Protein 9GNF (pdb70)

Secondary structure (DSSP, 8-state):
--TT--HHHHH---TT--GGGGSSSPPP-EEEEEBTEEEETT--EEEETTHHHHT-TT-B--HHHHHHHHHHHHHHS----SS---HHHHHHHHHHHHHSSTTEEEEEEESSHHHHHHHHHHHHHHHHHHTT-TT--EEEEETT----SSHHHHHH---GGGTGGG-S--TTEEEE----GGG-SS-TT-HHHHHHHHHHHHHHHHHHH-GGGEEEEEE-SSBTTTT-BPPPTTHHHHHHHHHHHHT-EEEEE-TTTTTTTTSSSSGGGGGT---SEEEE-GGGGTTSS--EEEEEEHHHHGGGGSSS-------TTTT-HHHHHHHHHHHHHHHHHTHHHHHHHHHHHHHHHHHGGGGSTTEEEEEEETTEEEEEE-SBTTTTB---HHHIIIIIIIIIIHHHHHTTEE-EEE-SSSSEEEE---TT--HHHHHHHHHHHHHHHHHHHHHHH--/-TT--HHHHH---TT--GGGGSSSPPP-EEEEEBTEEEETTS-EEEETTHHHHT-TT-B--HHHHHHHHHHHHHHS----SS---HHHHHHHHHHHHHSSTTEEEEEEESSHHHHHHHHHHHHHHHHHHTT-TT--EEEEETT----SSHHHHHH---GGGTGGG-S--TTEEEE----GGG-SS-TT-HHHHHHHHHHHHHHHHHHH-GGGEEEEEE-SSBTTTT-BPPPTTHHHHHHHHHHHHT-EEEEE-TTTTTTTTSSSSGGGGGT---SEEEE-GGGGTTSS--EEEEEEHHHHGGGGSSS-------TTTT-HHHHHHHHHHHHHHHHHTHHHHHHHHHHHHHHHHHGGGGSTTEEEEEEETTEEEEEE-SBTTTTB---HHHIIIIIIIIIIHHHHHTTEE-EEE-SSSSEEEE---TT--HHHHHHHHHHHHHHHHHHHHTSS--

Foldseek 3Di:
DQFQDCPCLVDPPDDPDDSVVPPRGHDFAWDFWFFQWTATPVRDIFGNQCLVPLFQQRTGDPVLLVVLLVVQVVVPQFDFPPVDDDPLLVVLLQVVLVQADDQLRGKAKDQAQLQQVVLVLLLLQVLCVLVVLNLARAEEEEAQFQRDQDQVSVLQHRQVVNPVVPPPGDPHYDYAHDLPLLPDPPCSVPLVVSLLVRLVSVLVVCVVVPLSNHAAYEYECFGPGVWTRHRGQPNQVSNVVSCVVSVHFYEHECQNPADQLQLGNGCVVVRPDHGQWYWYWRHLLSPPGGMIIIRGGVVSCVSQPDDPHHSPDHDRCTSGSSSSSSSVSSVVCCVVVVLSVLQVVAFVVLQVLLCVCVVPQQWQDWDHHRQKIKTAGALGNVVRHAADPVLCVCQQVVQVCVQCVVLRYHWDFDPSPTTITMGRTHSVDHPVNSNSNSVSCNVRSNVSNVVSPVD/DQQDCVCLVDPPDPPDDSVVNPRGPDFAWDFWDFQWTATPVGDIFGNQCLVPLFQFRTGDPPLLVVLLVVQCVVDQADFPDVDDDPLLVVLLQVVLVQADDQLRGKAKDQAQLQQVVLVLLLLQVLCVLVVLNLARAEEEEAQFQRDDDQVSVLQHRQVVSPVVPPPGDPHYDYAHDLPLLPDPPCSVPLVVSLLVRLVSVLVVCVVVPLSNHAAYEYECFGPGVWTRHRGQPNVVSNVVSCVVSVHFYEHECQNPADQLQLGNGCCVVRPDHGQWYWYWRHLLSPPGGMIIIGGGVVSCVSQPDDPHHSPDHDRCTSGSSSSSSSVSSVVCCVVVVLSVLQVVAFVVLQVLLCVCVVPQQWQDWDHHRQKIKTAGALGNVVRHADDPVLCVCQQPVQLCVQLVVLRYDWDFDPSPTTITMGRTHSPDHPVNSNSNNVSCNVRSNVSNVVDPVD

Organism: NCBI:txid53450

Structure (mmCIF, N/CA/C/O backbone):
data_9GNF
#
_entry.id   9GNF
#
_cell.length_a   100.463
_cell.length_b   177.253
_cell.length_c   112.359
_cell.angle_alpha   90
_cell.angle_beta   90
_cell.angle_gamma   90
#
_symmetry.space_group_name_H-M   'C 2 2 21'
#
loop_
_entity.id
_entity.type
_entity.pdbx_description
1 polymer 'Streptomyces aminotransferase'
2 non-polymer '3-[O-PHOSPHONOPYRIDOXYL]--AMINO-BENZOIC ACID'
3 non-polymer 1,2-ETHANEDIOL
4 non-polymer DI(HYDROXYETHYL)ETHER
5 non-polymer 'CALCIUM ION'
6 non-polymer 'CHLORIDE ION'
7 water water
#
loop_
_atom_site.group_PDB
_atom_site.id
_atom_site.type_symbol
_atom_site.label_atom_id
_atom_site.label_alt_id
_atom_site.label_comp_id
_atom_site.label_asym_id
_atom_site.label_entity_id
_atom_site.label_seq_id
_atom_site.pdbx_PDB_ins_code
_atom_site.Cartn_x
_atom_site.Cartn_y
_atom_site.Cartn_z
_atom_site.occupancy
_atom_site.B_iso_or_equiv
_atom_site.auth_seq_id
_atom_site.auth_comp_id
_atom_site.auth_asym_id
_atom_site.auth_atom_id
_atom_site.pdbx_PDB_model_num
ATOM 1 N N . SER A 1 8 ? -69.801 -4.302 -2.991 1 105.792 8 SER A N 1
ATOM 2 C CA . SER A 1 8 ? -68.436 -3.798 -2.676 1 102.222 8 SER A CA 1
ATOM 3 C C . SER A 1 8 ? -67.399 -4.564 -3.495 1 99.478 8 SER A C 1
ATOM 4 O O . SER A 1 8 ? -67.754 -5.418 -4.308 1 102.31 8 SER A O 1
ATOM 7 N N . LYS A 1 9 ? -66.119 -4.23 -3.277 1 91.971 9 LYS A N 1
ATOM 8 C CA . LYS A 1 9 ? -64.995 -4.98 -3.817 1 86.591 9 LYS A CA 1
ATOM 9 C C . LYS A 1 9 ? -64.906 -6.366 -3.167 1 86.893 9 LYS A C 1
ATOM 10 O O . LYS A 1 9 ? -64.692 -7.361 -3.858 1 78.848 9 LYS A O 1
ATOM 16 N N . ASP A 1 10 ? -65.073 -6.418 -1.836 1 83.439 10 ASP A N 1
ATOM 17 C CA . ASP A 1 10 ? -64.875 -7.611 -1.022 1 80.389 10 ASP A CA 1
ATOM 18 C C . ASP A 1 10 ? -65.92 -8.688 -1.344 1 75.803 10 ASP A C 1
ATOM 19 O O . ASP A 1 10 ? -65.618 -9.885 -1.251 1 61.631 10 ASP A O 1
ATOM 24 N N . LEU A 1 11 ? -67.136 -8.25 -1.724 1 68.924 11 LEU A N 1
ATOM 25 C CA . LEU A 1 11 ? -68.258 -9.13 -2.035 1 68.914 11 LEU A CA 1
ATOM 26 C C . LEU A 1 11 ? -68.391 -9.364 -3.547 1 63.121 11 LEU A C 1
ATOM 27 O O . LEU A 1 11 ? -69.314 -10.071 -3.968 1 59.087 11 LEU A O 1
ATOM 32 N N . SER A 1 12 ? -67.491 -8.748 -4.348 1 47.22 12 SER A N 1
ATOM 33 C CA . SER A 1 12 ? -67.522 -8.859 -5.807 1 48.903 12 SER A CA 1
ATOM 34 C C . SER A 1 12 ? -67.14 -10.273 -6.253 1 44.884 12 SER A C 1
ATOM 35 O O . SER A 1 12 ? -66.122 -10.832 -5.814 1 43.681 12 SER A O 1
ATOM 38 N N . ARG A 1 13 ? -67.954 -10.827 -7.16 1 35.198 13 ARG A N 1
ATOM 39 C CA A ARG A 1 13 ? -67.74 -12.21 -7.542 0.6 27.608 13 ARG A CA 1
ATOM 40 C CA B ARG A 1 13 ? -67.799 -12.212 -7.547 0.4 29.573 13 ARG A CA 1
ATOM 41 C C . ARG A 1 13 ? -67.623 -12.323 -9.061 1 24.872 13 ARG A C 1
ATOM 42 O O . ARG A 1 13 ? -67.757 -13.422 -9.577 1 22.107 13 ARG A O 1
ATOM 57 N N . THR A 1 14 ? -67.338 -11.212 -9.766 1 21.932 14 THR A N 1
ATOM 58 C CA . THR A 1 14 ? -67.303 -11.256 -11.243 1 20.416 14 THR A CA 1
ATOM 59 C C . THR A 1 14 ? -66.21 -12.248 -11.689 1 17.91 14 THR A C 1
ATOM 60 O O . THR A 1 14 ? -66.422 -13.031 -12.629 1 19.541 14 THR A O 1
ATOM 64 N N . ALA A 1 15 ? -65.004 -12.141 -11.089 1 18.196 15 ALA A N 1
ATOM 65 C CA . ALA A 1 15 ? -63.926 -13.062 -11.448 1 18.952 15 ALA A CA 1
ATOM 66 C C . ALA A 1 15 ? -64.309 -14.511 -11.159 1 19.023 15 ALA A C 1
ATOM 67 O O . ALA A 1 15 ? -64.11 -15.407 -11.975 1 17.682 15 ALA A O 1
ATOM 69 N N . TYR A 1 16 ? -64.802 -14.781 -9.923 1 18.136 16 TYR A N 1
ATOM 70 C CA . TYR A 1 16 ? -65.206 -16.154 -9.595 1 18.038 16 TYR A CA 1
ATOM 71 C C . TYR A 1 16 ? -66.259 -16.649 -10.606 1 17.723 16 TYR A C 1
ATOM 72 O O . TYR A 1 16 ? -66.255 -17.815 -11.008 1 19.673 16 TYR A O 1
ATOM 81 N N . ASP A 1 17 ? -67.198 -15.777 -10.997 1 18.348 17 ASP A N 1
ATOM 82 C CA . ASP A 1 17 ? -68.299 -16.227 -11.836 1 19.764 17 ASP A CA 1
ATOM 83 C C . ASP A 1 17 ? -67.877 -16.467 -13.298 1 19.247 17 ASP A C 1
ATOM 84 O O . ASP A 1 17 ? -68.551 -17.202 -14.016 1 18.892 17 ASP A O 1
ATOM 89 N N . HIS A 1 18 ? -66.785 -15.831 -13.769 1 17.598 18 HIS A N 1
ATOM 90 C CA . HIS A 1 18 ? -66.535 -15.894 -15.216 1 16.027 18 HIS A CA 1
ATOM 91 C C . HIS A 1 18 ? -65.063 -16.089 -15.614 1 16.044 18 HIS A C 1
ATOM 92 O O . HIS A 1 18 ? -64.846 -16.608 -16.723 1 16.678 18 HIS A O 1
ATOM 99 N N . LEU A 1 19 ? -64.082 -15.699 -14.79 1 15.471 19 LEU A N 1
ATOM 100 C CA . LEU A 1 19 ? -62.676 -15.839 -15.185 1 14.842 19 LEU A CA 1
ATOM 101 C C . LEU A 1 19 ? -62.171 -17.168 -14.649 1 14.563 19 LEU A C 1
ATOM 102 O O . LEU A 1 19 ? -61.893 -17.312 -13.433 1 16.442 19 LEU A O 1
ATOM 107 N N . TRP A 1 20 ? -61.914 -18.14 -15.557 1 13.982 20 TRP A N 1
ATOM 108 C CA . TRP A 1 20 ? -61.343 -19.406 -15.077 1 14.547 20 TRP A CA 1
ATOM 109 C C . TRP A 1 20 ? -59.819 -19.229 -15.051 1 15.959 20 TRP A C 1
ATOM 110 O O . TRP A 1 20 ? -59.113 -19.28 -16.075 1 15.756 20 TRP A O 1
ATOM 121 N N . MET A 1 21 ? -59.32 -18.97 -13.852 1 13.779 21 MET A N 1
ATOM 122 C CA . MET A 1 21 ? -57.891 -18.665 -13.71 1 15.171 21 MET A CA 1
ATOM 123 C C . MET A 1 21 ? -57.068 -19.937 -13.91 1 15.885 21 MET A C 1
ATOM 124 O O . MET A 1 21 ? -57.55 -21.07 -13.815 1 17.376 21 MET A O 1
ATOM 129 N N . HIS A 1 22 ? -55.819 -19.74 -14.35 1 15.471 22 HIS A N 1
ATOM 130 C CA . HIS A 1 22 ? -54.94 -20.817 -14.758 1 15.068 22 HIS A CA 1
ATOM 131 C C . HIS A 1 22 ? -54.264 -21.448 -13.534 1 13.818 22 HIS A C 1
ATOM 132 O O . HIS A 1 22 ? -53.846 -20.745 -12.627 1 14.698 22 HIS A O 1
ATOM 139 N N . PHE A 1 23 ? -54.2 -22.802 -13.526 1 16.001 23 PHE A N 1
ATOM 140 C CA . PHE A 1 23 ? -53.659 -23.538 -12.391 1 16.915 23 PHE A CA 1
ATOM 141 C C . PHE A 1 23 ? -54.136 -22.966 -11.042 1 15.333 23 PHE A C 1
ATOM 142 O O . PHE A 1 23 ? -53.324 -22.663 -10.177 1 16.709 23 PHE A O 1
ATOM 150 N N . THR A 1 24 ? -55.43 -22.784 -10.911 1 15.823 24 THR A N 1
ATOM 151 C CA . THR A 1 24 ? -55.986 -22.1 -9.743 1 17.193 24 THR A CA 1
ATOM 152 C C . THR A 1 24 ? -57.119 -22.95 -9.157 1 17.268 24 THR A C 1
ATOM 153 O O . THR A 1 24 ? -58.003 -23.415 -9.852 1 17.823 24 THR A O 1
ATOM 157 N N . ARG A 1 25 ? -57.122 -23.051 -7.816 1 18.675 25 ARG A N 1
ATOM 158 C CA A ARG A 1 25 ? -58.225 -23.704 -7.124 0.6 18.195 25 ARG A CA 1
ATOM 159 C CA B ARG A 1 25 ? -58.225 -23.705 -7.126 0.4 19.305 25 ARG A CA 1
ATOM 160 C C . ARG A 1 25 ? -59.353 -22.688 -7.007 1 19.418 25 ARG A C 1
ATOM 161 O O . ARG A 1 25 ? -59.308 -21.815 -6.16 1 19.843 25 ARG A O 1
ATOM 176 N N . MET A 1 26 ? -60.37 -22.813 -7.853 1 17.225 26 MET A N 1
ATOM 177 C CA . MET A 1 26 ? -61.387 -21.789 -7.99 1 16.743 26 MET A CA 1
ATOM 178 C C . MET A 1 26 ? -62.28 -21.703 -6.74 1 19.787 26 MET A C 1
ATOM 179 O O . MET A 1 26 ? -62.812 -20.628 -6.474 1 19.549 26 MET A O 1
ATOM 184 N N . SER A 1 27 ? -62.417 -22.809 -5.995 1 20.678 27 SER A N 1
ATOM 185 C CA . SER A 1 27 ? -63.293 -22.769 -4.817 1 22.467 27 SER A CA 1
ATOM 186 C C . SER A 1 27 ? -62.769 -21.8 -3.76 1 23.659 27 SER A C 1
ATOM 187 O O . SER A 1 27 ? -63.551 -21.401 -2.899 1 24.661 27 SER A O 1
ATOM 190 N N . SER A 1 28 ? -61.478 -21.458 -3.797 1 22.1 28 SER A N 1
ATOM 191 C CA . SER A 1 28 ? -60.888 -20.453 -2.914 1 24.444 28 SER A CA 1
ATOM 192 C C . SER A 1 28 ? -61.605 -19.117 -2.995 1 23.538 28 SER A C 1
ATOM 193 O O . SER A 1 28 ? -61.509 -18.333 -2.039 1 24.182 28 SER A O 1
ATOM 196 N N . TYR A 1 29 ? -62.343 -18.861 -4.087 1 20.709 29 TYR A N 1
ATOM 197 C CA . TYR A 1 29 ? -62.896 -17.548 -4.33 1 20.176 29 TYR A CA 1
ATOM 198 C C . TYR A 1 29 ? -64.425 -17.551 -4.303 1 19.674 29 TYR A C 1
ATOM 199 O O . TYR A 1 29 ? -65.073 -16.58 -4.695 1 22.509 29 TYR A O 1
ATOM 208 N N . GLU A 1 30 ? -65.013 -18.68 -3.883 1 21.751 30 GLU A N 1
ATOM 209 C CA . GLU A 1 30 ? -66.463 -18.718 -3.771 1 23.746 30 GLU A CA 1
ATOM 210 C C . GLU A 1 30 ? -66.95 -17.662 -2.76 1 24.592 30 GLU A C 1
ATOM 211 O O . GLU A 1 30 ? -67.995 -17.039 -2.983 1 28.146 30 GLU A O 1
ATOM 217 N N . SER A 1 31 ? -66.188 -17.49 -1.679 1 26.387 31 SER A N 1
ATOM 218 C CA . SER A 1 31 ? -66.646 -16.701 -0.542 1 32.246 31 SER A CA 1
ATOM 219 C C . SER A 1 31 ? -65.576 -15.703 -0.101 1 33.438 31 SER A C 1
ATOM 220 O O . SER A 1 31 ? -65.585 -15.289 1.065 1 35.364 31 SER A O 1
ATOM 223 N N . ALA A 1 32 ? -64.563 -15.443 -0.944 1 27.212 32 ALA A N 1
ATOM 224 C CA . ALA A 1 32 ? -63.483 -14.528 -0.617 1 26.753 32 ALA A CA 1
ATOM 225 C C . ALA A 1 32 ? -63.108 -13.808 -1.913 1 27.208 32 ALA A C 1
ATOM 226 O O . ALA A 1 32 ? -63.208 -14.393 -3.002 1 24.937 32 ALA A O 1
ATOM 228 N N . PRO A 1 33 ? -62.643 -12.547 -1.871 1 27.209 33 PRO A N 1
ATOM 229 C CA . PRO A 1 33 ? -62.291 -11.84 -3.098 1 24.137 33 PRO A CA 1
ATOM 230 C C . PRO A 1 33 ? -61.049 -12.394 -3.801 1 20.359 33 PRO A C 1
ATOM 231 O O . PRO A 1 33 ? -60.165 -12.978 -3.195 1 22.658 33 PRO A O 1
ATOM 235 N N . VAL A 1 34 ? -61.04 -12.212 -5.133 1 20.308 34 VAL A N 1
ATOM 236 C CA . VAL A 1 34 ? -59.832 -12.62 -5.841 1 20.04 34 VAL A CA 1
ATOM 237 C C . VAL A 1 34 ? -58.819 -11.485 -5.776 1 18.705 34 VAL A C 1
ATOM 238 O O . VAL A 1 34 ? -59.157 -10.326 -6.052 1 19.281 34 VAL A O 1
ATOM 242 N N . PRO A 1 35 ? -57.558 -11.762 -5.415 1 17.018 35 PRO A N 1
ATOM 243 C CA . PRO A 1 35 ? -56.529 -10.725 -5.428 1 18.256 35 PRO A CA 1
ATOM 244 C C . PRO A 1 35 ? -56.391 -10.158 -6.842 1 18.551 35 PRO A C 1
ATOM 245 O O . PRO A 1 35 ? -56.226 -10.939 -7.776 1 19.016 35 PRO A O 1
ATOM 249 N N . THR A 1 36 ? -56.503 -8.829 -6.985 1 16.394 36 THR A N 1
ATOM 250 C CA . THR A 1 36 ? -56.626 -8.218 -8.312 1 15.753 36 THR A CA 1
ATOM 251 C C . THR A 1 36 ? -55.537 -7.163 -8.472 1 17.755 36 THR A C 1
ATOM 252 O O . THR A 1 36 ? -55.503 -6.19 -7.714 1 17.859 36 THR A O 1
ATOM 256 N N . ILE A 1 37 ? -54.629 -7.382 -9.433 1 15.718 37 ILE A N 1
ATOM 257 C CA . ILE A 1 37 ? -53.529 -6.449 -9.685 1 16.189 37 ILE A CA 1
ATOM 258 C C . ILE A 1 37 ? -53.96 -5.528 -10.813 1 17.494 37 ILE A C 1
ATOM 259 O O . ILE A 1 37 ? -54.463 -6.004 -11.83 1 15.708 37 ILE A O 1
ATOM 264 N N . VAL A 1 38 ? -53.724 -4.219 -10.661 1 16.717 38 VAL A N 1
ATOM 265 C CA . VAL A 1 38 ? -54.308 -3.25 -11.599 1 15.677 38 VAL A CA 1
ATOM 266 C C . VAL A 1 38 ? -53.268 -2.364 -12.291 1 15.916 38 VAL A C 1
ATOM 267 O O . VAL A 1 38 ? -53.594 -1.732 -13.315 1 16.628 38 VAL A O 1
ATOM 271 N N . ARG A 1 39 ? -52.056 -2.267 -11.723 1 16.037 39 ARG A N 1
ATOM 272 C CA A ARG A 1 39 ? -51.101 -1.275 -12.193 0.6 16.924 39 ARG A CA 1
ATOM 273 C CA B ARG A 1 39 ? -51.093 -1.316 -12.255 0.4 15.492 39 ARG A CA 1
ATOM 274 C C . ARG A 1 39 ? -49.711 -1.781 -11.81 1 16.084 39 ARG A C 1
ATOM 275 O O . ARG A 1 39 ? -49.571 -2.455 -10.77 1 16.3 39 ARG A O 1
ATOM 290 N N . GLY A 1 40 ? -48.702 -1.461 -12.631 1 16.643 40 GLY A N 1
ATOM 291 C CA . GLY A 1 40 ? -47.325 -1.695 -12.212 1 16.298 40 GLY A CA 1
ATOM 292 C C . GLY A 1 40 ? -46.439 -0.51 -12.549 1 16.969 40 GLY A C 1
ATOM 293 O O . GLY A 1 40 ? -46.698 0.209 -13.498 1 15.926 40 GLY A O 1
ATOM 294 N N . GLU A 1 41 ? -45.388 -0.344 -11.74 1 16.513 41 GLU A N 1
ATOM 295 C CA A GLU A 1 41 ? -44.414 0.722 -11.944 0.5 17.078 41 GLU A CA 1
ATOM 296 C CA B GLU A 1 41 ? -44.4 0.69 -12.02 0.5 16.444 41 GLU A CA 1
ATOM 297 C C . GLU A 1 41 ? -43.039 0.165 -11.592 1 15.691 41 GLU A C 1
ATOM 298 O O . GLU A 1 41 ? -42.794 -0.14 -10.437 1 16.64 41 GLU A O 1
ATOM 309 N N . GLY A 1 42 ? -42.163 0.007 -12.586 1 15.939 42 GLY A N 1
ATOM 310 C CA . GLY A 1 42 ? -40.806 -0.491 -12.31 1 14.7 42 GLY A CA 1
ATOM 311 C C . GLY A 1 42 ? -40.882 -1.907 -11.732 1 15.687 42 GLY A C 1
ATOM 312 O O . GLY A 1 42 ? -41.445 -2.817 -12.38 1 16.246 42 GLY A O 1
ATOM 313 N N . THR A 1 43 ? -40.333 -2.097 -10.528 1 15.369 43 THR A N 1
ATOM 314 C CA . THR A 1 43 ? -40.33 -3.427 -9.903 1 14.634 43 THR A CA 1
ATOM 315 C C . THR A 1 43 ? -41.538 -3.643 -9 1 16.904 43 THR A C 1
ATOM 316 O O . THR A 1 43 ? -41.587 -4.674 -8.33 1 17.926 43 THR A O 1
ATOM 320 N N . TYR A 1 44 ? -42.491 -2.711 -8.988 1 16.373 44 TYR A N 1
ATOM 321 C CA . TYR A 1 44 ? -43.63 -2.827 -8.082 1 17.629 44 TYR A CA 1
ATOM 322 C C . TYR A 1 44 ? -44.957 -2.997 -8.824 1 16.033 44 TYR A C 1
ATOM 323 O O . TYR A 1 44 ? -45.129 -2.517 -9.932 1 17.225 44 TYR A O 1
ATOM 332 N N . ILE A 1 45 ? -45.896 -3.663 -8.142 1 16.002 45 ILE A N 1
ATOM 333 C CA . ILE A 1 45 ? -47.267 -3.761 -8.635 1 15.195 45 ILE A CA 1
ATOM 334 C C . ILE A 1 45 ? -48.202 -3.254 -7.548 1 15.824 45 ILE A C 1
ATOM 335 O O . ILE A 1 45 ? -47.867 -3.213 -6.379 1 16.852 45 ILE A O 1
ATOM 340 N N . PHE A 1 46 ? -49.408 -2.865 -7.969 1 15.921 46 PHE A N 1
ATOM 341 C CA . PHE A 1 46 ? -50.41 -2.312 -7.069 1 15.875 46 PHE A CA 1
ATOM 342 C C . PHE A 1 46 ? -51.711 -3.069 -7.273 1 16.071 46 PHE A C 1
ATOM 343 O O . PHE A 1 46 ? -52.109 -3.349 -8.399 1 15.881 46 PHE A O 1
ATOM 351 N N . ASP A 1 47 ? -52.364 -3.372 -6.153 1 16.082 47 ASP A N 1
ATOM 352 C CA . ASP A 1 47 ? -53.672 -4.018 -6.216 1 16.404 47 ASP A CA 1
ATOM 353 C C . ASP A 1 47 ? -54.771 -2.965 -6.345 1 15.9 47 ASP A C 1
ATOM 354 O O . ASP A 1 47 ? -54.516 -1.769 -6.447 1 17.547 47 ASP A O 1
ATOM 359 N N . ASP A 1 48 ? -56.024 -3.461 -6.329 1 18.279 48 ASP A N 1
ATOM 360 C CA . ASP A 1 48 ? -57.179 -2.612 -6.561 1 19.621 48 ASP A CA 1
ATOM 361 C C . ASP A 1 48 ? -57.533 -1.741 -5.355 1 21.97 48 ASP A C 1
ATOM 362 O O . ASP A 1 48 ? -58.471 -0.973 -5.477 1 23.52 48 ASP A O 1
ATOM 367 N N . GLN A 1 49 ? -56.788 -1.842 -4.261 1 18.119 49 GLN A N 1
ATOM 368 C CA . GLN A 1 49 ? -56.919 -0.939 -3.128 1 21.798 49 GLN A CA 1
ATOM 369 C C . GLN A 1 49 ? -55.716 -0.004 -3.042 1 22.199 49 GLN A C 1
ATOM 370 O O . GLN A 1 49 ? -55.639 0.811 -2.111 1 21.327 49 GLN A O 1
ATOM 376 N N . GLY A 1 50 ? -54.809 -0.084 -4.025 1 18.219 50 GLY A N 1
ATOM 377 C CA . GLY A 1 50 ? -53.659 0.805 -4.052 1 17.389 50 GLY A CA 1
ATOM 378 C C . GLY A 1 50 ? -52.504 0.338 -3.172 1 15.577 50 GLY A C 1
ATOM 379 O O . GLY A 1 50 ? -51.503 1.065 -3.063 1 17.994 50 GLY A O 1
ATOM 380 N N . ARG A 1 51 ? -52.594 -0.878 -2.631 1 16.88 51 ARG A N 1
ATOM 381 C CA . ARG A 1 51 ? -51.49 -1.459 -1.875 1 16.427 51 ARG A CA 1
ATOM 382 C C . ARG A 1 51 ? -50.386 -1.869 -2.848 1 17.228 51 ARG A C 1
ATOM 383 O O . ARG A 1 51 ? -50.676 -2.307 -3.969 1 17.799 51 ARG A O 1
ATOM 391 N N . ARG A 1 52 ? -49.127 -1.681 -2.424 1 17.047 52 ARG A N 1
ATOM 392 C CA . ARG A 1 52 ? -48.003 -1.936 -3.311 1 17.171 52 ARG A CA 1
ATOM 393 C C . ARG A 1 52 ? -47.229 -3.175 -2.855 1 16.533 52 ARG A C 1
ATOM 394 O O . ARG A 1 52 ? -47.037 -3.417 -1.674 1 17.614 52 ARG A O 1
ATOM 402 N N . TYR A 1 53 ? -46.744 -3.939 -3.839 1 16.085 53 TYR A N 1
ATOM 403 C CA . TYR A 1 53 ? -46.002 -5.166 -3.603 1 16.897 53 TYR A CA 1
ATOM 404 C C . TYR A 1 53 ? -44.789 -5.171 -4.509 1 16.308 53 TYR A C 1
ATOM 405 O O . TYR A 1 53 ? -44.874 -4.78 -5.671 1 16.953 53 TYR A O 1
ATOM 414 N N . LEU A 1 54 ? -43.669 -5.714 -4.013 1 15.931 54 LEU A N 1
ATOM 415 C CA . LEU A 1 54 ? -42.529 -5.903 -4.913 1 15.975 54 LEU A CA 1
ATOM 416 C C . LEU A 1 54 ? -42.841 -7.118 -5.801 1 15.157 54 LEU A C 1
ATOM 417 O O . LEU A 1 54 ? -43.264 -8.175 -5.308 1 15.906 54 LEU A O 1
ATOM 422 N N . ASP A 1 55 ? -42.65 -6.934 -7.115 1 16.208 55 ASP A N 1
ATOM 423 C CA . ASP A 1 55 ? -42.935 -7.978 -8.087 1 16.29 55 ASP A CA 1
ATOM 424 C C . ASP A 1 55 ? -41.742 -8.931 -8.133 1 16.129 55 ASP A C 1
ATOM 425 O O . ASP A 1 55 ? -40.899 -8.837 -9.024 1 16.361 55 ASP A O 1
ATOM 430 N N . GLY A 1 56 ? -41.701 -9.84 -7.149 1 15.509 56 GLY A N 1
ATOM 431 C CA . GLY A 1 56 ? -40.506 -10.659 -6.995 1 15.949 56 GLY A CA 1
ATOM 432 C C . GLY A 1 56 ? -40.408 -11.796 -8.023 1 16.076 56 GLY A C 1
ATOM 433 O O . GLY A 1 56 ? -39.365 -12.433 -8.017 1 16.397 56 GLY A O 1
ATOM 434 N N . LEU A 1 57 ? -41.448 -12.01 -8.857 1 15.492 57 LEU A N 1
ATOM 435 C CA A LEU A 1 57 ? -41.414 -12.989 -9.939 0.4 16.206 57 LEU A CA 1
ATOM 436 C CA B LEU A 1 57 ? -41.396 -12.99 -9.933 0.6 16.46 57 LEU A CA 1
ATOM 437 C C . LEU A 1 57 ? -41.412 -12.316 -11.309 1 15.568 57 LEU A C 1
ATOM 438 O O . LEU A 1 57 ? -41.474 -13.024 -12.34 1 16.149 57 LEU A O 1
ATOM 447 N N . ALA A 1 58 ? -41.377 -10.977 -11.366 1 14.782 58 ALA A N 1
ATOM 448 C CA . ALA A 1 58 ? -41.531 -10.308 -12.665 1 14.207 58 ALA A CA 1
ATOM 449 C C . ALA A 1 58 ? -42.79 -10.82 -13.361 1 14.856 58 ALA A C 1
ATOM 450 O O . ALA A 1 58 ? -42.765 -11.164 -14.552 1 14.844 58 ALA A O 1
ATOM 452 N N . GLY A 1 59 ? -43.87 -10.882 -12.572 1 15.235 59 GLY A N 1
ATOM 453 C CA . GLY A 1 59 ? -45.167 -11.294 -13.108 1 15.449 59 GLY A CA 1
ATOM 454 C C . GLY A 1 59 ? -45.222 -12.814 -13.128 1 17.873 59 GLY A C 1
ATOM 455 O O . GLY A 1 59 ? -45.843 -13.433 -12.27 1 18.528 59 GLY A O 1
ATOM 456 N N . LEU A 1 60 ? -44.544 -13.424 -14.104 1 15.595 60 LEU A N 1
ATOM 457 C CA . LEU A 1 60 ? -44.444 -14.877 -14.149 1 15.584 60 LEU A CA 1
ATOM 458 C C . LEU A 1 60 ? -43.151 -15.193 -14.897 1 16.541 60 LEU A C 1
ATOM 459 O O . LEU A 1 60 ? -43.121 -15.869 -15.928 1 15.712 60 LEU A O 1
ATOM 464 N N . PHE A 1 61 ? -42.047 -14.672 -14.366 1 14.419 61 PHE A N 1
ATOM 465 C CA . PHE A 1 61 ? -40.718 -14.81 -14.978 1 14.58 61 PHE A CA 1
ATOM 466 C C . PHE A 1 61 ? -40.689 -14.085 -16.323 1 14.978 61 PHE A C 1
ATOM 467 O O . PHE A 1 61 ? -39.986 -14.503 -17.245 1 15.169 61 PHE A O 1
ATOM 475 N N . VAL A 1 62 ? -41.355 -12.908 -16.405 1 13.718 62 VAL A N 1
ATOM 476 C CA . VAL A 1 62 ? -41.619 -12.294 -17.714 1 14.332 62 VAL A CA 1
ATOM 477 C C . VAL A 1 62 ? -41.166 -10.834 -17.827 1 13.793 62 VAL A C 1
ATOM 478 O O . VAL A 1 62 ? -40.625 -10.481 -18.896 1 13.995 62 VAL A O 1
ATOM 482 N N . VAL A 1 63 ? -41.45 -9.995 -16.828 1 14.381 63 VAL A N 1
ATOM 483 C CA . VAL A 1 63 ? -41.395 -8.538 -17.041 1 13.3 63 VAL A CA 1
ATOM 484 C C . VAL A 1 63 ? -39.955 -8.049 -16.805 1 14.882 63 VAL A C 1
ATOM 485 O O . VAL A 1 63 ? -39.632 -7.403 -15.786 1 15.168 63 VAL A O 1
ATOM 489 N N . GLN A 1 64 ? -39.083 -8.363 -17.77 1 13.906 64 GLN A N 1
ATOM 490 C CA . GLN A 1 64 ? -37.632 -8.187 -17.528 1 13.367 64 GLN A CA 1
ATOM 491 C C . GLN A 1 64 ? -37.319 -6.702 -17.305 1 13.891 64 GLN A C 1
ATOM 492 O O . GLN A 1 64 ? -36.536 -6.377 -16.379 1 15.032 64 GLN A O 1
ATOM 498 N N . ALA A 1 65 ? -37.886 -5.822 -18.159 1 14.012 65 ALA A N 1
ATOM 499 C CA . ALA A 1 65 ? -37.523 -4.413 -18.093 1 14.869 65 ALA A CA 1
ATOM 500 C C . ALA A 1 65 ? -38.265 -3.65 -17.002 1 15.839 65 ALA A C 1
ATOM 501 O O . ALA A 1 65 ? -37.982 -2.447 -16.816 1 16.592 65 ALA A O 1
ATOM 503 N N . GLY A 1 66 ? -39.233 -4.273 -16.318 1 14.79 66 GLY A N 1
ATOM 504 C CA . GLY A 1 66 ? -40.093 -3.553 -15.385 1 14.88 66 GLY A CA 1
ATOM 505 C C . GLY A 1 66 ? -41.407 -3.1 -16.041 1 13.083 66 GLY A C 1
ATOM 506 O O . GLY A 1 66 ? -41.555 -3.066 -17.284 1 15.054 66 GLY A O 1
ATOM 507 N N . HIS A 1 67 ? -42.334 -2.721 -15.159 1 14.495 67 HIS A N 1
ATOM 508 C CA . HIS A 1 67 ? -43.664 -2.26 -15.566 1 14.59 67 HIS A CA 1
ATOM 509 C C . HIS A 1 67 ? -43.632 -0.757 -15.888 1 16.977 67 HIS A C 1
ATOM 510 O O . HIS A 1 67 ? -42.742 -0.015 -15.455 1 17.843 67 HIS A O 1
ATOM 517 N N . GLY A 1 68 ? -44.633 -0.319 -16.641 1 15.304 68 GLY A N 1
ATOM 518 C CA . GLY A 1 68 ? -44.884 1.107 -16.873 1 15.596 68 GLY A CA 1
ATOM 519 C C . GLY A 1 68 ? -43.951 1.683 -17.945 1 17.184 68 GLY A C 1
ATOM 520 O O . GLY A 1 68 ? -43.715 2.902 -17.987 1 18.579 68 GLY A O 1
ATOM 521 N N . ARG A 1 69 ? -43.392 0.85 -18.821 1 15.49 69 ARG A N 1
ATOM 522 C CA . ARG A 1 69 ? -42.499 1.34 -19.878 1 16.614 69 ARG A CA 1
ATOM 523 C C . ARG A 1 69 ? -43.289 2.022 -20.991 1 17.813 69 ARG A C 1
ATOM 524 O O . ARG A 1 69 ? -43.803 1.373 -21.906 1 17.395 69 ARG A O 1
ATOM 532 N N . THR A 1 70 ? -43.289 3.375 -21.007 1 18.568 70 THR A N 1
ATOM 533 C CA A THR A 1 70 ? -43.985 4.145 -22.022 0.5 18.086 70 THR A CA 1
ATOM 534 C CA B THR A 1 70 ? -44.037 4.091 -22.025 0.5 18.502 70 THR A CA 1
ATOM 535 C C . THR A 1 70 ? -43.415 3.818 -23.395 1 15.646 70 THR A C 1
ATOM 536 O O . THR A 1 70 ? -44.138 3.82 -24.371 1 17.03 70 THR A O 1
ATOM 543 N N . GLU A 1 71 ? -42.109 3.559 -23.476 1 17.71 71 GLU A N 1
ATOM 544 C CA A GLU A 1 71 ? -41.49 3.305 -24.761 0.6 17.036 71 GLU A CA 1
ATOM 545 C CA B GLU A 1 71 ? -41.471 3.29 -24.754 0.4 16.923 71 GLU A CA 1
ATOM 546 C C . GLU A 1 71 ? -42.107 2.06 -25.402 1 16.541 71 GLU A C 1
ATOM 547 O O . GLU A 1 71 ? -42.28 2.012 -26.615 1 17.867 71 GLU A O 1
ATOM 558 N N . LEU A 1 72 ? -42.404 1.025 -24.572 1 16.515 72 LEU A N 1
ATOM 559 C CA . LEU A 1 72 ? -43.005 -0.198 -25.115 1 16.034 72 LEU A CA 1
ATOM 560 C C . LEU A 1 72 ? -44.486 -0.005 -25.44 1 15.516 72 LEU A C 1
ATOM 561 O O . LEU A 1 72 ? -44.924 -0.495 -26.476 1 14.935 72 LEU A O 1
ATOM 566 N N . ALA A 1 73 ? -45.219 0.785 -24.637 1 14.14 73 ALA A N 1
ATOM 567 C CA . ALA A 1 73 ? -46.616 1.1 -24.937 1 14.988 73 ALA A CA 1
ATOM 568 C C . ALA A 1 73 ? -46.693 1.845 -26.271 1 15.392 73 ALA A C 1
ATOM 569 O O . ALA A 1 73 ? -47.55 1.556 -27.11 1 15.355 73 ALA A O 1
ATOM 571 N N A GLU A 1 74 ? -45.801 2.84 -26.463 0.5 15.129 74 GLU A N 1
ATOM 572 N N B GLU A 1 74 ? -45.801 2.84 -26.463 0.5 14.972 74 GLU A N 1
ATOM 573 C CA A GLU A 1 74 ? -45.86 3.631 -27.682 0.5 18.992 74 GLU A CA 1
ATOM 574 C CA B GLU A 1 74 ? -45.861 3.628 -27.683 0.5 18.674 74 GLU A CA 1
ATOM 575 C C A GLU A 1 74 ? -45.411 2.823 -28.897 0.5 16.514 74 GLU A C 1
ATOM 576 C C B GLU A 1 74 ? -45.412 2.821 -28.898 0.5 16.364 74 GLU A C 1
ATOM 577 O O A GLU A 1 74 ? -45.942 3.011 -29.986 0.5 17.332 74 GLU A O 1
ATOM 578 O O B GLU A 1 74 ? -45.942 3.01 -29.987 0.5 17.221 74 GLU A O 1
ATOM 589 N N . ALA A 1 75 ? -44.463 1.887 -28.72 1 17.099 75 ALA A N 1
ATOM 590 C CA . ALA A 1 75 ? -44.058 1.034 -29.824 1 15.95 75 ALA A CA 1
ATOM 591 C C . ALA A 1 75 ? -45.286 0.225 -30.299 1 15.644 75 ALA A C 1
ATOM 592 O O . ALA A 1 75 ? -45.435 0.011 -31.494 1 15.945 75 ALA A O 1
ATOM 594 N N . ALA A 1 76 ? -46.114 -0.241 -29.34 1 15.519 76 ALA A N 1
ATOM 595 C CA . ALA A 1 76 ? -47.262 -1.056 -29.717 1 16.182 76 ALA A CA 1
ATOM 596 C C . ALA A 1 76 ? -48.256 -0.215 -30.519 1 16.779 76 ALA A C 1
ATOM 597 O O . ALA A 1 76 ? -48.74 -0.625 -31.579 1 16.154 76 ALA A O 1
ATOM 599 N N A SER A 1 77 ? -48.573 0.985 -30.007 0.5 14.362 77 SER A N 1
ATOM 600 N N B SER A 1 77 ? -48.556 0.982 -29.999 0.5 14.959 77 SER A N 1
ATOM 601 C CA A SER A 1 77 ? -49.585 1.767 -30.706 0.5 15.822 77 SER A CA 1
ATOM 602 C CA B SER A 1 77 ? -49.549 1.8 -30.673 0.5 17.045 77 SER A CA 1
ATOM 603 C C A SER A 1 77 ? -49.082 2.21 -32.075 0.5 14.756 77 SER A C 1
ATOM 604 C C B SER A 1 77 ? -49.077 2.206 -32.062 0.5 15.522 77 SER A C 1
ATOM 605 O O A SER A 1 77 ? -49.865 2.221 -33.035 0.5 15.303 77 SER A O 1
ATOM 606 O O B SER A 1 77 ? -49.873 2.206 -33.012 0.5 16.594 77 SER A O 1
ATOM 611 N N . LYS A 1 78 ? -47.792 2.538 -32.185 1 14.659 78 LYS A N 1
ATOM 612 C CA A LYS A 1 78 ? -47.269 2.996 -33.467 0.5 16.671 78 LYS A CA 1
ATOM 613 C CA B LYS A 1 78 ? -47.282 2.997 -33.468 0.5 16.826 78 LYS A CA 1
ATOM 614 C C . LYS A 1 78 ? -47.413 1.882 -34.516 1 17.81 78 LYS A C 1
ATOM 615 O O . LYS A 1 78 ? -47.838 2.122 -35.663 1 19.136 78 LYS A O 1
ATOM 626 N N . GLN A 1 79 ? -47.07 0.635 -34.129 1 15.408 79 GLN A N 1
ATOM 627 C CA . GLN A 1 79 ? -47.201 -0.44 -35.103 1 16.864 79 GLN A CA 1
ATOM 628 C C . GLN A 1 79 ? -48.663 -0.797 -35.38 1 15.588 79 GLN A C 1
ATOM 629 O O . GLN A 1 79 ? -48.997 -1.046 -36.543 1 16.824 79 GLN A O 1
ATOM 635 N N . ALA A 1 80 ? -49.5 -0.836 -34.342 1 14.855 80 ALA A N 1
ATOM 636 C CA . ALA A 1 80 ? -50.898 -1.239 -34.507 1 14.571 80 ALA A CA 1
ATOM 637 C C . ALA A 1 80 ? -51.591 -0.286 -35.479 1 17.78 80 ALA A C 1
ATOM 638 O O . ALA A 1 80 ? -52.533 -0.699 -36.165 1 17.111 80 ALA A O 1
ATOM 640 N N . GLN A 1 81 ? -51.193 0.999 -35.461 1 16.783 81 GLN A N 1
ATOM 641 C CA A GLN A 1 81 ? -51.851 1.965 -36.336 0.6 18.954 81 GLN A CA 1
ATOM 642 C CA B GLN A 1 81 ? -51.856 1.957 -36.34 0.4 18.826 81 GLN A CA 1
ATOM 643 C C . GLN A 1 81 ? -51.512 1.706 -37.811 1 18.208 81 GLN A C 1
ATOM 644 O O . GLN A 1 81 ? -52.335 1.996 -38.699 1 20.98 81 GLN A O 1
ATOM 655 N N . ASP A 1 82 ? -50.299 1.209 -38.067 1 16.724 82 ASP A N 1
ATOM 656 C CA A ASP A 1 82 ? -49.79 1.012 -39.418 0.7 16.802 82 ASP A CA 1
ATOM 657 C CA B ASP A 1 82 ? -49.745 0.992 -39.4 0.3 17.387 82 ASP A CA 1
ATOM 658 C C . ASP A 1 82 ? -50.18 -0.377 -39.943 1 17.553 82 ASP A C 1
ATOM 659 O O . ASP A 1 82 ? -50.712 -0.514 -41.039 1 17.89 82 ASP A O 1
ATOM 668 N N . LEU A 1 83 ? -49.898 -1.462 -39.189 1 16.707 83 LEU A N 1
ATOM 669 C CA . LEU A 1 83 ? -50.265 -2.825 -39.605 1 15.777 83 LEU A CA 1
ATOM 670 C C . LEU A 1 83 ? -50.252 -3.638 -38.316 1 16.589 83 LEU A C 1
ATOM 671 O O . LEU A 1 83 ? -49.173 -4.008 -37.837 1 15.581 83 LEU A O 1
ATOM 676 N N . ALA A 1 84 ? -51.434 -3.904 -37.742 1 14.52 84 ALA A N 1
ATOM 677 C CA . ALA A 1 84 ? -51.466 -4.635 -36.476 1 13.587 84 ALA A CA 1
ATOM 678 C C . ALA A 1 84 ? -51.372 -6.142 -36.738 1 15.234 84 ALA A C 1
ATOM 679 O O . ALA A 1 84 ? -50.725 -6.852 -35.964 1 16.369 84 ALA A O 1
ATOM 681 N N . PHE A 1 85 ? -51.905 -6.612 -37.864 1 15.008 85 PHE A N 1
ATOM 682 C CA . PHE A 1 85 ? -51.858 -8.053 -38.139 1 13.442 85 PHE A CA 1
ATOM 683 C C . PHE A 1 85 ? -51.771 -8.302 -39.637 1 14.593 85 PHE A C 1
ATOM 684 O O . PHE A 1 85 ? -52.657 -7.878 -40.383 1 15.125 85 PHE A O 1
ATOM 692 N N . PHE A 1 86 ? -50.791 -9.141 -40.037 1 14.428 86 PHE A N 1
ATOM 693 C CA . PHE A 1 86 ? -50.831 -9.835 -41.315 1 15.209 86 PHE A CA 1
ATOM 694 C C . PHE A 1 86 ? -50.047 -11.121 -41.091 1 14.665 86 PHE A C 1
ATOM 695 O O . PHE A 1 86 ? -49.074 -11.097 -40.318 1 14.483 86 PHE A O 1
ATOM 703 N N . PRO A 1 87 ? -50.456 -12.274 -41.64 1 15.604 87 PRO A N 1
ATOM 704 C CA . PRO A 1 87 ? -49.8 -13.523 -41.275 1 14.147 87 PRO A CA 1
ATOM 705 C C . PRO A 1 87 ? -48.44 -13.679 -41.95 1 14.605 87 PRO A C 1
ATOM 706 O O . PRO A 1 87 ? -48.277 -13.309 -43.12 1 16.699 87 PRO A O 1
ATOM 710 N N . ILE A 1 88 ? -47.53 -14.373 -41.242 1 13.134 88 ILE A N 1
ATOM 711 C CA . ILE A 1 88 ? -46.247 -14.736 -41.847 1 14.12 88 ILE A CA 1
ATOM 712 C C . ILE A 1 88 ? -46.398 -16.114 -42.503 1 15.399 88 ILE A C 1
ATOM 713 O O . ILE A 1 88 ? -45.549 -17.012 -42.306 1 16.079 88 ILE A O 1
ATOM 718 N N . TRP A 1 89 ? -47.417 -16.234 -43.369 1 14.619 89 TRP A N 1
ATOM 719 C CA . TRP A 1 89 ? -47.731 -17.502 -44.051 1 15.681 89 TRP A CA 1
ATOM 720 C C . TRP A 1 89 ? -47.612 -17.232 -45.548 1 16.499 89 TRP A C 1
ATOM 721 O O . TRP A 1 89 ? -48.547 -16.67 -46.128 1 19.07 89 TRP A O 1
ATOM 732 N N . SER A 1 90 ? -46.437 -17.544 -46.112 1 16.086 90 SER A N 1
ATOM 733 C CA A SER A 1 90 ? -46.09 -17.254 -47.5 0.7 17.256 90 SER A CA 1
ATOM 734 C CA B SER A 1 90 ? -45.957 -17.246 -47.458 0.3 17.321 90 SER A CA 1
ATOM 735 C C . SER A 1 90 ? -45.969 -15.741 -47.744 1 17.348 90 SER A C 1
ATOM 736 O O . SER A 1 90 ? -46.009 -15.301 -48.884 1 18.367 90 SER A O 1
ATOM 741 N N . TYR A 1 91 ? -45.911 -14.969 -46.665 1 15.93 91 TYR A N 1
ATOM 742 C CA . TYR A 1 91 ? -45.721 -13.511 -46.686 1 16.125 91 TYR A CA 1
ATOM 743 C C . TYR A 1 91 ? -44.844 -13.161 -45.52 1 16.726 91 TYR A C 1
ATOM 744 O O . TYR A 1 91 ? -44.831 -13.853 -44.497 1 15.94 91 TYR A O 1
ATOM 753 N N . ALA A 1 92 ? -44.19 -11.986 -45.631 1 16.389 92 ALA A N 1
ATOM 754 C CA . ALA A 1 92 ? -43.486 -11.388 -44.516 1 15.52 92 ALA A CA 1
ATOM 755 C C . ALA A 1 92 ? -44.063 -10.028 -44.211 1 15.178 92 ALA A C 1
ATOM 756 O O . ALA A 1 92 ? -44.847 -9.51 -44.989 1 16.587 92 ALA A O 1
ATOM 758 N N . HIS A 1 93 ? -43.75 -9.528 -43.012 1 15.12 93 HIS A N 1
ATOM 759 C CA . HIS A 1 93 ? -43.964 -8.113 -42.744 1 14.1 93 HIS A CA 1
ATOM 760 C C . HIS A 1 93 ? -42.688 -7.638 -42.062 1 15.653 93 HIS A C 1
ATOM 761 O O . HIS A 1 93 ? -41.921 -8.431 -41.509 1 15.125 93 HIS A O 1
ATOM 768 N N . PRO A 1 94 ? -42.394 -6.327 -42.104 1 14.527 94 PRO A N 1
ATOM 769 C CA . PRO A 1 94 ? -41.039 -5.908 -41.771 1 14.793 94 PRO A CA 1
ATOM 770 C C . PRO A 1 94 ? -40.563 -6.179 -40.367 1 13.904 94 PRO A C 1
ATOM 771 O O . PRO A 1 94 ? -39.386 -6.506 -40.174 1 15.979 94 PRO A O 1
ATOM 775 N N . LYS A 1 95 ? -41.435 -5.976 -39.382 1 14.294 95 LYS A N 1
ATOM 776 C CA A LYS A 1 95 ? -40.983 -6.131 -38.011 0.6 14.522 95 LYS A CA 1
ATOM 777 C CA B LYS A 1 95 ? -40.998 -6.134 -38.005 0.4 14.695 95 LYS A CA 1
ATOM 778 C C . LYS A 1 95 ? -40.682 -7.598 -37.698 1 14.131 95 LYS A C 1
ATOM 779 O O . LYS A 1 95 ? -39.734 -7.875 -36.947 1 14.185 95 LYS A O 1
ATOM 790 N N . ALA A 1 96 ? -41.442 -8.546 -38.285 1 14.285 96 ALA A N 1
ATOM 791 C CA . ALA A 1 96 ? -41.057 -9.948 -38.046 1 14.461 96 ALA A CA 1
ATOM 792 C C . ALA A 1 96 ? -39.698 -10.248 -38.67 1 15.267 96 ALA A C 1
ATOM 793 O O . ALA A 1 96 ? -38.896 -10.998 -38.083 1 15.408 96 ALA A O 1
ATOM 795 N N . VAL A 1 97 ? -39.445 -9.728 -39.902 1 14.647 97 VAL A N 1
ATOM 796 C CA . VAL A 1 97 ? -38.143 -10.004 -40.516 1 14.998 97 VAL A CA 1
ATOM 797 C C . VAL A 1 97 ? -37.018 -9.402 -39.679 1 15.102 97 VAL A C 1
ATOM 798 O O . VAL A 1 97 ? -35.963 -10.016 -39.503 1 15.551 97 VAL A O 1
ATOM 802 N N . GLU A 1 98 ? -37.218 -8.14 -39.265 1 14.621 98 GLU A N 1
ATOM 803 C CA . GLU A 1 98 ? -36.156 -7.485 -38.504 1 14.736 98 GLU A CA 1
ATOM 804 C C . GLU A 1 98 ? -35.888 -8.242 -37.185 1 15.366 98 GLU A C 1
ATOM 805 O O . GLU A 1 98 ? -34.735 -8.418 -36.783 1 15.969 98 GLU A O 1
ATOM 811 N N . LEU A 1 99 ? -36.964 -8.632 -36.472 1 13.73 99 LEU A N 1
ATOM 812 C CA . LEU A 1 99 ? -36.766 -9.363 -35.222 1 14.89 99 LEU A CA 1
ATOM 813 C C . LEU A 1 99 ? -36.15 -10.747 -35.472 1 15.511 99 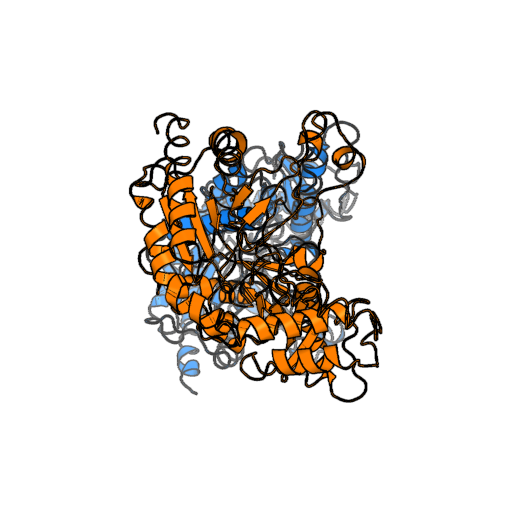LEU A C 1
ATOM 814 O O . LEU A 1 99 ? -35.289 -11.164 -34.671 1 15.692 99 LEU A O 1
ATOM 819 N N . ALA A 1 100 ? -36.547 -11.434 -36.555 1 15.205 100 ALA A N 1
ATOM 820 C CA . ALA A 1 100 ? -35.909 -12.736 -36.807 1 14.431 100 ALA A CA 1
ATOM 821 C C . ALA A 1 100 ? -34.401 -12.563 -37.039 1 16.116 100 ALA A C 1
ATOM 822 O O . ALA A 1 100 ? -33.594 -13.326 -36.498 1 17.281 100 ALA A O 1
ATOM 824 N N . GLU A 1 101 ? -34.028 -11.524 -37.81 1 15.651 101 GLU A N 1
ATOM 825 C CA . GLU A 1 101 ? -32.6 -11.286 -38.016 1 16.341 101 GLU A CA 1
ATOM 826 C C . GLU A 1 101 ? -31.889 -10.965 -36.694 1 17.762 101 GLU A C 1
ATOM 827 O O . GLU A 1 101 ? -30.752 -11.42 -36.466 1 17.011 101 GLU A O 1
ATOM 833 N N . ARG A 1 102 ? -32.523 -10.157 -35.828 1 16.02 102 ARG A N 1
ATOM 834 C CA A ARG A 1 102 ? -31.897 -9.764 -34.573 0.5 16.382 102 ARG A CA 1
ATOM 835 C CA B ARG A 1 102 ? -31.896 -9.767 -34.578 0.5 16.605 102 ARG A CA 1
ATOM 836 C C . ARG A 1 102 ? -31.711 -10.963 -33.653 1 18.547 102 ARG A C 1
ATOM 837 O O . ARG A 1 102 ? -30.622 -11.155 -33.088 1 18.395 102 ARG A O 1
ATOM 852 N N . LEU A 1 103 ? -32.76 -11.789 -33.531 1 16.752 103 LEU A N 1
ATOM 853 C CA . LEU A 1 103 ? -32.603 -12.962 -32.661 1 17.287 103 LEU A CA 1
ATOM 854 C C . LEU A 1 103 ? -31.542 -13.912 -33.238 1 17.868 103 LEU A C 1
ATOM 855 O O . LEU A 1 103 ? -30.752 -14.487 -32.48 1 18.389 103 LEU A O 1
ATOM 860 N N . ALA A 1 104 ? -31.544 -14.108 -34.57 1 16.701 104 ALA A N 1
ATOM 861 C CA . ALA A 1 104 ? -30.52 -14.985 -35.167 1 16.181 104 ALA A CA 1
ATOM 862 C C . ALA A 1 104 ? -29.122 -14.445 -34.846 1 18.969 104 ALA A C 1
ATOM 863 O O . ALA A 1 104 ? -28.208 -15.242 -34.617 1 18.753 104 ALA A O 1
ATOM 865 N N . HIS A 1 105 ? -28.95 -13.111 -34.875 1 18.931 105 HIS A N 1
ATOM 866 C CA A HIS A 1 105 ? -27.638 -12.525 -34.642 0.5 21.434 105 HIS A CA 1
ATOM 867 C CA B HIS A 1 105 ? -27.623 -12.56 -34.656 0.5 21.356 105 HIS A CA 1
ATOM 868 C C . HIS A 1 105 ? -27.192 -12.843 -33.214 1 21.9 105 HIS A C 1
ATOM 869 O O . HIS A 1 105 ? -26.001 -13.091 -32.951 1 24.112 105 HIS A O 1
ATOM 882 N N . GLU A 1 106 ? -28.146 -12.832 -32.277 1 18.77 106 GLU A N 1
ATOM 883 C CA . GLU A 1 106 ? -27.829 -12.999 -30.869 1 18.693 106 GLU A CA 1
ATOM 884 C C . GLU A 1 106 ? -27.631 -14.479 -30.527 1 19.115 106 GLU A C 1
ATOM 885 O O . GLU A 1 106 ? -26.998 -14.801 -29.511 1 20.595 106 GLU A O 1
ATOM 891 N N . ALA A 1 107 ? -28.254 -15.378 -31.31 1 19.418 107 ALA A N 1
ATOM 892 C CA . ALA A 1 107 ? -28.177 -16.805 -30.99 1 17.189 107 ALA A CA 1
ATOM 893 C C . ALA A 1 107 ? -26.823 -17.373 -31.399 1 19.028 107 ALA A C 1
ATOM 894 O O . ALA A 1 107 ? -26.189 -16.901 -32.34 1 20.021 107 ALA A O 1
ATOM 896 N N . PRO A 1 108 ? -26.345 -18.405 -30.675 1 20.402 108 PRO A N 1
ATOM 897 C CA . PRO A 1 108 ? -25.018 -18.945 -30.944 1 20.654 108 PRO A CA 1
ATOM 898 C C . PRO A 1 108 ? -24.958 -19.808 -32.195 1 20.483 108 PRO A C 1
ATOM 899 O O . PRO A 1 108 ? -25.974 -20.242 -32.739 1 20.222 108 PRO A O 1
ATOM 903 N N . GLY A 1 109 ? -23.715 -20.046 -32.676 1 22.801 109 GLY A N 1
ATOM 904 C CA . GLY A 1 109 ? -23.494 -20.969 -33.776 1 23.513 109 GLY A CA 1
ATOM 905 C C . GLY A 1 109 ? -24.331 -20.643 -35.01 1 21.177 109 GLY A C 1
ATOM 906 O O . GLY A 1 109 ? -24.564 -19.462 -35.368 1 23.716 109 GLY A O 1
ATOM 907 N N . ASP A 1 110 ? -24.894 -21.717 -35.582 1 19.464 110 ASP A N 1
ATOM 908 C CA . ASP A 1 110 ? -25.671 -21.555 -36.815 1 19.124 110 ASP A CA 1
ATOM 909 C C . ASP A 1 110 ? -27.177 -21.537 -36.53 1 18.542 110 ASP A C 1
ATOM 910 O O . ASP A 1 110 ? -27.975 -21.841 -37.436 1 18.411 110 ASP A O 1
ATOM 915 N N . LEU A 1 111 ? -27.544 -21.142 -35.299 1 18.181 111 LEU A N 1
ATOM 916 C CA A LEU A 1 111 ? -28.965 -20.991 -34.946 0.5 17.752 111 LEU A CA 1
ATOM 917 C CA B LEU A 1 111 ? -28.967 -21.002 -34.976 0.5 16.966 111 LEU A CA 1
ATOM 918 C C . LEU A 1 111 ? -29.5 -19.708 -35.577 1 18.242 111 LEU A C 1
ATOM 919 O O . LEU A 1 111 ? -29.446 -18.657 -34.948 1 21.341 111 LEU A O 1
ATOM 928 N N . ASN A 1 112 ? -29.936 -19.823 -36.826 1 17.046 112 ASN A N 1
ATOM 929 C CA . ASN A 1 112 ? -30.157 -18.645 -37.647 1 17.709 112 ASN A CA 1
ATOM 930 C C . ASN A 1 112 ? -31.6 -18.592 -38.144 1 18.24 112 ASN A C 1
ATOM 931 O O . ASN A 1 112 ? -31.972 -17.592 -38.739 1 17.992 112 ASN A O 1
ATOM 936 N N . LYS A 1 113 ? -32.412 -19.646 -37.925 1 16.759 113 LYS A N 1
ATOM 937 C CA . LYS A 1 113 ? -33.765 -19.634 -38.457 1 16.534 113 LYS A CA 1
ATOM 938 C C . LYS A 1 113 ? -34.747 -19.48 -37.29 1 18.184 113 LYS A C 1
ATOM 939 O O . LYS A 1 113 ? -34.658 -20.189 -36.286 1 19.475 113 LYS A O 1
ATOM 945 N N . VAL A 1 114 ? -35.658 -18.51 -37.42 1 15.318 114 VAL A N 1
ATOM 946 C CA . VAL A 1 114 ? -36.571 -18.208 -36.321 1 13.566 114 VAL A CA 1
ATOM 947 C C . VAL A 1 114 ? -37.992 -18.557 -36.721 1 15.061 114 VAL A C 1
ATOM 948 O O . VAL A 1 114 ? -38.516 -17.993 -37.686 1 15.589 114 VAL A O 1
ATOM 952 N N . PHE A 1 115 ? -38.566 -19.549 -35.991 1 13.175 115 PHE A N 1
ATOM 953 C CA . PHE A 1 115 ? -39.969 -19.93 -36.203 1 14.292 115 PHE A CA 1
ATOM 954 C C . PHE A 1 115 ? -40.79 -19.354 -35.068 1 14.05 115 PHE A C 1
ATOM 955 O O . PHE A 1 115 ? -40.748 -19.815 -33.917 1 15.294 115 PHE A O 1
ATOM 963 N N . PHE A 1 116 ? -41.509 -18.248 -35.379 1 12.828 116 PHE A N 1
ATOM 964 C CA . PHE A 1 116 ? -42.202 -17.555 -34.301 1 12.966 116 PHE A CA 1
ATOM 965 C C . PHE A 1 116 ? -43.478 -18.268 -33.84 1 14.127 116 PHE A C 1
ATOM 966 O O . PHE A 1 116 ? -44.221 -18.889 -34.603 1 14.373 116 PHE A O 1
ATOM 974 N N . THR A 1 117 ? -43.719 -18.114 -32.535 1 13.409 117 THR A N 1
ATOM 975 C CA . THR A 1 117 ? -44.941 -18.586 -31.884 1 14.503 117 THR A CA 1
ATOM 976 C C . THR A 1 117 ? -45.523 -17.465 -31.038 1 15.241 117 THR A C 1
ATOM 977 O O . THR A 1 117 ? -45.024 -16.32 -31.089 1 14.092 117 THR A O 1
ATOM 981 N N . THR A 1 118 ? -46.577 -17.755 -30.255 1 15.317 118 THR A N 1
ATOM 982 C CA A THR A 1 118 ? -47.005 -16.77 -29.27 0.5 14.664 118 THR A CA 1
ATOM 983 C CA B THR A 1 118 ? -47.008 -16.77 -29.27 0.5 15.54 118 THR A CA 1
ATOM 984 C C . THR A 1 118 ? -46.532 -17.155 -27.871 1 15.515 118 THR A C 1
ATOM 985 O O . THR A 1 118 ? -46.144 -16.286 -27.099 1 18.306 118 THR A O 1
ATOM 992 N N . GLY A 1 119 ? -46.456 -18.466 -27.584 1 15.523 119 GLY A N 1
ATOM 993 C CA . GLY A 1 119 ? -46.1 -18.882 -26.218 1 16.339 119 GLY A CA 1
ATOM 994 C C . GLY A 1 119 ? -44.975 -19.939 -26.198 1 13.728 119 GLY A C 1
ATOM 995 O O . GLY A 1 119 ? -44.557 -20.45 -27.259 1 14.317 119 GLY A O 1
ATOM 996 N N . GLY A 1 120 ? -44.568 -20.278 -24.97 1 13.967 120 GLY A N 1
ATOM 997 C CA . GLY A 1 120 ? -43.483 -21.244 -24.8 1 13.775 120 GLY A CA 1
ATOM 998 C C . GLY A 1 120 ? -43.925 -22.685 -25.094 1 14.503 120 GLY A C 1
ATOM 999 O O . GLY A 1 120 ? -43.162 -23.435 -25.734 1 15.156 120 GLY A O 1
ATOM 1000 N N . GLY A 1 121 ? -45.118 -23.072 -24.629 1 13.705 121 GLY A N 1
ATOM 1001 C CA . GLY A 1 121 ? -45.63 -24.422 -24.942 1 14.301 121 GLY A CA 1
ATOM 1002 C C . GLY A 1 121 ? -45.71 -24.594 -26.476 1 13.844 121 GLY A C 1
ATOM 1003 O O . GLY A 1 121 ? -45.388 -25.653 -27.047 1 14.379 121 GLY A O 1
ATOM 1004 N N . GLU A 1 122 ? -46.211 -23.557 -27.179 1 13.891 122 GLU A N 1
ATOM 1005 C CA . GLU A 1 122 ? -46.274 -23.597 -28.646 1 13.146 122 GLU A CA 1
ATOM 1006 C C . GLU A 1 122 ? -44.876 -23.785 -29.246 1 15.116 122 GLU A C 1
ATOM 1007 O O . GLU A 1 122 ? -44.733 -24.446 -30.288 1 14.271 122 GLU A O 1
ATOM 1013 N N . ALA A 1 123 ? -43.855 -23.152 -28.644 1 14.383 123 ALA A N 1
ATOM 1014 C CA . ALA A 1 123 ? -42.491 -23.307 -29.131 1 14.398 123 ALA A CA 1
ATOM 1015 C C . ALA A 1 123 ? -41.978 -24.736 -28.875 1 15.495 123 ALA A C 1
ATOM 1016 O O . ALA A 1 123 ? -41.229 -25.242 -29.696 1 14.319 123 ALA A O 1
ATOM 1018 N N . VAL A 1 124 ? -42.218 -25.276 -27.671 1 14.271 124 VAL A N 1
ATOM 1019 C CA . VAL A 1 124 ? -41.867 -26.685 -27.353 1 13.581 124 VAL A CA 1
ATOM 1020 C C . VAL A 1 124 ? -42.5 -27.648 -28.344 1 14.4 124 VAL A C 1
ATOM 1021 O O . VAL A 1 124 ? -41.827 -28.571 -28.841 1 14.866 124 VAL A O 1
ATOM 1025 N N . GLU A 1 125 ? -43.782 -27.453 -28.647 1 13.959 125 GLU A N 1
ATOM 1026 C CA . GLU A 1 125 ? -44.45 -28.288 -29.647 1 13.948 125 GLU A CA 1
ATOM 1027 C C . GLU A 1 125 ? -43.726 -28.169 -30.993 1 13.342 125 GLU A C 1
ATOM 1028 O O . GLU A 1 125 ? -43.534 -29.18 -31.686 1 15.1 125 GLU A O 1
ATOM 1034 N N . THR A 1 126 ? -43.351 -26.927 -31.356 1 13.657 126 THR A N 1
ATOM 1035 C CA . THR A 1 126 ? -42.647 -26.701 -32.615 1 13.224 126 THR A CA 1
ATOM 1036 C C . THR A 1 126 ? -41.359 -27.529 -32.623 1 13.318 126 THR A C 1
ATOM 1037 O O . THR A 1 126 ? -41.048 -28.119 -33.676 1 14.706 126 THR A O 1
ATOM 1041 N N . ALA A 1 127 ? -40.572 -27.452 -31.557 1 14.087 127 ALA A N 1
ATOM 1042 C CA . ALA A 1 127 ? -39.276 -28.143 -31.515 1 14.46 127 ALA A CA 1
ATOM 1043 C C . ALA A 1 127 ? -39.454 -29.652 -31.706 1 14.763 127 ALA A C 1
ATOM 1044 O O . ALA A 1 127 ? -38.71 -30.277 -32.49 1 14.858 127 ALA A O 1
ATOM 1046 N N . TRP A 1 128 ? -40.431 -30.272 -31.017 1 12.565 128 TRP A N 1
ATOM 1047 C CA . TRP A 1 128 ? -40.542 -31.712 -31.129 1 13.504 128 TRP A CA 1
ATOM 1048 C C . TRP A 1 128 ? -41.04 -32.075 -32.535 1 13.836 128 TRP A C 1
ATOM 1049 O O . TRP A 1 128 ? -40.527 -33.008 -33.161 1 13.846 128 TRP A O 1
ATOM 1060 N N . LYS A 1 129 ? -42.06 -31.347 -33.048 1 13.593 129 LYS A N 1
ATOM 1061 C CA . LYS A 1 129 ? -42.517 -31.607 -34.424 1 14.271 129 LYS A CA 1
ATOM 1062 C C . LYS A 1 129 ? -41.373 -31.45 -35.432 1 16.055 129 LYS A C 1
ATOM 1063 O O . LYS A 1 129 ? -41.268 -32.276 -36.34 1 16.382 129 LYS A O 1
ATOM 1069 N N . LEU A 1 130 ? -40.585 -30.369 -35.301 1 14.417 130 LEU A N 1
ATOM 1070 C CA . LEU A 1 130 ? -39.486 -30.157 -36.255 1 14.919 130 LEU A CA 1
ATOM 1071 C C . LEU A 1 130 ? -38.506 -31.351 -36.192 1 16.636 130 LEU A C 1
ATOM 1072 O O . LEU A 1 130 ? -38.128 -31.856 -37.254 1 15.583 130 LEU A O 1
ATOM 1077 N N . ALA A 1 131 ? -38.178 -31.799 -34.968 1 14.152 131 ALA A N 1
ATOM 1078 C CA . ALA A 1 131 ? -37.272 -32.954 -34.872 1 14.021 131 ALA A CA 1
ATOM 1079 C C . ALA A 1 131 ? -37.85 -34.176 -35.578 1 14.539 131 ALA A C 1
ATOM 1080 O O . ALA A 1 131 ? -37.128 -34.844 -36.344 1 16.694 131 ALA A O 1
ATOM 1082 N N . LYS A 1 132 ? -39.166 -34.447 -35.425 1 14.085 132 LYS A N 1
ATOM 1083 C CA A LYS A 1 132 ? -39.755 -35.635 -36.031 0.5 15.038 132 LYS A CA 1
ATOM 1084 C CA B LYS A 1 132 ? -39.774 -35.625 -36.032 0.5 15.161 132 LYS A CA 1
ATOM 1085 C C . LYS A 1 132 ? -39.677 -35.515 -37.561 1 16.358 132 LYS A C 1
ATOM 1086 O O . LYS A 1 132 ? -39.257 -36.48 -38.231 1 17.987 132 LYS A O 1
ATOM 1097 N N . GLN A 1 133 ? -40.073 -34.35 -38.116 1 15.599 133 GLN A N 1
ATOM 1098 C CA . GLN A 1 133 ? -40.072 -34.245 -39.571 1 15.87 133 GLN A CA 1
ATOM 1099 C C . GLN A 1 133 ? -38.636 -34.216 -40.091 1 16.538 133 GLN A C 1
ATOM 1100 O O . GLN A 1 133 ? -38.379 -34.793 -41.176 1 18.622 133 GLN A O 1
ATOM 1106 N N . TYR A 1 134 ? -37.728 -33.566 -39.371 1 15.447 134 TYR A N 1
ATOM 1107 C CA . TYR A 1 134 ? -36.326 -33.556 -39.815 1 15.353 134 TYR A CA 1
ATOM 1108 C C . TYR A 1 134 ? -35.815 -35.007 -40.01 1 15.718 134 TYR A C 1
ATOM 1109 O O . TYR A 1 134 ? -35.131 -35.259 -41.035 1 15.791 134 TYR A O 1
ATOM 1118 N N . PHE A 1 135 ? -36.058 -35.881 -39.027 1 14.87 135 PHE A N 1
ATOM 1119 C CA . PHE A 1 135 ? -35.544 -37.243 -39.134 1 15.418 135 PHE A CA 1
ATOM 1120 C C . PHE A 1 135 ? -36.286 -37.993 -40.234 1 18.664 135 PHE A C 1
ATOM 1121 O O . PHE A 1 135 ? -35.669 -38.867 -40.849 1 19.173 135 PHE A O 1
ATOM 1129 N N . LYS A 1 136 ? -37.565 -37.696 -40.505 1 17.523 136 LYS A N 1
ATOM 1130 C CA . LYS A 1 136 ? -38.184 -38.326 -41.669 1 18.755 136 LYS A CA 1
ATOM 1131 C C . LYS A 1 136 ? -37.491 -37.863 -42.956 1 19.877 136 LYS A C 1
ATOM 1132 O O . LYS A 1 136 ? -37.284 -38.68 -43.865 1 22.566 136 LYS A O 1
ATOM 1138 N N . LEU A 1 137 ? -37.215 -36.559 -43.085 1 17.727 137 LEU A N 1
ATOM 1139 C CA . LEU A 1 137 ? -36.662 -36.015 -44.322 1 18.678 137 LEU A CA 1
ATOM 1140 C C . LEU A 1 137 ? -35.227 -36.501 -44.535 1 21.787 137 LEU A C 1
ATOM 1141 O O . LEU A 1 137 ? -34.763 -36.484 -45.703 1 24.514 137 LEU A O 1
ATOM 1146 N N . THR A 1 138 ? -34.532 -36.937 -43.469 1 18.938 138 THR A N 1
ATOM 1147 C CA . THR A 1 138 ? -33.132 -37.341 -43.592 1 18.225 138 THR A CA 1
ATOM 1148 C C . THR A 1 138 ? -32.965 -38.862 -43.457 1 18.722 138 THR A C 1
ATOM 1149 O O . THR A 1 138 ? -31.872 -39.337 -43.164 1 22.831 138 THR A O 1
ATOM 1153 N N . GLY A 1 139 ? -34.051 -39.609 -43.611 1 19.369 139 GLY A N 1
ATOM 1154 C CA . GLY A 1 139 ? -33.994 -41.058 -43.779 1 19.909 139 GLY A CA 1
ATOM 1155 C C . GLY A 1 139 ? -33.785 -41.808 -42.467 1 20.197 139 GLY A C 1
ATOM 1156 O O . GLY A 1 139 ? -33.286 -42.954 -42.481 1 21.379 139 GLY A O 1
ATOM 1157 N N . LYS A 1 140 ? -34.184 -41.194 -41.333 1 17.555 140 LYS A N 1
ATOM 1158 C CA . LYS A 1 140 ? -34.145 -41.837 -40.027 1 18.417 140 LYS A CA 1
ATOM 1159 C C . LYS A 1 140 ? -35.554 -41.813 -39.412 1 17.048 140 LYS A C 1
ATOM 1160 O O . LYS A 1 140 ? -35.79 -41.226 -38.326 1 17.28 140 LYS A O 1
ATOM 1166 N N . PRO A 1 141 ? -36.538 -42.477 -40.057 1 17.274 141 PRO A N 1
ATOM 1167 C CA . PRO A 1 141 ? -37.945 -42.272 -39.725 1 17.991 141 PRO A CA 1
ATOM 1168 C C . PRO A 1 141 ? -38.357 -42.802 -38.356 1 17.367 141 PRO A C 1
ATOM 1169 O O . PRO A 1 141 ? -39.423 -42.435 -37.874 1 17.757 141 PRO A O 1
ATOM 1173 N N . THR A 1 142 ? -37.544 -43.684 -37.75 1 15.645 142 THR A N 1
ATOM 1174 C CA . THR A 1 142 ? -37.908 -44.214 -36.452 1 16.097 142 THR A CA 1
ATOM 1175 C C . THR A 1 142 ? -37.576 -43.244 -35.312 1 15.008 142 THR A C 1
ATOM 1176 O O . THR A 1 142 ? -37.978 -43.512 -34.17 1 15.352 142 THR A O 1
ATOM 1180 N N . LYS A 1 143 ? -36.861 -42.148 -35.601 1 15.998 143 LYS A N 1
ATOM 1181 C CA . LYS A 1 143 ? -36.488 -41.244 -34.505 1 16.746 143 LYS A CA 1
ATOM 1182 C C . LYS A 1 143 ? -37.698 -40.384 -34.114 1 17.272 143 LYS A C 1
ATOM 1183 O O . LYS A 1 143 ? -38.106 -39.496 -34.85 1 18.462 143 LYS A O 1
ATOM 1189 N N . HIS A 1 144 ? -38.221 -40.587 -32.879 1 16.532 144 HIS A N 1
ATOM 1190 C CA . HIS A 1 144 ? -39.373 -39.791 -32.455 1 16.055 144 HIS A CA 1
ATOM 1191 C C . HIS A 1 144 ? -39.372 -39.527 -30.959 1 17.286 144 HIS A C 1
ATOM 1192 O O . HIS A 1 144 ? -40.139 -38.647 -30.538 1 17.194 144 HIS A O 1
ATOM 1199 N N . LYS A 1 145 ? -38.587 -40.24 -30.141 1 15.344 145 LYS A N 1
ATOM 1200 C CA . LYS A 1 145 ? -38.785 -40.143 -28.696 1 14.495 145 LYS A CA 1
ATOM 1201 C C . LYS A 1 145 ? -38.057 -38.898 -28.178 1 15.001 145 LYS A C 1
ATOM 1202 O O . LYS A 1 145 ? -37.147 -38.328 -28.819 1 15.709 145 LYS A O 1
ATOM 1208 N N . VAL A 1 146 ? -38.41 -38.519 -26.943 1 15.325 146 VAL A N 1
ATOM 1209 C CA . VAL A 1 146 ? -37.849 -37.309 -26.347 1 14.733 146 VAL A CA 1
ATOM 1210 C C . VAL A 1 146 ? -37.485 -37.611 -24.894 1 15.793 146 VAL A C 1
ATOM 1211 O O . VAL A 1 146 ? -38.148 -38.427 -24.251 1 16.935 146 VAL A O 1
ATOM 1215 N N . ILE A 1 147 ? -36.407 -37.004 -24.411 1 14.2 147 ILE A N 1
ATOM 1216 C CA A ILE A 1 147 ? -35.958 -37.184 -23.032 0.6 13.46 147 ILE A CA 1
ATOM 1217 C CA B ILE A 1 147 ? -35.933 -37.182 -23.043 0.4 14.709 147 ILE A CA 1
ATOM 1218 C C . ILE A 1 147 ? -35.972 -35.828 -22.358 1 12.803 147 ILE A C 1
ATOM 1219 O O . ILE A 1 147 ? -35.573 -34.811 -22.965 1 15.486 147 ILE A O 1
ATOM 1228 N N . SER A 1 148 ? -36.428 -35.836 -21.1 1 13.865 148 SER A N 1
ATOM 1229 C CA . SER A 1 148 ? -36.389 -34.614 -20.3 1 13.635 148 SER A CA 1
ATOM 1230 C C . SER A 1 148 ? -36.332 -35.005 -18.829 1 13.678 148 SER A C 1
ATOM 1231 O O . SER A 1 148 ? -36.303 -36.193 -18.498 1 14.355 148 SER A O 1
ATOM 1234 N N . ARG A 1 149 ? -36.242 -34.024 -17.93 1 14.312 149 ARG A N 1
ATOM 1235 C CA . ARG A 1 149 ? -35.916 -34.293 -16.549 1 14.003 149 ARG A CA 1
ATOM 1236 C C . ARG A 1 149 ? -37.155 -34.356 -15.66 1 15.531 149 ARG A C 1
ATOM 1237 O O . ARG A 1 149 ? -38.15 -33.615 -15.82 1 15.138 149 ARG A O 1
ATOM 1245 N N . ALA A 1 150 ? -37.059 -35.264 -14.67 1 14.19 150 ALA A N 1
ATOM 1246 C CA . ALA A 1 150 ? -38.056 -35.304 -13.602 1 14.441 150 ALA A CA 1
ATOM 1247 C C . ALA A 1 150 ? -38.277 -33.923 -12.969 1 14.749 150 ALA A C 1
ATOM 1248 O O . ALA A 1 150 ? -37.32 -33.189 -12.726 1 15.05 150 ALA A O 1
ATOM 1250 N N . VAL A 1 151 ? -39.561 -33.585 -12.768 1 14.56 151 VAL A N 1
ATOM 1251 C CA . VAL A 1 151 ? -40.019 -32.367 -12.068 1 14.593 151 VAL A CA 1
ATOM 1252 C C . VAL A 1 151 ? -40.015 -31.183 -13.021 1 16.761 151 VAL A C 1
ATOM 1253 O O . VAL A 1 151 ? -40.572 -30.137 -12.658 1 17.366 151 VAL A O 1
ATOM 1257 N N . ALA A 1 152 ? -39.455 -31.306 -14.246 1 14.45 152 ALA A N 1
ATOM 1258 C CA . ALA A 1 152 ? -39.398 -30.109 -15.089 1 14.646 152 ALA A CA 1
ATOM 1259 C C . ALA A 1 152 ? -40.771 -29.773 -15.698 1 13.809 152 ALA A C 1
ATOM 1260 O O . ALA A 1 152 ? -41.542 -30.673 -16.052 1 15.656 152 ALA A O 1
ATOM 1262 N N . TYR A 1 153 ? -41.015 -28.465 -15.879 1 13.783 153 TYR A N 1
ATOM 1263 C CA . TYR A 1 153 ? -42.256 -28.007 -16.504 1 13.668 153 TYR A CA 1
ATOM 1264 C C . TYR A 1 153 ? -41.943 -27.426 -17.873 1 15.274 153 TYR A C 1
ATOM 1265 O O . TYR A 1 153 ? -41.174 -26.463 -18 1 16.374 153 TYR A O 1
ATOM 1274 N N . HIS A 1 154 ? -42.518 -28.02 -18.93 1 14.776 154 HIS A N 1
ATOM 1275 C CA . HIS A 1 154 ? -42.251 -27.652 -20.312 1 12.943 154 HIS A CA 1
ATOM 1276 C C . HIS A 1 154 ? -43.544 -27.225 -21.019 1 13.253 154 HIS A C 1
ATOM 1277 O O . HIS A 1 154 ? -43.535 -27.096 -22.262 1 15.559 154 HIS A O 1
ATOM 1284 N N . GLY A 1 155 ? -44.609 -26.997 -20.254 1 14.711 155 GLY A N 1
ATOM 1285 C CA . GLY A 1 155 ? -45.851 -26.504 -20.848 1 14.425 155 GLY A CA 1
ATOM 1286 C C . GLY A 1 155 ? -46.995 -27.511 -20.912 1 14.828 155 GLY A C 1
ATOM 1287 O O . GLY A 1 155 ? -46.852 -28.665 -20.445 1 15.499 155 GLY A O 1
ATOM 1288 N N . THR A 1 156 ? -48.135 -27.019 -21.452 1 14.236 156 THR A N 1
ATOM 1289 C CA . THR A 1 156 ? -49.405 -27.727 -21.257 1 12.408 156 THR A CA 1
ATOM 1290 C C . THR A 1 156 ? -50.097 -28.244 -22.52 1 13.699 156 THR A C 1
ATOM 1291 O O . THR A 1 156 ? -50.934 -29.151 -22.352 1 14.242 156 THR A O 1
ATOM 1295 N N . PRO A 1 157 ? -49.861 -27.799 -23.79 1 14.203 157 PRO A N 1
ATOM 1296 C CA . PRO A 1 157 ? -50.474 -28.527 -24.902 1 13.747 157 PRO A CA 1
ATOM 1297 C C . PRO A 1 157 ? -50.021 -29.979 -24.832 1 15.011 157 PRO A C 1
ATOM 1298 O O . PRO A 1 157 ? -48.924 -30.227 -24.325 1 14.751 157 PRO A O 1
ATOM 1302 N N . GLN A 1 158 ? -50.753 -30.927 -25.413 1 13.592 158 GLN A N 1
ATOM 1303 C CA . GLN A 1 158 ? -50.488 -32.297 -24.996 1 13.394 158 GLN A CA 1
ATOM 1304 C C . GLN A 1 158 ? -49.142 -32.851 -25.465 1 16.435 158 GLN A C 1
ATOM 1305 O O . GLN A 1 158 ? -48.702 -33.831 -24.842 1 17.19 158 GLN A O 1
ATOM 1311 N N . GLY A 1 159 ? -48.547 -32.332 -26.544 1 14.346 159 GLY A N 1
ATOM 1312 C CA . GLY A 1 159 ? -47.169 -32.757 -26.852 1 15.442 159 GLY A CA 1
ATOM 1313 C C . GLY A 1 159 ? -46.177 -32.201 -25.818 1 15.363 159 GLY A C 1
ATOM 1314 O O . GLY A 1 159 ? -45.374 -32.947 -25.24 1 15.451 159 GLY A O 1
ATOM 1315 N N . ALA A 1 160 ? -46.235 -30.875 -25.598 1 14.047 160 ALA A N 1
ATOM 1316 C CA . ALA A 1 160 ? -45.348 -30.303 -24.569 1 13.589 160 ALA A CA 1
ATOM 1317 C C . ALA A 1 160 ? -45.589 -30.956 -23.194 1 14.479 160 ALA A C 1
ATOM 1318 O O . ALA A 1 160 ? -44.636 -31.128 -22.413 1 14.771 160 ALA A O 1
ATOM 1320 N N . LEU A 1 161 ? -46.84 -31.337 -22.894 1 13.147 161 LEU A N 1
ATOM 1321 C CA . LEU A 1 161 ? -47.154 -31.941 -21.6 1 13.765 161 LEU A CA 1
ATOM 1322 C C . LEU A 1 161 ? -46.501 -33.328 -21.463 1 13.881 161 LEU A C 1
ATOM 1323 O O . LEU A 1 161 ? -46.223 -33.744 -20.317 1 14.41 161 LEU A O 1
ATOM 1328 N N . SER A 1 162 ? -46.3 -34.015 -22.595 1 13.74 162 SER A N 1
ATOM 1329 C CA . SER A 1 162 ? -45.594 -35.307 -22.531 1 12.856 162 SER A CA 1
ATOM 1330 C C . SER A 1 162 ? -44.156 -35.061 -22.083 1 13.759 162 SER A C 1
ATOM 1331 O O . SER A 1 162 ? -43.584 -35.852 -21.361 1 14.508 162 SER A O 1
ATOM 1334 N N . ILE A 1 163 ? -43.559 -33.944 -22.559 1 13.161 163 ILE A N 1
ATOM 1335 C CA . ILE A 1 163 ? -42.177 -33.588 -22.185 1 14.799 163 ILE A CA 1
ATOM 1336 C C . ILE A 1 163 ? -42.124 -33.084 -20.734 1 14.494 163 ILE A C 1
ATOM 1337 O O . ILE A 1 163 ? -41.161 -33.362 -20.013 1 14.646 163 ILE A O 1
ATOM 1342 N N . THR A 1 164 ? -43.172 -32.357 -20.274 1 13.661 164 THR A N 1
ATOM 1343 C CA . THR A 1 164 ? -43.29 -32.028 -18.85 1 13.854 164 THR A CA 1
ATOM 1344 C C . THR A 1 164 ? -43.111 -33.27 -17.971 1 13.804 164 THR A C 1
ATOM 1345 O O . THR A 1 164 ? -43.579 -34.384 -18.318 1 13.448 164 THR A O 1
ATOM 1349 N N . GLY A 1 165 ? -42.423 -33.079 -16.834 1 15.647 165 GLY A N 1
ATOM 1350 C CA . GLY A 1 165 ? -42.068 -34.191 -15.957 1 14.722 165 GLY A CA 1
ATOM 1351 C C . GLY A 1 165 ? -42.716 -34.087 -14.578 1 14.858 165 GLY A C 1
ATOM 1352 O O . GLY A 1 165 ? -42.131 -34.529 -13.566 1 15.771 165 GLY A O 1
ATOM 1353 N N . LEU A 1 166 ? -43.942 -33.546 -14.54 1 15.229 166 LEU A N 1
ATOM 1354 C CA . LEU A 1 166 ? -44.701 -33.41 -13.298 1 14.465 166 LEU A CA 1
ATOM 1355 C C . LEU A 1 166 ? -45.932 -34.273 -13.445 1 15.51 166 LEU A C 1
ATOM 1356 O O . LEU A 1 166 ? -46.922 -33.863 -14.06 1 14.869 166 LEU A O 1
ATOM 1361 N N . PRO A 1 167 ? -45.936 -35.507 -12.89 1 16.621 167 PRO A N 1
ATOM 1362 C CA . PRO A 1 167 ? -47.058 -36.404 -13.135 1 16.491 167 PRO A CA 1
ATOM 1363 C C . PRO A 1 167 ? -48.395 -35.85 -12.675 1 15.552 167 PRO A C 1
ATOM 1364 O O . PRO A 1 167 ? -49.425 -36.196 -13.252 1 16.089 167 PRO A O 1
ATOM 1368 N N . ALA A 1 168 ? -48.419 -35.022 -11.614 1 17.135 168 ALA A N 1
ATOM 1369 C CA . ALA A 1 168 ? -49.72 -34.49 -11.185 1 18.91 168 ALA A CA 1
ATOM 1370 C C . ALA A 1 168 ? -50.384 -33.705 -12.31 1 18.044 168 ALA A C 1
ATOM 1371 O O . ALA A 1 168 ? -51.616 -33.611 -12.326 1 20.026 168 ALA A O 1
ATOM 1373 N N . LEU A 1 169 ? -49.601 -33.089 -13.215 1 16.017 169 LEU A N 1
ATOM 1374 C CA A LEU A 1 169 ? -50.17 -32.287 -14.292 0.4 16.602 169 LEU A CA 1
ATOM 1375 C CA B LEU A 1 169 ? -50.099 -32.272 -14.326 0.6 16.611 169 LEU A CA 1
ATOM 1376 C C . LEU A 1 169 ? -50.546 -33.153 -15.491 1 16.18 169 LEU A C 1
ATOM 1377 O O . LEU A 1 169 ? -51.078 -32.653 -16.477 1 16.959 169 LEU A O 1
ATOM 1386 N N . LYS A 1 170 ? -50.259 -34.462 -15.416 1 15.392 170 LYS A N 1
ATOM 1387 C CA . LYS A 1 170 ? -50.342 -35.313 -16.619 1 14.839 170 LYS A CA 1
ATOM 1388 C C . LYS A 1 170 ? -51.391 -36.412 -16.395 1 15.539 170 LYS A C 1
ATOM 1389 O O . LYS A 1 170 ? -52.103 -36.734 -17.343 1 15.79 170 LYS A O 1
ATOM 1395 N N . ALA A 1 171 ? -51.462 -36.993 -15.169 1 14.622 171 ALA A N 1
ATOM 1396 C CA . ALA A 1 171 ? -52.308 -38.178 -14.967 1 14.399 171 ALA A CA 1
ATOM 1397 C C . ALA A 1 171 ? -53.757 -37.967 -15.42 1 15.309 171 ALA A C 1
ATOM 1398 O O . ALA A 1 171 ? -54.333 -38.901 -15.995 1 17.154 171 ALA A O 1
ATOM 1400 N N . PRO A 1 172 ? -54.405 -36.798 -15.236 1 15.486 172 PRO A N 1
ATOM 1401 C CA . PRO A 1 172 ? -55.81 -36.698 -15.658 1 17.068 172 PRO A CA 1
ATOM 1402 C C . PRO A 1 172 ? -56.007 -36.735 -17.173 1 17.701 172 PRO A C 1
ATOM 1403 O O . PRO A 1 172 ? -57.123 -36.985 -17.676 1 19.554 172 PRO A O 1
ATOM 1407 N N . PHE A 1 173 ? -54.916 -36.554 -17.912 1 15.798 173 PHE A N 1
ATOM 1408 C CA . PHE A 1 173 ? -54.982 -36.303 -19.341 1 17.102 173 PHE A CA 1
ATOM 1409 C C . PHE A 1 173 ? -54.363 -37.439 -20.133 1 17.728 173 PHE A C 1
ATOM 1410 O O . PHE A 1 173 ? -54.47 -37.45 -21.374 1 18.548 173 PHE A O 1
ATOM 1418 N N . GLU A 1 174 ? -53.724 -38.418 -19.492 1 16.436 174 GLU A N 1
ATOM 1419 C CA . GLU A 1 174 ? -53.123 -39.516 -20.247 1 18.643 174 GLU A CA 1
ATOM 1420 C C . GLU A 1 174 ? -54.203 -40.351 -20.934 1 19.323 174 GLU A C 1
ATOM 1421 O O . GLU A 1 174 ? -55.311 -40.444 -20.399 1 22.78 174 GLU A O 1
ATOM 1427 N N . PRO A 1 175 ? -53.892 -40.97 -22.095 1 20.737 175 PRO A N 1
ATOM 1428 C CA . PRO A 1 175 ? -52.559 -41.029 -22.681 1 19.868 175 PRO A CA 1
ATOM 1429 C C . PRO A 1 175 ? -52.267 -39.769 -23.51 1 17.97 175 PRO A C 1
ATOM 1430 O O . PRO A 1 175 ? -53.174 -39.123 -24.036 1 19.583 175 PRO A O 1
ATOM 1434 N N . LEU A 1 176 ? -50.968 -39.434 -23.527 1 17.189 176 LEU A N 1
ATOM 1435 C CA . LEU A 1 176 ? -50.526 -38.224 -24.222 1 16.587 176 LEU A CA 1
ATOM 1436 C C . LEU A 1 176 ? -49.816 -38.672 -25.505 1 15.929 176 LEU A C 1
ATOM 1437 O O . LEU A 1 176 ? -50.109 -39.745 -26.031 1 17.551 176 LEU A O 1
ATOM 1442 N N . VAL A 1 177 ? -48.849 -37.904 -25.987 1 15.142 177 VAL A N 1
ATOM 1443 C CA . VAL A 1 177 ? -48.137 -38.279 -27.195 1 15.298 177 VAL A CA 1
ATOM 1444 C C . VAL A 1 177 ? -47.095 -39.312 -26.796 1 17.957 177 VAL A C 1
ATOM 1445 O O . VAL A 1 177 ? -46.262 -39.069 -25.899 1 16.782 177 VAL A O 1
ATOM 1449 N N . PRO A 1 178 ? -47.033 -40.485 -27.471 1 16.246 178 PRO A N 1
ATOM 1450 C CA . PRO A 1 178 ? -46.039 -41.451 -27.062 1 18.698 178 PRO A CA 1
ATOM 1451 C C . PRO A 1 178 ? -44.619 -40.935 -27.319 1 18.1 178 PRO A C 1
ATOM 1452 O O . PRO A 1 178 ? -44.356 -40.179 -28.272 1 17.444 178 PRO A O 1
ATOM 1456 N N . GLY A 1 179 ? -43.705 -41.454 -26.49 1 16.618 179 GLY A N 1
ATOM 1457 C CA . GLY A 1 179 ? -42.308 -41.272 -26.822 1 17.184 179 GLY A CA 1
ATOM 1458 C C . GLY A 1 179 ? -41.514 -40.487 -25.779 1 15.052 179 GLY A C 1
ATOM 1459 O O . GLY A 1 179 ? -40.32 -40.275 -26.003 1 15.651 179 GLY A O 1
ATOM 1460 N N . ALA A 1 180 ? -42.147 -40.047 -24.688 1 14.93 180 ALA A N 1
ATOM 1461 C CA . ALA A 1 180 ? -41.426 -39.192 -23.736 1 15.093 180 ALA A CA 1
ATOM 1462 C C . ALA A 1 180 ? -40.932 -40.039 -22.562 1 16.138 180 ALA A C 1
ATOM 1463 O O . ALA A 1 180 ? -41.669 -40.827 -21.945 1 18.545 180 ALA A O 1
ATOM 1465 N N . HIS A 1 181 ? -39.648 -39.854 -22.224 1 15.459 181 HIS A N 1
ATOM 1466 C CA . HIS A 1 181 ? -39.008 -40.625 -21.167 1 15.689 181 HIS A CA 1
ATOM 1467 C C . HIS A 1 181 ? -38.241 -39.666 -20.268 1 14.804 181 HIS A C 1
ATOM 1468 O O . HIS A 1 181 ? -37.702 -38.644 -20.722 1 15.019 181 HIS A O 1
ATOM 1475 N N . LYS A 1 182 ? -38.236 -40.006 -18.961 1 15.008 182 LYS A N 1
ATOM 1476 C CA . LYS A 1 182 ? -37.621 -39.11 -17.988 1 15.474 182 LYS A CA 1
ATOM 1477 C C . LYS A 1 182 ? -36.305 -39.628 -17.421 1 16.232 182 LYS A C 1
ATOM 1478 O O . LYS A 1 182 ? -36.083 -40.85 -17.317 1 17.602 182 LYS A O 1
ATOM 1484 N N . VAL A 1 183 ? -35.477 -38.66 -17.016 1 15.3 183 VAL A N 1
ATOM 1485 C CA . VAL A 1 183 ? -34.209 -38.934 -16.336 1 14.899 183 VAL A CA 1
ATOM 1486 C C . VAL A 1 183 ? -34.109 -38.039 -15.101 1 16.474 183 VAL A C 1
ATOM 1487 O O . VAL A 1 183 ? -34.858 -37.072 -14.956 1 15.339 183 VAL A O 1
ATOM 1491 N N . PRO A 1 184 ? -33.189 -38.285 -14.154 1 16.155 184 PRO A N 1
ATOM 1492 C CA . PRO A 1 184 ? -33.084 -37.448 -12.953 1 15.913 184 PRO A CA 1
ATOM 1493 C C . PRO A 1 184 ? -32.762 -36.001 -13.304 1 16.224 184 PRO A C 1
ATOM 1494 O O . PRO A 1 184 ? -32.095 -35.703 -14.313 1 15.42 184 PRO A O 1
ATOM 1498 N N . ASN A 1 185 ? -33.213 -35.129 -12.4 1 16.445 185 ASN A N 1
ATOM 1499 C CA . ASN A 1 185 ? -32.857 -33.722 -12.492 1 15.597 185 ASN A CA 1
ATOM 1500 C C . ASN A 1 185 ? -31.508 -33.549 -11.773 1 17.355 185 ASN A C 1
ATOM 1501 O O . ASN A 1 185 ? -30.936 -34.516 -11.227 1 18.585 185 ASN A O 1
ATOM 1506 N N . THR A 1 186 ? -31.003 -32.309 -11.776 1 15.287 186 THR A N 1
ATOM 1507 C CA . THR A 1 186 ? -29.664 -32.085 -11.223 1 17.569 186 THR A CA 1
ATOM 1508 C C . THR A 1 186 ? -29.739 -31.42 -9.846 1 18.492 186 THR A C 1
ATOM 1509 O O . THR A 1 186 ? -28.96 -30.495 -9.504 1 19.112 186 THR A O 1
ATOM 1513 N N . ASN A 1 187 ? -30.676 -31.868 -9.03 1 18.99 187 ASN A N 1
ATOM 1514 C CA . ASN A 1 187 ? -30.834 -31.326 -7.679 1 19.725 187 ASN A CA 1
ATOM 1515 C C . ASN A 1 187 ? -29.767 -31.864 -6.729 1 21.196 187 ASN A C 1
ATOM 1516 O O . ASN A 1 187 ? -30.012 -32.822 -5.996 1 20.777 187 ASN A O 1
ATOM 1521 N N . ILE A 1 188 ? -28.599 -31.242 -6.741 1 20.605 188 ILE A N 1
ATOM 1522 C CA . ILE A 1 188 ? -27.464 -31.786 -6.001 1 22.691 188 ILE A CA 1
ATOM 1523 C C . ILE A 1 188 ? -27.737 -31.752 -4.496 1 22.454 188 ILE A C 1
ATOM 1524 O O . ILE A 1 188 ? -27.227 -32.605 -3.753 1 23.548 188 ILE A O 1
ATOM 1529 N N . TYR A 1 189 ? -28.584 -30.809 -4.042 1 19.959 189 TYR A N 1
ATOM 1530 C CA . TYR A 1 189 ? -28.909 -30.735 -2.612 1 21.347 189 TYR A CA 1
ATOM 1531 C C . TYR A 1 189 ? -29.469 -32.071 -2.091 1 25.12 189 TYR A C 1
ATOM 1532 O O . TYR A 1 189 ? -29.354 -32.413 -0.902 1 24.492 189 TYR A O 1
ATOM 1541 N N . ARG A 1 190 ? -30.173 -32.816 -2.964 1 21.946 190 ARG A N 1
ATOM 1542 C CA . ARG A 1 190 ? -30.713 -34.09 -2.519 1 23.839 190 ARG A CA 1
ATOM 1543 C C . ARG A 1 190 ? -30.188 -35.246 -3.359 1 23.295 190 ARG A C 1
ATOM 1544 O O . ARG A 1 190 ? -30.864 -36.273 -3.418 1 27.531 190 ARG A O 1
ATOM 1552 N N . ALA A 1 191 ? -28.995 -35.086 -3.911 1 22.835 191 ALA A N 1
ATOM 1553 C CA . ALA A 1 191 ? -28.405 -36.11 -4.769 1 25.661 191 ALA A CA 1
ATOM 1554 C C . ALA A 1 191 ? -28.276 -37.43 -3.999 1 29.361 191 ALA A C 1
ATOM 1555 O O . ALA A 1 191 ? -27.694 -37.431 -2.925 1 27.932 191 ALA A O 1
ATOM 1557 N N . PRO A 1 192 ? -28.77 -38.577 -4.531 1 34.519 192 PRO A N 1
ATOM 1558 C CA . PRO A 1 192 ? -28.532 -39.884 -3.9 1 35.222 192 PRO A CA 1
ATOM 1559 C C . PRO A 1 192 ? -27.07 -40.329 -3.963 1 35.095 192 PRO A C 1
ATOM 1560 O O . PRO A 1 192 ? -26.557 -40.978 -3.054 1 41.346 192 PRO A O 1
ATOM 1564 N N . LEU A 1 193 ? -26.378 -39.902 -5.021 1 30.145 193 LEU A N 1
ATOM 1565 C CA A LEU A 1 193 ? -24.969 -40.177 -5.232 0.6 35.779 193 LEU A CA 1
ATOM 1566 C CA B LEU A 1 193 ? -24.955 -40.156 -5.163 0.4 35.471 193 LEU A CA 1
ATOM 1567 C C . LEU A 1 193 ? -24.238 -38.876 -5.575 1 34.594 193 LEU A C 1
ATOM 1568 O O . LEU A 1 193 ? -24.786 -38.04 -6.291 1 31.759 193 LEU A O 1
ATOM 1577 N N . PHE A 1 194 ? -22.996 -38.732 -5.109 1 29.158 194 PHE A N 1
ATOM 1578 C CA . PHE A 1 194 ? -22.073 -37.679 -5.539 1 29.971 194 PHE A CA 1
ATOM 1579 C C . PHE A 1 194 ? -22.477 -36.286 -5.041 1 27.504 194 PHE A C 1
ATOM 1580 O O . PHE A 1 194 ? -22.075 -35.286 -5.641 1 30.366 194 PHE A O 1
ATOM 1588 N N . GLY A 1 195 ? -23.26 -36.236 -3.957 1 28.824 195 GLY A N 1
ATOM 1589 C CA . GLY A 1 195 ? -23.777 -34.968 -3.455 1 33.845 195 GLY A CA 1
ATOM 1590 C C . GLY A 1 195 ? -22.67 -33.989 -3.066 1 37.192 195 GLY A C 1
ATOM 1591 O O . GLY A 1 195 ? -22.863 -32.775 -3.105 1 36.643 195 GLY A O 1
ATOM 1592 N N . ASP A 1 196 ? -21.493 -34.522 -2.711 1 39.151 196 ASP A N 1
ATOM 1593 C CA A ASP A 1 196 ? -20.396 -33.692 -2.238 0.5 39.104 196 ASP A CA 1
ATOM 1594 C CA B ASP A 1 196 ? -20.382 -33.721 -2.231 0.5 39.345 196 ASP A CA 1
ATOM 1595 C C . ASP A 1 196 ? -19.396 -33.447 -3.362 1 40.075 196 ASP A C 1
ATOM 1596 O O . ASP A 1 196 ? -18.327 -32.904 -3.127 1 39.664 196 ASP A O 1
ATOM 1605 N N . ASP A 1 197 ? -19.745 -33.83 -4.597 1 32.142 197 ASP A N 1
ATOM 1606 C CA . ASP A 1 197 ? -18.786 -33.681 -5.673 1 29.472 197 ASP A CA 1
ATOM 1607 C C . ASP A 1 197 ? -19.498 -33.187 -6.931 1 31.158 197 ASP A C 1
ATOM 1608 O O . ASP A 1 197 ? -19.935 -33.999 -7.764 1 27.734 197 ASP A O 1
ATOM 1613 N N . PRO A 1 198 ? -19.626 -31.861 -7.13 1 31.024 198 PRO A N 1
ATOM 1614 C CA . PRO A 1 198 ? -20.388 -31.332 -8.262 1 30.074 198 PRO A CA 1
ATOM 1615 C C . PRO A 1 198 ? -19.976 -31.876 -9.623 1 29.064 198 PRO A C 1
ATOM 1616 O O . PRO A 1 198 ? -20.838 -32.132 -10.449 1 25.535 198 PRO A O 1
ATOM 1620 N N . GLU A 1 199 ? -18.672 -32.023 -9.877 1 26.89 199 GLU A N 1
ATOM 1621 C CA A GLU A 1 199 ? -18.174 -32.487 -11.161 0.6 30.448 199 GLU A CA 1
ATOM 1622 C CA B GLU A 1 199 ? -18.195 -32.482 -11.172 0.4 30.681 199 GLU A CA 1
ATOM 1623 C C . GLU A 1 199 ? -18.635 -33.927 -11.408 1 29.42 199 GLU A C 1
ATOM 1624 O O . GLU A 1 199 ? -19.122 -34.239 -12.489 1 27.823 199 GLU A O 1
ATOM 1635 N N . ALA A 1 200 ? -18.477 -34.794 -10.402 1 25.49 200 ALA A N 1
ATOM 1636 C CA . ALA A 1 200 ? -18.88 -36.184 -10.536 1 27.087 200 ALA A CA 1
ATOM 1637 C C . ALA A 1 200 ? -20.405 -36.277 -10.652 1 23.966 200 ALA A C 1
ATOM 1638 O O . ALA A 1 200 ? -20.921 -37.096 -11.41 1 25.052 200 ALA A O 1
ATOM 1640 N N . PHE A 1 201 ? -21.114 -35.433 -9.89 1 22.651 201 PHE A N 1
ATOM 1641 C CA . PHE A 1 201 ? -22.578 -35.418 -9.961 1 21.324 201 PHE A CA 1
ATOM 1642 C C . PHE A 1 201 ? -23.021 -35.004 -11.367 1 23.046 201 PHE A C 1
ATOM 1643 O O . PHE A 1 201 ? -23.981 -35.598 -11.887 1 22.031 201 PHE A O 1
ATOM 1651 N N . GLY A 1 202 ? -22.369 -33.983 -11.948 1 20.557 202 GLY A N 1
ATOM 1652 C CA . GLY A 1 202 ? -22.689 -33.517 -13.296 1 21.518 202 GLY A CA 1
ATOM 1653 C C . GLY A 1 202 ? -22.519 -34.628 -14.339 1 23.142 202 GLY A C 1
ATOM 1654 O O . GLY A 1 202 ? -23.362 -34.802 -15.228 1 20.883 202 GLY A O 1
ATOM 1655 N N . ARG A 1 203 ? -21.407 -35.383 -14.232 1 20.833 203 ARG A N 1
ATOM 1656 C CA . ARG A 1 203 ? -21.139 -36.46 -15.175 1 21.635 203 ARG A CA 1
ATOM 1657 C C . ARG A 1 203 ? -22.196 -37.556 -15.007 1 20.653 203 ARG A C 1
ATOM 1658 O O . ARG A 1 203 ? -22.736 -38.024 -16.017 1 20.988 203 ARG A O 1
ATOM 1666 N N . TRP A 1 204 ? -22.489 -37.942 -13.771 1 20.27 204 TRP A N 1
ATOM 1667 C CA . TRP A 1 204 ? -23.515 -38.917 -13.493 1 18.443 204 TRP A CA 1
ATOM 1668 C C . TRP A 1 204 ? -24.861 -38.468 -14.091 1 19.466 204 TRP A C 1
ATOM 1669 O O . TRP A 1 204 ? -25.539 -39.267 -14.732 1 20.551 204 TRP A O 1
ATOM 1680 N N . ALA A 1 205 ? -25.235 -37.209 -13.847 1 18.765 205 ALA A N 1
ATOM 1681 C CA . ALA A 1 205 ? -26.599 -36.824 -14.235 1 19.198 205 ALA A CA 1
ATOM 1682 C C . ALA A 1 205 ? -26.701 -36.744 -15.747 1 18.453 205 ALA A C 1
ATOM 1683 O O . ALA A 1 205 ? -27.758 -37.074 -16.321 1 18.632 205 ALA A O 1
ATOM 1685 N N . ALA A 1 206 ? -25.632 -36.322 -16.422 1 18.126 206 ALA A N 1
ATOM 1686 C CA . ALA A 1 206 ? -25.64 -36.279 -17.871 1 17.763 206 ALA A CA 1
ATOM 1687 C C . ALA A 1 206 ? -25.678 -37.716 -18.422 1 20.306 206 ALA A C 1
ATOM 1688 O O . ALA A 1 206 ? -26.385 -38.014 -19.391 1 18.98 206 ALA A O 1
ATOM 1690 N N . ASP A 1 207 ? -24.865 -38.589 -17.828 1 19.172 207 ASP A N 1
ATOM 1691 C CA . ASP A 1 207 ? -24.825 -39.976 -18.288 1 19.048 207 ASP A CA 1
ATOM 1692 C C . ASP A 1 207 ? -26.179 -40.67 -18.148 1 19.19 207 ASP A C 1
ATOM 1693 O O . ASP A 1 207 ? -26.413 -41.65 -18.859 1 18.305 207 ASP A O 1
ATOM 1698 N N . GLN A 1 208 ? -27.069 -40.217 -17.247 1 17.656 208 GLN A N 1
ATOM 1699 C CA . GLN A 1 208 ? -28.403 -40.822 -17.175 1 16.194 208 GLN A CA 1
ATOM 1700 C C . GLN A 1 208 ? -29.155 -40.602 -18.497 1 17.752 208 GLN A C 1
ATOM 1701 O O . GLN A 1 208 ? -30.028 -41.398 -18.861 1 16.093 208 GLN A O 1
ATOM 1707 N N . ILE A 1 209 ? -28.829 -39.521 -19.212 1 16.117 209 ILE A N 1
ATOM 1708 C CA . ILE A 1 209 ? -29.425 -39.29 -20.531 1 16.118 209 ILE A CA 1
ATOM 1709 C C . ILE A 1 209 ? -28.955 -40.35 -21.524 1 16.95 209 ILE A C 1
ATOM 1710 O O . ILE A 1 209 ? -29.751 -40.889 -22.294 1 17.224 209 ILE A O 1
ATOM 1715 N N . GLU A 1 210 ? -27.622 -40.597 -21.572 1 16.375 210 GLU A N 1
ATOM 1716 C CA . GLU A 1 210 ? -27.121 -41.683 -22.412 1 17.273 210 GLU A CA 1
ATOM 1717 C C . GLU A 1 210 ? -27.819 -43.005 -22.056 1 18.91 210 GLU A C 1
ATOM 1718 O O . GLU A 1 210 ? -28.188 -43.756 -22.953 1 18.303 210 GLU A O 1
ATOM 1724 N N . GLN A 1 211 ? -27.974 -43.283 -20.767 1 16.185 211 GLN A N 1
ATOM 1725 C CA . GLN A 1 211 ? -28.536 -44.567 -20.378 1 16.535 211 GLN A CA 1
ATOM 1726 C C . GLN A 1 211 ? -29.963 -44.671 -20.938 1 16.456 211 GLN A C 1
ATOM 1727 O O . GLN A 1 211 ? -30.34 -45.738 -21.433 1 17.262 211 GLN A O 1
ATOM 1733 N N . GLN A 1 212 ? -30.751 -43.587 -20.864 1 15.849 212 GLN A N 1
ATOM 1734 C CA . GLN A 1 212 ? -32.138 -43.686 -21.331 1 16.48 212 GLN A CA 1
ATOM 1735 C C . GLN A 1 212 ? -32.159 -43.832 -22.857 1 15.454 212 GLN A C 1
ATOM 1736 O O . GLN A 1 212 ? -33.026 -44.548 -23.378 1 16.507 212 GLN A O 1
ATOM 1742 N N . ILE A 1 213 ? -31.228 -43.184 -23.564 1 15.467 213 ILE A N 1
ATOM 1743 C CA . ILE A 1 213 ? -31.128 -43.341 -25.012 1 15.299 213 ILE A CA 1
ATOM 1744 C C . ILE A 1 213 ? -30.857 -44.827 -25.332 1 16.909 213 ILE A C 1
ATOM 1745 O O . ILE A 1 213 ? -31.449 -45.41 -26.235 1 18.244 213 ILE A O 1
ATOM 1750 N N . LEU A 1 214 ? -29.887 -45.416 -24.635 1 18.168 214 LEU A N 1
ATOM 1751 C CA . LEU A 1 214 ? -29.601 -46.833 -24.839 1 18.036 214 LEU A CA 1
ATOM 1752 C C . LEU A 1 214 ? -30.781 -47.713 -24.486 1 17.585 214 LEU A C 1
ATOM 1753 O O . LEU A 1 214 ? -30.99 -48.743 -25.167 1 19.752 214 LEU A O 1
ATOM 1758 N N . PHE A 1 215 ? -31.524 -47.393 -23.408 1 17.233 215 PHE A N 1
ATOM 1759 C CA . PHE A 1 215 ? -32.632 -48.221 -22.976 1 15.995 215 PHE A CA 1
ATOM 1760 C C . PHE A 1 215 ? -33.712 -48.245 -24.056 1 17.972 215 PHE A C 1
ATOM 1761 O O . PHE A 1 215 ? -34.361 -49.265 -24.257 1 19.531 215 PHE A O 1
ATOM 1769 N N . GLU A 1 216 ? -33.945 -47.12 -24.737 1 16.562 216 GLU A N 1
ATOM 1770 C CA . GLU A 1 216 ? -35.04 -47.078 -25.706 1 15.622 216 GLU A CA 1
ATOM 1771 C C . GLU A 1 216 ? -34.575 -47.354 -27.128 1 15.301 216 GLU A C 1
ATOM 1772 O O . GLU A 1 216 ? -35.417 -47.602 -28.018 1 16.757 216 GLU A O 1
ATOM 1778 N N . GLY A 1 217 ? -33.241 -47.327 -27.354 1 15.465 217 GLY A N 1
ATOM 1779 C CA . GLY A 1 217 ? -32.732 -47.544 -28.69 1 16.302 217 GLY A CA 1
ATOM 1780 C C . GLY A 1 217 ? -32.409 -46.213 -29.345 1 17.195 217 GLY A C 1
ATOM 1781 O O . GLY A 1 217 ? -33.334 -45.456 -29.653 1 17.34 217 GLY A O 1
ATOM 1782 N N . PRO A 1 218 ? -31.134 -45.855 -29.587 1 16.496 218 PRO A N 1
ATOM 1783 C CA . PRO A 1 218 ? -30.819 -44.522 -30.103 1 15.886 218 PRO A CA 1
ATOM 1784 C C . PRO A 1 218 ? -31.509 -44.194 -31.427 1 16.778 218 PRO A C 1
ATOM 1785 O O . PRO A 1 218 ? -31.865 -43.027 -31.666 1 16.501 218 PRO A O 1
ATOM 1789 N N . GLU A 1 219 ? -31.725 -45.214 -32.301 1 17.535 219 GLU A N 1
ATOM 1790 C CA A GLU A 1 219 ? -32.388 -44.995 -33.581 0.6 19.159 219 GLU A CA 1
ATOM 1791 C CA B GLU A 1 219 ? -32.383 -44.984 -33.581 0.4 18.375 219 GLU A CA 1
ATOM 1792 C C . GLU A 1 219 ? -33.862 -44.636 -33.423 1 16.63 219 GLU A C 1
ATOM 1793 O O . GLU A 1 219 ? -34.52 -44.338 -34.431 1 18.898 219 GLU A O 1
ATOM 1804 N N . THR A 1 220 ? -34.37 -44.679 -32.199 1 14.777 220 THR A N 1
ATOM 1805 C CA . THR A 1 220 ? -35.77 -44.288 -31.974 1 16.104 220 THR A CA 1
ATOM 1806 C C . THR A 1 220 ? -35.861 -42.925 -31.262 1 16.477 220 THR A C 1
ATOM 1807 O O . THR A 1 220 ? -36.991 -42.489 -31.007 1 15.974 220 THR A O 1
ATOM 1811 N N . VAL A 1 221 ? -34.728 -42.347 -30.852 1 14.249 221 VAL A N 1
ATOM 1812 C CA . VAL A 1 221 ? -34.747 -41.126 -30.024 1 14.893 221 VAL A CA 1
ATOM 1813 C C . VAL A 1 221 ? -34.415 -39.921 -30.886 1 15.625 221 VAL A C 1
ATOM 1814 O O . VAL A 1 221 ? -33.396 -39.912 -31.622 1 16.644 221 VAL A O 1
ATOM 1818 N N . ALA A 1 222 ? -35.258 -38.882 -30.776 1 15.074 222 ALA A N 1
ATOM 1819 C CA . ALA A 1 222 ? -35.121 -37.672 -31.592 1 15.213 222 ALA A CA 1
ATOM 1820 C C . ALA A 1 222 ? -34.484 -36.511 -30.836 1 14.916 222 ALA A C 1
ATOM 1821 O O . ALA A 1 222 ? -33.691 -35.794 -31.445 1 15.417 222 ALA A O 1
ATOM 1823 N N . ALA A 1 223 ? -34.832 -36.295 -29.565 1 15.424 223 ALA A N 1
ATOM 1824 C CA . ALA A 1 223 ? -34.415 -35.037 -28.958 1 14.249 223 ALA A CA 1
ATOM 1825 C C . ALA A 1 223 ? -34.336 -35.166 -27.427 1 15.705 223 ALA A C 1
ATOM 1826 O O . ALA A 1 223 ? -35.02 -35.979 -26.791 1 16.287 223 ALA A O 1
ATOM 1828 N N . VAL A 1 224 ? -33.521 -34.272 -26.836 1 15.343 224 VAL A N 1
ATOM 1829 C CA . VAL A 1 224 ? -33.434 -34.068 -25.394 1 13.734 224 VAL A CA 1
ATOM 1830 C C . VAL A 1 224 ? -33.82 -32.61 -25.124 1 15.67 224 VAL A C 1
ATOM 1831 O O . VAL A 1 224 ? -33.269 -31.727 -25.766 1 16.118 224 VAL A O 1
ATOM 1835 N N . PHE A 1 225 ? -34.734 -32.385 -24.168 1 14.005 225 PHE A N 1
ATOM 1836 C CA . PHE A 1 225 ? -35.162 -31.021 -23.822 1 13.384 225 PHE A CA 1
ATOM 1837 C C . PHE A 1 225 ? -34.69 -30.72 -22.393 1 13.628 225 PHE A C 1
ATOM 1838 O O . PHE A 1 225 ? -35.061 -31.432 -21.439 1 15.085 225 PHE A O 1
ATOM 1846 N N . LEU A 1 226 ? -33.941 -29.606 -22.256 1 14.076 226 LEU A N 1
ATOM 1847 C CA . LEU A 1 226 ? -33.391 -29.243 -20.938 1 13.589 226 LEU A CA 1
ATOM 1848 C C . LEU A 1 226 ? -33.453 -27.715 -20.778 1 13.712 226 LEU A C 1
ATOM 1849 O O . LEU A 1 226 ? -33.032 -26.979 -21.659 1 15.601 226 LEU A O 1
ATOM 1854 N N . GLU A 1 227 ? -33.894 -27.276 -19.587 1 12.775 227 GLU A N 1
ATOM 1855 C CA . GLU A 1 227 ? -33.791 -25.859 -19.249 1 12.855 227 GLU A CA 1
ATOM 1856 C C . GLU A 1 227 ? -32.348 -25.603 -18.826 1 15.86 227 GLU A C 1
ATOM 1857 O O . GLU A 1 227 ? -31.718 -26.414 -18.119 1 15.33 227 GLU A O 1
ATOM 1863 N N . PRO A 1 228 ? -31.831 -24.385 -19.101 1 14.913 228 PRO A N 1
ATOM 1864 C CA . PRO A 1 228 ? -30.471 -24.079 -18.631 1 15.486 228 PRO A CA 1
ATOM 1865 C C . PRO A 1 228 ? -30.377 -24.173 -17.111 1 16.143 228 PRO A C 1
ATOM 1866 O O . PRO A 1 228 ? -29.461 -24.821 -16.574 1 16.717 228 PRO A O 1
ATOM 1870 N N . VAL A 1 229 ? -31.325 -23.522 -16.414 1 14.765 229 VAL A N 1
ATOM 1871 C CA . VAL A 1 229 ? -31.497 -23.651 -14.958 1 14.425 229 VAL A CA 1
ATOM 1872 C C . VAL A 1 229 ? -32.928 -24.141 -14.752 1 14.893 229 VAL A C 1
ATOM 1873 O O . VAL A 1 229 ? -33.863 -23.56 -15.316 1 15.829 229 VAL A O 1
ATOM 1877 N N . GLN A 1 230 ? -33.091 -25.312 -14.105 1 16.011 230 GLN A N 1
ATOM 1878 C CA . GLN A 1 230 ? -34.428 -25.906 -14.049 1 14.028 230 GLN A CA 1
ATOM 1879 C C . GLN A 1 230 ? -35.284 -25.122 -13.075 1 15.469 230 GLN A C 1
ATOM 1880 O O . GLN A 1 230 ? -34.925 -24.962 -11.894 1 16.564 230 GLN A O 1
ATOM 1886 N N . ASN A 1 231 ? -36.457 -24.716 -13.547 1 14.319 231 ASN A N 1
ATOM 1887 C CA . ASN A 1 231 ? -37.383 -23.949 -12.732 1 15.977 231 ASN A CA 1
ATOM 1888 C C . ASN A 1 231 ? -38.077 -24.825 -11.687 1 15.984 231 ASN A C 1
ATOM 1889 O O . ASN A 1 231 ? -37.834 -24.681 -10.458 1 16.828 231 ASN A O 1
ATOM 1894 N N . ALA A 1 232 ? -38.996 -25.702 -12.164 1 15.448 232 ALA A N 1
ATOM 1895 C CA . ALA A 1 232 ? -39.797 -26.455 -11.191 1 16.394 232 ALA A CA 1
ATOM 1896 C C . ALA A 1 232 ? -38.924 -27.444 -10.393 1 19.431 232 ALA A C 1
ATOM 1897 O O . ALA A 1 232 ? -38.056 -28.112 -10.957 1 17.416 232 ALA A O 1
ATOM 1899 N N . GLY A 1 233 ? -39.125 -27.456 -9.047 1 19.426 233 GLY A N 1
ATOM 1900 C CA . GLY A 1 233 ? -38.21 -28.049 -8.054 1 19.672 233 GLY A CA 1
ATOM 1901 C C . GLY A 1 233 ? -37.319 -27.022 -7.348 1 22.732 233 GLY A C 1
ATOM 1902 O O . GLY A 1 233 ? -36.728 -27.289 -6.289 1 22.606 233 GLY A O 1
ATOM 1903 N N . GLY A 1 234 ? -37.168 -25.832 -7.917 1 20.538 234 GLY A N 1
ATOM 1904 C CA . GLY A 1 234 ? -36.551 -24.719 -7.186 1 21.517 234 GLY A CA 1
ATOM 1905 C C . GLY A 1 234 ? -35.186 -24.294 -7.693 1 21.842 234 GLY A C 1
ATOM 1906 O O . GLY A 1 234 ? -34.272 -24.087 -6.879 1 20.55 234 GLY A O 1
ATOM 1907 N N . CYS A 1 235 ? -35.025 -24.023 -9.003 1 16.141 235 CYS A N 1
ATOM 1908 C CA A CYS A 1 235 ? -33.823 -23.32 -9.527 0.8 18.422 235 CYS A CA 1
ATOM 1909 C CA B CYS A 1 235 ? -33.854 -23.359 -9.473 0.2 19.887 235 CYS A CA 1
ATOM 1910 C C . CYS A 1 235 ? -32.605 -24.234 -9.398 1 21.871 235 CYS A C 1
ATOM 1911 O O . CYS A 1 235 ? -31.601 -23.843 -8.777 1 24.152 235 CYS A O 1
ATOM 1916 N N . PHE A 1 236 ? -32.625 -25.378 -10.093 1 17.837 236 PHE A N 1
ATOM 1917 C CA . PHE A 1 236 ? -31.409 -26.188 -10.118 1 17.209 236 PHE A CA 1
ATOM 1918 C C . PHE A 1 236 ? -30.505 -25.698 -11.224 1 17.448 236 PHE A C 1
ATOM 1919 O O . PHE A 1 236 ? -30.786 -25.917 -12.388 1 17.019 236 PHE A O 1
ATOM 1927 N N . PRO A 1 237 ? -29.334 -25.062 -10.95 1 17.837 237 PRO A N 1
ATOM 1928 C CA . PRO A 1 237 ? -28.38 -24.735 -11.984 1 17.508 237 PRO A CA 1
ATOM 1929 C C . PRO A 1 237 ? -27.671 -25.998 -12.472 1 17.933 237 PRO A C 1
ATOM 1930 O O . PRO A 1 237 ? -27.735 -27.048 -11.799 1 19.417 237 PRO A O 1
ATOM 1934 N N . PRO A 1 238 ? -27.059 -25.942 -13.667 1 18.938 238 PRO A N 1
ATOM 1935 C CA . PRO A 1 238 ? -26.367 -27.116 -14.183 1 19.214 238 PRO A CA 1
ATOM 1936 C C . PRO A 1 238 ? -25.065 -27.323 -13.413 1 21.52 238 PRO A C 1
ATOM 1937 O O . PRO A 1 238 ? -24.338 -26.355 -13.178 1 21.903 238 PRO A O 1
ATOM 1941 N N . PRO A 1 239 ? -24.747 -28.555 -12.981 1 19.482 239 PRO A N 1
ATOM 1942 C CA . PRO A 1 239 ? -23.432 -28.812 -12.415 1 21.745 239 PRO A CA 1
ATOM 1943 C C . PRO A 1 239 ? -22.335 -28.509 -13.418 1 21.446 239 PRO A C 1
ATOM 1944 O O . PRO A 1 239 ? -22.495 -28.527 -14.64 1 21.016 239 PRO A O 1
ATOM 1948 N N . PRO A 1 240 ? -21.099 -28.251 -12.933 1 24.093 240 PRO A N 1
ATOM 1949 C CA . PRO A 1 240 ? -19.996 -28.052 -13.851 1 25.067 240 PRO A CA 1
ATOM 1950 C C . PRO A 1 240 ? -19.776 -29.274 -14.743 1 20.78 240 PRO A C 1
ATOM 1951 O O . PRO A 1 240 ? -19.898 -30.418 -14.283 1 25.727 240 PRO A O 1
ATOM 1955 N N . GLY A 1 241 ? -19.609 -28.982 -16.05 1 22.617 241 GLY A N 1
ATOM 1956 C CA . GLY A 1 241 ? -19.323 -30.063 -16.987 1 23.339 241 GLY A CA 1
ATOM 1957 C C . GLY A 1 241 ? -20.586 -30.748 -17.54 1 22.889 241 GLY A C 1
ATOM 1958 O O . GLY A 1 241 ? -20.464 -31.502 -18.499 1 21.913 241 GLY A O 1
ATOM 1959 N N . TYR A 1 242 ? -21.768 -30.467 -16.93 1 20.768 242 TYR A N 1
ATOM 1960 C CA . TYR A 1 242 ? -22.979 -31.195 -17.314 1 18.327 242 TYR A CA 1
ATOM 1961 C C . TYR A 1 242 ? -23.385 -30.977 -18.772 1 18.689 242 TYR A C 1
ATOM 1962 O O . TYR A 1 242 ? -23.587 -31.939 -19.516 1 17.679 242 TYR A O 1
ATOM 1971 N N . PHE A 1 243 ? -23.587 -29.715 -19.169 1 18.197 243 PHE A N 1
ATOM 1972 C CA . PHE A 1 243 ? -24.04 -29.459 -20.518 1 17.226 243 PHE A CA 1
ATOM 1973 C C . PHE A 1 243 ? -23.023 -29.918 -21.564 1 17.769 243 PHE A C 1
ATOM 1974 O O . PHE A 1 243 ? -23.399 -30.329 -22.645 1 18.655 243 PHE A O 1
ATOM 1982 N N . GLN A 1 244 ? -21.716 -29.837 -21.257 1 20.243 244 GLN A N 1
ATOM 1983 C CA A GLN A 1 244 ? -20.712 -30.29 -22.2 0.6 20.646 244 GLN A CA 1
ATOM 1984 C CA B GLN A 1 244 ? -20.703 -30.295 -22.199 0.4 21.281 244 GLN A CA 1
ATOM 1985 C C . GLN A 1 244 ? -20.877 -31.792 -22.444 1 18.803 244 GLN A C 1
ATOM 1986 O O . GLN A 1 244 ? -20.828 -32.233 -23.592 1 20.556 244 GLN A O 1
ATOM 1997 N N . ARG A 1 245 ? -21.107 -32.525 -21.367 1 20.367 245 ARG A N 1
ATOM 1998 C CA . ARG A 1 245 ? -21.317 -33.967 -21.504 1 20.15 245 ARG A CA 1
ATOM 1999 C C . ARG A 1 245 ? -22.637 -34.252 -22.239 1 20.874 245 ARG A C 1
ATOM 2000 O O . ARG A 1 245 ? -22.669 -35.124 -23.105 1 18.976 245 ARG A O 1
ATOM 2008 N N . VAL A 1 246 ? -23.712 -33.517 -21.918 1 18.711 246 VAL A N 1
ATOM 2009 C CA . VAL A 1 246 ? -24.951 -33.726 -22.662 1 18.299 246 VAL A CA 1
ATOM 2010 C C . VAL A 1 246 ? -24.727 -33.506 -24.154 1 18.581 246 VAL A C 1
ATOM 2011 O O . VAL A 1 246 ? -25.234 -34.24 -24.999 1 18.4 246 VAL A O 1
ATOM 2015 N N . ARG A 1 247 ? -24.049 -32.39 -24.517 1 18.379 247 ARG A N 1
ATOM 2016 C CA . ARG A 1 247 ? -23.815 -32.108 -25.914 1 17.96 247 ARG A CA 1
ATOM 2017 C C . ARG A 1 247 ? -23.075 -33.276 -26.585 1 18.937 247 ARG A C 1
ATOM 2018 O O . ARG A 1 247 ? -23.376 -33.636 -27.727 1 19.049 247 ARG A O 1
ATOM 2026 N N . GLU A 1 248 ? -22.055 -33.813 -25.904 1 18.861 248 GLU A N 1
ATOM 2027 C CA . GLU A 1 248 ? -21.301 -34.958 -26.435 1 20.021 248 GLU A CA 1
ATOM 2028 C C . GLU A 1 248 ? -22.189 -36.179 -26.662 1 19.497 248 GLU A C 1
ATOM 2029 O O . GLU A 1 248 ? -22.102 -36.817 -27.724 1 21.258 248 GLU A O 1
ATOM 2035 N N . ILE A 1 249 ? -23.06 -36.478 -25.697 1 18.949 249 ILE A N 1
ATOM 2036 C CA . ILE A 1 249 ? -23.974 -37.623 -25.802 1 17.433 249 ILE A CA 1
ATOM 2037 C C . ILE A 1 249 ? -24.92 -37.403 -26.985 1 19.566 249 ILE A C 1
ATOM 2038 O O . ILE A 1 249 ? -25.156 -38.304 -27.795 1 18.66 249 ILE A O 1
ATOM 2043 N N . CYS A 1 250 ? -25.48 -36.203 -27.102 1 18.467 250 CYS A N 1
ATOM 2044 C CA . CYS A 1 250 ? -26.401 -35.938 -28.201 1 19.454 250 CYS A CA 1
ATOM 2045 C C . CYS A 1 250 ? -25.675 -36.105 -29.54 1 18.654 250 CYS A C 1
ATOM 2046 O O . CYS A 1 250 ? -26.211 -36.702 -30.455 1 19.302 250 CYS A O 1
ATOM 2049 N N . ASP A 1 251 ? -24.425 -35.607 -29.642 1 20.14 251 ASP A N 1
ATOM 2050 C CA . ASP A 1 251 ? -23.67 -35.78 -30.887 1 20.488 251 ASP A CA 1
ATOM 2051 C C . ASP A 1 251 ? -23.458 -37.277 -31.177 1 20.815 251 ASP A C 1
ATOM 2052 O O . ASP A 1 251 ? -23.58 -37.69 -32.321 1 22.101 251 ASP A O 1
ATOM 2057 N N . GLN A 1 252 ? -23.082 -38.032 -30.155 1 19.204 252 GLN A N 1
ATOM 2058 C CA . GLN A 1 252 ? -22.683 -39.438 -30.319 1 19.504 252 GLN A CA 1
ATOM 2059 C C . GLN A 1 252 ? -23.863 -40.234 -30.87 1 23.721 252 GLN A C 1
ATOM 2060 O O . GLN A 1 252 ? -23.677 -41.108 -31.725 1 21.725 252 GLN A O 1
ATOM 2066 N N . TYR A 1 253 ? -25.075 -39.942 -30.343 1 20.938 253 TYR A N 1
ATOM 2067 C CA . TYR A 1 253 ? -26.234 -40.743 -30.688 1 19.595 253 TYR A CA 1
ATOM 2068 C C . TYR A 1 253 ? -27.144 -40.097 -31.734 1 19.329 253 TYR A C 1
ATOM 2069 O O . TYR A 1 253 ? -28.232 -40.617 -32.01 1 19.94 253 TYR A O 1
ATOM 2078 N N . ASP A 1 254 ? -26.725 -38.976 -32.316 1 18.036 254 ASP A N 1
ATOM 2079 C CA . ASP A 1 254 ? -27.501 -38.277 -33.335 1 17.988 254 ASP A CA 1
ATOM 2080 C C . ASP A 1 254 ? -28.886 -37.932 -32.762 1 19.027 254 ASP A C 1
ATOM 2081 O O . ASP A 1 254 ? -29.937 -38.243 -33.356 1 18.943 254 ASP A O 1
ATOM 2086 N N . VAL A 1 255 ? -28.871 -37.282 -31.58 1 17.461 255 VAL A N 1
ATOM 2087 C CA . VAL A 1 255 ? -30.089 -36.831 -30.906 1 17.102 255 VAL A CA 1
ATOM 2088 C C . VAL A 1 255 ? -29.986 -35.3 -30.809 1 16.61 255 VAL A C 1
ATOM 2089 O O . VAL A 1 255 ? -28.9 -34.761 -30.583 1 18.291 255 VAL A O 1
ATOM 2093 N N . LEU A 1 256 ? -31.103 -34.592 -31.024 1 16.207 256 LEU A N 1
ATOM 2094 C CA . LEU A 1 256 ? -31.048 -33.118 -31.047 1 15.128 256 LEU A CA 1
ATOM 2095 C C . LEU A 1 256 ? -31.157 -32.557 -29.629 1 18.093 256 LEU A C 1
ATOM 2096 O O . LEU A 1 256 ? -31.989 -33.038 -28.865 1 19.471 256 LEU A O 1
ATOM 2101 N N . LEU A 1 257 ? -30.388 -31.494 -29.326 1 15.256 257 LEU A N 1
ATOM 2102 C CA . LEU A 1 257 ? -30.486 -30.901 -27.994 1 15.08 257 LEU A CA 1
ATOM 2103 C C . LEU A 1 257 ? -31.319 -29.613 -28.082 1 16.545 257 LEU A C 1
ATOM 2104 O O . LEU A 1 257 ? -30.987 -28.722 -28.869 1 15.834 257 LEU A O 1
ATOM 2109 N N . VAL A 1 258 ? -32.394 -29.561 -27.283 1 14.383 258 VAL A N 1
ATOM 2110 C CA . VAL A 1 258 ? -33.256 -28.386 -27.254 1 14.165 258 VAL A CA 1
ATOM 2111 C C . VAL A 1 258 ? -33.055 -27.719 -25.916 1 14.857 258 VAL A C 1
ATOM 2112 O O . VAL A 1 258 ? -33.317 -28.293 -24.862 1 15.253 258 VAL A O 1
ATOM 2116 N N . SER A 1 259 ? -32.605 -26.454 -25.991 1 14.889 259 SER A N 1
ATOM 2117 C CA . SER A 1 259 ? -32.42 -25.626 -24.813 1 15.937 259 SER A CA 1
ATOM 2118 C C . SER A 1 259 ? -33.764 -24.925 -24.572 1 15.835 259 SER A C 1
ATOM 2119 O O . SER A 1 259 ? -34.15 -24.073 -25.4 1 14.43 259 SER A O 1
ATOM 2122 N N . ASP A 1 260 ? -34.466 -25.322 -23.495 1 14.429 260 ASP A N 1
ATOM 2123 C CA . ASP A 1 260 ? -35.8 -24.747 -23.266 1 14.138 260 ASP A CA 1
ATOM 2124 C C . ASP A 1 260 ? -35.59 -23.513 -22.407 1 14.485 260 ASP A C 1
ATOM 2125 O O . ASP A 1 260 ? -35.449 -23.644 -21.167 1 14.573 260 ASP A O 1
ATOM 2130 N N . GLU A 1 261 ? -35.513 -22.364 -23.101 1 14.162 261 GLU A N 1
ATOM 2131 C CA . GLU A 1 261 ? -35.132 -21.09 -22.466 1 13.666 261 GLU A CA 1
ATOM 2132 C C . GLU A 1 261 ? -36.35 -20.201 -22.247 1 13.232 261 GLU A C 1
ATOM 2133 O O . GLU A 1 261 ? -36.225 -18.98 -22.179 1 14.824 261 GLU A O 1
ATOM 2139 N N . VAL A 1 262 ? -37.542 -20.768 -22.149 1 13.383 262 VAL A N 1
ATOM 2140 C CA . VAL A 1 262 ? -38.747 -19.938 -21.967 1 14.866 262 VAL A CA 1
ATOM 2141 C C . VAL A 1 262 ? -38.627 -19.04 -20.73 1 14.064 262 VAL A C 1
ATOM 2142 O O . VAL A 1 262 ? -38.968 -17.851 -20.788 1 14.114 262 VAL A O 1
ATOM 2146 N N . ILE A 1 263 ? -38.06 -19.536 -19.608 1 14.105 263 ILE A N 1
ATOM 2147 C CA . ILE A 1 263 ? -37.719 -18.665 -18.475 1 14.447 263 ILE A CA 1
ATOM 2148 C C . ILE A 1 263 ? -36.329 -18.05 -18.642 1 14.461 263 ILE A C 1
ATOM 2149 O O . ILE A 1 263 ? -36.134 -16.865 -18.332 1 14.697 263 ILE A O 1
ATOM 2154 N N . CYS A 1 264 ? -35.358 -18.841 -19.054 1 14.14 264 CYS A N 1
ATOM 2155 C CA . CYS A 1 264 ? -33.974 -18.402 -18.843 1 14.262 264 CYS A CA 1
ATOM 2156 C C . CYS A 1 264 ? -33.465 -17.381 -19.867 1 14.774 264 CYS A C 1
ATOM 2157 O O . CYS A 1 264 ? -32.453 -16.712 -19.573 1 15.387 264 CYS A O 1
ATOM 2160 N N . ALA A 1 265 ? -34.07 -17.257 -21.056 1 14.716 265 ALA A N 1
ATOM 2161 C CA . ALA A 1 265 ? -33.59 -16.316 -22.071 1 15.546 265 ALA A CA 1
ATOM 2162 C C . ALA A 1 265 ? -33.954 -14.874 -21.709 1 14.909 265 ALA A C 1
ATOM 2163 O O . ALA A 1 265 ? -34.762 -14.621 -20.794 1 15.411 265 ALA A O 1
ATOM 2165 N N . PHE A 1 266 ? -33.376 -13.954 -22.501 1 13.199 266 PHE A N 1
ATOM 2166 C CA . PHE A 1 266 ? -33.699 -12.521 -22.39 1 13.829 266 PHE A CA 1
ATOM 2167 C C . PHE A 1 266 ? -33.309 -11.994 -21.006 1 14.03 266 PHE A C 1
ATOM 2168 O O . PHE A 1 266 ? -34.074 -11.295 -20.324 1 14.536 266 PHE A O 1
ATOM 2176 N N . GLY A 1 267 ? -32.07 -12.311 -20.63 1 14.687 267 GLY A N 1
ATOM 2177 C CA . GLY A 1 267 ? -31.348 -11.627 -19.557 1 15.118 267 GLY A CA 1
ATOM 2178 C C . GLY A 1 267 ? -31.55 -12.197 -18.164 1 16.207 267 GLY A C 1
ATOM 2179 O O . GLY A 1 267 ? -30.902 -11.761 -17.217 1 15.813 267 GLY A O 1
ATOM 2180 N N . ARG A 1 268 ? -32.458 -13.175 -17.994 1 14.82 268 ARG A N 1
ATOM 2181 C CA . ARG A 1 268 ? -32.687 -13.761 -16.687 1 14.907 268 ARG A CA 1
ATOM 2182 C C . ARG A 1 268 ? -31.364 -14.252 -16.064 1 14.814 268 ARG A C 1
ATOM 2183 O O . ARG A 1 268 ? -31.255 -14.216 -14.822 1 14.816 268 ARG A O 1
ATOM 2191 N N . LEU A 1 269 ? -30.424 -14.763 -16.895 1 14.441 269 LEU A N 1
ATOM 2192 C CA . LEU A 1 269 ? -29.13 -15.203 -16.357 1 15.992 269 LEU A CA 1
ATOM 2193 C C . LEU A 1 269 ? -28.013 -14.289 -16.875 1 17.538 269 LEU A C 1
ATOM 2194 O O . LEU A 1 269 ? -26.841 -14.671 -16.782 1 17.898 269 LEU A O 1
ATOM 2199 N N . GLY A 1 270 ? -28.378 -13.132 -17.421 1 16.318 270 GLY A N 1
ATOM 2200 C CA . GLY A 1 270 ? -27.368 -12.163 -17.824 1 18.557 270 GLY A CA 1
ATOM 2201 C C . GLY A 1 270 ? -26.905 -12.246 -19.283 1 18.363 270 GLY A C 1
ATOM 2202 O O . GLY A 1 270 ? -25.941 -11.552 -19.673 1 18.095 270 GLY A O 1
ATOM 2203 N N . THR A 1 271 ? -27.506 -13.138 -20.102 1 17.322 271 THR A N 1
ATOM 2204 C CA . THR A 1 271 ? -27.209 -13.223 -21.535 1 16.17 271 THR A CA 1
ATOM 2205 C C . THR A 1 271 ? -28.535 -13.228 -22.314 1 14.964 271 THR A C 1
ATOM 2206 O O . THR A 1 271 ? -29.595 -13.516 -21.727 1 16.017 271 THR A O 1
ATOM 2210 N N . THR A 1 272 ? -28.501 -12.91 -23.613 1 15.896 272 THR A N 1
ATOM 2211 C CA . THR A 1 272 ? -29.729 -12.952 -24.385 1 15.702 272 THR A CA 1
ATOM 2212 C C . THR A 1 272 ? -30.261 -14.377 -24.479 1 16.026 272 THR A C 1
ATOM 2213 O O . THR A 1 272 ? -31.463 -14.657 -24.313 1 16.189 272 THR A O 1
ATOM 2217 N N . PHE A 1 273 ? -29.351 -15.305 -24.79 1 16.819 273 PHE A N 1
ATOM 2218 C CA . PHE A 1 273 ? -29.7 -16.708 -24.804 1 17.231 273 PHE A CA 1
ATOM 2219 C C . PHE A 1 273 ? -28.9 -17.371 -23.7 1 18.186 273 PHE A C 1
ATOM 2220 O O . PHE A 1 273 ? -27.685 -17.226 -23.628 1 18.367 273 PHE A O 1
ATOM 2228 N N . ALA A 1 274 ? -29.585 -18.125 -22.85 1 17.464 274 ALA A N 1
ATOM 2229 C CA . ALA A 1 274 ? -29.014 -18.618 -21.616 1 16.989 274 ALA A CA 1
ATOM 2230 C C . ALA A 1 274 ? -28.028 -19.773 -21.863 1 17.569 274 ALA A C 1
ATOM 2231 O O . ALA A 1 274 ? -27.137 -19.963 -21.031 1 18.864 274 ALA A O 1
ATOM 2233 N N . CYS A 1 275 ? -28.14 -20.479 -22.997 1 16.947 275 CYS A N 1
ATOM 2234 C CA . CYS A 1 275 ? -27.119 -21.495 -23.331 1 17.265 275 CYS A CA 1
ATOM 2235 C C . CYS A 1 275 ? -25.722 -20.848 -23.358 1 18.507 275 CYS A C 1
ATOM 2236 O O . CYS A 1 275 ? -24.745 -21.504 -22.997 1 18.982 275 CYS A O 1
ATOM 2239 N N . ASP A 1 276 ? -25.626 -19.551 -23.674 1 17.434 276 ASP A N 1
ATOM 2240 C CA . ASP A 1 276 ? -24.303 -18.934 -23.74 1 18.342 276 ASP A CA 1
ATOM 2241 C C . ASP A 1 276 ? -23.76 -18.733 -22.323 1 20.5 276 ASP A C 1
ATOM 2242 O O . ASP A 1 276 ? -22.533 -18.711 -22.168 1 23.663 276 ASP A O 1
ATOM 2247 N N . LYS A 1 277 ? -24.611 -18.607 -21.295 1 19.749 277 LYS A N 1
ATOM 2248 C CA . LYS A 1 277 ? -24.113 -18.491 -19.917 1 19.122 277 LYS A CA 1
ATOM 2249 C C . LYS A 1 277 ? -23.33 -19.74 -19.52 1 20.209 277 LYS A C 1
ATOM 2250 O O . LYS A 1 277 ? -22.41 -19.677 -18.669 1 22.67 277 LYS A O 1
ATOM 2256 N N . PHE A 1 278 ? -23.714 -20.905 -20.067 1 18.823 278 PHE A N 1
ATOM 2257 C CA . PHE A 1 278 ? -23.108 -22.17 -19.675 1 21.122 278 PHE A CA 1
ATOM 2258 C C . PHE A 1 278 ? -22.244 -22.761 -20.791 1 22.655 278 PHE A C 1
ATOM 2259 O O . PHE A 1 278 ? -21.886 -23.94 -20.677 1 26.213 278 PHE A O 1
ATOM 2267 N N . GLY A 1 279 ? -22.035 -22.034 -21.888 1 23.161 279 GLY A N 1
ATOM 2268 C CA . GLY A 1 279 ? -21.017 -22.402 -22.88 1 22.146 279 GLY A CA 1
ATOM 2269 C C . GLY A 1 279 ? -21.391 -23.642 -23.687 1 23.66 279 GLY A C 1
ATOM 2270 O O . GLY A 1 279 ? -20.535 -24.458 -24.016 1 25.939 279 GLY A O 1
ATOM 2271 N N . TYR A 1 280 ? -22.682 -23.836 -23.989 1 20.653 280 TYR A N 1
ATOM 2272 C CA . TYR A 1 280 ? -23.045 -24.94 -24.873 1 19.894 280 TYR A CA 1
ATOM 2273 C C . TYR A 1 280 ? -23.875 -24.398 -26.029 1 17.7 280 TYR A C 1
ATOM 2274 O O . TYR A 1 280 ? -24.54 -23.337 -25.912 1 20.29 280 TYR A O 1
ATOM 2283 N N . VAL A 1 281 ? -23.816 -25.087 -27.172 1 17.514 281 VAL A N 1
ATOM 2284 C CA . VAL A 1 281 ? -24.581 -24.691 -28.338 1 18.371 281 VAL A CA 1
ATOM 2285 C C . VAL A 1 281 ? -25.618 -25.771 -28.624 1 17.418 281 VAL A C 1
ATOM 2286 O O . VAL A 1 281 ? -25.275 -26.896 -29.008 1 18.088 281 VAL A O 1
ATOM 2290 N N . PRO A 1 282 ? -26.927 -25.533 -28.356 1 16.895 282 PRO A N 1
ATOM 2291 C CA . PRO A 1 282 ? -27.95 -26.53 -28.658 1 15.084 282 PRO A CA 1
ATOM 2292 C C . PRO A 1 282 ? -28.294 -26.544 -30.144 1 15.892 282 PRO A C 1
ATOM 2293 O O . PRO A 1 282 ? -27.834 -25.701 -30.897 1 17.464 282 PRO A O 1
ATOM 2297 N N . ASP A 1 283 ? -29.143 -27.502 -30.548 1 15.333 283 ASP A N 1
ATOM 2298 C CA . ASP A 1 283 ? -29.647 -27.533 -31.912 1 14.338 283 ASP A CA 1
ATOM 2299 C C . ASP A 1 283 ? -30.856 -26.613 -32.127 1 15.097 283 ASP A C 1
ATOM 2300 O O . ASP A 1 283 ? -31.099 -26.171 -33.249 1 16.589 283 ASP A O 1
ATOM 2305 N N . MET A 1 284 ? -31.623 -26.43 -31.035 1 15.341 284 MET A N 1
ATOM 2306 C CA . MET A 1 284 ? -32.774 -25.512 -31.054 1 13.714 284 MET A CA 1
ATOM 2307 C C . MET A 1 284 ? -32.881 -24.848 -29.694 1 15.344 284 MET A C 1
ATOM 2308 O O . MET A 1 284 ? -32.442 -25.406 -28.666 1 15.135 284 MET A O 1
ATOM 2313 N N . ILE A 1 285 ? -33.441 -23.617 -29.71 1 15.118 285 ILE A N 1
ATOM 2314 C CA . ILE A 1 285 ? -33.789 -22.905 -28.487 1 15.475 285 ILE A CA 1
ATOM 2315 C C . ILE A 1 285 ? -35.292 -22.644 -28.53 1 15.628 285 ILE A C 1
ATOM 2316 O O . ILE A 1 285 ? -35.774 -22.117 -29.53 1 16.226 285 ILE A O 1
ATOM 2321 N N . THR A 1 286 ? -36.003 -22.916 -27.415 1 13.443 286 THR A N 1
ATOM 2322 C CA . THR A 1 286 ? -37.384 -22.44 -27.301 1 13.719 286 THR A CA 1
ATOM 2323 C C . THR A 1 286 ? -37.379 -21.256 -26.332 1 15.551 286 THR A C 1
ATOM 2324 O O . THR A 1 286 ? -36.691 -21.243 -25.311 1 14.493 286 THR A O 1
ATOM 2328 N N . CYS A 1 287 ? -38.198 -20.231 -26.644 1 12.933 287 CYS A N 1
ATOM 2329 C CA . CYS A 1 287 ? -38.167 -19.002 -25.84 1 14.406 287 CYS A CA 1
ATOM 2330 C C . CYS A 1 287 ? -39.545 -18.342 -25.983 1 14.017 287 CYS A C 1
ATOM 2331 O O . CYS A 1 287 ? -40.293 -18.623 -26.918 1 14.358 287 CYS A O 1
ATOM 2334 N N . ALA A 1 288 ? -39.837 -17.429 -25.044 1 14.595 288 ALA A N 1
ATOM 2335 C CA . ALA A 1 288 ? -41.118 -16.713 -25.073 1 13.525 288 ALA A CA 1
ATOM 2336 C C . ALA A 1 288 ? -41.023 -15.636 -23.987 1 14.806 288 ALA A C 1
ATOM 2337 O O . ALA A 1 288 ? -40.041 -14.893 -23.996 1 16.226 288 ALA A O 1
ATOM 2339 N N . LYS A 1 289 ? -42 -15.554 -23.068 1 16.367 289 LYS A N 1
ATOM 2340 C CA . LYS A 1 289 ? -41.875 -14.748 -21.83 1 15.148 289 LYS A CA 1
ATOM 2341 C C . LYS A 1 289 ? -41.177 -13.392 -22.05 1 15.401 289 LYS A C 1
ATOM 2342 O O . LYS A 1 289 ? -41.796 -12.46 -22.596 1 16.699 289 LYS A O 1
ATOM 2348 N N . GLY A 1 290 ? -39.897 -13.273 -21.624 1 13.545 290 GLY A N 1
ATOM 2349 C CA . GLY A 1 290 ? -39.158 -11.995 -21.61 1 14.003 290 GLY A CA 1
ATOM 2350 C C . GLY A 1 290 ? -38.788 -11.375 -22.966 1 14.966 290 GLY A C 1
ATOM 2351 O O . GLY A 1 290 ? -38.281 -10.241 -22.95 1 15.922 290 GLY A O 1
ATOM 2352 N N . MET A 1 291 ? -39.123 -11.994 -24.115 1 14.813 291 MET A N 1
ATOM 2353 C CA . MET A 1 291 ? -38.76 -11.444 -25.405 1 13.978 291 MET A CA 1
ATOM 2354 C C . MET A 1 291 ? -39.262 -10.001 -25.529 1 14.54 291 MET A C 1
ATOM 2355 O O . MET A 1 291 ? -38.596 -9.153 -26.147 1 15.635 291 MET A O 1
ATOM 2360 N N . THR A 1 292 ? -40.471 -9.738 -24.964 1 14.061 292 THR A N 1
ATOM 2361 C CA . THR A 1 292 ? -41.079 -8.394 -24.995 1 13.136 292 THR A CA 1
ATOM 2362 C C . THR A 1 292 ? -41.191 -7.821 -23.573 1 13.774 292 THR A C 1
ATOM 2363 O O . THR A 1 292 ? -41.978 -6.869 -23.344 1 14.063 292 THR A O 1
ATOM 2367 N N . SER A 1 293 ? -40.502 -8.439 -22.596 1 14.296 293 SER A N 1
ATOM 2368 C CA . SER A 1 293 ? -40.796 -8.17 -21.172 1 13.063 293 SER A CA 1
ATOM 2369 C C . SER A 1 293 ? -42.275 -8.42 -20.887 1 15.232 293 SER A C 1
ATOM 2370 O O . SER A 1 293 ? -42.818 -7.866 -19.932 1 14.997 293 SER A O 1
ATOM 2373 N N . GLY A 1 294 ? -42.897 -9.303 -21.692 1 13.632 294 GLY A N 1
ATOM 2374 C CA . GLY A 1 294 ? -44.317 -9.62 -21.528 1 14.217 294 GLY A CA 1
ATOM 2375 C C . GLY A 1 294 ? -45.263 -8.573 -22.111 1 16.35 294 GLY A C 1
ATOM 2376 O O . GLY A 1 294 ? -46.475 -8.743 -21.87 1 15.979 294 GLY A O 1
ATOM 2377 N N . TYR A 1 295 ? -44.765 -7.508 -22.78 1 14.353 295 TYR A N 1
ATOM 2378 C CA . TYR A 1 295 ? -45.717 -6.455 -23.119 1 15.252 295 TYR A CA 1
ATOM 2379 C C . TYR A 1 295 ? -46.601 -6.831 -24.303 1 14.081 295 TYR A C 1
ATOM 2380 O O . TYR A 1 295 ? -47.685 -6.235 -24.428 1 15.559 295 TYR A O 1
ATOM 2389 N N . SER A 1 296 ? -46.267 -7.896 -25.064 1 13.795 296 SER A N 1
ATOM 2390 C CA . SER A 1 296 ? -47.182 -8.314 -26.145 1 13.474 296 SER A CA 1
ATOM 2391 C C . SER A 1 296 ? -46.834 -9.774 -26.43 1 14.173 296 SER A C 1
ATOM 2392 O O . SER A 1 296 ? -45.637 -10.072 -26.616 1 16.108 296 SER A O 1
ATOM 2395 N N . PRO A 1 297 ? -47.783 -10.709 -26.469 1 13.48 297 PRO A N 1
ATOM 2396 C CA . PRO A 1 297 ? -47.394 -12.143 -26.598 1 14.267 297 PRO A CA 1
ATOM 2397 C C . PRO A 1 297 ? -46.645 -12.477 -27.891 1 15.022 297 PRO A C 1
ATOM 2398 O O . PRO A 1 297 ? -47.075 -12.177 -29.001 1 15.746 297 PRO A O 1
ATOM 2402 N N . ILE A 1 298 ? -45.488 -13.14 -27.715 1 15.273 298 ILE A N 1
ATOM 2403 C CA . ILE A 1 298 ? -44.687 -13.692 -28.796 1 14.221 298 ILE A CA 1
ATOM 2404 C C . ILE A 1 298 ? -43.64 -14.612 -28.155 1 14.138 298 ILE A C 1
ATOM 2405 O O . ILE A 1 298 ? -43.23 -14.414 -27.014 1 15.056 298 ILE A O 1
ATOM 2410 N N . GLY A 1 299 ? -43.261 -15.637 -28.914 1 13.198 299 GLY A N 1
ATOM 2411 C CA . GLY A 1 299 ? -42.142 -16.508 -28.579 1 14.348 299 GLY A CA 1
ATOM 2412 C C . GLY A 1 299 ? -41.523 -17.05 -29.859 1 14.334 299 GLY A C 1
ATOM 2413 O O . GLY A 1 299 ? -41.901 -16.629 -30.965 1 13.623 299 GLY A O 1
ATOM 2414 N N . ALA A 1 300 ? -40.603 -18.027 -29.718 1 13.17 300 ALA A N 1
ATOM 2415 C CA . ALA A 1 300 ? -39.975 -18.571 -30.923 1 14.691 300 ALA A CA 1
ATOM 2416 C C . ALA A 1 300 ? -39.314 -19.913 -30.625 1 13.575 300 ALA A C 1
ATOM 2417 O O . ALA A 1 300 ? -38.899 -20.168 -29.474 1 14.047 300 ALA A O 1
ATOM 2419 N N . CYS A 1 301 ? -39.232 -20.713 -31.687 1 13.827 301 CYS A N 1
ATOM 2420 C CA . CYS A 1 301 ? -38.258 -21.805 -31.718 1 13.566 301 CYS A CA 1
ATOM 2421 C C . CYS A 1 301 ? -37.185 -21.33 -32.684 1 14.706 301 CYS A C 1
ATOM 2422 O O . CYS A 1 301 ? -37.473 -21.075 -33.839 1 15.482 301 CYS A O 1
ATOM 2425 N N . ILE A 1 302 ? -35.945 -21.288 -32.204 1 14.989 302 ILE A N 1
ATOM 2426 C CA . ILE A 1 302 ? -34.817 -20.841 -33.023 1 15.951 302 ILE A CA 1
ATOM 2427 C C . ILE A 1 302 ? -34.016 -22.097 -33.372 1 15.946 302 ILE A C 1
ATOM 2428 O O . ILE A 1 302 ? -33.73 -22.902 -32.49 1 16.977 302 ILE A O 1
ATOM 2433 N N . ILE A 1 303 ? -33.729 -22.256 -34.67 1 14.45 303 ILE A N 1
ATOM 2434 C CA . ILE A 1 303 ? -33.357 -23.569 -35.215 1 14.999 303 ILE A CA 1
ATOM 2435 C C . ILE A 1 303 ? -32.037 -23.446 -35.968 1 16.793 303 ILE A C 1
ATOM 2436 O O . ILE A 1 303 ? -31.819 -22.498 -36.745 1 16.562 303 ILE A O 1
ATOM 2441 N N . SER A 1 304 ? -31.205 -24.481 -35.774 1 17.104 304 SER A N 1
ATOM 2442 C CA A SER A 1 304 ? -29.927 -24.566 -36.471 0.6 17.228 304 SER A CA 1
ATOM 2443 C CA B SER A 1 304 ? -29.931 -24.515 -36.468 0.4 16.551 304 SER A CA 1
ATOM 2444 C C . SER A 1 304 ? -30.138 -24.634 -37.979 1 17.48 304 SER A C 1
ATOM 2445 O O . SER A 1 304 ? -31.039 -25.315 -38.471 1 17.818 304 SER A O 1
ATOM 2450 N N . ASP A 1 305 ? -29.235 -23.984 -38.74 1 17.641 305 ASP A N 1
ATOM 2451 C CA . ASP A 1 305 ? -29.304 -24.12 -40.184 1 16.463 305 ASP A CA 1
ATOM 2452 C C . ASP A 1 305 ? -29.1 -25.564 -40.656 1 17.662 305 ASP A C 1
ATOM 2453 O O . ASP A 1 305 ? -29.65 -25.925 -41.702 1 19.285 305 ASP A O 1
ATOM 2458 N N . ARG A 1 306 ? -28.38 -26.382 -39.876 1 18.609 306 ARG A N 1
ATOM 2459 C CA A ARG A 1 306 ? -28.205 -27.788 -40.219 0.6 19.352 306 ARG A CA 1
ATOM 2460 C CA B ARG A 1 306 ? -28.21 -27.786 -40.221 0.4 19.243 306 ARG A CA 1
ATOM 2461 C C . ARG A 1 306 ? -29.567 -28.488 -40.275 1 20.153 306 ARG A C 1
ATOM 2462 O O . ARG A 1 306 ? -29.844 -29.305 -41.17 1 19.46 306 ARG A O 1
ATOM 2477 N N . LEU A 1 307 ? -30.434 -28.196 -39.279 1 17.861 307 LEU A N 1
ATOM 2478 C CA . LEU A 1 307 ? -31.748 -28.799 -39.252 1 16.707 307 LEU A CA 1
ATOM 2479 C C . LEU A 1 307 ? -32.628 -28.222 -40.356 1 17.016 307 LEU A C 1
ATOM 2480 O O . LEU A 1 307 ? -33.486 -28.917 -40.888 1 18.449 307 LEU A O 1
ATOM 2485 N N . ALA A 1 308 ? -32.477 -26.915 -40.654 1 17.368 308 ALA A N 1
ATOM 2486 C CA . ALA A 1 308 ? -33.321 -26.315 -41.665 1 17.944 308 ALA A CA 1
ATOM 2487 C C . ALA A 1 308 ? -32.993 -26.84 -43.075 1 20.49 308 ALA A C 1
ATOM 2488 O O . ALA A 1 308 ? -33.866 -26.86 -43.938 1 19.884 308 ALA A O 1
ATOM 2490 N N . GLU A 1 309 ? -31.737 -27.269 -43.299 1 18.946 309 GLU A N 1
ATOM 2491 C CA A GLU A 1 309 ? -31.278 -27.597 -44.646 0.6 20.165 309 GLU A CA 1
ATOM 2492 C CA B GLU A 1 309 ? -31.283 -27.592 -44.646 0.4 20.089 309 GLU A CA 1
ATOM 2493 C C . GLU A 1 309 ? -32.294 -28.439 -45.433 1 19.799 309 GLU A C 1
ATOM 2494 O O . GLU A 1 309 ? -32.695 -28.071 -46.546 1 20.172 309 GLU A O 1
ATOM 2505 N N . PRO A 1 310 ? -32.736 -29.646 -44.969 1 18.845 310 PRO A N 1
ATOM 2506 C CA . PRO A 1 310 ? -33.634 -30.453 -45.792 1 19.685 310 PRO A CA 1
ATOM 2507 C C . PRO A 1 310 ? -34.972 -29.792 -46.095 1 20.895 310 PRO A C 1
ATOM 2508 O O . PRO A 1 310 ? -35.626 -30.037 -47.118 1 20.478 310 PRO A O 1
ATOM 2512 N N . PHE A 1 311 ? -35.428 -28.969 -45.138 1 20.096 311 PHE A N 1
ATOM 2513 C CA . PHE A 1 311 ? -36.705 -28.334 -45.36 1 19.813 311 PHE A CA 1
ATOM 2514 C C . PHE A 1 311 ? -36.592 -27.206 -46.379 1 19.605 311 PHE A C 1
ATOM 2515 O O . PHE A 1 311 ? -37.63 -26.841 -46.919 1 20.791 311 PHE A O 1
ATOM 2523 N N . TYR A 1 312 ? -35.378 -26.665 -46.615 1 21.94 312 TYR A N 1
ATOM 2524 C CA . TYR A 1 312 ? -35.183 -25.545 -47.518 1 22.215 312 TYR A CA 1
ATOM 2525 C C . TYR A 1 312 ? -34.855 -26.061 -48.928 1 27.941 312 TYR A C 1
ATOM 2526 O O . TYR A 1 312 ? -34.529 -25.273 -49.806 1 28.557 312 TYR A O 1
ATOM 2535 N N . GLN A 1 313 ? -34.914 -27.379 -49.13 1 26.08 313 GLN A N 1
ATOM 2536 C CA . GLN A 1 313 ? -34.623 -27.967 -50.451 1 27.901 313 GLN A CA 1
ATOM 2537 C C . GLN A 1 313 ? -35.919 -28.339 -51.144 1 26.055 313 GLN A C 1
ATOM 2538 O O . GLN A 1 313 ? -36.763 -29.045 -50.607 1 29.311 313 GLN A O 1
ATOM 2544 N N . GLY A 1 314 ? -36.096 -27.858 -52.377 1 27.099 314 GLY A N 1
ATOM 2545 C CA . GLY A 1 314 ? -37.179 -28.307 -53.225 1 26.114 314 GLY A CA 1
ATOM 2546 C C . GLY A 1 314 ? -38.567 -28.156 -52.619 1 29.113 314 GLY A C 1
ATOM 2547 O O . GLY A 1 314 ? -38.931 -27.14 -52.025 1 27.391 314 GLY A O 1
ATOM 2548 N N . ASP A 1 315 ? -39.363 -29.19 -52.827 1 25.622 315 ASP A N 1
ATOM 2549 C CA . ASP A 1 315 ? -40.755 -29.091 -52.504 1 28.37 315 ASP A CA 1
ATOM 2550 C C . ASP A 1 315 ? -40.935 -29.728 -51.127 1 27.943 315 ASP A C 1
ATOM 2551 O O . ASP A 1 315 ? -41.465 -30.84 -51.005 1 31.409 315 ASP A O 1
ATOM 2556 N N . ASN A 1 316 ? -40.289 -29.144 -50.141 1 23.069 316 ASN A N 1
ATOM 2557 C CA . ASN A 1 316 ? -40.474 -29.604 -48.772 1 21.676 316 ASN A CA 1
ATOM 2558 C C . ASN A 1 316 ? -40.979 -28.404 -47.973 1 20.602 316 ASN A C 1
ATOM 2559 O O . ASN A 1 316 ? -40.631 -27.251 -48.259 1 20.599 316 ASN A O 1
ATOM 2564 N N . THR A 1 317 ? -41.825 -28.695 -46.959 1 20.031 317 THR A N 1
ATOM 2565 C CA . THR A 1 317 ? -42.414 -27.642 -46.144 1 18.518 317 THR A CA 1
ATOM 2566 C C . THR A 1 317 ? -42.539 -28.215 -44.727 1 17.858 317 THR A C 1
ATOM 2567 O O . THR A 1 317 ? -43.039 -29.343 -44.561 1 17.009 317 THR A O 1
ATOM 2571 N N . PHE A 1 318 ? -42.121 -27.418 -43.754 1 18.247 318 PHE A N 1
ATOM 2572 C CA . PHE A 1 318 ? -42.425 -27.707 -42.355 1 18.39 318 PHE A CA 1
ATOM 2573 C C . PHE A 1 318 ? -43.895 -27.373 -42.15 1 19.113 318 PHE A C 1
ATOM 2574 O O . PHE A 1 318 ? -44.311 -26.186 -42.151 1 17.772 318 PHE A O 1
ATOM 2582 N N . LEU A 1 319 ? -44.736 -28.404 -42.035 1 22.216 319 LEU A N 1
ATOM 2583 C CA A LEU A 1 319 ? -46.179 -28.162 -42.134 0.6 22.007 319 LEU A CA 1
ATOM 2584 C CA B LEU A 1 319 ? -46.167 -28.275 -42.073 0.4 20.529 319 LEU A CA 1
ATOM 2585 C C . LEU A 1 319 ? -46.643 -27.856 -40.693 1 24.941 319 LEU A C 1
ATOM 2586 O O . LEU A 1 319 ? -47.136 -28.704 -39.931 1 29.989 319 LEU A O 1
ATOM 2595 N N . HIS A 1 320 ? -46.414 -26.604 -40.293 1 20.099 320 HIS A N 1
ATOM 2596 C CA . HIS A 1 320 ? -46.653 -26.229 -38.915 1 16.322 320 HIS A CA 1
ATOM 2597 C C . HIS A 1 320 ? -46.798 -24.696 -38.921 1 16.37 320 HIS A C 1
ATOM 2598 O O . HIS A 1 320 ? -46.305 -23.994 -39.829 1 15.963 320 HIS A O 1
ATOM 2605 N N . GLY A 1 321 ? -47.554 -24.167 -37.943 1 14.8 321 GLY A N 1
ATOM 2606 C CA . GLY A 1 321 ? -47.794 -22.716 -37.94 1 14.057 321 GLY A CA 1
ATOM 2607 C C . GLY A 1 321 ? -48.795 -22.367 -36.837 1 14.265 321 GLY A C 1
ATOM 2608 O O . GLY A 1 321 ? -49.497 -23.241 -36.29 1 14.434 321 GLY A O 1
ATOM 2609 N N . TYR A 1 322 ? -48.911 -21.049 -36.609 1 13.916 322 TYR A N 1
ATOM 2610 C CA . TYR A 1 322 ? -49.834 -20.452 -35.662 1 13.819 322 TYR A CA 1
ATOM 2611 C C . TYR A 1 322 ? -50.264 -19.125 -36.23 1 14.77 322 TYR A C 1
ATOM 2612 O O . TYR A 1 322 ? -49.416 -18.338 -36.672 1 15.848 322 TYR A O 1
ATOM 2621 N N . THR A 1 323 ? -51.577 -18.872 -36.246 1 13.263 323 THR A N 1
ATOM 2622 C CA . THR A 1 323 ? -52.097 -17.617 -36.785 1 12.79 323 THR A CA 1
ATOM 2623 C C . THR A 1 323 ? -51.303 -16.408 -36.301 1 13.529 323 THR A C 1
ATOM 2624 O O . THR A 1 323 ? -50.931 -15.55 -37.128 1 15.624 323 THR A O 1
ATOM 2628 N N . PHE A 1 324 ? -51.149 -16.306 -34.967 1 13.868 324 PHE A N 1
ATOM 2629 C CA . PHE A 1 324 ? -50.583 -15.092 -34.38 1 13.483 324 PHE A CA 1
ATOM 2630 C C . PHE A 1 324 ? -49.068 -15.162 -34.218 1 19.475 324 PHE A C 1
ATOM 2631 O O . PHE A 1 324 ? -48.471 -14.218 -33.672 1 18.602 324 PHE A O 1
ATOM 2639 N N . GLY A 1 325 ? -48.418 -16.221 -34.723 1 16.54 325 GLY A N 1
ATOM 2640 C CA . GLY A 1 325 ? -46.957 -16.189 -34.606 1 19.117 325 GLY A CA 1
ATOM 2641 C C . GLY A 1 325 ? -46.305 -15.049 -35.403 1 17.299 325 GLY A C 1
ATOM 2642 O O . GLY A 1 325 ? -46.642 -14.793 -36.515 1 17.201 325 GLY A O 1
ATOM 2643 N N . GLY A 1 326 ? -45.369 -14.345 -34.741 1 18.935 326 GLY A N 1
ATOM 2644 C CA . GLY A 1 326 ? -44.637 -13.271 -35.436 1 17.403 326 GLY A CA 1
ATOM 2645 C C . GLY A 1 326 ? -45.44 -11.982 -35.599 1 15.753 326 GLY A C 1
ATOM 2646 O O . GLY A 1 326 ? -45.136 -11.159 -36.436 1 16.39 326 GLY A O 1
ATOM 2647 N N . HIS A 1 327 ? -46.471 -11.864 -34.731 1 15.168 327 HIS A N 1
ATOM 2648 C CA . HIS A 1 327 ? -47.456 -10.786 -34.79 1 14.288 327 HIS A CA 1
ATOM 2649 C C . HIS A 1 327 ? -46.746 -9.428 -34.985 1 14.669 327 HIS A C 1
ATOM 2650 O O . HIS A 1 327 ? -45.737 -9.157 -34.322 1 15.067 327 HIS A O 1
ATOM 2657 N N . PRO A 1 328 ? -47.185 -8.561 -35.929 1 13.484 328 PRO A N 1
ATOM 2658 C CA . PRO A 1 328 ? -46.49 -7.273 -36.11 1 13.164 328 PRO A CA 1
ATOM 2659 C C . PRO A 1 328 ? -46.355 -6.433 -34.82 1 14.961 328 PRO A C 1
ATOM 2660 O O . PRO A 1 328 ? -45.284 -5.846 -34.585 1 13.64 328 PRO A O 1
ATOM 2664 N N . VAL A 1 329 ? -47.429 -6.315 -34.009 1 13.522 329 VAL A N 1
ATOM 2665 C CA . VAL A 1 329 ? -47.3 -5.477 -32.823 1 13.984 329 VAL A CA 1
ATOM 2666 C C . VAL A 1 329 ? -46.314 -6.13 -31.852 1 14.821 329 VAL A C 1
ATOM 2667 O O . VAL A 1 329 ? -45.403 -5.477 -31.318 1 15.021 329 VAL A O 1
ATOM 2671 N N . SER A 1 330 ? -46.435 -7.463 -31.669 1 13.225 330 SER A N 1
ATOM 2672 C CA . SER A 1 330 ? -45.536 -8.102 -30.733 1 13.562 330 SER A CA 1
ATOM 2673 C C . SER A 1 330 ? -44.084 -8.004 -31.198 1 12.695 330 SER A C 1
ATOM 2674 O O . SER A 1 330 ? -43.194 -7.856 -30.388 1 13.721 330 SER A O 1
ATOM 2677 N N . SER A 1 331 ? -43.882 -8.113 -32.517 1 12.965 331 SER A N 1
ATOM 2678 C CA . SER A 1 331 ? -42.514 -8.025 -33.058 1 12.606 331 SER A CA 1
ATOM 2679 C C . SER A 1 331 ? -41.987 -6.615 -32.813 1 13.557 331 SER A C 1
ATOM 2680 O O . SER A 1 331 ? -40.816 -6.485 -32.451 1 14.259 331 SER A O 1
ATOM 2683 N N . ALA A 1 332 ? -42.784 -5.578 -33.093 1 14.037 332 ALA A N 1
ATOM 2684 C CA . ALA A 1 332 ? -42.323 -4.199 -32.839 1 14.222 332 ALA A CA 1
ATOM 2685 C C . ALA A 1 332 ? -42 -3.987 -31.362 1 14.968 332 ALA A C 1
ATOM 2686 O O . ALA A 1 332 ? -40.99 -3.349 -31.031 1 15.882 332 ALA A O 1
ATOM 2688 N N . VAL A 1 333 ? -42.84 -4.536 -30.475 1 14.441 333 VAL A N 1
ATOM 2689 C CA . VAL A 1 333 ? -42.585 -4.394 -29.045 1 13.106 333 VAL A CA 1
ATOM 2690 C C . VAL A 1 333 ? -41.314 -5.158 -28.635 1 13.706 333 VAL A C 1
ATOM 2691 O O . VAL A 1 333 ? -40.552 -4.656 -27.799 1 14.405 333 VAL A O 1
ATOM 2695 N N . ALA A 1 334 ? -41.104 -6.369 -29.189 1 13.541 334 ALA A N 1
ATOM 2696 C CA . ALA A 1 334 ? -39.877 -7.087 -28.86 1 13.683 334 ALA A CA 1
ATOM 2697 C C . ALA A 1 334 ? -38.644 -6.275 -29.28 1 14.59 334 ALA A C 1
ATOM 2698 O O . ALA A 1 334 ? -37.663 -6.226 -28.539 1 14.34 334 ALA A O 1
ATOM 2700 N N . LEU A 1 335 ? -38.703 -5.666 -30.473 1 13.67 335 LEU A N 1
ATOM 2701 C CA . LEU A 1 335 ? -37.534 -4.901 -30.923 1 14.387 335 LEU A CA 1
ATOM 2702 C C . LEU A 1 335 ? -37.305 -3.71 -29.979 1 15.89 335 LEU A C 1
ATOM 2703 O O . LEU A 1 335 ? -36.147 -3.418 -29.618 1 15.439 335 LEU A O 1
ATOM 2708 N N . ALA A 1 336 ? -38.408 -3.068 -29.538 1 14.92 336 ALA A N 1
ATOM 2709 C CA . ALA A 1 336 ? -38.264 -1.942 -28.616 1 14.511 336 ALA A CA 1
ATOM 2710 C C . ALA A 1 336 ? -37.758 -2.426 -27.251 1 14.863 336 ALA A C 1
ATOM 2711 O O . ALA A 1 336 ? -36.943 -1.761 -26.582 1 15.824 336 ALA A O 1
ATOM 2713 N N . ASN A 1 337 ? -38.156 -3.632 -26.835 1 15.194 337 ASN A N 1
ATOM 2714 C CA . ASN A 1 337 ? -37.645 -4.165 -25.584 1 14.236 337 ASN A CA 1
ATOM 2715 C C . ASN A 1 337 ? -36.15 -4.448 -25.708 1 15.695 337 ASN A C 1
ATOM 2716 O O . ASN A 1 337 ? -35.41 -4.156 -24.773 1 14.853 337 ASN A O 1
ATOM 2721 N N . LEU A 1 338 ? -35.714 -5.024 -26.817 1 15.414 338 LEU A N 1
ATOM 2722 C CA . LEU A 1 338 ? -34.274 -5.286 -26.979 1 14.527 338 LEU A CA 1
ATOM 2723 C C . LEU A 1 338 ? -33.5 -3.957 -27.021 1 17.055 338 LEU A C 1
ATOM 2724 O O . LEU A 1 338 ? -32.363 -3.915 -26.527 1 16.693 338 LEU A O 1
ATOM 2729 N N . ASP A 1 339 ? -34.098 -2.921 -27.584 1 16.808 339 ASP A N 1
ATOM 2730 C CA . ASP A 1 339 ? -33.482 -1.588 -27.526 1 16.02 339 ASP A CA 1
ATOM 2731 C C . ASP A 1 339 ? -33.304 -1.111 -26.09 1 16.669 339 ASP A C 1
ATOM 2732 O O . ASP A 1 339 ? -32.252 -0.523 -25.775 1 17.662 339 ASP A O 1
ATOM 2737 N N . ILE A 1 340 ? -34.272 -1.318 -25.195 1 15.867 340 ILE A N 1
ATOM 2738 C CA . ILE A 1 340 ? -34.064 -1.006 -23.798 1 14.886 340 ILE A CA 1
ATOM 2739 C C . ILE A 1 340 ? -32.867 -1.802 -23.271 1 17.085 340 ILE A C 1
ATOM 2740 O O . ILE A 1 340 ? -32.046 -1.314 -22.489 1 16.907 340 ILE A O 1
ATOM 2745 N N . PHE A 1 341 ? -32.875 -3.115 -23.507 1 15.305 341 PHE A N 1
ATOM 2746 C CA . PHE A 1 341 ? -31.785 -3.932 -23.01 1 16.216 341 PHE A CA 1
ATOM 2747 C C . PHE A 1 341 ? -30.436 -3.375 -23.452 1 14.92 341 PHE A C 1
ATOM 2748 O O . PHE A 1 341 ? -29.517 -3.371 -22.65 1 16.564 341 PHE A O 1
ATOM 2756 N N . ASP A 1 342 ? -30.321 -2.985 -24.709 1 15.787 342 ASP A N 1
ATOM 2757 C CA . ASP A 1 342 ? -29.027 -2.491 -25.187 1 15.673 342 ASP A CA 1
ATOM 2758 C C . ASP A 1 342 ? -28.692 -1.146 -24.532 1 18.099 342 ASP A C 1
ATOM 2759 O O . ASP A 1 342 ? -27.539 -0.958 -24.103 1 17.991 342 ASP A O 1
ATOM 2764 N N . ARG A 1 343 ? -29.648 -0.22 -24.49 1 15.986 343 ARG A N 1
ATOM 2765 C CA A ARG A 1 343 ? -29.308 1.115 -24.005 0.5 17.553 343 ARG A CA 1
ATOM 2766 C CA B ARG A 1 343 ? -29.323 1.118 -24.003 0.5 18.373 343 ARG A CA 1
ATOM 2767 C C . ARG A 1 343 ? -29.046 1.105 -22.503 1 19.506 343 ARG A C 1
ATOM 2768 O O . ARG A 1 343 ? -28.124 1.782 -22.02 1 17.799 343 ARG A O 1
ATOM 2783 N N . GLU A 1 344 ? -29.794 0.281 -21.746 1 16.267 344 GLU A N 1
ATOM 2784 C CA . GLU A 1 344 ? -29.629 0.235 -20.299 1 15.694 344 GLU A CA 1
ATOM 2785 C C . GLU A 1 344 ? -28.589 -0.773 -19.862 1 15.665 344 GLU A C 1
ATOM 2786 O O . GLU A 1 344 ? -28.298 -0.831 -18.662 1 18.329 344 GLU A O 1
ATOM 2792 N N . GLY A 1 345 ? -28.101 -1.605 -20.809 1 16.476 345 GLY A N 1
ATOM 2793 C CA . GLY A 1 345 ? -27.112 -2.62 -20.481 1 17.623 345 GLY A CA 1
ATOM 2794 C C . GLY A 1 345 ? -27.655 -3.65 -19.477 1 19.133 345 GLY A C 1
ATOM 2795 O O . GLY A 1 345 ? -26.966 -4.05 -18.533 1 17.739 345 GLY A O 1
ATOM 2796 N N . LEU A 1 346 ? -28.904 -4.113 -19.684 1 17.864 346 LEU A N 1
ATOM 2797 C CA . LEU A 1 346 ? -29.514 -4.966 -18.68 1 17.099 346 LEU A CA 1
ATOM 2798 C C . LEU A 1 346 ? -28.811 -6.323 -18.537 1 16.65 346 LEU A C 1
ATOM 2799 O O . LEU A 1 346 ? -28.726 -6.817 -17.406 1 16.231 346 LEU A O 1
ATOM 2804 N N . ASN A 1 347 ? -28.299 -6.887 -19.625 1 16.801 347 ASN A N 1
ATOM 2805 C CA . ASN A 1 347 ? -27.605 -8.181 -19.538 1 16.633 347 ASN A CA 1
ATOM 2806 C C . ASN A 1 347 ? -26.398 -8.045 -18.597 1 18.093 347 ASN A C 1
ATOM 2807 O O . ASN A 1 347 ? -26.247 -8.805 -17.613 1 17.384 347 ASN A O 1
ATOM 2812 N N . GLN A 1 348 ? -25.552 -7.02 -18.861 1 20.376 348 GLN A N 1
ATOM 2813 C CA . GLN A 1 348 ? -24.345 -6.834 -18.047 1 18.882 348 GLN A CA 1
ATOM 2814 C C . GLN A 1 348 ? -24.699 -6.467 -16.625 1 19.275 348 GLN A C 1
ATOM 2815 O O . GLN A 1 348 ? -24.027 -6.886 -15.684 1 19.466 348 GLN A O 1
ATOM 2821 N N . HIS A 1 349 ? -25.812 -5.741 -16.434 1 17.519 349 HIS A N 1
ATOM 2822 C CA . HIS A 1 349 ? -26.247 -5.41 -15.094 1 16.909 349 HIS A CA 1
ATOM 2823 C C . HIS A 1 349 ? -26.524 -6.696 -14.296 1 18.952 349 HIS A C 1
ATOM 2824 O O . HIS A 1 349 ? -26.21 -6.775 -13.108 1 17.95 349 HIS A O 1
ATOM 2831 N N . VAL A 1 350 ? -27.172 -7.694 -14.936 1 17.466 350 VAL A N 1
ATOM 2832 C CA . VAL A 1 350 ? -27.431 -8.929 -14.231 1 17.974 350 VAL A CA 1
ATOM 2833 C C . VAL A 1 350 ? -26.119 -9.66 -13.926 1 17.489 350 VAL A C 1
ATOM 2834 O O . VAL A 1 350 ? -25.946 -10.167 -12.827 1 17.673 350 VAL A O 1
ATOM 2838 N N . LEU A 1 351 ? -25.222 -9.729 -14.913 1 17.276 351 LEU A N 1
ATOM 2839 C CA . LEU A 1 351 ? -23.935 -10.371 -14.625 1 18.386 351 LEU A CA 1
ATOM 2840 C C . LEU A 1 351 ? -23.205 -9.666 -13.481 1 19.076 351 LEU A C 1
ATOM 2841 O O . LEU A 1 351 ? -22.578 -10.337 -12.657 1 19.542 351 LEU A O 1
ATOM 2846 N N . ASP A 1 352 ? -23.276 -8.318 -13.457 1 19.961 352 ASP A N 1
ATOM 2847 C CA . ASP A 1 352 ? -22.558 -7.569 -12.439 1 19.026 352 ASP A CA 1
ATOM 2848 C C . ASP A 1 352 ? -23.203 -7.682 -11.055 1 21.474 352 ASP A C 1
ATOM 2849 O O . ASP A 1 352 ? -22.552 -7.4 -10.03 1 21.172 352 ASP A O 1
ATOM 2854 N N . ASN A 1 353 ? -24.502 -8.063 -10.987 1 19.17 353 ASN A N 1
ATOM 2855 C CA . ASN A 1 353 ? -25.228 -8.066 -9.722 1 18.344 353 ASN A CA 1
ATOM 2856 C C . ASN A 1 353 ? -25.606 -9.478 -9.231 1 18.075 353 ASN A C 1
ATOM 2857 O O . ASN A 1 353 ? -26.033 -9.622 -8.08 1 16.809 353 ASN A O 1
ATOM 2862 N N . GLU A 1 354 ? -25.382 -10.509 -10.053 1 16.763 354 GLU A N 1
ATOM 2863 C CA . GLU A 1 354 ? -25.821 -11.859 -9.662 1 17.158 354 GLU A CA 1
ATOM 2864 C C . GLU A 1 354 ? -25.092 -12.312 -8.395 1 18.212 354 GLU A C 1
ATOM 2865 O O . GLU A 1 354 ? -25.675 -12.965 -7.541 1 18.489 354 GLU A O 1
ATOM 2871 N N . GLY A 1 355 ? -23.794 -11.979 -8.275 1 19.098 355 GLY A N 1
ATOM 2872 C CA . GLY A 1 355 ? -23.074 -12.437 -7.089 1 18.592 355 GLY A CA 1
ATOM 2873 C C . GLY A 1 355 ? -23.616 -11.852 -5.792 1 17.433 355 GLY A C 1
ATOM 2874 O O . GLY A 1 355 ? -23.774 -12.569 -4.811 1 19.086 355 GLY A O 1
ATOM 2875 N N . THR A 1 356 ? -23.918 -10.536 -5.787 1 18.516 356 THR A N 1
ATOM 2876 C CA . THR A 1 356 ? -24.428 -9.922 -4.572 1 18.565 356 THR A CA 1
ATOM 2877 C C . THR A 1 356 ? -25.886 -10.333 -4.329 1 16.963 356 THR A C 1
ATOM 2878 O O . THR A 1 356 ? -26.274 -10.499 -3.183 1 18.905 356 THR A O 1
ATOM 2882 N N . PHE A 1 357 ? -26.653 -10.608 -5.39 1 18.562 357 PHE A N 1
ATOM 2883 C CA . PHE A 1 357 ? -28.004 -11.113 -5.141 1 17.31 357 PHE A CA 1
ATOM 2884 C C . PHE A 1 357 ? -27.955 -12.454 -4.407 1 16.862 357 PHE A C 1
ATOM 2885 O O . PHE A 1 357 ? -28.612 -12.623 -3.383 1 17.895 357 PHE A O 1
ATOM 2893 N N . PHE A 1 358 ? -27.147 -13.359 -4.928 1 16.932 358 PHE A N 1
ATOM 2894 C CA . PHE A 1 358 ? -27.003 -14.667 -4.31 1 16.537 358 PHE A CA 1
ATOM 2895 C C . PHE A 1 358 ? -26.49 -14.525 -2.871 1 16.834 358 PHE A C 1
ATOM 2896 O O . PHE A 1 358 ? -27.032 -15.156 -1.941 1 17.537 358 PHE A O 1
ATOM 2904 N N . ALA A 1 359 ? -25.399 -13.73 -2.697 1 17.865 359 ALA A N 1
ATOM 2905 C CA . ALA A 1 359 ? -24.827 -13.629 -1.353 1 18.935 359 ALA A CA 1
ATOM 2906 C C . ALA A 1 359 ? -25.804 -13.013 -0.358 1 16.299 359 ALA A C 1
ATOM 2907 O O . ALA A 1 359 ? -25.84 -13.377 0.844 1 18.913 359 ALA A O 1
ATOM 2909 N N . THR A 1 360 ? -26.641 -12.058 -0.845 1 17.542 360 THR A N 1
ATOM 2910 C CA . THR A 1 360 ? -27.635 -11.415 0.004 1 18.257 360 THR A CA 1
ATOM 2911 C C . THR A 1 360 ? -28.652 -12.461 0.477 1 18.324 360 THR A C 1
ATOM 2912 O O . THR A 1 360 ? -29.004 -12.523 1.654 1 18.594 360 THR A O 1
ATOM 2916 N N . LEU A 1 361 ? -29.127 -13.307 -0.457 1 18.492 361 LEU A N 1
ATOM 2917 C CA . LEU A 1 361 ? -30.07 -14.362 -0.09 1 17.177 361 LEU A CA 1
ATOM 2918 C C . LEU A 1 361 ? -29.399 -15.386 0.839 1 17.598 361 LEU A C 1
ATOM 2919 O O . LEU A 1 361 ? -30.067 -15.925 1.716 1 17.896 361 LEU A O 1
ATOM 2924 N N . GLN A 1 362 ? -28.098 -15.643 0.624 1 17.681 362 GLN A N 1
ATOM 2925 C CA . GLN A 1 362 ? -27.43 -16.611 1.482 1 18.147 362 GLN A CA 1
ATOM 2926 C C . GLN A 1 362 ? -27.344 -16.156 2.935 1 17.943 362 GLN A C 1
ATOM 2927 O O . GLN A 1 362 ? -27.115 -17.005 3.798 1 18.426 362 GLN A O 1
ATOM 2933 N N . LYS A 1 363 ? -27.564 -14.851 3.201 1 18.414 363 LYS A N 1
ATOM 2934 C CA . LYS A 1 363 ? -27.664 -14.45 4.603 1 19.654 363 LYS A CA 1
ATOM 2935 C C . LYS A 1 363 ? -28.749 -15.233 5.344 1 18.844 363 LYS A C 1
ATOM 2936 O O . LYS A 1 363 ? -28.66 -15.406 6.561 1 19.827 363 LYS A O 1
ATOM 2942 N N . LEU A 1 364 ? -29.807 -15.697 4.636 1 18.535 364 LEU A N 1
ATOM 2943 C CA . LEU A 1 364 ? -30.911 -16.419 5.275 1 17.856 364 LEU A CA 1
ATOM 2944 C C . LEU A 1 364 ? -30.472 -17.818 5.761 1 17.337 364 LEU A C 1
ATOM 2945 O O . LEU A 1 364 ? -31.249 -18.448 6.453 1 18.993 364 LEU A O 1
ATOM 2950 N N . HIS A 1 365 ? -29.229 -18.239 5.473 1 19.306 365 HIS A N 1
ATOM 2951 C CA . HIS A 1 365 ? -28.787 -19.534 5.977 1 17.991 365 HIS A CA 1
ATOM 2952 C C . HIS A 1 365 ? -28.628 -19.545 7.503 1 21.559 365 HIS A C 1
ATOM 2953 O O . HIS A 1 365 ? -28.497 -20.642 8.067 1 21.148 365 HIS A O 1
ATOM 2960 N N . ASP A 1 366 ? -28.679 -18.383 8.165 1 20.709 366 ASP A N 1
ATOM 2961 C CA . ASP A 1 366 ? -28.627 -18.488 9.623 1 19.818 366 ASP A CA 1
ATOM 2962 C C . ASP A 1 366 ? -29.995 -18.731 10.235 1 20.481 366 ASP A C 1
ATOM 2963 O O . ASP A 1 366 ? -30.112 -18.805 11.464 1 20.551 366 ASP A O 1
ATOM 2968 N N . LEU A 1 367 ? -31.053 -18.897 9.419 1 17.671 367 LEU A N 1
ATOM 2969 C CA . LEU A 1 367 ? -32.369 -19.225 9.942 1 17.466 367 LEU A CA 1
ATOM 2970 C C . LEU A 1 367 ? -32.556 -20.732 9.938 1 19.289 367 LEU A C 1
ATOM 2971 O O . LEU A 1 367 ? -32.217 -21.373 8.938 1 19.369 367 LEU A O 1
ATOM 2976 N N . PRO A 1 368 ? -33.14 -21.317 10.998 1 19.756 368 PRO A N 1
ATOM 2977 C CA . PRO A 1 368 ? -33.259 -22.781 11.061 1 19.56 368 PRO A CA 1
ATOM 2978 C C . PRO A 1 368 ? -34.164 -23.387 9.985 1 21.152 368 PRO A C 1
ATOM 2979 O O . PRO A 1 368 ? -34.001 -24.569 9.64 1 20.054 368 PRO A O 1
ATOM 2983 N N . ILE A 1 369 ? -35.125 -22.603 9.451 1 18.904 369 ILE A N 1
ATOM 2984 C CA . ILE A 1 369 ? -36.038 -23.168 8.464 1 18.971 369 ILE A CA 1
ATOM 2985 C C . ILE A 1 369 ? -35.41 -23.239 7.059 1 19.066 369 ILE A C 1
ATOM 2986 O O . ILE A 1 369 ? -35.984 -23.87 6.154 1 18.787 369 ILE A O 1
ATOM 2991 N N . VAL A 1 370 ? -34.266 -22.594 6.86 1 17.56 370 VAL A N 1
ATOM 2992 C CA . VAL A 1 370 ? -33.666 -22.505 5.536 1 16.99 370 VAL A CA 1
ATOM 2993 C C . VAL A 1 370 ? -32.678 -23.644 5.349 1 19.801 370 VAL A C 1
ATOM 2994 O O . VAL A 1 370 ? -31.655 -23.706 6.065 1 21.695 370 VAL A O 1
ATOM 2998 N N . GLY A 1 371 ? -32.953 -24.519 4.358 1 18.511 371 GLY A N 1
ATOM 2999 C CA . GLY A 1 371 ? -32.052 -25.627 4.097 1 20.087 371 GLY A CA 1
ATOM 3000 C C . GLY A 1 371 ? -31.076 -25.335 2.956 1 19.118 371 GLY A C 1
ATOM 3001 O O . GLY A 1 371 ? -29.912 -25.749 2.992 1 19.724 371 GLY A O 1
ATOM 3002 N N . ASP A 1 372 ? -31.534 -24.64 1.896 1 17.502 372 ASP A N 1
ATOM 3003 C CA . ASP A 1 372 ? -30.706 -24.394 0.732 1 17.434 372 ASP A CA 1
ATOM 3004 C C . ASP A 1 372 ? -31.071 -23.027 0.132 1 16.355 372 ASP A C 1
ATOM 3005 O O . ASP A 1 372 ? -32.222 -22.574 0.228 1 18.378 372 ASP A O 1
ATOM 3010 N N . VAL A 1 373 ? -30.079 -22.411 -0.508 1 17.099 373 VAL A N 1
ATOM 3011 C CA . VAL A 1 373 ? -30.258 -21.236 -1.333 1 16.87 373 VAL A CA 1
ATOM 3012 C C . VAL A 1 373 ? -29.472 -21.53 -2.597 1 17.298 373 VAL A C 1
ATOM 3013 O O . VAL A 1 373 ? -28.272 -21.859 -2.527 1 18.485 373 VAL A O 1
ATOM 3017 N N . ARG A 1 374 ? -30.164 -21.502 -3.746 1 17.118 374 ARG A N 1
ATOM 3018 C CA . ARG A 1 374 ? -29.524 -21.964 -4.969 1 17.024 374 ARG A CA 1
ATOM 3019 C C . ARG A 1 374 ? -30.078 -21.209 -6.179 1 18.202 374 ARG A C 1
ATOM 3020 O O . ARG A 1 374 ? -31.197 -20.709 -6.116 1 17.718 374 ARG A O 1
ATOM 3028 N N . GLY A 1 375 ? -29.278 -21.127 -7.23 1 17.204 375 GLY A N 1
ATOM 3029 C CA . GLY A 1 375 ? -29.764 -20.495 -8.463 1 18.513 375 GLY A CA 1
ATOM 3030 C C . GLY A 1 375 ? -28.613 -19.879 -9.239 1 18.552 375 GLY A C 1
ATOM 3031 O O . GLY A 1 375 ? -27.457 -20.31 -9.074 1 19.277 375 GLY A O 1
ATOM 3032 N N . ASN A 1 376 ? -28.945 -18.873 -10.063 1 16.433 376 ASN A N 1
ATOM 3033 C CA . ASN A 1 376 ? -27.954 -18.304 -10.963 1 16.882 376 ASN A CA 1
ATOM 3034 C C . ASN A 1 376 ? -28.549 -17.003 -11.521 1 17.537 376 ASN A C 1
ATOM 3035 O O . ASN A 1 376 ? -29.783 -16.895 -11.602 1 16.639 376 ASN A O 1
ATOM 3040 N N . GLY A 1 377 ? -27.721 -15.998 -11.846 1 17.026 377 GLY A N 1
ATOM 3041 C CA . GLY A 1 377 ? -28.274 -14.808 -12.489 1 16.599 377 GLY A CA 1
ATOM 3042 C C . GLY A 1 377 ? -29.229 -14.094 -11.535 1 15.052 377 GLY A C 1
ATOM 3043 O O . GLY A 1 377 ? -28.85 -13.806 -10.391 1 16.166 377 GLY A O 1
ATOM 3044 N N . PHE A 1 378 ? -30.45 -13.773 -12.005 1 14.688 378 PHE A N 1
ATOM 3045 C CA . PHE A 1 378 ? -31.511 -13.231 -11.158 1 14.371 378 PHE A CA 1
ATOM 3046 C C . PHE A 1 378 ? -32.62 -14.276 -11.016 1 14.56 378 PHE A C 1
ATOM 3047 O O . PHE A 1 378 ? -33.824 -13.984 -11.079 1 15.783 378 PHE A O 1
ATOM 3055 N N . PHE A 1 379 ? -32.215 -15.502 -10.698 1 14.184 379 PHE A N 1
ATOM 3056 C CA . PHE A 1 379 ? -33.219 -16.572 -10.565 1 14.832 379 PHE A CA 1
ATOM 3057 C C . PHE A 1 379 ? -32.785 -17.497 -9.413 1 14.799 379 PHE A C 1
ATOM 3058 O O . PHE A 1 379 ? -31.739 -18.178 -9.534 1 16.001 379 PHE A O 1
ATOM 3066 N N . TYR A 1 380 ? -33.541 -17.524 -8.316 1 13.448 380 TYR A N 1
ATOM 3067 C CA . TYR A 1 380 ? -33.113 -18.2 -7.076 1 16.208 380 TYR A CA 1
ATOM 3068 C C . TYR A 1 380 ? -34.261 -18.956 -6.435 1 15.652 380 TYR A C 1
ATOM 3069 O O . TYR A 1 380 ? -35.433 -18.553 -6.49 1 15.743 380 TYR A O 1
ATOM 3078 N N . GLY A 1 381 ? -33.879 -20.095 -5.811 1 16.107 381 GLY A N 1
ATOM 3079 C CA . GLY A 1 381 ? -34.808 -20.828 -4.959 1 17.164 381 GLY A CA 1
ATOM 3080 C C . GLY A 1 381 ? -34.242 -20.919 -3.537 1 15.185 381 GLY A C 1
ATOM 3081 O O . GLY A 1 381 ? -33.027 -21.112 -3.368 1 18.205 381 GLY A O 1
ATOM 3082 N N . ILE A 1 382 ? -35.148 -20.874 -2.575 1 16.231 382 ILE A N 1
ATOM 3083 C CA . ILE A 1 382 ? -34.8 -21.06 -1.158 1 17.24 382 ILE A CA 1
ATOM 3084 C C . ILE A 1 382 ? -35.591 -22.273 -0.676 1 17.524 382 ILE A C 1
ATOM 3085 O O . ILE A 1 382 ? -36.823 -22.229 -0.62 1 18.217 382 ILE A O 1
ATOM 3090 N N . GLU A 1 383 ? -34.889 -23.365 -0.342 1 17.396 383 GLU A N 1
ATOM 3091 C CA . GLU A 1 383 ? -35.599 -24.574 0.053 1 17.736 383 GLU A CA 1
ATOM 3092 C C . GLU A 1 383 ? -35.789 -24.572 1.578 1 17.575 383 GLU A C 1
ATOM 3093 O O . GLU A 1 383 ? -34.833 -24.298 2.284 1 19.499 383 GLU A O 1
ATOM 3099 N N . LEU A 1 384 ? -37.009 -24.841 2.019 1 18.759 384 LEU A N 1
ATOM 3100 C CA . LEU A 1 384 ? -37.362 -24.854 3.449 1 18.574 384 LEU A CA 1
ATOM 3101 C C . LEU A 1 384 ? -37.321 -26.278 3.973 1 21.038 384 LEU A C 1
ATOM 3102 O O . LEU A 1 384 ? -37.743 -27.217 3.28 1 21.024 384 LEU A O 1
ATOM 3107 N N . VAL A 1 385 ? -36.901 -26.42 5.25 1 20.778 385 VAL A N 1
ATOM 3108 C CA . VAL A 1 385 ? -36.673 -27.742 5.832 1 20.209 385 VAL A CA 1
ATOM 3109 C C . VAL A 1 385 ? -37.128 -27.71 7.286 1 23.263 385 VAL A C 1
ATOM 3110 O O . VAL A 1 385 ? -37.227 -26.636 7.871 1 23.321 385 VAL A O 1
ATOM 3114 N N . LYS A 1 386 ? -37.432 -28.913 7.811 1 22.723 386 LYS A N 1
ATOM 3115 C CA . LYS A 1 386 ? -37.73 -29.094 9.235 1 25.408 386 LYS A CA 1
ATOM 3116 C C . LYS A 1 386 ? -36.419 -29.173 10.016 1 22.92 386 LYS A C 1
ATOM 3117 O O . LYS A 1 386 ? -36.366 -28.818 11.194 1 25.06 386 LYS A O 1
ATOM 3123 N N . ASP A 1 387 ? -35.358 -29.672 9.396 1 23.224 387 ASP A N 1
ATOM 3124 C CA . ASP A 1 387 ? -34.094 -29.876 10.091 1 25.373 387 ASP A CA 1
ATOM 3125 C C . ASP A 1 387 ? -32.969 -29.794 9.066 1 27.304 387 ASP A C 1
ATOM 3126 O O . ASP A 1 387 ? -32.813 -30.705 8.255 1 26.89 387 ASP A O 1
ATOM 3131 N N . LYS A 1 388 ? -32.133 -28.745 9.122 1 23.692 388 LYS A N 1
ATOM 3132 C CA . LYS A 1 388 ? -31.162 -28.545 8.062 1 24.021 388 LYS A CA 1
ATOM 3133 C C . LYS A 1 388 ? -29.998 -29.53 8.165 1 26.537 388 LYS A C 1
ATOM 3134 O O . LYS A 1 388 ? -29.296 -29.751 7.183 1 25.136 388 LYS A O 1
ATOM 3140 N N . ALA A 1 389 ? -29.756 -30.07 9.375 1 25.872 389 ALA A N 1
ATOM 3141 C CA . ALA A 1 389 ? -28.619 -30.964 9.532 1 27.089 389 ALA A CA 1
ATOM 3142 C C . ALA A 1 389 ? -28.869 -32.283 8.802 1 28.154 389 ALA A C 1
ATOM 3143 O O . ALA A 1 389 ? -27.918 -32.854 8.278 1 32.492 389 ALA A O 1
ATOM 3145 N N . THR A 1 390 ? -30.125 -32.743 8.803 1 29.164 390 THR A N 1
ATOM 3146 C CA . THR A 1 390 ? -30.471 -34.014 8.183 1 30.09 390 THR A CA 1
ATOM 3147 C C . THR A 1 390 ? -31.173 -33.78 6.848 1 29.785 390 THR A C 1
ATOM 3148 O O . THR A 1 390 ? -31.515 -34.751 6.191 1 28.607 390 THR A O 1
ATOM 3152 N N . LYS A 1 391 ? -31.455 -32.503 6.512 1 27.437 391 LYS A N 1
ATOM 3153 C CA . LYS A 1 391 ? -32.244 -32.149 5.337 1 27.063 391 LYS A CA 1
ATOM 3154 C C . LYS A 1 391 ? -33.655 -32.71 5.422 1 26.183 391 LYS A C 1
ATOM 3155 O O . LYS A 1 391 ? -34.335 -32.9 4.421 1 28.341 391 LYS A O 1
ATOM 3161 N N . GLU A 1 392 ? -34.166 -32.932 6.625 1 25.993 392 GLU A N 1
ATOM 3162 C CA . GLU A 1 392 ? -35.51 -33.454 6.758 1 25.112 392 GLU A CA 1
ATOM 3163 C C . GLU A 1 392 ? -36.521 -32.438 6.234 1 28.513 392 GLU A C 1
ATOM 3164 O O . GLU A 1 392 ? -36.523 -31.28 6.647 1 25.597 392 GLU A O 1
ATOM 3170 N N . THR A 1 393 ? -37.365 -32.869 5.287 1 28.656 393 THR A N 1
ATOM 3171 C CA . THR A 1 393 ? -38.335 -32.004 4.639 1 27.299 393 THR A CA 1
ATOM 3172 C C . THR A 1 393 ? -39.607 -31.928 5.474 1 27.763 393 THR A C 1
ATOM 3173 O O . THR A 1 393 ? -39.732 -32.612 6.499 1 29.704 393 THR A O 1
ATOM 3177 N N . PHE A 1 394 ? -40.542 -31.066 5.055 1 27.871 394 PHE A N 1
ATOM 3178 C CA . PHE A 1 394 ? -41.824 -30.899 5.708 1 26.732 394 PHE A CA 1
ATOM 3179 C C . PHE A 1 394 ? -42.668 -32.14 5.423 1 33.162 394 PHE A C 1
ATOM 3180 O O . PHE A 1 394 ? -42.563 -32.749 4.353 1 28.866 394 PHE A O 1
ATOM 3188 N N . THR A 1 395 ? -43.507 -32.499 6.402 1 34.156 395 THR A N 1
ATOM 3189 C CA . THR A 1 395 ? -44.549 -33.473 6.143 1 38.727 395 THR A CA 1
ATOM 3190 C C . THR A 1 395 ? -45.604 -32.814 5.263 1 36.977 395 THR A C 1
ATOM 3191 O O . THR A 1 395 ? -45.653 -31.593 5.095 1 35.972 395 THR A O 1
ATOM 3195 N N . GLU A 1 396 ? -46.487 -33.638 4.703 1 36.919 396 GLU A N 1
ATOM 3196 C CA . GLU A 1 396 ? -47.587 -33.105 3.923 1 37.523 396 GLU A CA 1
ATOM 3197 C C . GLU A 1 396 ? -48.408 -32.134 4.766 1 35.729 396 GLU A C 1
ATOM 3198 O O . GLU A 1 396 ? -48.828 -31.09 4.274 1 34.676 396 GLU A O 1
ATOM 3204 N N . GLU A 1 397 ? -48.64 -32.475 6.034 1 34.606 397 GLU A N 1
ATOM 3205 C CA . GLU A 1 397 ? -49.451 -31.616 6.883 1 36.239 397 GLU A CA 1
ATOM 3206 C C . GLU A 1 397 ? -48.721 -30.29 7.148 1 32.113 397 GLU A C 1
ATOM 3207 O O . GLU A 1 397 ? -49.363 -29.243 7.175 1 35.952 397 GLU A O 1
ATOM 3213 N N . GLU A 1 398 ? -47.393 -30.357 7.348 1 34.059 398 GLU A N 1
ATOM 3214 C CA . GLU A 1 398 ? -46.61 -29.143 7.576 1 32.054 398 GLU A CA 1
ATOM 3215 C C . GLU A 1 398 ? -46.649 -28.257 6.329 1 32.796 398 GLU A C 1
ATOM 3216 O O . GLU A 1 398 ? -46.734 -27.026 6.423 1 31.215 398 GLU A O 1
ATOM 3222 N N . THR A 1 399 ? -46.553 -28.874 5.144 1 28.136 399 THR A N 1
ATOM 3223 C CA . THR A 1 399 ? -46.649 -28.137 3.89 1 30.618 399 THR A CA 1
ATOM 3224 C C . THR A 1 399 ? -47.994 -27.415 3.798 1 32.046 399 THR A C 1
ATOM 3225 O O . THR A 1 399 ? -48.058 -26.236 3.446 1 34.959 399 THR A O 1
ATOM 3229 N N . GLU A 1 400 ? -49.088 -28.115 4.132 1 34.943 400 GLU A N 1
ATOM 3230 C CA A GLU A 1 400 ? -50.413 -27.521 4.036 0.7 34.522 400 GLU A CA 1
ATOM 3231 C CA B GLU A 1 400 ? -50.426 -27.537 4.05 0.3 34.224 400 GLU A CA 1
ATOM 3232 C C . GLU A 1 400 ? -50.571 -26.36 5.027 1 32.678 400 GLU A C 1
ATOM 3233 O O . GLU A 1 400 ? -51.03 -25.278 4.65 1 37.367 400 GLU A O 1
ATOM 3244 N N . ARG A 1 401 ? -50.157 -26.563 6.279 1 36.415 401 ARG A N 1
ATOM 3245 C CA A ARG A 1 401 ? -50.359 -25.572 7.329 0.6 39.567 401 ARG A CA 1
ATOM 3246 C CA B ARG A 1 401 ? -50.364 -25.565 7.316 0.4 36.793 401 ARG A CA 1
ATOM 3247 C C . ARG A 1 401 ? -49.369 -24.405 7.2 1 33.232 401 ARG A C 1
ATOM 3248 O O . ARG A 1 401 ? -49.77 -23.243 7.274 1 38.204 401 ARG A O 1
ATOM 3263 N N . VAL A 1 4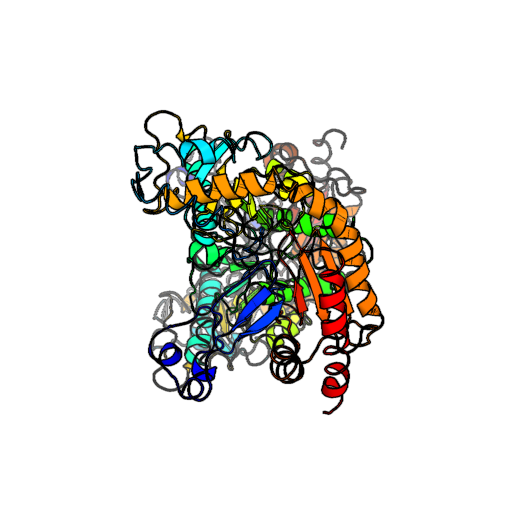02 ? -48.081 -24.712 7.02 1 26.096 402 VAL A N 1
ATOM 3264 C CA . VAL A 1 402 ? -47.05 -23.683 7.064 1 26.664 402 VAL A CA 1
ATOM 3265 C C . VAL A 1 402 ? -46.789 -23.076 5.68 1 26.261 402 VAL A C 1
ATOM 3266 O O . VAL A 1 402 ? -46.687 -21.867 5.569 1 24.049 402 VAL A O 1
ATOM 3270 N N . LEU A 1 403 ? -46.635 -23.893 4.648 1 27.254 403 LEU A N 1
ATOM 3271 C CA . LEU A 1 403 ? -46.301 -23.335 3.342 1 29.147 403 LEU A CA 1
ATOM 3272 C C . LEU A 1 403 ? -47.519 -22.64 2.742 1 28.121 403 LEU A C 1
ATOM 3273 O O . LEU A 1 403 ? -47.475 -21.437 2.413 1 35.319 403 LEU A O 1
ATOM 3278 N N . TYR A 1 404 ? -48.62 -23.374 2.623 1 30.954 404 TYR A N 1
ATOM 3279 C CA . TYR A 1 404 ? -49.777 -22.807 1.939 1 38.027 404 TYR A CA 1
ATOM 3280 C C . TYR A 1 404 ? -50.634 -21.981 2.905 1 39.265 404 TYR A C 1
ATOM 3281 O O . TYR A 1 404 ? -50.99 -20.852 2.591 1 47.782 404 TYR A O 1
ATOM 3290 N N . GLY A 1 405 ? -50.881 -22.505 4.108 1 38.992 405 GLY A N 1
ATOM 3291 C CA . GLY A 1 405 ? -51.747 -21.834 5.076 1 42.759 405 GLY A CA 1
ATOM 3292 C C . GLY A 1 405 ? -51.157 -20.504 5.55 1 39.062 405 GLY A C 1
ATOM 3293 O O . GLY A 1 405 ? -51.868 -19.506 5.684 1 54.511 405 GLY A O 1
ATOM 3294 N N . PHE A 1 406 ? -49.849 -20.481 5.786 1 25.387 406 PHE A N 1
ATOM 3295 C CA . PHE A 1 406 ? -49.252 -19.332 6.449 1 24.208 406 PHE A CA 1
ATOM 3296 C C . PHE A 1 406 ? -48.376 -18.556 5.457 1 23.534 406 PHE A C 1
ATOM 3297 O O . PHE A 1 406 ? -48.581 -17.369 5.209 1 22.928 406 PHE A O 1
ATOM 3305 N N . LEU A 1 407 ? -47.346 -19.219 4.918 1 23.198 407 LEU A N 1
ATOM 3306 C CA A LEU A 1 407 ? -46.282 -18.544 4.172 0.6 23.521 407 LEU A CA 1
ATOM 3307 C CA B LEU A 1 407 ? -46.279 -18.543 4.182 0.4 25.075 407 LEU A CA 1
ATOM 3308 C C . LEU A 1 407 ? -46.761 -17.835 2.918 1 23.189 407 LEU A C 1
ATOM 3309 O O . LEU A 1 407 ? -46.39 -16.691 2.695 1 24.46 407 LEU A O 1
ATOM 3318 N N . SER A 1 408 ? -47.563 -18.508 2.108 1 26.741 408 SER A N 1
ATOM 3319 C CA A SER A 1 408 ? -47.974 -17.923 0.838 0.5 29.571 408 SER A CA 1
ATOM 3320 C CA B SER A 1 408 ? -47.928 -17.9 0.836 0.5 29.633 408 SER A CA 1
ATOM 3321 C C . SER A 1 408 ? -48.652 -16.573 1.087 1 30.941 408 SER A C 1
ATOM 3322 O O . SER A 1 408 ? -48.333 -15.552 0.457 1 31.053 408 SER A O 1
ATOM 3327 N N . LYS A 1 409 ? -49.563 -16.569 2.065 1 23.642 409 LYS A N 1
ATOM 3328 C CA A LYS A 1 409 ? -50.33 -15.383 2.415 0.6 22.871 409 LYS A CA 1
ATOM 3329 C CA B LYS A 1 409 ? -50.31 -15.36 2.358 0.4 23.425 409 LYS A CA 1
ATOM 3330 C C . LYS A 1 409 ? -49.411 -14.338 3.046 1 22.693 409 LYS A C 1
ATOM 3331 O O . LYS A 1 409 ? -49.47 -13.158 2.705 1 21.27 409 LYS A O 1
ATOM 3342 N N . ALA A 1 410 ? -48.549 -14.78 3.978 1 21.022 410 ALA A N 1
ATOM 3343 C CA . ALA A 1 410 ? -47.73 -13.827 4.712 1 21.411 410 ALA A CA 1
ATOM 3344 C C . ALA A 1 410 ? -46.703 -13.133 3.819 1 21.592 410 ALA A C 1
ATOM 3345 O O . ALA A 1 410 ? -46.411 -11.948 3.996 1 20.508 410 ALA A O 1
ATOM 3347 N N . LEU A 1 411 ? -46.159 -13.845 2.828 1 20.765 411 LEU A N 1
ATOM 3348 C CA . LEU A 1 411 ? -45.221 -13.201 1.907 1 20.191 411 LEU A CA 1
ATOM 3349 C C . LEU A 1 411 ? -45.89 -12.012 1.215 1 17.883 411 LEU A C 1
ATOM 3350 O O . LEU A 1 411 ? -45.362 -10.902 1.209 1 19.35 411 LEU A O 1
ATOM 3355 N N . PHE A 1 412 ? -47.078 -12.274 0.645 1 17.79 412 PHE A N 1
ATOM 3356 C CA . PHE A 1 412 ? -47.796 -11.256 -0.096 1 20.25 412 PHE A CA 1
ATOM 3357 C C . PHE A 1 412 ? -48.171 -10.121 0.86 1 19.102 412 PHE A C 1
ATOM 3358 O O . PHE A 1 412 ? -47.979 -8.946 0.537 1 19.281 412 PHE A O 1
ATOM 3366 N N . ASP A 1 413 ? -48.726 -10.478 2.029 1 19.765 413 ASP A N 1
ATOM 3367 C CA . ASP A 1 413 ? -49.226 -9.456 2.949 1 23.685 413 ASP A CA 1
ATOM 3368 C C . ASP A 1 413 ? -48.094 -8.578 3.478 1 20.454 413 ASP A C 1
ATOM 3369 O O . ASP A 1 413 ? -48.325 -7.403 3.783 1 22.632 413 ASP A O 1
ATOM 3374 N N . ASN A 1 414 ? -46.859 -9.103 3.518 1 20.543 414 ASN A N 1
ATOM 3375 C CA . ASN A 1 414 ? -45.704 -8.318 3.935 1 21.557 414 ASN A CA 1
ATOM 3376 C C . ASN A 1 414 ? -45.032 -7.602 2.75 1 20.22 414 ASN A C 1
ATOM 3377 O O . ASN A 1 414 ? -43.932 -7.041 2.846 1 20.897 414 ASN A O 1
ATOM 3382 N N . GLY A 1 415 ? -45.668 -7.63 1.576 1 18.24 415 GLY A N 1
ATOM 3383 C CA . GLY A 1 415 ? -45.219 -6.758 0.486 1 19.534 415 GLY A CA 1
ATOM 3384 C C . GLY A 1 415 ? -44.371 -7.455 -0.587 1 19.254 415 GLY A C 1
ATOM 3385 O O . GLY A 1 415 ? -43.739 -6.777 -1.385 1 18.35 415 GLY A O 1
ATOM 3386 N N . LEU A 1 416 ? -44.336 -8.792 -0.608 1 18.137 416 LEU A N 1
ATOM 3387 C CA . LEU A 1 416 ? -43.519 -9.51 -1.59 1 16.85 416 LEU A CA 1
ATOM 3388 C C . LEU A 1 416 ? -44.393 -10.496 -2.355 1 17.564 416 LEU A C 1
ATOM 3389 O O . LEU A 1 416 ? -44.855 -11.482 -1.797 1 18.94 416 LEU A O 1
ATOM 3394 N N . TYR A 1 417 ? -44.593 -10.21 -3.634 1 16.015 417 TYR A N 1
ATOM 3395 C CA . TYR A 1 417 ? -45.179 -11.209 -4.524 1 17.161 417 TYR A CA 1
ATOM 3396 C C . TYR A 1 417 ? -44.038 -12.105 -5.007 1 17.001 417 TYR A C 1
ATOM 3397 O O . TYR A 1 417 ? -43.056 -11.65 -5.596 1 16.974 417 TYR A O 1
ATOM 3406 N N . CYS A 1 418 ? -44.177 -13.424 -4.75 1 17.543 418 CYS A N 1
ATOM 3407 C CA . CYS A 1 418 ? -43.167 -14.387 -5.19 1 17.474 418 CYS A CA 1
ATOM 3408 C C . CYS A 1 418 ? -43.871 -15.748 -5.262 1 19.891 418 CYS A C 1
ATOM 3409 O O . CYS A 1 418 ? -45.092 -15.822 -5.1 1 21.195 418 CYS A O 1
ATOM 3412 N N . ARG A 1 419 ? -43.08 -16.797 -5.518 1 18.403 419 ARG A N 1
ATOM 3413 C CA . ARG A 1 419 ? -43.643 -18.141 -5.678 1 22.246 419 ARG A CA 1
ATOM 3414 C C . ARG A 1 419 ? -43.294 -18.98 -4.456 1 23.803 419 ARG A C 1
ATOM 3415 O O . ARG A 1 419 ? -42.146 -19.022 -4.062 1 21.921 419 ARG A O 1
ATOM 3423 N N . ALA A 1 420 ? -44.312 -19.578 -3.819 1 23.446 420 ALA A N 1
ATOM 3424 C CA . ALA A 1 420 ? -44.086 -20.584 -2.791 1 24.848 420 ALA A CA 1
ATOM 3425 C C . ALA A 1 420 ? -44.739 -21.875 -3.297 1 28.625 420 ALA A C 1
ATOM 3426 O O . ALA A 1 420 ? -45.892 -21.914 -3.755 1 34.756 420 ALA A O 1
ATOM 3428 N N . ASP A 1 421 ? -43.985 -22.96 -3.284 1 26.159 421 ASP A N 1
ATOM 3429 C CA . ASP A 1 421 ? -44.387 -24.08 -4.102 1 31.24 421 ASP A CA 1
ATOM 3430 C C . ASP A 1 421 ? -43.864 -25.359 -3.479 1 26.404 421 ASP A C 1
ATOM 3431 O O . ASP A 1 421 ? -42.793 -25.348 -2.876 1 25.113 421 ASP A O 1
ATOM 3436 N N . ASP A 1 422 ? -44.538 -26.487 -3.767 1 30.107 422 ASP A N 1
ATOM 3437 C CA . ASP A 1 422 ? -43.958 -27.782 -3.429 1 27.171 422 ASP A CA 1
ATOM 3438 C C . ASP A 1 422 ? -44.092 -28.781 -4.589 1 30.469 422 ASP A C 1
ATOM 3439 O O . ASP A 1 422 ? -44.364 -29.962 -4.333 1 32.325 422 ASP A O 1
ATOM 3444 N N . ARG A 1 423 ? -43.801 -28.346 -5.833 1 30.91 423 ARG A N 1
ATOM 3445 C CA . ARG A 1 423 ? -43.818 -29.295 -6.953 1 31.258 423 ARG A CA 1
ATOM 3446 C C . ARG A 1 423 ? -42.77 -30.377 -6.728 1 32.903 423 ARG A C 1
ATOM 3447 O O . ARG A 1 423 ? -43.006 -31.559 -7.049 1 30.841 423 ARG A O 1
ATOM 3455 N N . GLY A 1 424 ? -41.609 -29.947 -6.196 1 30.017 424 GLY A N 1
ATOM 3456 C CA . GLY A 1 424 ? -40.579 -30.829 -5.689 1 30.911 424 GLY A CA 1
ATOM 3457 C C . GLY A 1 424 ? -40.671 -30.887 -4.162 1 32.909 424 GLY A C 1
ATOM 3458 O O . GLY A 1 424 ? -41.59 -31.505 -3.63 1 34.599 424 GLY A O 1
ATOM 3459 N N . ASP A 1 425 ? -39.749 -30.183 -3.482 1 22.749 425 ASP A N 1
ATOM 3460 C CA . ASP A 1 425 ? -39.81 -29.961 -2.053 1 23.495 425 ASP A CA 1
ATOM 3461 C C . ASP A 1 425 ? -40.211 -28.493 -1.825 1 23.338 425 ASP A C 1
ATOM 3462 O O . ASP A 1 425 ? -40.215 -27.698 -2.78 1 24.23 425 ASP A O 1
ATOM 3467 N N . PRO A 1 426 ? -40.576 -28.08 -0.59 1 22.201 426 PRO A N 1
ATOM 3468 C CA . PRO A 1 426 ? -41.061 -26.714 -0.322 1 21.177 426 PRO A CA 1
ATOM 3469 C C . PRO A 1 426 ? -40.001 -25.638 -0.605 1 20.209 426 PRO A C 1
ATOM 3470 O O . PRO A 1 426 ? -38.878 -25.758 -0.072 1 21.449 426 PRO A O 1
ATOM 3474 N N . VAL A 1 427 ? -40.293 -24.729 -1.561 1 17.756 427 VAL A N 1
ATOM 3475 C CA . VAL A 1 427 ? -39.291 -23.742 -1.977 1 17.84 427 VAL A CA 1
ATOM 3476 C C . VAL A 1 427 ? -39.991 -22.413 -2.157 1 21.154 427 VAL A C 1
ATOM 3477 O O . VAL A 1 427 ? -41.197 -22.364 -2.462 1 22.453 427 VAL A O 1
ATOM 3481 N N . ILE A 1 428 ? -39.243 -21.342 -1.933 1 17.646 428 ILE A N 1
ATOM 3482 C CA . ILE A 1 428 ? -39.68 -20.016 -2.351 1 17.386 428 ILE A CA 1
ATOM 3483 C C . ILE A 1 428 ? -38.781 -19.643 -3.529 1 16.632 428 ILE A C 1
ATOM 3484 O O . ILE A 1 428 ? -37.559 -19.784 -3.455 1 18.286 428 ILE A O 1
ATOM 3489 N N . GLN A 1 429 ? -39.369 -19.215 -4.646 1 15.803 429 GLN A N 1
ATOM 3490 C CA . GLN A 1 429 ? -38.597 -18.827 -5.802 1 16.071 429 GLN A CA 1
ATOM 3491 C C . GLN A 1 429 ? -38.755 -17.332 -6.102 1 17.077 429 GLN A C 1
ATOM 3492 O O . GLN A 1 429 ? -39.8 -16.734 -5.872 1 16.371 429 GLN A O 1
ATOM 3498 N N . LEU A 1 430 ? -37.671 -16.783 -6.661 1 15.918 430 LEU A N 1
ATOM 3499 C CA . LEU A 1 430 ? -37.516 -15.341 -6.925 1 14.938 430 LEU A CA 1
ATOM 3500 C C . LEU A 1 430 ? -36.97 -15.167 -8.327 1 16.35 430 LEU A C 1
ATOM 3501 O O . LEU A 1 430 ? -36.038 -15.861 -8.748 1 16.143 430 LEU A O 1
ATOM 3506 N N . ALA A 1 431 ? -37.548 -14.195 -9.046 1 15.089 431 ALA A N 1
ATOM 3507 C CA . ALA A 1 431 ? -37.077 -13.864 -10.396 1 15.113 431 ALA A CA 1
ATOM 3508 C C . ALA A 1 431 ? -37.54 -12.45 -10.695 1 15.881 431 ALA A C 1
ATOM 3509 O O . ALA A 1 431 ? -38.427 -12.204 -11.527 1 15.689 431 ALA A O 1
ATOM 3511 N N . PRO A 1 432 ? -37.011 -11.44 -9.968 1 15.166 432 PRO A N 1
ATOM 3512 C CA . PRO A 1 432 ? -37.534 -10.085 -10.098 1 14.49 432 PRO A CA 1
ATOM 3513 C C . PRO A 1 432 ? -37.138 -9.448 -11.426 1 15.171 432 PRO A C 1
ATOM 3514 O O . PRO A 1 432 ? -36.273 -9.924 -12.169 1 15.126 432 PRO A O 1
ATOM 3518 N N . PRO A 1 433 ? -37.676 -8.254 -11.764 1 14.638 433 PRO A N 1
ATOM 3519 C CA . PRO A 1 433 ? -37.239 -7.593 -12.99 1 13.682 433 PRO A CA 1
ATOM 3520 C C . PRO A 1 433 ? -35.732 -7.35 -13.006 1 13.496 433 PRO A C 1
ATOM 3521 O O . PRO A 1 433 ? -35.114 -7.228 -11.924 1 16.77 433 PRO A O 1
ATOM 3525 N N . LEU A 1 434 ? -35.169 -7.278 -14.215 1 13.746 434 LEU A N 1
ATOM 3526 C CA . LEU A 1 434 ? -33.712 -7.189 -14.324 1 15.889 434 LEU A CA 1
ATOM 3527 C C . LEU A 1 434 ? -33.222 -5.805 -13.909 1 15.392 434 LEU A C 1
ATOM 3528 O O . LEU A 1 434 ? -32.024 -5.682 -13.665 1 17.165 434 LEU A O 1
ATOM 3533 N N . ILE A 1 435 ? -34.091 -4.8 -13.809 1 15.28 435 ILE A N 1
ATOM 3534 C CA . ILE A 1 435 ? -33.681 -3.489 -13.286 1 17.009 435 ILE A CA 1
ATOM 3535 C C . ILE A 1 435 ? -33.497 -3.526 -11.757 1 18.016 435 ILE A C 1
ATOM 3536 O O . ILE A 1 435 ? -33.05 -2.542 -11.165 1 20.364 435 ILE A O 1
ATOM 3541 N N . SER A 1 436 ? -33.789 -4.647 -11.102 1 16.735 436 SER A N 1
ATOM 3542 C CA . SER A 1 436 ? -33.575 -4.792 -9.654 1 15.835 436 SER A CA 1
ATOM 3543 C C . SER A 1 436 ? -32.099 -4.56 -9.335 1 17.456 436 SER A C 1
ATOM 3544 O O . SER A 1 436 ? -31.227 -4.897 -10.12 1 17.497 436 SER A O 1
ATOM 3547 N N . ASP A 1 437 ? -31.861 -4.028 -8.108 1 17.458 437 ASP A N 1
ATOM 3548 C CA . ASP A 1 437 ? -30.457 -3.822 -7.706 1 18.567 437 ASP A CA 1
ATOM 3549 C C . ASP A 1 437 ? -30.322 -4.138 -6.226 1 17.848 437 ASP A C 1
ATOM 3550 O O . ASP A 1 437 ? -31.187 -4.799 -5.638 1 17.379 437 ASP A O 1
ATOM 3555 N N . GLN A 1 438 ? -29.196 -3.73 -5.598 1 18.101 438 GLN A N 1
ATOM 3556 C CA . GLN A 1 438 ? -29 -4.105 -4.193 1 18.804 438 GLN A CA 1
ATOM 3557 C C . GLN A 1 438 ? -30.147 -3.706 -3.284 1 19.093 438 GLN A C 1
ATOM 3558 O O . GLN A 1 438 ? -30.482 -4.433 -2.333 1 19.317 438 GLN A O 1
ATOM 3564 N N . SER A 1 439 ? -30.775 -2.54 -3.527 1 18.24 439 SER A N 1
ATOM 3565 C CA A SER A 1 439 ? -31.907 -2.144 -2.717 0.5 18.573 439 SER A CA 1
ATOM 3566 C CA B SER A 1 439 ? -31.909 -2.148 -2.713 0.5 19.018 439 SER A CA 1
ATOM 3567 C C . SER A 1 439 ? -33.032 -3.18 -2.824 1 19.118 439 SER A C 1
ATOM 3568 O O . SER A 1 439 ? -33.667 -3.48 -1.814 1 18.533 439 SER A O 1
ATOM 3573 N N . THR A 1 440 ? -33.274 -3.664 -4.061 1 16.922 440 THR A N 1
ATOM 3574 C CA . THR A 1 440 ? -34.283 -4.713 -4.247 1 18.133 440 THR A CA 1
ATOM 3575 C C . THR A 1 440 ? -33.903 -5.991 -3.496 1 16.178 440 THR A C 1
ATOM 3576 O O . THR A 1 440 ? -34.74 -6.589 -2.812 1 16.863 440 THR A O 1
ATOM 3580 N N . PHE A 1 441 ? -32.613 -6.346 -3.547 1 15.309 441 PHE A N 1
ATOM 3581 C CA . PHE A 1 441 ? -32.226 -7.617 -2.94 1 16.529 441 PHE A CA 1
ATOM 3582 C C . PHE A 1 441 ? -32.353 -7.523 -1.427 1 16.773 441 PHE A C 1
ATOM 3583 O O . PHE A 1 441 ? -32.782 -8.478 -0.772 1 17.499 441 PHE A O 1
ATOM 3591 N N . ASP A 1 442 ? -32.006 -6.328 -0.887 1 18.375 442 ASP A N 1
ATOM 3592 C CA . ASP A 1 442 ? -32.116 -6.138 0.555 1 18.01 442 ASP A CA 1
ATOM 3593 C C . ASP A 1 442 ? -33.576 -6.187 0.965 1 16.991 442 ASP A C 1
ATOM 3594 O O . ASP A 1 442 ? -33.905 -6.689 2.063 1 18.12 442 ASP A O 1
ATOM 3599 N N . GLU A 1 443 ? -34.461 -5.604 0.13 1 17.039 443 GLU A N 1
ATOM 3600 C CA . GLU A 1 443 ? -35.876 -5.606 0.476 1 18.072 443 GLU A CA 1
ATOM 3601 C C . GLU A 1 443 ? -36.39 -7.053 0.548 1 17.802 443 GLU A C 1
ATOM 3602 O O . GLU A 1 443 ? -37.137 -7.426 1.462 1 18.495 443 GLU A O 1
ATOM 3608 N N . ILE A 1 444 ? -35.998 -7.842 -0.448 1 16.244 444 ILE A N 1
ATOM 3609 C CA . ILE A 1 444 ? -36.401 -9.25 -0.497 1 17.277 444 ILE A CA 1
ATOM 3610 C C . ILE A 1 444 ? -35.905 -9.972 0.745 1 17.82 444 ILE A C 1
ATOM 3611 O O . ILE A 1 444 ? -36.697 -10.667 1.379 1 17.467 444 ILE A O 1
ATOM 3616 N N . GLU A 1 445 ? -34.601 -9.819 1.035 1 17.256 445 GLU A N 1
ATOM 3617 C CA . GLU A 1 445 ? -34.04 -10.54 2.168 1 18.655 445 GLU A CA 1
ATOM 3618 C C . GLU A 1 445 ? -34.773 -10.164 3.447 1 19.25 445 GLU A C 1
ATOM 3619 O O . GLU A 1 445 ? -34.99 -11.025 4.298 1 18.842 445 GLU A O 1
ATOM 3625 N N . GLY A 1 446 ? -35.105 -8.869 3.61 1 18.348 446 GLY A N 1
ATOM 3626 C CA . GLY A 1 446 ? -35.685 -8.445 4.877 1 18.469 446 GLY A CA 1
ATOM 3627 C C . GLY A 1 446 ? -37.073 -9.015 5.101 1 17.718 446 GLY A C 1
ATOM 3628 O O . GLY A 1 446 ? -37.394 -9.452 6.211 1 19.335 446 GLY A O 1
ATOM 3629 N N . ILE A 1 447 ? -37.911 -9.043 4.036 1 17.668 447 ILE A N 1
ATOM 3630 C CA . ILE A 1 447 ? -39.257 -9.597 4.158 1 15.897 447 ILE A CA 1
ATOM 3631 C C . ILE A 1 447 ? -39.171 -11.123 4.361 1 17.432 447 ILE A C 1
ATOM 3632 O O . ILE A 1 447 ? -39.848 -11.664 5.219 1 18.467 447 ILE A O 1
ATOM 3637 N N . LEU A 1 448 ? -38.237 -11.775 3.67 1 16.601 448 LEU A N 1
ATOM 3638 C CA . LEU A 1 448 ? -38.127 -13.237 3.868 1 17.123 448 LEU A CA 1
ATOM 3639 C C . LEU A 1 448 ? -37.652 -13.519 5.305 1 17.852 448 LEU A C 1
ATOM 3640 O O . LEU A 1 448 ? -38.132 -14.466 5.929 1 18.578 448 LEU A O 1
ATOM 3645 N N . ARG A 1 449 ? -36.727 -12.709 5.827 1 18.912 449 ARG A N 1
ATOM 3646 C CA . ARG A 1 449 ? -36.257 -12.995 7.189 1 18.508 449 ARG A CA 1
ATOM 3647 C C . ARG A 1 449 ? -37.419 -12.894 8.187 1 19.684 449 ARG A C 1
ATOM 3648 O O . ARG A 1 449 ? -37.613 -13.759 9.059 1 20.595 449 ARG A O 1
ATOM 3656 N N . THR A 1 450 ? -38.23 -11.822 8.078 1 20.929 450 THR A N 1
ATOM 3657 C CA . THR A 1 450 ? -39.396 -11.659 8.941 1 21.561 450 THR A CA 1
ATOM 3658 C C . THR A 1 450 ? -40.303 -12.886 8.864 1 22.56 450 THR A C 1
ATOM 3659 O O . THR A 1 450 ? -40.68 -13.482 9.894 1 20.91 450 THR A O 1
ATOM 3663 N N . VAL A 1 451 ? -40.753 -13.226 7.642 1 20.654 451 VAL A N 1
ATOM 3664 C CA A VAL A 1 451 ? -41.787 -14.245 7.492 0.6 19.688 451 VAL A CA 1
ATOM 3665 C CA B VAL A 1 451 ? -41.797 -14.243 7.549 0.4 18.816 451 VAL A CA 1
ATOM 3666 C C . VAL A 1 451 ? -41.242 -15.654 7.793 1 18.632 451 VAL A C 1
ATOM 3667 O O . VAL A 1 451 ? -41.947 -16.488 8.349 1 19.855 451 VAL A O 1
ATOM 3674 N N . LEU A 1 452 ? -39.981 -15.908 7.431 1 17.623 452 LEU A N 1
ATOM 3675 C CA . LEU A 1 452 ? -39.409 -17.232 7.673 1 18.784 452 LEU A CA 1
ATOM 3676 C C . LEU A 1 452 ? -39.143 -17.438 9.17 1 20.036 452 LEU A C 1
ATOM 3677 O O . LEU A 1 452 ? -39.167 -18.589 9.611 1 19.556 452 LEU A O 1
ATOM 3682 N N . THR A 1 453 ? -38.861 -16.37 9.921 1 19.813 453 THR A N 1
ATOM 3683 C CA . THR A 1 453 ? -38.723 -16.513 11.374 1 19.232 453 THR A CA 1
ATOM 3684 C C . THR A 1 453 ? -40.087 -16.901 11.958 1 21.568 453 THR A C 1
ATOM 3685 O O . THR A 1 453 ? -40.183 -17.83 12.778 1 20.775 453 THR A O 1
ATOM 3689 N N . GLU A 1 454 ? -41.159 -16.226 11.506 1 20.629 454 GLU A N 1
ATOM 3690 C CA A GLU A 1 454 ? -42.515 -16.558 11.932 0.5 21.556 454 GLU A CA 1
ATOM 3691 C CA B GLU A 1 454 ? -42.494 -16.581 11.96 0.5 22.228 454 GLU A CA 1
ATOM 3692 C C . GLU A 1 454 ? -42.876 -18.002 11.547 1 24.051 454 GLU A C 1
ATOM 3693 O O . GLU A 1 454 ? -43.52 -18.73 12.308 1 24.543 454 GLU A O 1
ATOM 3704 N N . ALA A 1 455 ? -42.493 -18.411 10.329 1 21.146 455 ALA A N 1
ATOM 3705 C CA . ALA A 1 455 ? -42.854 -19.739 9.832 1 21.276 455 ALA A CA 1
ATOM 3706 C C . ALA A 1 455 ? -42.261 -20.817 10.718 1 23.302 455 ALA A C 1
ATOM 3707 O O . ALA A 1 455 ? -42.896 -21.863 10.943 1 24.305 455 ALA A O 1
ATOM 3709 N N . TRP A 1 456 ? -41.036 -20.601 11.203 1 21.34 456 TRP A N 1
ATOM 3710 C CA . TRP A 1 456 ? -40.375 -21.615 12.022 1 21.925 456 TRP A CA 1
ATOM 3711 C C . TRP A 1 456 ? -41.155 -21.843 13.312 1 24.128 456 TRP A C 1
ATOM 3712 O O . TRP A 1 456 ? -41.357 -22.999 13.717 1 23.82 456 TRP A O 1
ATOM 3723 N N . THR A 1 457 ? -41.64 -20.743 13.9 1 25.076 457 THR A N 1
ATOM 3724 C CA . THR A 1 457 ? -42.418 -20.836 15.138 1 27.228 457 THR A CA 1
ATOM 3725 C C . THR A 1 457 ? -43.682 -21.657 14.866 1 31.626 457 THR A C 1
ATOM 3726 O O . THR A 1 457 ? -44.03 -22.551 15.655 1 27.637 457 THR A O 1
ATOM 3730 N N . LYS A 1 458 ? -44.32 -21.417 13.709 1 30.815 458 LYS A N 1
ATOM 3731 C CA . LYS A 1 458 ? -45.574 -22.098 13.381 1 32.762 458 LYS A CA 1
ATOM 3732 C C . LYS A 1 458 ? -45.326 -23.575 13.093 1 32.53 458 LYS A C 1
ATOM 3733 O O . LYS A 1 458 ? -46.188 -24.422 13.327 1 34.984 458 LYS A O 1
ATOM 3739 N N . LEU A 1 459 ? -44.153 -23.877 12.537 1 29.971 459 LEU A N 1
ATOM 3740 C CA . LEU A 1 459 ? -43.823 -25.257 12.222 1 29.463 459 LEU A CA 1
ATOM 3741 C C . LEU A 1 459 ? -43.849 -26.068 13.521 1 37.321 459 LEU A C 1
ATOM 3742 O O . LEU A 1 459 ? -44.246 -27.227 13.521 1 34.478 459 LEU A O 1
ATOM 3747 N N . HIS A 1 460 ? -43.504 -25.428 14.649 1 35.134 460 HIS A N 1
ATOM 3748 C CA . HIS A 1 460 ? -43.321 -26.159 15.894 1 35.618 460 HIS A CA 1
ATOM 3749 C C . HIS A 1 460 ? -44.501 -25.944 16.838 1 45.704 460 HIS A C 1
ATOM 3750 O O . HIS A 1 460 ? -44.514 -26.529 17.919 1 51.69 460 HIS A O 1
ATOM 3757 N N . HIS A 1 461 ? -45.452 -25.087 16.46 1 52.502 461 HIS A N 1
ATOM 3758 C CA . HIS A 1 461 ? -46.682 -24.923 17.23 1 64.514 461 HIS A CA 1
ATOM 3759 C C . HIS A 1 461 ? -47.736 -25.926 16.762 1 74.588 461 HIS A C 1
ATOM 3760 O O . HIS A 1 461 ? -48.869 -25.553 16.463 1 89.516 461 HIS A O 1
ATOM 3767 N N . HIS A 1 462 ? -47.342 -27.205 16.709 1 87.265 462 HIS A N 1
ATOM 3768 C CA . HIS A 1 462 ? -48.26 -28.312 16.493 1 102.384 462 HIS A CA 1
ATOM 3769 C C . HIS A 1 462 ? -47.953 -29.407 17.524 1 103.374 462 HIS A C 1
ATOM 3770 O O . HIS A 1 462 ? -48.32 -29.202 18.703 1 102.521 462 HIS A O 1
ATOM 3777 N N . LYS B 1 9 ? -29.818 -83.709 -50.419 1 90.547 9 LYS B N 1
ATOM 3778 C CA . LYS B 1 9 ? -29.983 -83.228 -49.019 1 109.918 9 LYS B CA 1
ATOM 3779 C C . LYS B 1 9 ? -29.477 -81.789 -48.891 1 115.546 9 LYS B C 1
ATOM 3780 O O . LYS B 1 9 ? -30.215 -80.915 -48.435 1 111.015 9 LYS B O 1
ATOM 3786 N N . ASP B 1 10 ? -28.233 -81.548 -49.334 1 120.024 10 ASP B N 1
ATOM 3787 C CA . ASP B 1 10 ? -27.577 -80.246 -49.254 1 119.177 10 ASP B CA 1
ATOM 3788 C C . ASP B 1 10 ? -28.262 -79.214 -50.155 1 111.534 10 ASP B C 1
ATOM 3789 O O . ASP B 1 10 ? -28.266 -78.019 -49.839 1 94.07 10 ASP B O 1
ATOM 3794 N N . LEU B 1 11 ? -28.82 -79.701 -51.277 1 107.746 11 LEU B N 1
ATOM 3795 C CA . LEU B 1 11 ? -29.481 -78.889 -52.292 1 93.087 11 LEU B CA 1
ATOM 3796 C C . LEU B 1 11 ? -31.005 -78.894 -52.099 1 88.978 11 LEU B C 1
ATOM 3797 O O . LEU B 1 11 ? -31.708 -78.221 -52.852 1 91.648 11 LEU B O 1
ATOM 3802 N N . SER B 1 12 ? -31.508 -79.615 -51.074 1 69.755 12 SER B N 1
ATOM 3803 C CA . SER B 1 12 ? -32.915 -79.579 -50.675 1 59.145 12 SER B CA 1
ATOM 3804 C C . SER B 1 12 ? -33.287 -78.214 -50.086 1 51.932 12 SER B C 1
ATOM 3805 O O . SER B 1 12 ? -32.612 -77.696 -49.191 1 55.197 12 SER B O 1
ATOM 3808 N N . ARG B 1 13 ? -34.405 -77.664 -50.573 1 41.096 13 ARG B N 1
ATOM 3809 C CA A ARG B 1 13 ? -34.719 -76.28 -50.262 0.6 32.801 13 ARG B CA 1
ATOM 3810 C CA B ARG B 1 13 ? -34.761 -76.279 -50.36 0.4 32.075 13 ARG B CA 1
ATOM 3811 C C . ARG B 1 13 ? -36.137 -76.166 -49.706 1 27.072 13 ARG B C 1
ATOM 3812 O O . ARG B 1 13 ? -36.68 -75.064 -49.704 1 27.485 13 ARG B O 1
ATOM 3827 N N . THR B 1 14 ? -36.699 -77.279 -49.195 1 24.864 14 THR B N 1
ATOM 3828 C CA . THR B 1 14 ? -38.106 -77.234 -48.761 1 24.455 14 THR B CA 1
ATOM 3829 C C . THR B 1 14 ? -38.283 -76.228 -47.615 1 23.428 14 THR B C 1
ATOM 3830 O O . THR B 1 14 ? -39.256 -75.437 -47.608 1 22.991 14 THR B O 1
ATOM 3834 N N . ALA B 1 15 ? -37.394 -76.29 -46.617 1 21.973 15 ALA B N 1
ATOM 3835 C CA . ALA B 1 15 ? -37.477 -75.365 -45.487 1 22.255 15 ALA B CA 1
ATOM 3836 C C . ALA B 1 15 ? -37.291 -73.924 -45.952 1 21.388 15 ALA B C 1
ATOM 3837 O O . ALA B 1 15 ? -38.041 -73.026 -45.565 1 21.686 15 ALA B O 1
ATOM 3839 N N . TYR B 1 16 ? -36.254 -73.657 -46.756 1 19.671 16 TYR B N 1
ATOM 3840 C CA . TYR B 1 16 ? -36.024 -72.294 -47.22 1 18.813 16 TYR B CA 1
ATOM 3841 C C . TYR B 1 16 ? -37.225 -71.818 -48.036 1 22.1 16 TYR B C 1
ATOM 3842 O O . TYR B 1 16 ? -37.595 -70.648 -47.94 1 22.801 16 TYR B O 1
ATOM 3851 N N . ASP B 1 17 ? -37.876 -72.708 -48.815 1 22.196 17 ASP B N 1
ATOM 3852 C CA . ASP B 1 17 ? -38.945 -72.263 -49.695 1 22.025 17 ASP B CA 1
ATOM 3853 C C . ASP B 1 17 ? -40.241 -72.016 -48.92 1 20.762 17 ASP B C 1
ATOM 3854 O O . ASP B 1 17 ? -41.082 -71.277 -49.424 1 23.909 17 ASP B O 1
ATOM 3859 N N . HIS B 1 18 ? -40.409 -72.61 -47.732 1 19.35 18 HIS B N 1
ATOM 3860 C CA . HIS B 1 18 ? -41.736 -72.519 -47.128 1 20.096 18 HIS B CA 1
ATOM 3861 C C . HIS B 1 18 ? -41.745 -72.258 -45.614 1 20.845 18 HIS B C 1
ATOM 3862 O O . HIS B 1 18 ? -42.778 -71.755 -45.102 1 18.915 18 HIS B O 1
ATOM 3869 N N . LEU B 1 19 ? -40.747 -72.737 -44.871 1 18.11 19 LEU B N 1
ATOM 3870 C CA . LEU B 1 19 ? -40.756 -72.573 -43.416 1 18.923 19 LEU B CA 1
ATOM 3871 C C . LEU B 1 19 ? -40.127 -71.232 -43.037 1 18.327 19 LEU B C 1
ATOM 3872 O O . LEU B 1 19 ? -38.901 -71.096 -43.073 1 18.208 19 LEU B O 1
ATOM 3877 N N . TRP B 1 20 ? -40.951 -70.273 -42.555 1 18.27 20 TRP B N 1
ATOM 3878 C CA . TRP B 1 20 ? -40.378 -69.002 -42.126 1 17.981 20 TRP B CA 1
ATOM 3879 C C . TRP B 1 20 ? -39.983 -69.177 -40.662 1 16.366 20 TRP B C 1
ATOM 3880 O O . TRP B 1 20 ? -40.806 -69.154 -39.72 1 17.709 20 TRP B O 1
ATOM 3891 N N . MET B 1 21 ? -38.698 -69.439 -40.446 1 15.677 21 MET B N 1
ATOM 3892 C CA . MET B 1 21 ? -38.192 -69.743 -39.111 1 15.938 21 MET B CA 1
ATOM 3893 C C . MET B 1 21 ? -38.201 -68.482 -38.233 1 16.12 21 MET B C 1
ATOM 3894 O O . MET B 1 21 ? -38.209 -67.344 -38.748 1 17.476 21 MET B O 1
ATOM 3899 N N . HIS B 1 22 ? -38.297 -68.695 -36.923 1 16.822 22 HIS B N 1
ATOM 3900 C CA . HIS B 1 22 ? -38.489 -67.585 -35.99 1 16.672 22 HIS B CA 1
ATOM 3901 C C . HIS B 1 22 ? -37.143 -66.944 -35.654 1 17.871 22 HIS B C 1
ATOM 3902 O O . HIS B 1 22 ? -36.146 -67.643 -35.418 1 17.503 22 HIS B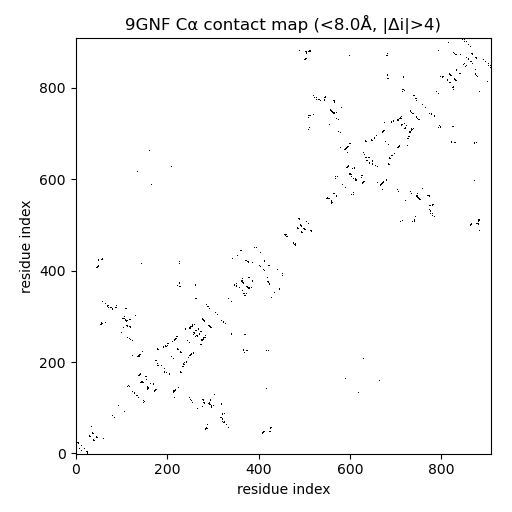 O 1
ATOM 3909 N N . PHE B 1 23 ? -37.136 -65.596 -35.585 1 17.478 23 PHE B N 1
ATOM 3910 C CA . PHE B 1 23 ? -35.908 -64.832 -35.355 1 18.34 23 PHE B CA 1
ATOM 3911 C C . PHE B 1 23 ? -34.721 -65.414 -36.146 1 16.636 23 PHE B C 1
ATOM 3912 O O . PHE B 1 23 ? -33.669 -65.703 -35.563 1 20.011 23 PHE B O 1
ATOM 3920 N N . THR B 1 24 ? -34.934 -65.645 -37.437 1 17.639 24 THR B N 1
ATOM 3921 C CA . THR B 1 24 ? -33.895 -66.293 -38.247 1 19.009 24 THR B CA 1
ATOM 3922 C C . THR B 1 24 ? -33.632 -65.444 -39.501 1 19.024 24 THR B C 1
ATOM 3923 O O . THR B 1 24 ? -34.535 -65.044 -40.259 1 20.112 24 THR B O 1
ATOM 3927 N N . ARG B 1 25 ? -32.336 -65.338 -39.843 1 17.952 25 ARG B N 1
ATOM 3928 C CA A ARG B 1 25 ? -31.941 -64.725 -41.105 0.6 20.867 25 ARG B CA 1
ATOM 3929 C CA B ARG B 1 25 ? -31.908 -64.734 -41.094 0.4 20.644 25 ARG B CA 1
ATOM 3930 C C . ARG B 1 25 ? -32.087 -65.761 -42.211 1 20.298 25 ARG B C 1
ATOM 3931 O O . ARG B 1 25 ? -31.236 -66.652 -42.389 1 21.647 25 ARG B O 1
ATOM 3946 N N . MET B 1 26 ? -33.159 -65.643 -42.997 1 20.572 26 MET B N 1
ATOM 3947 C CA . MET B 1 26 ? -33.551 -66.66 -43.951 1 19.882 26 MET B CA 1
ATOM 3948 C C . MET B 1 26 ? -32.559 -66.752 -45.125 1 22.822 26 MET B C 1
ATOM 3949 O O . MET B 1 26 ? -32.433 -67.837 -45.713 1 21.58 26 MET B O 1
ATOM 3954 N N . SER B 1 27 ? -31.875 -65.649 -45.457 1 22.489 27 SER B N 1
ATOM 3955 C CA . SER B 1 27 ? -30.996 -65.67 -46.624 1 22.818 27 SER B CA 1
ATOM 3956 C C . SER B 1 27 ? -29.839 -66.641 -46.409 1 25.825 27 SER B C 1
ATOM 3957 O O . SER B 1 27 ? -29.224 -67.021 -47.404 1 25.7 27 SER B O 1
ATOM 3960 N N . SER B 1 28 ? -29.516 -66.97 -45.145 1 22.812 28 SER B N 1
ATOM 3961 C CA . SER B 1 28 ? -28.48 -67.929 -44.815 1 24.902 28 SER B CA 1
ATOM 3962 C C . SER B 1 28 ? -28.753 -69.29 -45.445 1 28.918 28 SER B C 1
ATOM 3963 O O . SER B 1 28 ? -27.813 -70.082 -45.534 1 25.51 28 SER B O 1
ATOM 3966 N N . TYR B 1 29 ? -29.986 -69.555 -45.895 1 23.574 29 TYR B N 1
ATOM 3967 C CA . TYR B 1 29 ? -30.343 -70.893 -46.341 1 21.148 29 TYR B CA 1
ATOM 3968 C C . TYR B 1 29 ? -30.687 -70.918 -47.816 1 21.047 29 TYR B C 1
ATOM 3969 O O . TYR B 1 29 ? -31.2 -71.909 -48.312 1 22.536 29 TYR B O 1
ATOM 3978 N N . GLU B 1 30 ? -30.415 -69.825 -48.532 1 21.889 30 GLU B N 1
ATOM 3979 C CA . GLU B 1 30 ? -30.664 -69.818 -49.964 1 25.894 30 GLU B CA 1
ATOM 3980 C C . GLU B 1 30 ? -29.763 -70.835 -50.666 1 24.861 30 GLU B C 1
ATOM 3981 O O . GLU B 1 30 ? -30.216 -71.476 -51.602 1 25.199 30 GLU B O 1
ATOM 3987 N N . SER B 1 31 ? -28.516 -70.958 -50.207 1 24.301 31 SER B N 1
ATOM 3988 C CA . SER B 1 31 ? -27.558 -71.821 -50.911 1 26.908 31 SER B CA 1
ATOM 3989 C C . SER B 1 31 ? -26.919 -72.846 -49.986 1 30.134 31 SER B C 1
ATOM 3990 O O . SER B 1 31 ? -25.988 -73.522 -50.416 1 31.589 31 SER B O 1
ATOM 3993 N N . ALA B 1 32 ? -27.405 -72.982 -48.746 1 22.74 32 ALA B N 1
ATOM 3994 C CA . ALA B 1 32 ? -26.838 -73.838 -47.724 1 25.504 32 ALA B CA 1
ATOM 3995 C C . ALA B 1 32 ? -27.966 -74.574 -47.008 1 26.082 32 ALA B C 1
ATOM 3996 O O . ALA B 1 32 ? -29.089 -74.053 -46.916 1 25.792 32 ALA B O 1
ATOM 3998 N N . PRO B 1 33 ? -27.732 -75.793 -46.489 1 28.042 33 PRO B N 1
ATOM 3999 C CA . PRO B 1 33 ? -28.808 -76.557 -45.871 1 27.88 33 PRO B CA 1
ATOM 4000 C C . PRO B 1 33 ? -29.26 -75.975 -44.521 1 25.641 33 PRO B C 1
ATOM 4001 O O . PRO B 1 33 ? -28.482 -75.334 -43.802 1 26.98 33 PRO B O 1
ATOM 4005 N N . V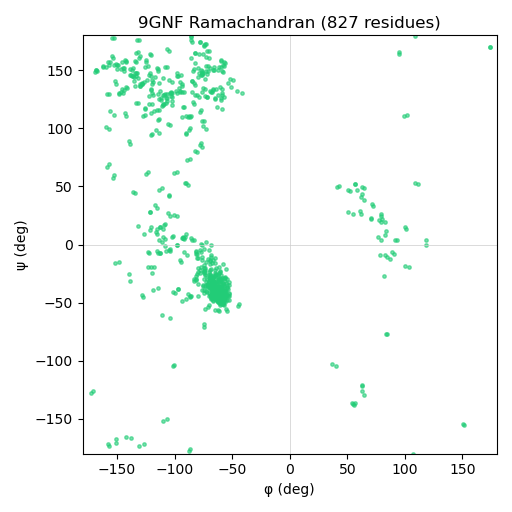AL B 1 34 ? -30.539 -76.165 -44.209 1 25.126 34 VAL B N 1
ATOM 4006 C CA . VAL B 1 34 ? -31.01 -75.774 -42.897 1 23.499 34 VAL B CA 1
ATOM 4007 C C . VAL B 1 34 ? -30.68 -76.893 -41.922 1 23.8 34 VAL B C 1
ATOM 4008 O O . VAL B 1 34 ? -31.058 -78.06 -42.147 1 23.114 34 VAL B O 1
ATOM 4012 N N . PRO B 1 35 ? -30.026 -76.607 -40.783 1 21.316 35 PRO B N 1
ATOM 4013 C CA . PRO B 1 35 ? -29.805 -77.627 -39.771 1 21.383 35 PRO B CA 1
ATOM 4014 C C . PRO B 1 35 ? -31.142 -78.174 -39.281 1 23.603 35 PRO B C 1
ATOM 4015 O O . PRO B 1 35 ? -32.013 -77.406 -38.878 1 23.019 35 PRO B O 1
ATOM 4019 N N . THR B 1 36 ? -31.323 -79.502 -39.367 1 22.006 36 THR B N 1
ATOM 4020 C CA . THR B 1 36 ? -32.63 -80.108 -39.14 1 21.288 36 THR B CA 1
ATOM 4021 C C . THR B 1 36 ? -32.504 -81.174 -38.069 1 22.598 36 THR B C 1
ATOM 4022 O O . THR B 1 36 ? -31.78 -82.163 -38.244 1 22.499 36 THR B O 1
ATOM 4026 N N . ILE B 1 37 ? -33.196 -81 -36.946 1 19.808 37 ILE B N 1
ATOM 4027 C CA . ILE B 1 37 ? -33.196 -81.93 -35.84 1 19.725 37 ILE B CA 1
ATOM 4028 C C . ILE B 1 37 ? -34.388 -82.86 -35.981 1 21.981 37 ILE B C 1
ATOM 4029 O O . ILE B 1 37 ? -35.503 -82.408 -36.213 1 20.24 37 ILE B O 1
ATOM 4034 N N . VAL B 1 38 ? -34.156 -84.179 -35.84 1 18.263 38 VAL B N 1
ATOM 4035 C CA . VAL B 1 38 ? -35.203 -85.144 -36.169 1 19.157 38 VAL B CA 1
ATOM 4036 C C . VAL B 1 38 ? -35.584 -86.018 -34.987 1 18.441 38 VAL B C 1
ATOM 4037 O O . VAL B 1 38 ? -36.673 -86.618 -35.021 1 20.289 38 VAL B O 1
ATOM 4041 N N . ARG B 1 39 ? -34.761 -86.141 -33.954 1 17.958 39 ARG B N 1
ATOM 4042 C CA A ARG B 1 39 ? -35 -87.105 -32.895 0.6 17.524 39 ARG B CA 1
ATOM 4043 C CA B ARG B 1 39 ? -34.97 -87.12 -32.906 0.4 17.825 39 ARG B CA 1
ATOM 4044 C C . ARG B 1 39 ? -34.269 -86.622 -31.646 1 18.708 39 ARG B C 1
ATOM 4045 O O . ARG B 1 39 ? -33.217 -85.983 -31.78 1 19.191 39 ARG B O 1
ATOM 4060 N N . GLY B 1 40 ? -34.803 -86.953 -30.474 1 18.152 40 GLY B N 1
ATOM 4061 C CA . GLY B 1 40 ? -34.17 -86.692 -29.187 1 18.817 40 GLY B CA 1
ATOM 4062 C C . GLY B 1 40 ? -34.226 -87.942 -28.316 1 19.919 40 GLY B C 1
ATOM 4063 O O . GLY B 1 40 ? -35.221 -88.649 -28.312 1 21.056 40 GLY B O 1
ATOM 4064 N N . GLU B 1 41 ? -33.198 -88.116 -27.482 1 19.563 41 GLU B N 1
ATOM 4065 C CA A GLU B 1 41 ? -33.14 -89.194 -26.515 0.6 20.074 41 GLU B CA 1
ATOM 4066 C CA B GLU B 1 41 ? -33.198 -89.171 -26.487 0.4 20.888 41 GLU B CA 1
ATOM 4067 C C . GLU B 1 41 ? -32.441 -88.641 -25.282 1 20.042 41 GLU B C 1
ATOM 4068 O O . GLU B 1 41 ? -31.234 -88.355 -25.351 1 19.972 41 GLU B O 1
ATOM 4079 N N . GLY B 1 42 ? -33.173 -88.471 -24.183 1 17.978 42 GLY B N 1
ATOM 4080 C CA . GLY B 1 42 ? -32.571 -87.986 -22.953 1 19.272 42 GLY B CA 1
ATOM 4081 C C . GLY B 1 42 ? -32.023 -86.574 -23.145 1 18.874 42 GLY B C 1
ATOM 4082 O O . GLY B 1 42 ? -32.772 -85.64 -23.482 1 20.729 42 GLY B O 1
ATOM 4083 N N . THR B 1 43 ? -30.707 -86.389 -22.935 1 18.036 43 THR B N 1
ATOM 4084 C CA . THR B 1 43 ? -30.082 -85.075 -23.078 1 17.636 43 THR B CA 1
ATOM 4085 C C . THR B 1 43 ? -29.528 -84.857 -24.482 1 17.615 43 THR B C 1
ATOM 4086 O O . THR B 1 43 ? -28.875 -83.828 -24.711 1 18.556 43 THR B O 1
ATOM 4090 N N . TYR B 1 44 ? -29.756 -85.785 -25.415 1 18.779 44 TYR B N 1
ATOM 4091 C CA . TYR B 1 44 ? -29.176 -85.68 -26.745 1 19.057 44 TYR B CA 1
ATOM 4092 C C . TYR B 1 44 ? -30.224 -85.482 -27.816 1 19.143 44 TYR B C 1
ATOM 4093 O O . TYR B 1 44 ? -31.365 -85.941 -27.676 1 19.725 44 TYR B O 1
ATOM 4102 N N . ILE B 1 45 ? -29.824 -84.808 -28.891 1 18.22 45 ILE B N 1
ATOM 4103 C CA . ILE B 1 45 ? -30.612 -84.677 -30.11 1 17.713 45 ILE B CA 1
ATOM 4104 C C . ILE B 1 45 ? -29.796 -85.156 -31.288 1 19.947 45 ILE B C 1
ATOM 4105 O O . ILE B 1 45 ? -28.548 -85.191 -31.244 1 18.322 45 ILE B O 1
ATOM 4110 N N . PHE B 1 46 ? -30.492 -85.539 -32.354 1 19.525 46 PHE B N 1
ATOM 4111 C CA . PHE B 1 46 ? -29.868 -86.07 -33.553 1 18.976 46 PHE B CA 1
ATOM 4112 C C . PHE B 1 46 ? -30.356 -85.325 -34.775 1 20.622 46 PHE B C 1
ATOM 4113 O O . PHE B 1 46 ? -31.572 -85.037 -34.889 1 19.038 46 PHE B O 1
ATOM 4121 N N . ASP B 1 47 ? -29.433 -85.022 -35.684 1 20.854 47 ASP B N 1
ATOM 4122 C CA . ASP B 1 47 ? -29.784 -84.343 -36.926 1 22.975 47 ASP B CA 1
ATOM 4123 C C . ASP B 1 47 ? -30.187 -85.353 -37.988 1 24.015 47 ASP B C 1
ATOM 4124 O O . ASP B 1 47 ? -30.174 -86.558 -37.744 1 22.75 47 ASP B O 1
ATOM 4129 N N . ASP B 1 48 ? -30.487 -84.812 -39.188 1 24.453 48 ASP B N 1
ATOM 4130 C CA . ASP B 1 48 ? -30.986 -85.617 -40.298 1 28.788 48 ASP B CA 1
ATOM 4131 C C . ASP B 1 48 ? -29.87 -86.419 -40.971 1 37.599 48 ASP B C 1
ATOM 4132 O O . ASP B 1 48 ? -30.136 -87.129 -41.928 1 39.221 48 ASP B O 1
ATOM 4137 N N . GLN B 1 49 ? -28.632 -86.294 -40.482 1 37.154 49 GLN B N 1
ATOM 4138 C CA . GLN B 1 49 ? -27.483 -87.026 -40.998 1 38.467 49 GLN B CA 1
ATOM 4139 C C . GLN B 1 49 ? -26.99 -87.995 -39.934 1 32.98 49 GLN B C 1
ATOM 4140 O O . GLN B 1 49 ? -25.924 -88.59 -40.135 1 32.578 49 GLN B O 1
ATOM 4146 N N . GLY B 1 50 ? -27.697 -88.075 -38.786 1 28.428 50 GLY B N 1
ATOM 4147 C CA . GLY B 1 50 ? -27.457 -89.045 -37.727 1 23.004 50 GLY B CA 1
ATOM 4148 C C . GLY B 1 50 ? -26.327 -88.6 -36.765 1 20.355 50 GLY B C 1
ATOM 4149 O O . GLY B 1 50 ? -25.982 -89.327 -35.815 1 20.699 50 GLY B O 1
ATOM 4150 N N . ARG B 1 51 ? -25.924 -87.337 -36.893 1 20.888 51 ARG B N 1
ATOM 4151 C CA A ARG B 1 51 ? -25.008 -86.731 -35.936 0.5 20.56 51 ARG B CA 1
ATOM 4152 C CA B ARG B 1 51 ? -25.005 -86.751 -35.929 0.5 20.356 51 ARG B CA 1
ATOM 4153 C C . ARG B 1 51 ? -25.731 -86.457 -34.62 1 20.626 51 ARG B C 1
ATOM 4154 O O . ARG B 1 51 ? -26.926 -86.139 -34.621 1 20.887 51 ARG B O 1
ATOM 4169 N N . ARG B 1 52 ? -25.012 -86.579 -33.507 1 17.756 52 ARG B N 1
ATOM 4170 C CA . ARG B 1 52 ? -25.573 -86.443 -32.167 1 18.688 52 ARG B CA 1
ATOM 4171 C C . ARG B 1 52 ? -25.002 -85.208 -31.482 1 21.137 52 ARG B C 1
ATOM 4172 O O . ARG B 1 52 ? -23.794 -84.963 -31.514 1 20.975 52 ARG B O 1
ATOM 4180 N N . TYR B 1 53 ? -25.851 -84.458 -30.763 1 18.823 53 TYR B N 1
ATOM 4181 C CA . TYR B 1 53 ? -25.451 -83.209 -30.117 1 18.134 53 TYR B CA 1
ATOM 4182 C C . TYR B 1 53 ? -26.03 -83.249 -28.713 1 17.676 53 TYR B C 1
ATOM 4183 O O . TYR B 1 53 ? -27.168 -83.682 -28.519 1 17.512 53 TYR B O 1
ATOM 4192 N N . LEU B 1 54 ? -25.261 -82.761 -27.744 1 16.132 54 LEU B N 1
ATOM 4193 C CA . LEU B 1 54 ? -25.818 -82.543 -26.428 1 17.155 54 LEU B CA 1
ATOM 4194 C C . LEU B 1 54 ? -26.762 -81.332 -26.482 1 17.976 54 LEU B C 1
ATOM 4195 O O . LEU B 1 54 ? -26.405 -80.28 -27.029 1 18.26 54 LEU B O 1
ATOM 4200 N N . ASP B 1 55 ? -27.997 -81.529 -26.011 1 17.12 55 ASP B N 1
ATOM 4201 C CA . ASP B 1 55 ? -29.023 -80.471 -26.027 1 17.511 55 ASP B CA 1
ATOM 4202 C C . ASP B 1 55 ? -28.79 -79.539 -24.843 1 16.304 55 ASP B C 1
ATOM 4203 O O . ASP B 1 55 ? -29.415 -79.646 -23.796 1 16.608 55 ASP B O 1
ATOM 4208 N N . GLY B 1 56 ? -27.813 -78.631 -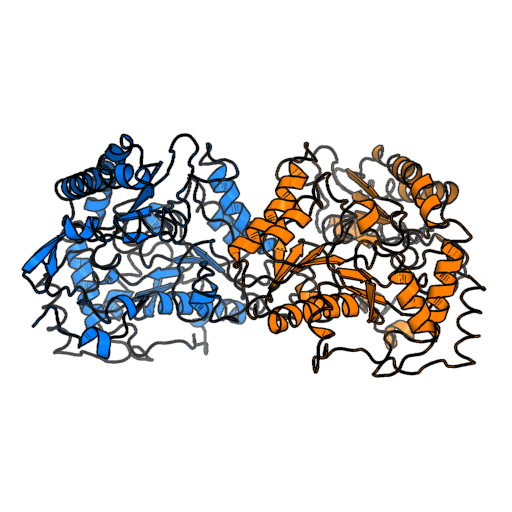25.047 1 16.372 56 GLY B N 1
ATOM 4209 C CA . GLY B 1 56 ? -27.343 -77.773 -23.967 1 19.201 56 GLY B CA 1
ATOM 4210 C C . GLY B 1 56 ? -28.344 -76.689 -23.546 1 18.056 56 GLY B C 1
ATOM 4211 O O . GLY B 1 56 ? -28.094 -76.047 -22.538 1 17.702 56 GLY B O 1
ATOM 4212 N N . LEU B 1 57 ? -29.402 -76.474 -24.352 1 17.901 57 LEU B N 1
ATOM 4213 C CA A LEU B 1 57 ? -30.427 -75.475 -24.06 0.4 18.48 57 LEU B CA 1
ATOM 4214 C CA B LEU B 1 57 ? -30.409 -75.478 -23.996 0.6 17.351 57 LEU B CA 1
ATOM 4215 C C . LEU B 1 57 ? -31.76 -76.135 -23.714 1 19.111 57 LEU B C 1
ATOM 4216 O O . LEU B 1 57 ? -32.762 -75.423 -23.536 1 18.984 57 LEU B O 1
ATOM 4225 N N . ALA B 1 58 ? -31.82 -77.495 -23.661 1 16.374 58 ALA B N 1
ATOM 4226 C CA . ALA B 1 58 ? -33.094 -78.188 -23.505 1 16.729 58 ALA B CA 1
ATOM 4227 C C . ALA B 1 58 ? -34.067 -77.635 -24.546 1 16.017 58 ALA B C 1
ATOM 4228 O O . ALA B 1 58 ? -35.239 -77.301 -24.244 1 16.655 58 ALA B O 1
ATOM 4230 N N . GLY B 1 59 ? -33.576 -77.545 -25.776 1 17.056 59 GLY B N 1
ATOM 4231 C CA . GLY B 1 59 ? -34.429 -77.13 -26.891 1 18.056 59 GLY B CA 1
ATOM 4232 C C . GLY B 1 59 ? -34.476 -75.6 -26.951 1 18.744 59 GLY B C 1
ATOM 4233 O O . GLY B 1 59 ? -33.796 -74.989 -27.753 1 19.52 59 GLY B O 1
ATOM 4234 N N . LEU B 1 60 ? -35.263 -75.002 -26.055 1 19.002 60 LEU B N 1
ATOM 4235 C CA . LEU B 1 60 ? -35.275 -73.541 -25.926 1 18.292 60 LEU B CA 1
ATOM 4236 C C . LEU B 1 60 ? -35.676 -73.253 -24.49 1 18.983 60 LEU B C 1
ATOM 4237 O O . LEU B 1 60 ? -36.668 -72.577 -24.213 1 18.715 60 LEU B O 1
ATOM 4242 N N . PHE B 1 61 ? -34.873 -73.756 -23.547 1 16.602 61 PHE B N 1
ATOM 4243 C CA . PHE B 1 61 ? -35.139 -73.645 -22.128 1 16.735 61 PHE B CA 1
ATOM 4244 C C . PHE B 1 61 ? -36.453 -74.346 -21.767 1 17.104 61 PHE B C 1
ATOM 4245 O O . PHE B 1 61 ? -37.162 -73.931 -20.846 1 17.544 61 PHE B O 1
ATOM 4253 N N . VAL B 1 62 ? -36.696 -75.531 -22.365 1 17.281 62 VAL B N 1
ATOM 4254 C CA . VAL B 1 62 ? -38.031 -76.136 -22.306 1 17.015 62 VAL B CA 1
ATOM 4255 C C . VAL B 1 62 ? -38.042 -77.598 -21.827 1 17.949 62 VAL B C 1
ATOM 4256 O O . VAL B 1 62 ? -38.93 -77.957 -21.047 1 16.456 62 VAL B O 1
ATOM 4260 N N . VAL B 1 63 ? -37.101 -78.424 -22.333 1 15.78 63 VAL B N 1
ATOM 4261 C CA . VAL B 1 63 ? -37.311 -79.884 -22.285 1 16.972 63 VAL B CA 1
ATOM 4262 C C . VAL B 1 63 ? -36.736 -80.384 -20.958 1 17.991 63 VAL B C 1
ATOM 4263 O O . VAL B 1 63 ? -35.677 -81.064 -20.909 1 19.282 63 VAL B O 1
ATOM 4267 N N . GLN B 1 64 ? -37.426 -80.083 -19.848 1 16.852 64 GLN B N 1
ATOM 4268 C CA . GLN B 1 64 ? -36.873 -80.248 -18.518 1 16.779 64 GLN B CA 1
ATOM 4269 C C . GLN B 1 64 ? -36.557 -81.73 -18.264 1 17.79 64 GLN B C 1
ATOM 4270 O O . GLN B 1 64 ? -35.497 -82.073 -17.732 1 18.805 64 GLN B O 1
ATOM 4276 N N . ALA B 1 65 ? -37.523 -82.601 -18.556 1 18.693 65 ALA B N 1
ATOM 4277 C CA . ALA B 1 65 ? -37.401 -84.018 -18.204 1 18.96 65 ALA B CA 1
ATOM 4278 C C . ALA B 1 65 ? -36.557 -84.79 -19.21 1 21.193 65 ALA B C 1
ATOM 4279 O O . ALA B 1 65 ? -36.354 -86.011 -18.996 1 19.549 65 ALA B O 1
ATOM 4281 N N . GLY B 1 66 ? -36.12 -84.168 -20.318 1 20.054 66 GLY B N 1
ATOM 4282 C CA . GLY B 1 66 ? -35.397 -84.876 -21.365 1 20.114 66 GLY B CA 1
ATOM 4283 C C . GLY B 1 66 ? -36.313 -85.343 -22.49 1 17.742 66 GLY B C 1
ATOM 4284 O O . GLY B 1 66 ? -37.548 -85.349 -22.336 1 18.299 66 GLY B O 1
ATOM 4285 N N . HIS B 1 67 ? -35.698 -85.69 -23.622 1 18.04 67 HIS B N 1
ATOM 4286 C CA . HIS B 1 67 ? -36.406 -86.165 -24.802 1 17.787 67 HIS B CA 1
ATOM 4287 C C . HIS B 1 67 ? -36.752 -87.661 -24.737 1 18.999 67 HIS B C 1
ATOM 4288 O O . HIS B 1 67 ? -36.116 -88.396 -24 1 19.414 67 HIS B O 1
ATOM 4295 N N . GLY B 1 68 ? -37.788 -88.072 -25.497 1 19.612 68 GLY B N 1
ATOM 4296 C CA . GLY B 1 68 ? -38.059 -89.507 -25.662 1 19.371 68 GLY B CA 1
ATOM 4297 C C . GLY B 1 68 ? -38.861 -90.087 -24.505 1 24.147 68 GLY B C 1
ATOM 4298 O O . GLY B 1 68 ? -38.845 -91.325 -24.331 1 23.682 68 GLY B O 1
ATOM 4299 N N . ARG B 1 69 ? -39.561 -89.256 -23.706 1 21.223 69 ARG B N 1
ATOM 4300 C CA . ARG B 1 69 ? -40.384 -89.716 -22.6 1 20.191 69 ARG B CA 1
ATOM 4301 C C . ARG B 1 69 ? -41.668 -90.398 -23.099 1 24.587 69 ARG B C 1
ATOM 4302 O O . ARG B 1 69 ? -42.681 -89.738 -23.392 1 20.999 69 ARG B O 1
ATOM 4310 N N . THR B 1 70 ? -41.682 -91.748 -23.129 1 21.768 70 THR B N 1
ATOM 4311 C CA A THR B 1 70 ? -42.875 -92.438 -23.587 0.5 23.002 70 THR B CA 1
ATOM 4312 C CA B THR B 1 70 ? -42.847 -92.536 -23.508 0.5 22.866 70 THR B CA 1
ATOM 4313 C C . THR B 1 70 ? -44.047 -92.173 -22.645 1 20.518 70 THR B C 1
ATOM 4314 O O . THR B 1 70 ? -45.188 -92.176 -23.11 1 22.725 70 THR B O 1
ATOM 4321 N N . GLU B 1 71 ? -43.792 -91.907 -21.371 1 22.874 71 GLU B N 1
ATOM 4322 C CA A GLU B 1 71 ? -44.867 -91.638 -20.435 0.6 24.619 71 GLU B CA 1
ATOM 4323 C CA B GLU B 1 71 ? -44.812 -91.583 -20.382 0.4 24.862 71 GLU B CA 1
ATOM 4324 C C . GLU B 1 71 ? -45.646 -90.391 -20.874 1 24.093 71 GLU B C 1
ATOM 4325 O O . GLU B 1 71 ? -46.877 -90.334 -20.722 1 23.945 71 GLU B O 1
ATOM 4336 N N . LEU B 1 72 ? -44.939 -89.371 -21.367 1 21.083 72 LEU B N 1
ATOM 4337 C CA . LEU B 1 72 ? -45.596 -88.138 -21.808 1 20.433 72 LEU B CA 1
ATOM 4338 C C . LEU B 1 72 ? -46.3 -88.353 -23.14 1 20.597 72 LEU B C 1
ATOM 4339 O O . LEU B 1 72 ? -47.401 -87.832 -23.347 1 19.356 72 LEU B O 1
ATOM 4344 N N . ALA B 1 73 ? -45.696 -89.107 -24.059 1 21.838 73 ALA B N 1
ATOM 4345 C CA . ALA B 1 73 ? -46.34 -89.407 -25.329 1 20.951 73 ALA B CA 1
ATOM 4346 C C . ALA B 1 73 ? -47.653 -90.159 -25.071 1 24.904 73 ALA B C 1
ATOM 4347 O O . ALA B 1 73 ? -48.681 -89.895 -25.728 1 22.936 73 ALA B O 1
ATOM 4349 N N . GLU B 1 74 ? -47.603 -91.148 -24.155 1 23.332 74 GLU B N 1
ATOM 4350 C CA A GLU B 1 74 ? -48.801 -91.953 -23.912 0.6 26.977 74 GLU B CA 1
ATOM 4351 C CA B GLU B 1 74 ? -48.779 -91.973 -23.856 0.4 26.395 74 GLU B CA 1
ATOM 4352 C C . GLU B 1 74 ? -49.881 -91.126 -23.21 1 25.899 74 GLU B C 1
ATOM 4353 O O . GLU B 1 74 ? -51.09 -91.314 -23.502 1 25.031 74 GLU B O 1
ATOM 4364 N N . ALA B 1 75 ? -49.478 -90.202 -22.316 1 23.472 75 ALA B N 1
ATOM 4365 C CA . ALA B 1 75 ? -50.466 -89.338 -21.673 1 24.13 75 ALA B CA 1
ATOM 4366 C C . ALA B 1 75 ? -51.213 -88.519 -22.74 1 23.939 75 ALA B C 1
ATOM 4367 O O . ALA B 1 75 ? -52.435 -88.333 -22.619 1 22.167 75 ALA B O 1
ATOM 4369 N N . ALA B 1 76 ? -50.488 -88.066 -23.772 1 19.61 76 ALA B N 1
ATOM 4370 C CA . ALA B 1 76 ? -51.128 -87.26 -24.802 1 20.553 76 ALA B CA 1
ATOM 4371 C C . ALA B 1 76 ? -52.129 -88.104 -25.589 1 22.555 76 ALA B C 1
ATOM 4372 O O . ALA B 1 76 ? -53.266 -87.699 -25.823 1 20.657 76 ALA B O 1
ATOM 4374 N N . SER B 1 77 ? -51.71 -89.321 -25.986 1 20.978 77 SER B N 1
ATOM 4375 C CA A SER B 1 77 ? -52.617 -90.083 -26.829 0.5 21.026 77 SER B CA 1
ATOM 4376 C CA B SER B 1 77 ? -52.57 -90.163 -26.799 0.5 22.139 77 SER B CA 1
ATOM 4377 C C . SER B 1 77 ? -53.828 -90.535 -26.026 1 20.748 77 SER B C 1
ATOM 4378 O O . SER B 1 77 ? -54.922 -90.519 -26.579 1 21.001 77 SER B O 1
ATOM 4383 N N . LYS B 1 78 ? -53.651 -90.876 -24.747 1 21.329 78 LYS B N 1
ATOM 4384 C CA . LYS B 1 78 ? -54.776 -91.315 -23.915 1 22.617 78 LYS B CA 1
ATOM 4385 C C . LYS B 1 78 ? -55.819 -90.196 -23.82 1 23.138 78 LYS B C 1
ATOM 4386 O O . LYS B 1 78 ? -57.008 -90.418 -24.038 1 23.098 78 LYS B O 1
ATOM 4392 N N . GLN B 1 79 ? -55.361 -88.948 -23.584 1 20.915 79 GLN B N 1
ATOM 4393 C CA . GLN B 1 79 ? -56.321 -87.863 -23.456 1 20.907 79 GLN B CA 1
ATOM 4394 C C . GLN B 1 79 ? -56.931 -87.506 -24.813 1 20.439 79 GLN B C 1
ATOM 4395 O O . GLN B 1 79 ? -58.149 -87.232 -24.891 1 21.885 79 GLN B O 1
ATOM 4401 N N . ALA B 1 80 ? -56.149 -87.492 -25.9 1 17.725 80 ALA B N 1
ATOM 4402 C CA . ALA B 1 80 ? -56.639 -87.127 -27.206 1 19.597 80 ALA B CA 1
ATOM 4403 C C . ALA B 1 80 ? -57.764 -88.073 -27.642 1 21.137 80 ALA B C 1
ATOM 4404 O O . ALA B 1 80 ? -58.673 -87.669 -28.357 1 21.797 80 ALA B O 1
ATOM 4406 N N . GLN B 1 81 ? -57.669 -89.351 -27.237 1 21.828 81 GLN B N 1
ATOM 4407 C CA A GLN B 1 81 ? -58.68 -90.312 -27.638 0.5 23.153 81 GLN B CA 1
ATOM 4408 C CA B GLN B 1 81 ? -58.663 -90.348 -27.591 0.5 23.785 81 GLN B CA 1
ATOM 4409 C C . GLN B 1 81 ? -60.006 -90.061 -26.916 1 22.724 81 GLN B C 1
ATOM 4410 O O . GLN B 1 81 ? -61.062 -90.353 -27.495 1 25.36 81 GLN B O 1
ATOM 4421 N N . ASP B 1 82 ? -59.93 -89.559 -25.682 1 20.049 82 ASP B N 1
ATOM 4422 C CA A ASP B 1 82 ? -61.09 -89.357 -24.832 0.6 21.094 82 ASP B CA 1
ATOM 4423 C CA B ASP B 1 82 ? -61.066 -89.343 -24.799 0.4 21.339 82 ASP B CA 1
ATOM 4424 C C . ASP B 1 82 ? -61.743 -88.004 -25.125 1 22.167 82 ASP B C 1
ATOM 4425 O O . ASP B 1 82 ? -62.947 -87.922 -25.387 1 21.905 82 ASP B O 1
ATOM 4434 N N . LEU B 1 83 ? -60.97 -86.898 -25.008 1 19.814 83 LEU B N 1
ATOM 4435 C CA . LEU B 1 83 ? -61.468 -85.55 -25.282 1 18.928 83 LEU B CA 1
ATOM 4436 C C . LEU B 1 83 ? -60.213 -84.717 -25.599 1 17.621 83 LEU B C 1
ATOM 4437 O O . LEU B 1 83 ? -59.532 -84.299 -24.675 1 20.071 83 LEU B O 1
ATOM 4442 N N . ALA B 1 84 ? -59.949 -84.507 -26.886 1 17.512 84 ALA B N 1
ATOM 4443 C CA . ALA B 1 84 ? -58.71 -83.772 -27.226 1 17.362 84 ALA B CA 1
ATOM 4444 C C . ALA B 1 84 ? -58.944 -82.268 -27.033 1 20.094 84 ALA B C 1
ATOM 4445 O O . ALA B 1 84 ? -58.026 -81.56 -26.62 1 19.119 84 ALA B O 1
ATOM 4447 N N . PHE B 1 85 ? -60.165 -81.789 -27.299 1 18.346 85 PHE B N 1
ATOM 4448 C CA . PHE B 1 85 ? -60.387 -80.346 -27.162 1 17.2 85 PHE B CA 1
ATOM 4449 C C . PHE B 1 85 ? -61.824 -80.072 -26.724 1 18.421 85 PHE B C 1
ATOM 4450 O O . PHE B 1 85 ? -62.774 -80.494 -27.391 1 17.993 85 PHE B O 1
ATOM 4458 N N . PHE B 1 86 ? -61.969 -79.241 -25.693 1 18.711 86 PHE B N 1
ATOM 4459 C CA . PHE B 1 86 ? -63.222 -78.567 -25.385 1 17.695 86 PHE B CA 1
ATOM 4460 C C . PHE B 1 86 ? -62.798 -77.268 -24.698 1 18.842 86 PHE B C 1
ATOM 4461 O O . PHE B 1 86 ? -61.832 -77.293 -23.921 1 18.483 86 PHE B O 1
ATOM 4469 N N . PRO B 1 87 ? -63.417 -76.107 -24.984 1 18.636 87 PRO B N 1
ATOM 4470 C CA . PRO B 1 87 ? -62.901 -74.858 -24.434 1 17.542 87 PRO B CA 1
ATOM 4471 C C . PRO B 1 87 ? -63.249 -74.679 -22.952 1 18.557 87 PRO B C 1
ATOM 4472 O O . PRO B 1 87 ? -64.345 -75.072 -22.507 1 19.303 87 PRO B O 1
ATOM 4476 N N . ILE B 1 88 ? -62.344 -74.008 -22.205 1 17.979 88 ILE B N 1
ATOM 4477 C CA . ILE B 1 88 ? -62.604 -73.647 -20.834 1 16.556 88 ILE B CA 1
ATOM 4478 C C . ILE B 1 88 ? -63.271 -72.258 -20.779 1 19.203 88 ILE B C 1
ATOM 4479 O O . ILE B 1 88 ? -62.849 -71.364 -20.049 1 18.438 88 ILE B O 1
ATOM 4484 N N . TRP B 1 89 ? -64.363 -72.118 -21.548 1 19.565 89 TRP B N 1
ATOM 4485 C CA . TRP B 1 89 ? -65.092 -70.863 -21.721 1 18.515 89 TRP B CA 1
ATOM 4486 C C . TRP B 1 89 ? -66.522 -71.135 -21.228 1 19.291 89 TRP B C 1
ATOM 4487 O O . TRP B 1 89 ? -67.319 -71.72 -21.964 1 20.878 89 TRP B O 1
ATOM 4498 N N . SER B 1 90 ? -66.776 -70.814 -19.959 1 17.226 90 SER B N 1
ATOM 4499 C CA A SER B 1 90 ? -68.038 -71.095 -19.274 0.6 18.864 90 SER B CA 1
ATOM 4500 C CA B SER B 1 90 ? -67.998 -71.096 -19.212 0.4 19.405 90 SER B CA 1
ATOM 4501 C C . SER B 1 90 ? -68.232 -72.608 -19.097 1 18.46 90 SER B C 1
ATOM 4502 O O . SER B 1 90 ? -69.35 -73.047 -18.82 1 20.499 90 SER B O 1
ATOM 4507 N N . TYR B 1 91 ? -67.162 -73.375 -19.289 1 19.136 91 TYR B N 1
ATOM 4508 C CA . TYR B 1 91 ? -67.178 -74.838 -19.124 1 18.985 91 TYR B CA 1
ATOM 4509 C C . TYR B 1 91 ? -65.813 -75.22 -18.586 1 19.812 91 TYR B C 1
ATOM 4510 O O . TYR B 1 91 ? -64.816 -74.509 -18.785 1 19.019 91 TYR B O 1
ATOM 4519 N N . ALA B 1 92 ? -65.761 -76.384 -17.931 1 18.3 92 ALA B N 1
ATOM 4520 C CA . ALA B 1 92 ? -64.479 -76.959 -17.519 1 17.797 92 ALA B CA 1
ATOM 4521 C C . ALA B 1 92 ? -64.336 -78.333 -18.158 1 18.454 92 ALA B C 1
ATOM 4522 O O . ALA B 1 92 ? -65.279 -78.879 -18.721 1 19.198 92 ALA B O 1
ATOM 4524 N N . HIS B 1 93 ? -63.102 -78.835 -18.144 1 18.119 93 HIS B N 1
ATOM 4525 C CA . HIS B 1 93 ? -62.902 -80.249 -18.42 1 19.502 93 HIS B CA 1
ATOM 4526 C C . HIS B 1 93 ? -61.941 -80.741 -17.345 1 18.74 93 HIS B C 1
ATOM 4527 O O . HIS B 1 93 ? -61.219 -79.943 -16.743 1 19.063 93 HIS B O 1
ATOM 4534 N N . PRO B 1 94 ? -61.912 -82.069 -17.029 1 18.178 94 PRO B N 1
ATOM 4535 C CA . PRO B 1 94 ? -61.286 -82.469 -15.786 1 18.084 94 PRO B CA 1
ATOM 4536 C C . PRO B 1 94 ? -59.777 -82.205 -15.695 1 16.203 94 PRO B C 1
ATOM 4537 O O . PRO B 1 94 ? -59.306 -81.868 -14.615 1 18.749 94 PRO B O 1
ATOM 4541 N N . LYS B 1 95 ? -59.06 -82.405 -16.793 1 17.179 95 LYS B N 1
ATOM 4542 C CA . LYS B 1 95 ? -57.601 -82.255 -16.712 1 17.159 95 LYS B CA 1
ATOM 4543 C C . LYS B 1 95 ? -57.194 -80.797 -16.487 1 17.979 95 LYS B C 1
ATOM 4544 O O . LYS B 1 95 ? -56.248 -80.537 -15.746 1 18.474 95 LYS B O 1
ATOM 4550 N N . ALA B 1 96 ? -57.937 -79.845 -17.085 1 17.589 96 ALA B N 1
ATOM 4551 C CA . ALA B 1 96 ? -57.644 -78.443 -16.784 1 17.562 96 ALA B CA 1
ATOM 4552 C C . ALA B 1 96 ? -57.898 -78.131 -15.305 1 18.24 96 ALA B C 1
ATOM 4553 O O . ALA B 1 96 ? -57.17 -77.377 -14.651 1 17.675 96 ALA B O 1
ATOM 4555 N N . VAL B 1 97 ? -59.014 -78.651 -14.752 1 18.148 97 VAL B N 1
ATOM 4556 C CA . VAL B 1 97 ? -59.317 -78.401 -13.356 1 17.885 97 VAL B CA 1
ATOM 4557 C C . VAL B 1 97 ? -58.232 -78.979 -12.445 1 17.95 97 VAL B C 1
ATOM 4558 O O . VAL B 1 97 ? -57.823 -78.346 -11.471 1 18.957 97 VAL B O 1
ATOM 4562 N N . GLU B 1 98 ? -57.865 -80.25 -12.735 1 19.076 98 GLU B N 1
ATOM 4563 C CA . GLU B 1 98 ? -56.86 -80.912 -11.901 1 19.615 98 GLU B CA 1
ATOM 4564 C C . GLU B 1 98 ? -55.527 -80.152 -11.96 1 19.09 98 GLU B C 1
ATOM 4565 O O . GLU B 1 98 ? -54.865 -79.991 -10.917 1 19.584 98 GLU B O 1
ATOM 4571 N N . LEU B 1 99 ? -55.12 -79.766 -13.166 1 18.289 99 LEU B N 1
ATOM 4572 C CA . LEU B 1 99 ? -53.866 -79.021 -13.285 1 17.55 99 LEU B CA 1
ATOM 4573 C C . LEU B 1 99 ? -53.966 -77.654 -12.61 1 18.219 99 LEU B C 1
ATOM 4574 O O . LEU B 1 99 ? -52.994 -77.233 -11.952 1 18.578 99 LEU B O 1
ATOM 4579 N N . ALA B 1 100 ? -55.113 -76.966 -12.716 1 17.918 100 ALA B N 1
ATOM 4580 C CA . ALA B 1 100 ? -55.189 -75.679 -12.036 1 18.659 100 ALA B CA 1
ATOM 4581 C C . ALA B 1 100 ? -55.008 -75.846 -10.518 1 20.291 100 ALA B C 1
ATOM 4582 O O . ALA B 1 100 ? -54.264 -75.111 -9.859 1 19.946 100 ALA B O 1
ATOM 4584 N N . GLU B 1 101 ? -55.651 -76.909 -9.964 1 18.871 101 GLU B N 1
ATOM 4585 C CA . GLU B 1 101 ? -55.532 -77.134 -8.53 1 19.982 101 GLU B CA 1
ATOM 4586 C C . GLU B 1 101 ? -54.079 -77.462 -8.154 1 18.951 101 GLU B C 1
ATOM 4587 O O . GLU B 1 101 ? -53.568 -76.985 -7.134 1 20.576 101 GLU B O 1
ATOM 4593 N N . ARG B 1 102 ? -53.423 -78.257 -8.987 1 19.739 102 ARG B N 1
ATOM 4594 C CA . ARG B 1 102 ? -52.06 -78.681 -8.708 1 19.986 102 ARG B CA 1
ATOM 4595 C C . ARG B 1 102 ? -51.083 -77.511 -8.778 1 19.909 102 ARG B C 1
ATOM 4596 O O . ARG B 1 102 ? -50.256 -77.343 -7.872 1 20.979 102 ARG B O 1
ATOM 4604 N N . LEU B 1 103 ? -51.227 -76.67 -9.822 1 20.571 103 LEU B N 1
ATOM 4605 C CA . LEU B 1 103 ? -50.363 -75.491 -9.871 1 18.871 103 LEU B CA 1
ATOM 4606 C C . LEU B 1 103 ? -50.62 -74.551 -8.702 1 18.74 103 LEU B C 1
ATOM 4607 O O . LEU B 1 103 ? -49.669 -73.998 -8.119 1 20.424 103 LEU B O 1
ATOM 4612 N N . ALA B 1 104 ? -51.915 -74.334 -8.367 1 18.742 104 ALA B N 1
ATOM 4613 C CA . ALA B 1 104 ? -52.237 -73.48 -7.233 1 19.2 104 ALA B CA 1
ATOM 4614 C C . ALA B 1 104 ? -51.574 -74.005 -5.955 1 20.387 104 ALA B C 1
ATOM 4615 O O . ALA B 1 104 ? -51.083 -73.228 -5.154 1 22.014 104 ALA B O 1
ATOM 4617 N N . HIS B 1 105 ? -51.558 -75.339 -5.782 1 21.779 105 HIS B N 1
ATOM 4618 C CA A HIS B 1 105 ? -50.996 -75.949 -4.581 0.5 24.107 105 HIS B CA 1
ATOM 4619 C CA B HIS B 1 105 ? -51.013 -75.878 -4.548 0.5 23.27 105 HIS B CA 1
ATOM 4620 C C . HIS B 1 105 ? -49.504 -75.63 -4.496 1 23.358 105 HIS B C 1
ATOM 4621 O O . HIS B 1 105 ? -48.971 -75.369 -3.417 1 27.127 105 HIS B O 1
ATOM 4634 N N . GLU B 1 106 ? -48.845 -75.644 -5.657 1 20.14 106 GLU B N 1
ATOM 4635 C CA . GLU B 1 106 ? -47.401 -75.47 -5.702 1 20.489 106 GLU B CA 1
ATOM 4636 C C . GLU B 1 106 ? -47.008 -73.997 -5.589 1 20.898 106 GLU B C 1
ATOM 4637 O O . GLU B 1 106 ? -45.87 -73.684 -5.252 1 24.316 106 GLU B O 1
ATOM 4643 N N . ALA B 1 107 ? -47.918 -73.084 -5.955 1 19.983 107 ALA B N 1
ATOM 4644 C CA . ALA B 1 107 ? -47.576 -71.669 -5.989 1 20.663 107 ALA B CA 1
ATOM 4645 C C . ALA B 1 107 ? -47.622 -71.107 -4.572 1 21.664 107 ALA B C 1
ATOM 4646 O O . ALA B 1 107 ? -48.39 -71.567 -3.735 1 23.266 107 ALA B O 1
ATOM 4648 N N . PRO B 1 108 ? -46.827 -70.064 -4.281 1 21.839 108 PRO B N 1
ATOM 4649 C CA . PRO B 1 108 ? -46.759 -69.539 -2.927 1 23.438 108 PRO B CA 1
ATOM 4650 C C . PRO B 1 108 ? -47.946 -68.638 -2.583 1 23.176 108 PRO B C 1
ATOM 4651 O O . PRO B 1 108 ? -48.724 -68.219 -3.446 1 21.641 108 PRO B O 1
ATOM 4655 N N . GLY B 1 109 ? -48.117 -68.4 -1.284 1 24.457 109 GLY B N 1
ATOM 4656 C CA . GLY B 1 109 ? -49.1 -67.46 -0.784 1 24.571 109 GLY B CA 1
ATOM 4657 C C . GLY B 1 109 ? -50.501 -67.78 -1.29 1 23.825 109 GLY B C 1
ATOM 4658 O O . GLY B 1 109 ? -50.903 -68.947 -1.374 1 24.925 109 GLY B O 1
ATOM 4659 N N . ASP B 1 110 ? -51.209 -66.723 -1.68 1 21.629 110 ASP B N 1
ATOM 4660 C CA . ASP B 1 110 ? -52.59 -66.862 -2.112 1 21.683 110 ASP B CA 1
ATOM 4661 C C . ASP B 1 110 ? -52.692 -66.909 -3.629 1 21.838 110 ASP B C 1
ATOM 4662 O O . ASP B 1 110 ? -53.762 -66.611 -4.163 1 21.439 110 ASP B O 1
ATOM 4667 N N . LEU B 1 111 ? -51.606 -67.321 -4.313 1 20.215 111 LEU B N 1
ATOM 4668 C CA . LEU B 1 111 ? -51.636 -67.476 -5.761 1 20.464 111 LEU B CA 1
ATOM 4669 C C . LEU B 1 111 ? -52.352 -68.758 -6.118 1 20.539 111 LEU B C 1
ATOM 4670 O O . LEU B 1 111 ? -51.739 -69.818 -6.287 1 21.576 111 LEU B O 1
ATOM 4675 N N . ASN B 1 112 ? -53.69 -68.629 -6.233 1 19.099 112 ASN B N 1
ATOM 4676 C CA . ASN B 1 112 ? -54.524 -69.816 -6.231 1 20.668 112 ASN B CA 1
ATOM 4677 C C . ASN B 1 112 ? -55.375 -69.877 -7.503 1 20.392 112 ASN B C 1
ATOM 4678 O O . ASN B 1 112 ? -56.045 -70.881 -7.719 1 21.301 112 ASN B O 1
ATOM 4683 N N . LYS B 1 113 ? -55.345 -68.825 -8.349 1 18.556 113 LYS B N 1
ATOM 4684 C CA . LYS B 1 113 ? -56.19 -68.801 -9.532 1 18.624 113 LYS B CA 1
ATOM 4685 C C . LYS B 1 113 ? -55.319 -68.953 -10.774 1 20.07 113 LYS B C 1
ATOM 4686 O O . LYS B 1 113 ? -54.292 -68.285 -10.922 1 21.523 113 LYS B O 1
ATOM 4692 N N . VAL B 1 114 ? -55.662 -69.883 -11.647 1 17.741 114 VAL B N 1
ATOM 4693 C CA . VAL B 1 114 ? -54.811 -70.218 -12.782 1 16.402 114 VAL B CA 1
ATOM 4694 C C . VAL B 1 114 ? -55.537 -69.866 -14.073 1 17.618 114 VAL B C 1
ATOM 4695 O O . VAL B 1 114 ? -56.612 -70.42 -14.358 1 17.296 114 VAL B O 1
ATOM 4699 N N . PHE B 1 115 ? -54.97 -68.897 -14.82 1 17.029 115 PHE B N 1
ATOM 4700 C CA . PHE B 1 115 ? -55.548 -68.501 -16.1 1 15.026 115 PHE B CA 1
ATOM 4701 C C . PHE B 1 115 ? -54.662 -69.055 -17.22 1 16.464 115 PHE B C 1
ATOM 4702 O O . PHE B 1 115 ? -53.522 -68.609 -17.418 1 16.921 115 PHE B O 1
ATOM 4710 N N . PHE B 1 116 ? -55.125 -70.141 -17.86 1 16.645 116 PHE B N 1
ATOM 4711 C CA . PHE B 1 116 ? -54.236 -70.857 -18.765 1 15.728 116 PHE B CA 1
ATOM 4712 C C . PHE B 1 116 ? -54.128 -70.172 -20.121 1 17.607 116 PHE B C 1
ATOM 4713 O O . PHE B 1 116 ? -55.067 -69.556 -20.616 1 17.438 116 PHE B O 1
ATOM 4721 N N . THR B 1 117 ? -52.903 -70.249 -20.67 1 14.811 117 THR B N 1
ATOM 4722 C CA . THR B 1 117 ? -52.602 -69.817 -22.022 1 15.44 117 THR B CA 1
ATOM 4723 C C . THR B 1 117 ? -51.921 -70.944 -22.809 1 17.69 117 THR B C 1
ATOM 4724 O O . THR B 1 117 ? -51.863 -72.091 -22.327 1 17.117 117 THR B O 1
ATOM 4728 N N . THR B 1 118 ? -51.414 -70.655 -24.022 1 16.311 118 THR B N 1
ATOM 4729 C CA A THR B 1 118 ? -50.574 -71.638 -24.7 0.5 16.786 118 THR B CA 1
ATOM 4730 C CA B THR B 1 118 ? -50.572 -71.635 -24.71 0.5 17.741 118 THR B CA 1
ATOM 4731 C C . THR B 1 118 ? -49.096 -71.265 -24.568 1 19.474 118 THR B C 1
ATOM 4732 O O . THR B 1 118 ? -48.255 -72.165 -24.41 1 23.304 118 THR B O 1
ATOM 4739 N N . GLY B 1 119 ? -48.792 -69.974 -24.557 1 17.962 119 GLY B N 1
ATOM 4740 C CA . GLY B 1 119 ? -47.39 -69.573 -24.551 1 17.442 119 GLY B CA 1
ATOM 4741 C C . GLY B 1 119 ? -47.087 -68.493 -23.5 1 17.051 119 GLY B C 1
ATOM 4742 O O . GLY B 1 119 ? -47.973 -67.984 -22.792 1 17.065 119 GLY B O 1
ATOM 4743 N N . GLY B 1 120 ? -45.81 -68.155 -23.389 1 16.109 120 GLY B N 1
ATOM 4744 C CA . GLY B 1 120 ? -45.401 -67.206 -22.364 1 16.227 120 GLY B CA 1
ATOM 4745 C C . GLY B 1 120 ? -45.755 -65.757 -22.711 1 15.596 120 GLY B C 1
ATOM 4746 O O . GLY B 1 120 ? -46.175 -65.032 -21.79 1 17.879 120 GLY B O 1
ATOM 4747 N N . GLY B 1 121 ? -45.615 -65.355 -23.986 1 14.869 121 GLY B N 1
ATOM 4748 C CA . GLY B 1 121 ? -46.037 -63.988 -24.371 1 14.637 121 GLY B CA 1
ATOM 4749 C C . GLY B 1 121 ? -47.539 -63.825 -24.101 1 16.006 121 GLY B C 1
ATOM 4750 O O . GLY B 1 121 ? -47.971 -62.775 -23.608 1 15.772 121 GLY B O 1
ATOM 4751 N N . GLU B 1 122 ? -48.326 -64.866 -24.387 1 15.982 122 GLU B N 1
ATOM 4752 C CA . GLU B 1 122 ? -49.753 -64.819 -24.08 1 15.662 122 GLU B CA 1
ATOM 4753 C C . GLU B 1 122 ? -49.981 -64.662 -22.58 1 17.489 122 GLU B C 1
ATOM 4754 O O . GLU B 1 122 ? -50.945 -63.981 -22.185 1 17.539 122 GLU B O 1
ATOM 4760 N N . ALA B 1 123 ? -49.145 -65.282 -21.73 1 15.845 123 ALA B N 1
ATOM 4761 C CA . ALA B 1 123 ? -49.291 -65.15 -20.29 1 16.404 123 ALA B CA 1
ATOM 4762 C C . ALA B 1 123 ? -48.918 -63.708 -19.859 1 18.274 123 ALA B C 1
ATOM 4763 O O . ALA B 1 123 ? -49.531 -63.189 -18.936 1 16.62 123 ALA B O 1
ATOM 4765 N N . VAL B 1 124 ? -47.822 -63.142 -20.404 1 16.134 124 VAL B N 1
ATOM 4766 C CA . VAL B 1 124 ? -47.409 -61.76 -20.093 1 16.595 124 VAL B CA 1
ATOM 4767 C C . VAL B 1 124 ? -48.544 -60.792 -20.473 1 16.97 124 VAL B C 1
ATOM 4768 O O . VAL B 1 124 ? -48.866 -59.868 -19.7 1 16.454 124 VAL B O 1
ATOM 4772 N N . GLU B 1 125 ? -49.139 -60.959 -21.648 1 15.38 125 GLU B N 1
ATOM 4773 C CA . GLU B 1 125 ? -50.286 -60.133 -22.053 1 15.247 125 GLU B CA 1
ATOM 4774 C C . GLU B 1 125 ? -51.405 -60.277 -21.023 1 15.836 125 GLU B C 1
ATOM 4775 O O . GLU B 1 125 ? -52.032 -59.272 -20.629 1 15.68 125 GLU B O 1
ATOM 4781 N N . THR B 1 126 ? -51.667 -61.539 -20.599 1 15.906 126 THR B N 1
ATOM 4782 C CA . THR B 1 126 ? -52.709 -61.758 -19.603 1 15.68 126 THR B CA 1
ATOM 4783 C C . THR B 1 126 ? -52.43 -60.95 -18.329 1 16.336 126 THR B C 1
ATOM 4784 O O . THR B 1 126 ? -53.351 -60.351 -17.778 1 16.325 126 THR B O 1
ATOM 4788 N N . ALA B 1 127 ? -51.185 -60.959 -17.838 1 15.146 127 ALA B N 1
ATOM 4789 C CA . ALA B 1 127 ? -50.848 -60.292 -16.58 1 14.773 127 ALA B CA 1
ATOM 4790 C C . ALA B 1 127 ? -51.053 -58.77 -16.705 1 16.404 127 ALA B C 1
ATOM 4791 O O . ALA B 1 127 ? -51.613 -58.16 -15.815 1 16.344 127 ALA B O 1
ATOM 4793 N N . TRP B 1 128 ? -50.6 -58.163 -17.803 1 14.97 128 TRP B N 1
ATOM 4794 C CA . TRP B 1 128 ? -50.738 -56.707 -17.91 1 14.859 128 TRP B CA 1
ATOM 4795 C C . TRP B 1 128 ? -52.228 -56.358 -18.062 1 16.205 128 TRP B C 1
ATOM 4796 O O . TRP B 1 128 ? -52.712 -55.422 -17.398 1 16.407 128 TRP B O 1
ATOM 4807 N N . LYS B 1 129 ? -52.971 -57.108 -18.893 1 15.947 129 LYS B N 1
ATOM 4808 C CA . LYS B 1 129 ? -54.404 -56.837 -19.018 1 14.803 129 LYS B CA 1
ATOM 4809 C C . LYS B 1 129 ? -55.122 -57.003 -17.673 1 16.262 129 LYS B C 1
ATOM 4810 O O . LYS B 1 129 ? -55.988 -56.155 -17.34 1 16.782 129 LYS B O 1
ATOM 4816 N N . LEU B 1 130 ? -54.817 -58.066 -16.935 1 16.293 130 LEU B N 1
ATOM 4817 C CA . LEU B 1 130 ? -55.462 -58.295 -15.643 1 17.029 130 LEU B CA 1
ATOM 4818 C C . LEU B 1 130 ? -55.173 -57.109 -14.72 1 16.002 130 LEU B C 1
ATOM 4819 O O . LEU B 1 130 ? -56.115 -56.591 -14.101 1 16.874 130 LEU B O 1
ATOM 4824 N N . ALA B 1 131 ? -53.909 -56.653 -14.668 1 16.55 131 ALA B N 1
ATOM 4825 C CA . ALA B 1 131 ? -53.594 -55.514 -13.806 1 16.056 131 ALA B CA 1
ATOM 4826 C C . ALA B 1 131 ? -54.41 -54.269 -14.178 1 16.845 131 ALA B C 1
ATOM 4827 O O . ALA B 1 131 ? -54.964 -53.619 -13.297 1 16.603 131 ALA B O 1
ATOM 4829 N N . LYS B 1 132 ? -54.549 -53.976 -15.489 1 16.241 132 LYS B N 1
ATOM 4830 C CA A LYS B 1 132 ? -55.312 -52.801 -15.914 0.5 15.736 132 LYS B CA 1
ATOM 4831 C CA B LYS B 1 132 ? -55.323 -52.813 -15.939 0.5 15.872 132 LYS B CA 1
ATOM 4832 C C . LYS B 1 132 ? -56.77 -52.926 -15.463 1 16.367 132 LYS B C 1
ATOM 4833 O O . LYS B 1 132 ? -57.313 -51.982 -14.894 1 17.872 132 LYS B O 1
ATOM 4844 N N . GLN B 1 133 ? -57.392 -54.086 -15.72 1 16.265 133 GLN B N 1
ATOM 4845 C CA . GLN B 1 133 ? -58.818 -54.195 -15.394 1 18.023 133 GLN B CA 1
ATOM 4846 C C . GLN B 1 133 ? -58.99 -54.256 -13.87 1 18.213 133 GLN B C 1
ATOM 4847 O O . GLN B 1 133 ? -59.939 -53.656 -13.341 1 18.621 133 GLN B O 1
ATOM 4853 N N . TYR B 1 134 ? -58.044 -54.876 -13.157 1 16.559 134 TYR B N 1
ATOM 4854 C CA . TYR B 1 134 ? -58.108 -54.891 -11.702 1 17.538 134 TYR B CA 1
ATOM 4855 C C . TYR B 1 134 ? -58.183 -53.453 -11.152 1 17.588 134 TYR B C 1
ATOM 4856 O O . TYR B 1 134 ? -58.995 -53.168 -10.245 1 19.144 134 TYR B O 1
ATOM 4865 N N . PHE B 1 135 ? -57.285 -52.57 -11.623 1 16.353 135 PHE B N 1
ATOM 4866 C CA . PHE B 1 135 ? -57.272 -51.207 -11.112 1 16.458 135 PHE B CA 1
ATOM 4867 C C . PHE B 1 135 ? -58.531 -50.457 -11.521 1 19.307 135 PHE B C 1
ATOM 4868 O O . PHE B 1 135 ? -58.962 -49.602 -10.761 1 19.056 135 PHE B O 1
ATOM 4876 N N . LYS B 1 136 ? -59.095 -50.742 -12.705 1 18.77 136 LYS B N 1
ATOM 4877 C CA . LYS B 1 136 ? -60.384 -50.123 -13.03 1 20.021 136 LYS B CA 1
ATOM 4878 C C . LYS B 1 136 ? -61.478 -50.576 -12.058 1 20.689 136 LYS B C 1
ATOM 4879 O O . LYS B 1 136 ? -62.262 -49.737 -11.605 1 20.791 136 LYS B O 1
ATOM 4885 N N . LEU B 1 137 ? -61.512 -51.88 -11.738 1 19.772 137 LEU B N 1
ATOM 4886 C CA . LEU B 1 137 ? -62.575 -52.42 -10.89 1 19.752 137 LEU B CA 1
ATOM 4887 C C . LEU B 1 137 ? -62.442 -51.927 -9.453 1 22.896 137 LEU B C 1
ATOM 4888 O O . LEU B 1 137 ? -63.454 -51.93 -8.731 1 25.894 137 LEU B O 1
ATOM 4893 N N . THR B 1 138 ? -61.249 -51.5 -9.022 1 19.988 138 THR B N 1
ATOM 4894 C CA . THR B 1 138 ? -61.004 -51.115 -7.644 1 19.451 138 THR B CA 1
ATOM 4895 C C . THR B 1 138 ? -60.814 -49.587 -7.515 1 21.264 138 THR B C 1
ATOM 4896 O O . THR B 1 138 ? -60.226 -49.119 -6.549 1 23.75 138 THR B O 1
ATOM 4900 N N . GLY B 1 139 ? -61.222 -48.835 -8.531 1 19.387 139 GLY B N 1
ATOM 4901 C CA . GLY B 1 139 ? -61.352 -47.383 -8.413 1 20.626 139 GLY B CA 1
ATOM 4902 C C . GLY B 1 139 ? -60.023 -46.628 -8.527 1 21.675 139 GLY B C 1
ATOM 4903 O O . GLY B 1 139 ? -59.898 -45.492 -8.039 1 21.989 139 GLY B O 1
ATOM 4904 N N . LYS B 1 140 ? -59.049 -47.234 -9.222 1 19.112 140 LYS B N 1
ATOM 4905 C CA . LYS B 1 140 ? -57.775 -46.595 -9.496 1 19.345 140 LYS B CA 1
ATOM 4906 C C . LYS B 1 140 ? -57.526 -46.604 -11.006 1 18.084 140 LYS B C 1
ATOM 4907 O O . LYS B 1 140 ? -56.569 -47.225 -11.487 1 17.481 140 LYS B O 1
ATOM 4913 N N . PRO B 1 141 ? -58.397 -45.975 -11.81 1 19.131 141 PRO B N 1
ATOM 4914 C CA . PRO B 1 141 ? -58.42 -46.175 -13.258 1 17.302 141 PRO B CA 1
ATOM 4915 C C . PRO B 1 141 ? -57.214 -45.643 -14.01 1 18.574 141 PRO B C 1
ATOM 4916 O O . PRO B 1 141 ? -57.056 -46.01 -15.18 1 19.691 141 PRO B O 1
ATOM 4920 N N . THR B 1 142 ? -56.414 -44.771 -13.374 1 18.099 142 THR B N 1
ATOM 4921 C CA . THR B 1 142 ? -55.239 -44.267 -14.059 1 18.195 142 THR B CA 1
ATOM 4922 C C . THR B 1 142 ? -54.068 -45.258 -13.992 1 18.704 142 THR B C 1
ATOM 4923 O O . THR B 1 142 ? -53.058 -44.989 -14.641 1 17.831 142 THR B O 1
ATOM 4927 N N . LYS B 1 143 ? -54.173 -46.357 -13.201 1 17.601 143 LYS B N 1
ATOM 4928 C CA . LYS B 1 143 ? -53.006 -47.243 -13.124 1 17.86 143 LYS B CA 1
ATOM 4929 C C . LYS B 1 143 ? -52.904 -48.118 -14.376 1 17.117 143 LYS B C 1
ATOM 4930 O O . LYS B 1 143 ? -53.762 -48.975 -14.617 1 17.437 143 LYS B O 1
ATOM 4936 N N . HIS B 1 144 ? -51.833 -47.944 -15.174 1 16.059 144 HIS B N 1
ATOM 4937 C CA . HIS B 1 144 ? -51.741 -48.692 -16.43 1 16.648 144 HIS B CA 1
ATOM 4938 C C . HIS B 1 144 ? -50.295 -48.925 -16.829 1 16.729 144 HIS B C 1
ATOM 4939 O O . HIS B 1 144 ? -50.072 -49.812 -17.682 1 18.887 144 HIS B O 1
ATOM 4946 N N . LYS B 1 145 ? -49.32 -48.207 -16.255 1 16.034 145 LYS B N 1
ATOM 4947 C CA . LYS B 1 145 ? -47.971 -48.313 -16.8 1 15.273 145 LYS B CA 1
ATOM 4948 C C . LYS B 1 145 ? -47.287 -49.558 -16.233 1 15.854 145 LYS B C 1
ATOM 4949 O O . LYS B 1 145 ? -47.68 -50.109 -15.194 1 16.84 145 LYS B O 1
ATOM 4955 N N . VAL B 1 146 ? -46.19 -49.932 -16.888 1 15.105 146 VAL B N 1
ATOM 4956 C CA . VAL B 1 146 ? -45.452 -51.138 -16.492 1 16.089 146 VAL B CA 1
ATOM 4957 C C . VAL B 1 146 ? -43.957 -50.85 -16.497 1 17.549 146 VAL B C 1
ATOM 4958 O O . VAL B 1 146 ? -43.487 -50.046 -17.291 1 18.884 146 VAL B O 1
ATOM 4962 N N . ILE B 1 147 ? -43.225 -51.453 -15.562 1 15.734 147 ILE B N 1
ATOM 4963 C CA . ILE B 1 147 ? -41.779 -51.259 -15.464 1 15.637 147 ILE B CA 1
ATOM 4964 C C . ILE B 1 147 ? -41.107 -52.617 -15.646 1 15.047 147 ILE B C 1
ATOM 4965 O O . ILE B 1 147 ? -41.61 -53.632 -15.136 1 17.081 147 ILE B O 1
ATOM 4970 N N . SER B 1 148 ? -39.995 -52.627 -16.41 1 15.052 148 SER B N 1
ATOM 4971 C CA . SER B 1 148 ? -39.25 -53.87 -16.573 1 15.416 148 SER B CA 1
ATOM 4972 C C . SER B 1 148 ? -37.802 -53.468 -16.85 1 14.616 148 SER B C 1
ATOM 4973 O O . SER B 1 148 ? -37.474 -52.255 -16.913 1 15.129 148 SER B O 1
ATOM 4976 N N . ARG B 1 149 ? -36.928 -54.454 -16.994 1 15.224 149 ARG B N 1
ATOM 4977 C CA . ARG B 1 149 ? -35.506 -54.165 -17.065 1 14.494 149 ARG B CA 1
ATOM 4978 C C . ARG B 1 149 ? -34.94 -54.116 -18.483 1 14.64 149 ARG B C 1
ATOM 4979 O O . ARG B 1 149 ? -35.337 -54.857 -19.39 1 15.937 149 ARG B O 1
ATOM 4987 N N . ALA B 1 150 ? -33.919 -53.24 -18.63 1 14.037 150 ALA B N 1
ATOM 4988 C CA . ALA B 1 150 ? -33.167 -53.153 -19.871 1 15.294 150 ALA B CA 1
ATOM 4989 C C . ALA B 1 150 ? -32.632 -54.542 -20.25 1 15.447 150 ALA B C 1
ATOM 4990 O O . ALA B 1 150 ? -32.152 -55.287 -19.373 1 15.177 150 ALA B O 1
ATOM 4992 N N . VAL B 1 151 ? -32.696 -54.871 -21.56 1 14.692 151 VAL B N 1
ATOM 4993 C CA . VAL B 1 151 ? -32.161 -56.083 -22.181 1 15.671 151 VAL B CA 1
ATOM 4994 C C . VAL B 1 151 ? -33.096 -57.273 -21.928 1 17.769 151 VAL B C 1
ATOM 4995 O O . VAL B 1 151 ? -32.871 -58.351 -22.521 1 18.455 151 VAL B O 1
ATOM 4999 N N . ALA B 1 152 ? -34.144 -57.168 -21.069 1 14.639 152 ALA B N 1
ATOM 5000 C CA . ALA B 1 152 ? -34.929 -58.357 -20.794 1 15.85 152 ALA B CA 1
ATOM 5001 C C . ALA B 1 152 ? -35.872 -58.685 -21.956 1 17.014 152 ALA B C 1
ATOM 5002 O O . ALA B 1 152 ? -36.4 -57.81 -22.65 1 18.879 152 ALA B O 1
ATOM 5004 N N . TYR B 1 153 ? -36.095 -59.989 -22.175 1 15.339 153 TYR B N 1
ATOM 5005 C CA . TYR B 1 153 ? -37.032 -60.418 -23.218 1 16.368 153 TYR B CA 1
ATOM 5006 C C . TYR B 1 153 ? -38.272 -61.025 -22.571 1 17.28 153 TYR B C 1
ATOM 5007 O O . TYR B 1 153 ? -38.177 -62 -21.789 1 17.488 153 TYR B O 1
ATOM 5016 N N . HIS B 1 154 ? -39.434 -60.414 -22.877 1 15.762 154 HIS B N 1
ATOM 5017 C CA . HIS B 1 154 ? -40.701 -60.799 -22.259 1 15.414 154 HIS B CA 1
ATOM 5018 C C . HIS B 1 154 ? -41.714 -61.252 -23.322 1 15.758 154 HIS B C 1
ATOM 5019 O O . HIS B 1 154 ? -42.892 -61.358 -22.987 1 18.616 154 HIS B O 1
ATOM 5026 N N . GLY B 1 155 ? -41.236 -61.522 -24.549 1 15.912 155 GLY B N 1
ATOM 5027 C CA . GLY B 1 155 ? -42.143 -61.977 -25.599 1 17.395 155 GLY B CA 1
ATOM 5028 C C . GLY B 1 155 ? -42.457 -60.95 -26.692 1 16.871 155 GLY B C 1
ATOM 5029 O O . GLY B 1 155 ? -41.993 -59.793 -26.667 1 16.534 155 GLY B O 1
ATOM 5030 N N . THR B 1 156 ? -43.294 -61.374 -27.654 1 16.266 156 THR B N 1
ATOM 5031 C CA . THR B 1 156 ? -43.404 -60.709 -28.949 1 14.675 156 THR B CA 1
ATOM 5032 C C . THR B 1 156 ? -44.785 -60.155 -29.31 1 15.376 156 THR B C 1
ATOM 5033 O O . THR B 1 156 ? -44.835 -59.301 -30.198 1 15.924 156 THR B O 1
ATOM 5037 N N . PRO B 1 157 ? -45.957 -60.635 -28.79 1 16.144 157 PRO B N 1
ATOM 5038 C CA . PRO B 1 157 ? -47.173 -59.912 -29.113 1 16.058 157 PRO B CA 1
ATOM 5039 C C . PRO B 1 157 ? -46.984 -58.446 -28.663 1 15.518 157 PRO B C 1
ATOM 5040 O O . PRO B 1 157 ? -46.223 -58.198 -27.712 1 15.624 157 PRO B O 1
ATOM 5044 N N . GLN B 1 158 ? -47.709 -57.503 -29.251 1 15.517 158 GLN B N 1
ATOM 5045 C CA . GLN B 1 158 ? -47.288 -56.112 -29.099 1 15.399 158 GLN B CA 1
ATOM 5046 C C . GLN B 1 158 ? -47.394 -55.573 -27.672 1 16.925 158 GLN B C 1
ATOM 5047 O O . GLN B 1 158 ? -46.693 -54.593 -27.394 1 16.801 158 GLN B O 1
ATOM 5053 N N . GLY B 1 159 ? -48.304 -56.056 -26.821 1 14.829 159 GLY B N 1
ATOM 5054 C CA . GLY B 1 159 ? -48.292 -55.709 -25.405 1 15.651 159 GLY B CA 1
ATOM 5055 C C . GLY B 1 159 ? -47.033 -56.235 -24.713 1 16.582 159 GLY B C 1
ATOM 5056 O O . GLY B 1 159 ? -46.272 -55.515 -24.075 1 16.678 159 GLY B O 1
ATOM 5057 N N . ALA B 1 160 ? -46.819 -57.542 -24.803 1 14.539 160 ALA B N 1
ATOM 5058 C CA . ALA B 1 160 ? -45.588 -58.106 -24.218 1 14.678 160 ALA B CA 1
ATOM 5059 C C . ALA B 1 160 ? -44.331 -57.455 -24.79 1 16.451 160 ALA B C 1
ATOM 5060 O O . ALA B 1 160 ? -43.337 -57.275 -24.07 1 16.437 160 ALA B O 1
ATOM 5062 N N . LEU B 1 161 ? -44.346 -57.103 -26.081 1 14.546 161 LEU B N 1
ATOM 5063 C CA . LEU B 1 161 ? -43.166 -56.513 -26.701 1 14.093 161 LEU B CA 1
ATOM 5064 C C . LEU B 1 161 ? -42.87 -55.136 -26.101 1 14.625 161 LEU B C 1
ATOM 5065 O O . LEU B 1 161 ? -41.72 -54.72 -26.098 1 15.941 161 LEU B O 1
ATOM 5070 N N . SER B 1 162 ? -43.92 -54.451 -25.63 1 15.597 162 SER B N 1
ATOM 5071 C CA . SER B 1 162 ? -43.69 -53.166 -24.951 1 15.065 162 SER B CA 1
ATOM 5072 C C . SER B 1 162 ? -42.891 -53.38 -23.667 1 14.915 162 SER B C 1
ATOM 5073 O O . SER B 1 162 ? -42.022 -52.579 -23.329 1 15.181 162 SER B O 1
ATOM 5076 N N . ILE B 1 163 ? -43.16 -54.487 -22.973 1 15.404 163 ILE B N 1
ATOM 5077 C CA . ILE B 1 163 ? -42.475 -54.854 -21.727 1 15.674 163 ILE B CA 1
ATOM 5078 C C . ILE B 1 163 ? -41.072 -55.382 -22.032 1 16.074 163 ILE B C 1
ATOM 5079 O O . ILE B 1 163 ? -40.128 -55.116 -21.273 1 15.747 163 ILE B O 1
ATOM 5084 N N . THR B 1 164 ? -40.899 -56.087 -23.163 1 15.49 164 THR B N 1
ATOM 5085 C CA . THR B 1 164 ? -39.548 -56.444 -23.628 1 13.759 164 THR B CA 1
ATOM 5086 C C . THR B 1 164 ? -38.671 -55.199 -23.684 1 14.561 164 THR B C 1
ATOM 5087 O O . THR B 1 164 ? -39.088 -54.084 -24.048 1 15.481 164 THR B O 1
ATOM 5091 N N . GLY B 1 165 ? -37.405 -55.387 -23.308 1 14.386 165 GLY B N 1
ATOM 5092 C CA . GLY B 1 165 ? -36.434 -54.288 -23.18 1 14.465 165 GLY B CA 1
ATOM 5093 C C . GLY B 1 165 ? -35.29 -54.388 -24.162 1 15.158 165 GLY B C 1
ATOM 5094 O O . GLY B 1 165 ? -34.176 -53.956 -23.833 1 16.303 165 GLY B O 1
ATOM 5095 N N . LEU B 1 166 ? -35.547 -54.955 -25.349 1 15.809 166 LEU B N 1
ATOM 5096 C CA . LEU B 1 166 ? -34.531 -55.059 -26.41 1 16.128 166 LEU B CA 1
ATOM 5097 C C . LEU B 1 166 ? -34.956 -54.196 -27.585 1 16.459 166 LEU B C 1
ATOM 5098 O O . LEU B 1 166 ? -35.825 -54.571 -28.37 1 15.747 166 LEU B O 1
ATOM 5103 N N . PRO B 1 167 ? -34.456 -52.941 -27.695 1 17.713 167 PRO B N 1
ATOM 5104 C CA . PRO B 1 167 ? -34.961 -52.04 -28.723 1 17.352 167 PRO B CA 1
ATOM 5105 C C . PRO B 1 167 ? -34.853 -52.566 -30.145 1 16.181 167 PRO B C 1
ATOM 5106 O O . PRO B 1 167 ? -35.692 -52.227 -30.953 1 17.002 167 PRO B O 1
ATOM 5110 N N . ALA B 1 168 ? -33.865 -53.428 -30.43 1 17.921 168 ALA B N 1
ATOM 5111 C CA . ALA B 1 168 ? -33.776 -53.916 -31.801 1 20.056 168 ALA B CA 1
ATOM 5112 C C . ALA B 1 168 ? -35.005 -54.748 -32.181 1 18.949 168 ALA B C 1
ATOM 5113 O O . ALA B 1 168 ? -35.359 -54.765 -33.363 1 20.336 168 ALA B O 1
ATOM 5115 N N . LEU B 1 169 ? -35.677 -55.35 -31.19 1 17.332 169 LEU B N 1
ATOM 5116 C CA A LEU B 1 169 ? -36.865 -56.179 -31.386 0.6 17.06 169 LEU B CA 1
ATOM 5117 C CA B LEU B 1 169 ? -36.845 -56.16 -31.497 0.4 16.968 169 LEU B CA 1
ATOM 5118 C C . LEU B 1 169 ? -38.105 -55.305 -31.553 1 17.234 169 LEU B C 1
ATOM 5119 O O . LEU B 1 169 ? -39.196 -55.808 -31.86 1 18.917 169 LEU B O 1
ATOM 5128 N N . LYS B 1 170 ? -37.974 -53.997 -31.247 1 15.489 170 LYS B N 1
ATOM 5129 C CA . LYS B 1 170 ? -39.136 -53.123 -31.067 1 16.766 170 LYS B CA 1
ATOM 5130 C C . LYS B 1 170 ? -39.219 -52.027 -32.127 1 16.86 170 LYS B C 1
ATOM 5131 O O . LYS B 1 170 ? -40.306 -51.722 -32.601 1 16.999 170 LYS B O 1
ATOM 5137 N N . ALA B 1 171 ? -38.072 -51.471 -32.54 1 15.321 171 ALA B N 1
ATOM 5138 C CA . ALA B 1 171 ? -38.055 -50.293 -33.382 1 16.591 171 ALA B CA 1
ATOM 5139 C C . ALA B 1 171 ? -38.867 -50.478 -34.67 1 17.061 171 ALA B C 1
ATOM 5140 O O . ALA B 1 171 ? -39.56 -49.559 -35.061 1 17.567 171 ALA B O 1
ATOM 5142 N N . PRO B 1 172 ? -38.84 -51.642 -35.359 1 17.254 172 PRO B N 1
ATOM 5143 C CA . PRO B 1 172 ? -39.594 -51.737 -36.608 1 18.209 172 PRO B CA 1
ATOM 5144 C C . PRO B 1 172 ? -41.109 -51.722 -36.418 1 19.392 172 PRO B C 1
ATOM 5145 O O . PRO B 1 172 ? -41.864 -51.489 -37.374 1 20.594 172 PRO B O 1
ATOM 5149 N N . PHE B 1 173 ? -41.537 -51.898 -35.155 1 18.279 173 PHE B N 1
ATOM 5150 C CA . PHE B 1 173 ? -42.955 -52.147 -34.878 1 17.926 173 PHE B CA 1
ATOM 5151 C C . PHE B 1 173 ? -43.575 -51.022 -34.087 1 19.954 173 PHE B C 1
ATOM 5152 O O . PHE B 1 173 ? -44.814 -51.031 -33.872 1 19.744 173 PHE B O 1
ATOM 5160 N N . GLU B 1 174 ? -42.777 -50.024 -33.647 1 17.406 174 GLU B N 1
ATOM 5161 C CA . GLU B 1 174 ? -43.361 -48.933 -32.863 1 17.184 174 GLU B CA 1
ATOM 5162 C C . GLU B 1 174 ? -44.319 -48.114 -33.74 1 19.591 174 GLU B C 1
ATOM 5163 O O . GLU B 1 174 ? -44.115 -48.042 -34.944 1 20.699 174 GLU B O 1
ATOM 5169 N N . PRO B 1 175 ? -45.375 -47.5 -33.157 1 20.381 175 PRO B N 1
ATOM 5170 C CA . PRO B 1 175 ? -45.597 -47.442 -31.711 1 20.26 175 PRO B CA 1
ATOM 5171 C C . PRO B 1 175 ? -46.276 -48.702 -31.195 1 18.267 175 PRO B C 1
ATOM 5172 O O . PRO B 1 175 ? -47.033 -49.337 -31.95 1 20.108 175 PRO B O 1
ATOM 5176 N N . LEU B 1 176 ? -46.001 -49.031 -29.919 1 17.531 176 LEU B N 1
ATOM 5177 C CA . LEU B 1 176 ? -46.573 -50.248 -29.334 1 17.28 176 LEU B CA 1
ATOM 5178 C C . LEU B 1 176 ? -47.606 -49.802 -28.302 1 15.945 176 LEU B C 1
ATOM 5179 O O . LEU B 1 176 ? -48.221 -48.746 -28.46 1 16.129 176 LEU B O 1
ATOM 5184 N N . VAL B 1 177 ? -47.865 -50.591 -27.252 1 16.458 177 VAL B N 1
ATOM 5185 C CA . VAL B 1 177 ? -48.854 -50.203 -26.265 1 16.092 177 VAL B CA 1
ATOM 5186 C C . VAL B 1 177 ? -48.225 -49.174 -25.344 1 17.58 177 VAL B C 1
ATOM 5187 O O . VAL B 1 177 ? -47.149 -49.417 -24.767 1 18.082 177 VAL B O 1
ATOM 5191 N N . PRO B 1 178 ? -48.827 -48.001 -25.14 1 17.102 178 PRO B N 1
ATOM 5192 C CA . PRO B 1 178 ? -48.207 -47.051 -24.218 1 19.117 178 PRO B CA 1
ATOM 5193 C C . PRO B 1 178 ? -48.11 -47.56 -22.786 1 16.738 178 PRO B C 1
ATOM 5194 O O . PRO B 1 178 ? -48.961 -48.338 -22.314 1 17.846 178 PRO B O 1
ATOM 5198 N N . GLY B 1 179 ? -47.063 -47.071 -22.117 1 17.972 179 GLY B N 1
ATOM 5199 C CA . GLY B 1 179 ? -47.004 -47.209 -20.679 1 18.388 179 GLY B CA 1
ATOM 5200 C C . GLY B 1 179 ? -45.807 -48.039 -20.183 1 14.629 179 GLY B C 1
ATOM 5201 O O . GLY B 1 179 ? -45.727 -48.19 -18.966 1 15.2 179 GLY B O 1
ATOM 5202 N N . ALA B 1 180 ? -44.905 -48.491 -21.051 1 15.881 180 ALA B N 1
ATOM 5203 C CA . ALA B 1 180 ? -43.777 -49.325 -20.595 1 15.011 180 ALA B CA 1
ATOM 5204 C C . ALA B 1 180 ? -42.519 -48.48 -20.404 1 16.502 180 ALA B C 1
ATOM 5205 O O . ALA B 1 180 ? -42.137 -47.691 -21.276 1 18.711 180 ALA B O 1
ATOM 5207 N N . HIS B 1 181 ? -41.893 -48.652 -19.239 1 15.665 181 HIS B N 1
ATOM 5208 C CA . HIS B 1 181 ? -40.717 -47.87 -18.88 1 15.406 181 HIS B CA 1
ATOM 5209 C C . HIS B 1 181 ? -39.632 -48.806 -18.369 1 16.18 181 HIS B C 1
ATOM 5210 O O . HIS B 1 181 ? -39.954 -49.814 -17.719 1 16.582 181 HIS B O 1
ATOM 5217 N N . LYS B 1 182 ? -38.372 -48.488 -18.708 1 14.425 182 LYS B N 1
ATOM 5218 C CA . LYS B 1 182 ? -37.255 -49.386 -18.383 1 15.41 182 LYS B CA 1
ATOM 5219 C C . LYS B 1 182 ? -36.381 -48.858 -17.243 1 15.4 182 LYS B C 1
ATOM 5220 O O . LYS B 1 182 ? -36.233 -47.642 -17.004 1 17.51 182 LYS B O 1
ATOM 5226 N N . VAL B 1 183 ? -35.761 -49.813 -16.561 1 15.407 183 VAL B N 1
ATOM 5227 C CA . VAL B 1 183 ? -34.832 -49.546 -15.457 1 14.511 183 VAL B CA 1
ATOM 5228 C C . VAL B 1 183 ? -33.613 -50.43 -15.691 1 16.686 183 VAL B C 1
ATOM 5229 O O . VAL B 1 183 ? -33.679 -51.382 -16.476 1 16.365 183 VAL B O 1
ATOM 5233 N N . PRO B 1 184 ? -32.481 -50.18 -15.01 1 17.155 184 PRO B N 1
ATOM 5234 C CA . PRO B 1 184 ? -31.31 -51.035 -15.184 1 16.877 184 PRO B CA 1
ATOM 5235 C C . PRO B 1 184 ? -31.558 -52.485 -14.821 1 16.221 184 PRO B C 1
ATOM 5236 O O . PRO B 1 184 ? -32.345 -52.781 -13.921 1 17.384 184 PRO B O 1
ATOM 5240 N N . ASN B 1 185 ? -30.777 -53.352 -15.467 1 16.328 185 ASN B N 1
ATOM 5241 C CA . ASN B 1 185 ? -30.755 -54.746 -15.065 1 14.982 185 ASN B CA 1
ATOM 5242 C C . ASN B 1 185 ? -29.743 -54.928 -13.929 1 17.274 185 ASN B C 1
ATOM 5243 O O . ASN B 1 185 ? -29.059 -53.968 -13.55 1 18.718 185 ASN B O 1
ATOM 5248 N N . THR B 1 186 ? -29.618 -56.188 -13.438 1 15.993 186 THR B N 1
ATOM 5249 C CA . THR B 1 186 ? -28.742 -56.406 -12.289 1 18.849 186 THR B CA 1
ATOM 5250 C C . THR B 1 186 ? -27.44 -57.084 -12.735 1 17.98 186 THR B C 1
ATOM 5251 O O . THR B 1 186 ? -26.975 -58 -12.053 1 19.509 186 THR B O 1
ATOM 5255 N N . ASN B 1 187 ? -26.88 -56.617 -13.856 1 18.607 187 ASN B N 1
ATOM 5256 C CA . ASN B 1 187 ? -25.61 -57.191 -14.328 1 19.81 187 ASN B CA 1
ATOM 5257 C C . ASN B 1 187 ? -24.433 -56.646 -13.515 1 19.899 187 ASN B C 1
ATOM 5258 O O . ASN B 1 187 ? -23.767 -55.69 -13.913 1 21.055 187 ASN B O 1
ATOM 5263 N N . ILE B 1 188 ? -24.162 -57.305 -12.373 1 20.09 188 ILE B N 1
ATOM 5264 C CA . ILE B 1 188 ? -23.148 -56.763 -11.466 1 19.327 188 ILE B CA 1
ATOM 5265 C C . ILE B 1 188 ? -21.76 -56.776 -12.098 1 20.125 188 ILE B C 1
ATOM 5266 O O . ILE B 1 188 ? -20.926 -55.926 -11.754 1 21.721 188 ILE B O 1
ATOM 5271 N N . TYR B 1 189 ? -21.507 -57.751 -13.006 1 19.743 189 TYR B N 1
ATOM 5272 C CA . TYR B 1 189 ? -20.224 -57.83 -13.709 1 18.834 189 TYR B CA 1
ATOM 5273 C C . TYR B 1 189 ? -19.851 -56.505 -14.38 1 20.466 189 TYR B C 1
ATOM 5274 O O . TYR B 1 189 ? -18.672 -56.177 -14.53 1 21.681 189 TYR B O 1
ATOM 5283 N N . ARG B 1 190 ? -20.852 -55.748 -14.83 1 20.771 190 ARG B N 1
ATOM 5284 C CA . ARG B 1 190 ? -20.553 -54.468 -15.464 1 21.51 190 ARG B CA 1
ATOM 5285 C C . ARG B 1 190 ? -21.23 -53.303 -14.738 1 22.657 190 ARG B C 1
ATOM 5286 O O . ARG B 1 190 ? -21.466 -52.273 -15.363 1 26.443 190 ARG B O 1
ATOM 5294 N N . ALA B 1 191 ? -21.463 -53.455 -13.442 1 22.333 191 ALA B N 1
ATOM 5295 C CA . ALA B 1 191 ? -22.152 -52.427 -12.659 1 25.07 191 ALA B CA 1
ATOM 5296 C C . ALA B 1 191 ? -21.38 -51.114 -12.739 1 29.377 191 ALA B C 1
ATOM 5297 O O . ALA B 1 191 ? -20.196 -51.088 -12.481 1 26.422 191 ALA B O 1
ATOM 5299 N N . PRO B 1 192 ? -22.029 -49.961 -13.046 1 31.954 192 PRO B N 1
ATOM 5300 C CA . PRO B 1 192 ? -21.361 -48.666 -12.952 1 35.754 192 PRO B CA 1
ATOM 5301 C C . PRO B 1 192 ? -21.073 -48.241 -11.514 1 33.98 192 PRO B C 1
ATOM 5302 O O . PRO B 1 192 ? -20.093 -47.541 -11.262 1 35.697 192 PRO B O 1
ATOM 5306 N N . LEU B 1 193 ? -21.913 -48.699 -10.577 1 31.262 193 LEU B N 1
ATOM 5307 C CA . LEU B 1 193 ? -21.68 -48.443 -9.164 1 36.336 193 LEU B CA 1
ATOM 5308 C C . LEU B 1 193 ? -21.87 -49.727 -8.36 1 30.888 193 LEU B C 1
ATOM 5309 O O . LEU B 1 193 ? -22.729 -50.548 -8.697 1 30.384 193 LEU B O 1
ATOM 5314 N N . PHE B 1 194 ? -21.105 -49.878 -7.27 1 30.694 194 PHE B N 1
ATOM 5315 C CA . PHE B 1 194 ? -21.329 -50.93 -6.285 1 27.851 194 PHE B CA 1
ATOM 5316 C C . PHE B 1 194 ? -20.973 -52.327 -6.796 1 26.714 194 PHE B C 1
ATOM 5317 O O . PHE B 1 194 ? -21.476 -53.328 -6.261 1 26.73 194 PHE B O 1
ATOM 5325 N N . GLY B 1 195 ? -20.114 -52.4 -7.823 1 28.046 195 GLY B N 1
ATOM 5326 C CA . GLY B 1 195 ? -19.774 -53.676 -8.433 1 30.639 195 GLY B CA 1
ATOM 5327 C C . GLY B 1 195 ? -19.113 -54.639 -7.451 1 31.872 195 GLY B C 1
ATOM 5328 O O . GLY B 1 195 ? -19.204 -55.859 -7.611 1 34.059 195 GLY B O 1
ATOM 5329 N N . ASP B 1 196 ? -18.478 -54.107 -6.392 1 32.468 196 ASP B N 1
ATOM 5330 C CA A ASP B 1 196 ? -17.764 -54.92 -5.423 0.7 37.062 196 ASP B CA 1
ATOM 5331 C CA B ASP B 1 196 ? -17.817 -55.025 -5.475 0.3 35.338 196 ASP B CA 1
ATOM 5332 C C . ASP B 1 196 ? -18.629 -55.173 -4.192 1 37.367 196 ASP B C 1
ATOM 5333 O O . ASP B 1 196 ? -18.148 -55.685 -3.192 1 39.513 196 ASP B O 1
ATOM 5342 N N . ASP B 1 197 ? -19.906 -54.764 -4.231 1 29.035 197 ASP B N 1
ATOM 5343 C CA . ASP B 1 197 ? -20.716 -54.863 -3.039 1 27.137 197 ASP B CA 1
ATOM 5344 C C . ASP B 1 197 ? -22.111 -55.347 -3.418 1 27.606 197 ASP B C 1
ATOM 5345 O O . ASP B 1 197 ? -23.016 -54.528 -3.645 1 27.072 197 ASP B O 1
ATOM 5350 N N . PRO B 1 198 ? -22.328 -56.673 -3.494 1 27.225 198 PRO B N 1
ATOM 5351 C CA . PRO B 1 198 ? -23.6 -57.199 -3.969 1 25.151 198 PRO B CA 1
ATOM 5352 C C . PRO B 1 198 ? -24.827 -56.647 -3.249 1 27.544 198 PRO B C 1
ATOM 5353 O O . PRO B 1 198 ? -25.834 -56.386 -3.892 1 23.703 198 PRO B O 1
ATOM 5357 N N . GLU B 1 199 ? -24.769 -56.518 -1.915 1 25.233 199 GLU B N 1
ATOM 5358 C CA A GLU B 1 199 ? -25.911 -56.038 -1.155 0.6 25.903 199 GLU B CA 1
ATOM 5359 C CA B GLU B 1 199 ? -25.899 -56.035 -1.137 0.4 26.682 199 GLU B CA 1
ATOM 5360 C C . GLU B 1 199 ? -26.226 -54.593 -1.53 1 24.329 199 GLU B C 1
ATOM 5361 O O . GLU B 1 199 ? -27.403 -54.246 -1.745 1 24.028 199 GLU B O 1
ATOM 5372 N N . ALA B 1 200 ? -25.209 -53.743 -1.602 1 22.879 200 ALA B N 1
ATOM 5373 C CA . ALA B 1 200 ? -25.427 -52.344 -1.954 1 22.935 200 ALA B CA 1
ATOM 5374 C C . ALA B 1 200 ? -25.906 -52.237 -3.419 1 22.888 200 ALA B C 1
ATOM 5375 O O . ALA B 1 200 ? -26.786 -51.43 -3.739 1 23.403 200 ALA B O 1
ATOM 5377 N N . PHE B 1 201 ? -25.368 -53.078 -4.285 1 22.662 201 PHE B N 1
ATOM 5378 C CA . PHE B 1 201 ? -25.783 -53.1 -5.7 1 19.682 201 PHE B CA 1
ATOM 5379 C C . PHE B 1 201 ? -27.249 -53.524 -5.786 1 21.558 201 PHE B C 1
ATOM 5380 O O . PHE B 1 201 ? -28 -52.94 -6.567 1 19.785 201 PHE B O 1
ATOM 5388 N N . GLY B 1 202 ? -27.663 -54.531 -4.998 1 22.228 202 GLY B N 1
ATOM 5389 C CA . GLY B 1 202 ? -29.052 -54.974 -5.002 1 20.802 202 GLY B CA 1
ATOM 5390 C C . GLY B 1 202 ? -30.03 -53.877 -4.57 1 23.577 202 GLY B C 1
ATOM 5391 O O . GLY B 1 202 ? -31.117 -53.713 -5.149 1 21.312 202 GLY B O 1
ATOM 5392 N N . ARG B 1 203 ? -29.645 -53.141 -3.518 1 22.091 203 ARG B N 1
ATOM 5393 C CA . ARG B 1 203 ? -30.494 -52.068 -3.009 1 20.822 203 ARG B CA 1
ATOM 5394 C C . ARG B 1 203 ? -30.578 -50.96 -4.074 1 19.626 203 ARG B C 1
ATOM 5395 O O . ARG B 1 203 ? -31.683 -50.474 -4.365 1 20.054 203 ARG B O 1
ATOM 5403 N N . TRP B 1 204 ? -29.437 -50.618 -4.696 1 19.653 204 TRP B N 1
ATOM 5404 C CA . TRP B 1 204 ? -29.418 -49.611 -5.74 1 18.286 204 TRP B CA 1
ATOM 5405 C C . TRP B 1 204 ? -30.333 -50.036 -6.899 1 20.644 204 TRP B C 1
ATOM 5406 O O . TRP B 1 204 ? -31.121 -49.229 -7.395 1 20.412 204 TRP B O 1
ATOM 5417 N N . ALA B 1 205 ? -30.204 -51.299 -7.339 1 18.269 205 ALA B N 1
ATOM 5418 C CA . ALA B 1 205 ? -30.911 -51.691 -8.568 1 18.666 205 ALA B CA 1
ATOM 5419 C C . ALA B 1 205 ? -32.405 -51.762 -8.29 1 19.142 205 ALA B C 1
ATOM 5420 O O . ALA B 1 205 ? -33.199 -51.464 -9.18 1 19.635 205 ALA B O 1
ATOM 5422 N N . ALA B 1 206 ? -32.785 -52.185 -7.077 1 19.329 206 ALA B N 1
ATOM 5423 C CA . ALA B 1 206 ? -34.199 -52.205 -6.731 1 18.699 206 ALA B CA 1
ATOM 5424 C C . ALA B 1 206 ? -34.719 -50.761 -6.651 1 18.038 206 ALA B C 1
ATOM 5425 O O . ALA B 1 206 ? -35.836 -50.486 -7.11 1 18.596 206 ALA B O 1
ATOM 5427 N N . ASP B 1 207 ? -33.949 -49.894 -5.999 1 18.482 207 ASP B N 1
ATOM 5428 C CA . ASP B 1 207 ? -34.412 -48.506 -5.862 1 19.108 207 ASP B CA 1
ATOM 5429 C C . ASP B 1 207 ? -34.608 -47.824 -7.207 1 18.551 207 ASP B C 1
ATOM 5430 O O . ASP B 1 207 ? -35.326 -46.828 -7.271 1 19.605 207 ASP B O 1
ATOM 5435 N N . GLN B 1 208 ? -33.959 -48.271 -8.282 1 17.233 208 GLN B N 1
ATOM 5436 C CA . GLN B 1 208 ? -34.209 -47.709 -9.606 1 17.189 208 GLN B CA 1
ATOM 5437 C C . GLN B 1 208 ? -35.681 -47.895 -10.005 1 18.749 208 GLN B C 1
ATOM 5438 O O . GLN B 1 208 ? -36.222 -47.049 -10.76 1 17.852 208 GLN B O 1
ATOM 5444 N N . ILE B 1 209 ? -36.313 -48.972 -9.508 1 17.31 209 ILE B N 1
ATOM 5445 C CA . ILE B 1 209 ? -37.723 -49.187 -9.803 1 16.274 209 ILE B CA 1
ATOM 5446 C C . ILE B 1 209 ? -38.549 -48.114 -9.089 1 18.125 209 ILE B C 1
ATOM 5447 O O . ILE B 1 209 ? -39.505 -47.554 -9.662 1 17.817 209 ILE B O 1
ATOM 5452 N N . GLU B 1 210 ? -38.254 -47.87 -7.786 1 16.961 210 GLU B N 1
ATOM 5453 C CA . GLU B 1 210 ? -38.949 -46.795 -7.091 1 18.011 210 GLU B CA 1
ATOM 5454 C C . GLU B 1 210 ? -38.773 -45.468 -7.838 1 18.028 210 GLU B C 1
ATOM 5455 O O . GLU B 1 210 ? -39.76 -44.737 -7.994 1 18.137 210 GLU B O 1
ATOM 5461 N N . GLN B 1 211 ? -37.543 -45.188 -8.322 1 17.228 211 GLN B N 1
ATOM 5462 C CA . GLN B 1 211 ? -37.348 -43.899 -8.97 1 17.586 211 GLN B CA 1
ATOM 5463 C C . GLN B 1 211 ? -38.257 -43.812 -10.201 1 17.326 211 GLN B C 1
ATOM 5464 O O . GLN B 1 211 ? -38.833 -42.764 -10.455 1 17.195 211 GLN B O 1
ATOM 5470 N N . GLN B 1 212 ? -38.351 -44.89 -11.01 1 17.004 212 GLN B N 1
ATOM 5471 C CA . GLN B 1 212 ? -39.174 -44.807 -12.221 1 16.967 212 GLN B CA 1
ATOM 5472 C C . GLN B 1 212 ? -40.652 -44.66 -11.876 1 17.703 212 GLN B C 1
ATOM 5473 O O . GLN B 1 212 ? -41.367 -43.929 -12.579 1 18.067 212 GLN B O 1
ATOM 5479 N N . ILE B 1 213 ? -41.096 -45.293 -10.796 1 16.316 213 ILE B N 1
ATOM 5480 C CA . ILE B 1 213 ? -42.475 -45.145 -10.337 1 16.359 213 ILE B CA 1
ATOM 5481 C C . ILE B 1 213 ? -42.719 -43.665 -10.002 1 18.375 213 ILE B C 1
ATOM 5482 O O . ILE B 1 213 ? -43.752 -43.1 -10.363 1 18.495 213 ILE B O 1
ATOM 5487 N N . LEU B 1 214 ? -41.8 -43.081 -9.225 1 17.528 214 LEU B N 1
ATOM 5488 C CA . LEU B 1 214 ? -41.908 -41.656 -8.884 1 16.852 214 LEU B CA 1
ATOM 5489 C C . LEU B 1 214 ? -41.871 -40.774 -10.124 1 16.965 214 LEU B C 1
ATOM 5490 O O . LEU B 1 214 ? -42.59 -39.764 -10.143 1 19.208 214 LEU B O 1
ATOM 5495 N N . PHE B 1 215 ? -41.019 -41.068 -11.124 1 16.577 215 PHE B N 1
ATOM 5496 C CA . PHE B 1 215 ? -40.898 -40.228 -12.305 1 17.046 215 PHE B CA 1
ATOM 5497 C C . PHE B 1 215 ? -42.199 -40.231 -13.09 1 18.369 215 PHE B C 1
ATOM 5498 O O . PHE B 1 215 ? -42.556 -39.2 -13.665 1 18.167 215 PHE B O 1
ATOM 5506 N N . GLU B 1 216 ? -42.904 -41.373 -13.153 1 15.776 216 GLU B N 1
ATOM 5507 C CA . GLU B 1 216 ? -44.132 -41.395 -13.953 1 15.551 216 GLU B CA 1
ATOM 5508 C C . GLU B 1 216 ? -45.383 -41.126 -13.134 1 16.098 216 GLU B C 1
ATOM 5509 O O . GLU B 1 216 ? -46.437 -40.853 -13.725 1 17.35 216 GLU B O 1
ATOM 5515 N N . GLY B 1 217 ? -45.276 -41.206 -11.793 1 16.078 217 GLY B N 1
ATOM 5516 C CA . GLY B 1 217 ? -46.413 -40.948 -10.941 1 17.012 217 GLY B CA 1
ATOM 5517 C C . GLY B 1 217 ? -46.986 -42.274 -10.458 1 17.12 217 GLY B C 1
ATOM 5518 O O . GLY B 1 217 ? -47.542 -43.012 -11.266 1 16.62 217 GLY B O 1
ATOM 5519 N N . PRO B 1 218 ? -46.886 -42.615 -9.149 1 17.004 218 PRO B N 1
ATOM 5520 C CA . PRO B 1 218 ? -47.356 -43.943 -8.72 1 16.54 218 PRO B CA 1
ATOM 5521 C C . PRO B 1 218 ? -48.797 -44.259 -9.07 1 16.593 218 PRO B C 1
ATOM 5522 O O . PRO B 1 218 ? -49.109 -45.414 -9.353 1 16.794 218 PRO B O 1
ATOM 5526 N N . GLU B 1 219 ? -49.678 -43.245 -9.084 1 18.313 219 GLU B N 1
ATOM 5527 C CA A GLU B 1 219 ? -51.085 -43.489 -9.376 0.5 18.389 219 GLU B CA 1
ATOM 5528 C CA B GLU B 1 219 ? -51.084 -43.453 -9.382 0.5 18.146 219 GLU B CA 1
ATOM 5529 C C . GLU B 1 219 ? -51.299 -43.825 -10.853 1 16.952 219 GLU B C 1
ATOM 5530 O O . GLU B 1 219 ? -52.444 -44.122 -11.249 1 19.06 219 GLU B O 1
ATOM 5541 N N . THR B 1 220 ? -50.242 -43.769 -11.663 1 15.603 220 THR B N 1
ATOM 5542 C CA . THR B 1 220 ? -50.389 -44.191 -13.064 1 15.875 220 THR B CA 1
ATOM 5543 C C . THR B 1 220 ? -49.689 -45.53 -13.341 1 15.939 220 THR B C 1
ATOM 5544 O O . THR B 1 220 ? -49.745 -45.979 -14.491 1 15.351 220 THR B O 1
ATOM 5548 N N . VAL B 1 221 ? -49.029 -46.114 -12.328 1 16.469 221 VAL B N 1
ATOM 5549 C CA . VAL B 1 221 ? -48.243 -47.327 -12.548 1 16.824 221 VAL B CA 1
ATOM 5550 C C . VAL B 1 221 ? -49.014 -48.545 -12.042 1 16.964 221 VAL B C 1
ATOM 5551 O O . VAL B 1 221 ? -49.492 -48.562 -10.912 1 16.446 221 VAL B O 1
ATOM 5555 N N . ALA B 1 222 ? -49.1 -49.577 -12.911 1 15.718 222 ALA B N 1
ATOM 5556 C CA . ALA B 1 222 ? -49.842 -50.794 -12.549 1 16.225 222 ALA B CA 1
ATOM 5557 C C . ALA B 1 222 ? -48.926 -51.923 -12.085 1 16.269 222 ALA B C 1
ATOM 5558 O O . ALA B 1 222 ? -49.339 -52.677 -11.187 1 16.766 222 ALA B O 1
ATOM 5560 N N . ALA B 1 223 ? -47.779 -52.119 -12.762 1 16.487 223 ALA B N 1
ATOM 5561 C CA . ALA B 1 223 ? -47.091 -53.393 -12.508 1 14.543 223 ALA B CA 1
ATOM 5562 C C . ALA B 1 223 ? -45.612 -53.328 -12.847 1 16.526 223 ALA B C 1
ATOM 5563 O O . ALA B 1 223 ? -45.171 -52.497 -13.633 1 16.68 223 ALA B O 1
ATOM 5565 N N . VAL B 1 224 ? -44.856 -54.236 -12.216 1 15.813 224 VAL B N 1
ATOM 5566 C CA . VAL B 1 224 ? -43.422 -54.391 -12.441 1 15.251 224 VAL B CA 1
ATOM 5567 C C . VAL B 1 224 ? -43.227 -55.845 -12.883 1 15.313 224 VAL B C 1
ATOM 5568 O O . VAL B 1 224 ? -43.731 -56.746 -12.2 1 16.076 224 VAL B O 1
ATOM 5572 N N . PHE B 1 225 ? -42.536 -56.063 -14.029 1 14.834 225 PHE B N 1
ATOM 5573 C CA . PHE B 1 225 ? -42.292 -57.441 -14.528 1 13.669 225 PHE B CA 1
ATOM 5574 C C . PHE B 1 225 ? -40.812 -57.772 -14.429 1 16.207 225 PHE B C 1
ATOM 5575 O O . PHE B 1 225 ? -39.969 -57.031 -14.976 1 16.017 225 PHE B O 1
ATOM 5583 N N . LEU B 1 226 ? -40.502 -58.891 -13.724 1 15.309 226 LEU B N 1
ATOM 5584 C CA . LEU B 1 226 ? -39.077 -59.237 -13.527 1 14.57 226 LEU B CA 1
ATOM 5585 C C . LEU B 1 226 ? -38.923 -60.752 -13.64 1 15.768 226 LEU B C 1
ATOM 5586 O O . LEU B 1 226 ? -39.706 -61.481 -13.027 1 16.625 226 LEU B O 1
ATOM 5591 N N . GLU B 1 227 ? -37.905 -61.187 -14.384 1 14.97 227 GLU B N 1
ATOM 5592 C CA . GLU B 1 227 ? -37.542 -62.602 -14.339 1 14.916 227 GLU B CA 1
ATOM 5593 C C . GLU B 1 227 ? -36.762 -62.876 -13.058 1 16.848 227 GLU B C 1
ATOM 5594 O O . GLU B 1 227 ? -35.956 -62.054 -12.597 1 16.261 227 GLU B O 1
ATOM 5600 N N . PRO B 1 228 ? -36.925 -64.075 -12.457 1 15.773 228 PRO B N 1
ATOM 5601 C CA . PRO B 1 228 ? -36.139 -64.39 -11.246 1 14.788 228 PRO B CA 1
ATOM 5602 C C . PRO B 1 228 ? -34.639 -64.321 -11.531 1 16.617 228 PRO B C 1
ATOM 5603 O O . PRO B 1 228 ? -33.904 -63.651 -10.807 1 16.777 228 PRO B O 1
ATOM 5607 N N . VAL B 1 229 ? -34.207 -64.986 -12.632 1 15.68 229 VAL B N 1
ATOM 5608 C CA . VAL B 1 229 ? -32.862 -64.847 -13.189 1 15.718 229 VAL B CA 1
ATOM 5609 C C . VAL B 1 229 ? -33.027 -64.323 -14.614 1 16.479 229 VAL B C 1
ATOM 5610 O O . VAL B 1 229 ? -33.764 -64.945 -15.381 1 16.108 229 VAL B O 1
ATOM 5614 N N . GLN B 1 230 ? -32.445 -63.145 -14.931 1 15.405 230 GLN B N 1
ATOM 5615 C CA . GLN B 1 230 ? -32.688 -62.54 -16.246 1 14.782 230 GLN B CA 1
ATOM 5616 C C . GLN B 1 230 ? -31.958 -63.346 -17.309 1 17.428 230 GLN B C 1
ATOM 5617 O O . GLN B 1 230 ? -30.729 -63.508 -17.232 1 16.348 230 GLN B O 1
ATOM 5623 N N . ASN B 1 231 ? -32.682 -63.759 -18.334 1 16.3 231 ASN B N 1
ATOM 5624 C CA . ASN B 1 231 ? -32.119 -64.519 -19.443 1 16.047 231 ASN B CA 1
ATOM 5625 C C . ASN B 1 231 ? -31.278 -63.651 -20.394 1 16.842 231 ASN B C 1
ATOM 5626 O O . ASN B 1 231 ? -30.052 -63.78 -20.446 1 18.384 231 ASN B O 1
ATOM 5631 N N . ALA B 1 232 ? -31.931 -62.746 -21.135 1 16.137 232 ALA B N 1
ATOM 5632 C CA . ALA B 1 232 ? -31.235 -61.986 -22.164 1 18.002 232 ALA B CA 1
ATOM 5633 C C . ALA B 1 232 ? -30.235 -61.021 -21.496 1 18.721 232 ALA B C 1
ATOM 5634 O O . ALA B 1 232 ? -30.585 -60.328 -20.525 1 17.843 232 ALA B O 1
ATOM 5636 N N . GLY B 1 233 ? -28.979 -61.038 -22.012 1 19.014 233 GLY B N 1
ATOM 5637 C CA . GLY B 1 233 ? -27.799 -60.445 -21.362 1 20.806 233 GLY B CA 1
ATOM 5638 C C . GLY B 1 233 ? -26.877 -61.472 -20.719 1 24.326 233 GLY B C 1
ATOM 5639 O O . GLY B 1 233 ? -25.693 -61.213 -20.44 1 21.683 233 GLY B O 1
ATOM 5640 N N . GLY B 1 234 ? -27.396 -62.667 -20.463 1 20.8 234 GLY B N 1
ATOM 5641 C CA . GLY B 1 234 ? -26.547 -63.759 -20.017 1 19.97 234 GLY B CA 1
ATOM 5642 C C . GLY B 1 234 ? -26.718 -64.175 -18.566 1 20.385 234 GLY B C 1
ATOM 5643 O O . GLY B 1 234 ? -25.702 -64.365 -17.864 1 21.399 234 GLY B O 1
ATOM 5644 N N . CYS B 1 235 ? -27.947 -64.469 -18.111 1 18.143 235 CYS B N 1
ATOM 5645 C CA A CYS B 1 235 ? -28.17 -65.152 -16.814 0.8 19.743 235 CYS B CA 1
ATOM 5646 C CA B CYS B 1 235 ? -28.132 -65.122 -16.856 0.2 20.117 235 CYS B CA 1
ATOM 5647 C C . CYS B 1 235 ? -27.734 -64.263 -15.646 1 22.065 235 CYS B C 1
ATOM 5648 O O . CYS B 1 235 ? -26.816 -64.613 -14.858 1 24.52 235 CYS B O 1
ATOM 5653 N N . PHE B 1 236 ? -28.419 -63.12 -15.457 1 17.548 236 PHE B N 1
ATOM 5654 C CA . PHE B 1 236 ? -28.107 -62.322 -14.281 1 17.108 236 PHE B CA 1
ATOM 5655 C C . PHE B 1 236 ? -28.951 -62.799 -13.122 1 18.153 236 PHE B C 1
ATOM 5656 O O . PHE B 1 236 ? -30.167 -62.582 -13.101 1 16.91 236 PHE B O 1
ATOM 5664 N N . PRO B 1 237 ? -28.376 -63.439 -12.074 1 18.372 237 PRO B N 1
ATOM 5665 C CA . PRO B 1 237 ? -29.127 -63.752 -10.867 1 18.28 237 PRO B CA 1
ATOM 5666 C C . PRO B 1 237 ? -29.457 -62.483 -10.077 1 17.32 237 PRO B C 1
ATOM 5667 O O . PRO B 1 237 ? -28.812 -61.449 -10.304 1 19.67 237 PRO B O 1
ATOM 5671 N N . PRO B 1 238 ? -30.453 -62.535 -9.195 1 18.273 238 PRO B N 1
ATOM 5672 C CA . PRO B 1 238 ? -30.801 -61.35 -8.415 1 19.974 238 PRO B CA 1
ATOM 5673 C C . PRO B 1 238 ? -29.76 -61.152 -7.329 1 21.245 238 PRO B C 1
ATOM 5674 O O . PRO B 1 238 ? -29.361 -62.128 -6.687 1 21.497 238 PRO B O 1
ATOM 5678 N N . PRO B 1 239 ? -29.254 -59.927 -7.115 1 18.747 239 PRO B N 1
ATOM 5679 C CA . PRO B 1 239 ? -28.357 -59.68 -5.981 1 19.067 239 PRO B CA 1
ATOM 5680 C C . PRO B 1 239 ? -29.044 -59.996 -4.662 1 19.61 239 PRO B C 1
ATOM 5681 O O . PRO B 1 239 ? -30.282 -59.968 -4.522 1 20.309 239 PRO B O 1
ATOM 5685 N N . PRO B 1 240 ? -28.266 -60.239 -3.591 1 21.841 240 PRO B N 1
ATOM 5686 C CA . PRO B 1 240 ? -28.902 -60.46 -2.293 1 22.746 240 PRO B CA 1
ATOM 5687 C C . PRO B 1 240 ? -29.708 -59.249 -1.852 1 21.573 240 PRO B C 1
ATOM 5688 O O . PRO B 1 240 ? -29.29 -58.096 -2.059 1 24.283 240 PRO B O 1
ATOM 5692 N N . GLY B 1 241 ? -30.921 -59.511 -1.353 1 21.931 241 GLY B N 1
ATOM 5693 C CA . GLY B 1 241 ? -31.776 -58.438 -0.862 1 21.257 241 GLY B CA 1
ATOM 5694 C C . GLY B 1 241 ? -32.601 -57.735 -1.949 1 22.922 241 GLY B C 1
ATOM 5695 O O . GLY B 1 241 ? -33.491 -56.962 -1.596 1 23.692 241 GLY B O 1
ATOM 5696 N N . TYR B 1 242 ? -32.305 -57.997 -3.232 1 21.572 242 TYR B N 1
ATOM 5697 C CA . TYR B 1 242 ? -32.984 -57.296 -4.32 1 19.15 242 TYR B CA 1
ATOM 5698 C C . TYR B 1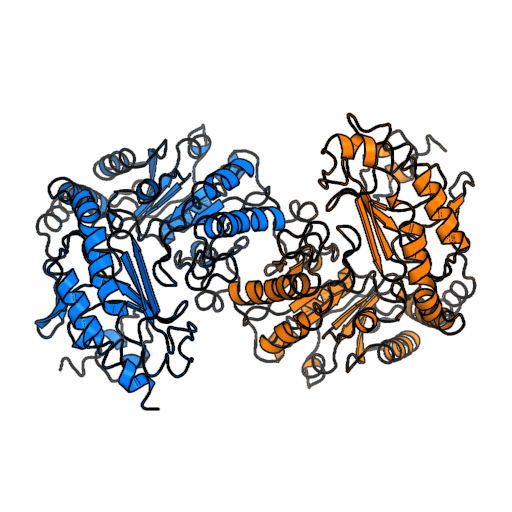 242 ? -34.488 -57.522 -4.343 1 18.372 242 TYR B C 1
ATOM 5699 O O . TYR B 1 242 ? -35.261 -56.545 -4.351 1 18.98 242 TYR B O 1
ATOM 5708 N N . PHE B 1 243 ? -34.924 -58.784 -4.419 1 18.042 243 PHE B N 1
ATOM 5709 C CA . PHE B 1 243 ? -36.356 -59.009 -4.538 1 18.763 243 PHE B CA 1
ATOM 5710 C C . PHE B 1 243 ? -37.099 -58.555 -3.281 1 20.374 243 PHE B C 1
ATOM 5711 O O . PHE B 1 243 ? -38.267 -58.163 -3.376 1 20.016 243 PHE B O 1
ATOM 5719 N N . GLN B 1 244 ? -36.476 -58.669 -2.086 1 20.045 244 GLN B N 1
ATOM 5720 C CA A GLN B 1 244 ? -37.148 -58.212 -0.879 0.6 21.841 244 GLN B CA 1
ATOM 5721 C CA B GLN B 1 244 ? -37.155 -58.208 -0.878 0.4 21.993 244 GLN B CA 1
ATOM 5722 C C . GLN B 1 244 ? -37.432 -56.709 -1.001 1 20.672 244 GLN B C 1
ATOM 5723 O O . GLN B 1 244 ? -38.53 -56.245 -0.666 1 20.715 244 GLN B O 1
ATOM 5734 N N . ARG B 1 245 ? -36.44 -55.969 -1.488 1 19.709 245 ARG B N 1
ATOM 5735 C CA . ARG B 1 245 ? -36.64 -54.526 -1.665 1 20.611 245 ARG B CA 1
ATOM 5736 C C . ARG B 1 245 ? -37.683 -54.245 -2.758 1 19.96 245 ARG B C 1
ATOM 5737 O O . ARG B 1 245 ? -38.526 -53.359 -2.599 1 20.409 245 ARG B O 1
ATOM 5745 N N . VAL B 1 246 ? -37.651 -54.98 -3.876 1 19.695 246 VAL B N 1
ATOM 5746 C CA . VAL B 1 246 ? -38.68 -54.763 -4.895 1 21.093 246 VAL B CA 1
ATOM 5747 C C . VAL B 1 246 ? -40.07 -55 -4.313 1 21.387 246 VAL B C 1
ATOM 5748 O O . VAL B 1 246 ? -40.996 -54.238 -4.608 1 20.051 246 VAL B O 1
ATOM 5752 N N . ARG B 1 247 ? -40.238 -56.093 -3.546 1 19.243 247 ARG B N 1
ATOM 5753 C CA . ARG B 1 247 ? -41.546 -56.389 -2.95 1 19.978 247 ARG B CA 1
ATOM 5754 C C . ARG B 1 247 ? -42.001 -55.212 -2.084 1 19.949 247 ARG B C 1
ATOM 5755 O O . ARG B 1 247 ? -43.164 -54.828 -2.136 1 21.202 247 ARG B O 1
ATOM 5763 N N . GLU B 1 248 ? -41.085 -54.657 -1.289 1 20.081 248 GLU B N 1
ATOM 5764 C CA . GLU B 1 248 ? -41.411 -53.515 -0.421 1 21.996 248 GLU B CA 1
ATOM 5765 C C . GLU B 1 248 ? -41.831 -52.282 -1.239 1 20.715 248 GLU B C 1
ATOM 5766 O O . GLU B 1 248 ? -42.833 -51.641 -0.911 1 21.433 248 GLU B O 1
ATOM 5772 N N . ILE B 1 249 ? -41.096 -51.99 -2.336 1 20.216 249 ILE B N 1
ATOM 5773 C CA . ILE B 1 249 ? -41.437 -50.86 -3.191 1 18.846 249 ILE B CA 1
ATOM 5774 C C . ILE B 1 249 ? -42.815 -51.059 -3.806 1 20.195 249 ILE B C 1
ATOM 5775 O O . ILE B 1 249 ? -43.634 -50.156 -3.798 1 19.92 249 ILE B O 1
ATOM 5780 N N . CYS B 1 250 ? -43.084 -52.272 -4.319 1 19.287 250 CYS B N 1
ATOM 5781 C CA . CYS B 1 250 ? -44.376 -52.521 -4.928 1 18.215 250 CYS B CA 1
ATOM 5782 C C . CYS B 1 250 ? -45.494 -52.346 -3.897 1 20.576 250 CYS B C 1
ATOM 5783 O O . CYS B 1 250 ? -46.51 -51.752 -4.19 1 21.004 250 CYS B O 1
ATOM 5786 N N . ASP B 1 251 ? -45.289 -52.841 -2.673 1 21.785 251 ASP B N 1
ATOM 5787 C CA . ASP B 1 251 ? -46.288 -52.667 -1.618 1 23.18 251 ASP B CA 1
ATOM 5788 C C . ASP B 1 251 ? -46.522 -51.187 -1.321 1 23.066 251 ASP B C 1
ATOM 5789 O O . ASP B 1 251 ? -47.671 -50.788 -1.177 1 24.823 251 ASP B O 1
ATOM 5794 N N . GLN B 1 252 ? -45.434 -50.415 -1.216 1 20.869 252 GLN B N 1
ATOM 5795 C CA . GLN B 1 252 ? -45.52 -49.021 -0.788 1 21.799 252 GLN B CA 1
ATOM 5796 C C . GLN B 1 252 ? -46.362 -48.236 -1.789 1 23.156 252 GLN B C 1
ATOM 5797 O O . GLN B 1 252 ? -47.173 -47.364 -1.386 1 24.026 252 GLN B O 1
ATOM 5803 N N . TYR B 1 253 ? -46.162 -48.537 -3.09 1 20.06 253 TYR B N 1
ATOM 5804 C CA . TYR B 1 253 ? -46.744 -47.727 -4.142 1 18.497 253 TYR B CA 1
ATOM 5805 C C . TYR B 1 253 ? -47.979 -48.349 -4.77 1 19.469 253 TYR B C 1
ATOM 5806 O O . TYR B 1 253 ? -48.478 -47.825 -5.765 1 20.182 253 TYR B O 1
ATOM 5815 N N . ASP B 1 254 ? -48.472 -49.472 -4.212 1 19.008 254 ASP B N 1
ATOM 5816 C CA . ASP B 1 254 ? -49.645 -50.153 -4.74 1 18.031 254 ASP B CA 1
ATOM 5817 C C . ASP B 1 254 ? -49.415 -50.506 -6.215 1 18.609 254 ASP B C 1
ATOM 5818 O O . ASP B 1 254 ? -50.264 -50.232 -7.095 1 19.154 254 ASP B O 1
ATOM 5823 N N . VAL B 1 255 ? -48.282 -51.175 -6.466 1 18.782 255 VAL B N 1
ATOM 5824 C CA . VAL B 1 255 ? -47.965 -51.659 -7.827 1 17.219 255 VAL B CA 1
ATOM 5825 C C . VAL B 1 255 ? -47.836 -53.19 -7.737 1 16.623 255 VAL B C 1
ATOM 5826 O O . VAL B 1 255 ? -47.318 -53.711 -6.742 1 20.027 255 VAL B O 1
ATOM 5830 N N . LEU B 1 256 ? -48.315 -53.889 -8.76 1 16.074 256 LEU B N 1
ATOM 5831 C CA . LEU B 1 256 ? -48.312 -55.351 -8.721 1 16.182 256 LEU B CA 1
ATOM 5832 C C . LEU B 1 256 ? -46.957 -55.881 -9.187 1 19.112 256 LEU B C 1
ATOM 5833 O O . LEU B 1 256 ? -46.412 -55.398 -10.189 1 20.591 256 LEU B O 1
ATOM 5838 N N . LEU B 1 257 ? -46.47 -56.94 -8.529 1 16.852 257 LEU B N 1
ATOM 5839 C CA . LEU B 1 257 ? -45.218 -57.579 -8.939 1 16.145 257 LEU B CA 1
ATOM 5840 C C . LEU B 1 257 ? -45.517 -58.854 -9.711 1 15.944 257 LEU B C 1
ATOM 5841 O O . LEU B 1 257 ? -46.233 -59.738 -9.228 1 18.432 257 LEU B O 1
ATOM 5846 N N . VAL B 1 258 ? -45.047 -58.877 -10.971 1 15.248 258 VAL B N 1
ATOM 5847 C CA . VAL B 1 258 ? -45.197 -60.075 -11.801 1 16.016 258 VAL B CA 1
ATOM 5848 C C . VAL B 1 258 ? -43.832 -60.729 -11.946 1 16.551 258 VAL B C 1
ATOM 5849 O O . VAL B 1 258 ? -42.88 -60.134 -12.454 1 16.097 258 VAL B O 1
ATOM 5853 N N . SER B 1 259 ? -43.789 -62.002 -11.498 1 16.935 259 SER B N 1
ATOM 5854 C CA . SER B 1 259 ? -42.574 -62.821 -11.62 1 16.492 259 SER B CA 1
ATOM 5855 C C . SER B 1 259 ? -42.7 -63.536 -12.964 1 16.955 259 SER B C 1
ATOM 5856 O O . SER B 1 259 ? -43.603 -64.372 -13.156 1 15.687 259 SER B O 1
ATOM 5859 N N . ASP B 1 260 ? -41.856 -63.141 -13.923 1 15.742 260 ASP B N 1
ATOM 5860 C CA . ASP B 1 260 ? -41.976 -63.698 -15.265 1 15.842 260 ASP B CA 1
ATOM 5861 C C . ASP B 1 260 ? -41.088 -64.931 -15.304 1 16.037 260 ASP B C 1
ATOM 5862 O O . ASP B 1 260 ? -39.846 -64.797 -15.446 1 16.451 260 ASP B O 1
ATOM 5867 N N . GLU B 1 261 ? -41.721 -66.084 -15.056 1 15.172 261 GLU B N 1
ATOM 5868 C CA . GLU B 1 261 ? -41.005 -67.347 -14.835 1 16.746 261 GLU B CA 1
ATOM 5869 C C . GLU B 1 261 ? -41.128 -68.263 -16.049 1 17.549 261 GLU B C 1
ATOM 5870 O O . GLU B 1 261 ? -40.984 -69.48 -15.926 1 16.352 261 GLU B O 1
ATOM 5876 N N . VAL B 1 262 ? -41.318 -67.718 -17.253 1 15.776 262 VAL B N 1
ATOM 5877 C CA . VAL B 1 262 ? -41.45 -68.499 -18.473 1 15.562 262 VAL B CA 1
ATOM 5878 C C . VAL B 1 262 ? -40.203 -69.401 -18.64 1 17.147 262 VAL B C 1
ATOM 5879 O O . VAL B 1 262 ? -40.36 -70.588 -18.974 1 16.596 262 VAL B O 1
ATOM 5883 N N . ILE B 1 263 ? -38.975 -68.899 -18.374 1 14.915 263 ILE B N 1
ATOM 5884 C CA . ILE B 1 263 ? -37.795 -69.788 -18.364 1 15.349 263 ILE B CA 1
ATOM 5885 C C . ILE B 1 263 ? -37.595 -70.391 -16.975 1 16.162 263 ILE B C 1
ATOM 5886 O O . ILE B 1 263 ? -37.255 -71.587 -16.86 1 17.451 263 ILE B O 1
ATOM 5891 N N . CYS B 1 264 ? -37.745 -69.623 -15.908 1 16.312 264 CYS B N 1
ATOM 5892 C CA . CYS B 1 264 ? -37.223 -70.048 -14.611 1 17.759 264 CYS B CA 1
ATOM 5893 C C . CYS B 1 264 ? -38.075 -71.099 -13.892 1 18.091 264 CYS B C 1
ATOM 5894 O O . CYS B 1 264 ? -37.547 -71.75 -12.992 1 18.515 264 CYS B O 1
ATOM 5897 N N . ALA B 1 265 ? -39.386 -71.194 -14.164 1 17.678 265 ALA B N 1
ATOM 5898 C CA . ALA B 1 265 ? -40.237 -72.136 -13.414 1 16.892 265 ALA B CA 1
ATOM 5899 C C . ALA B 1 265 ? -39.976 -73.582 -13.859 1 17.431 265 ALA B C 1
ATOM 5900 O O . ALA B 1 265 ? -39.313 -73.833 -14.885 1 17.4 265 ALA B O 1
ATOM 5902 N N . PHE B 1 266 ? -40.575 -74.511 -13.11 1 16.259 266 PHE B N 1
ATOM 5903 C CA . PHE B 1 266 ? -40.587 -75.934 -13.475 1 16.575 266 PHE B CA 1
ATOM 5904 C C . PHE B 1 266 ? -39.14 -76.438 -13.43 1 17.231 266 PHE B C 1
ATOM 5905 O O . PHE B 1 266 ? -38.675 -77.11 -14.361 1 17.416 266 PHE B O 1
ATOM 5913 N N . GLY B 1 267 ? -38.477 -76.114 -12.314 1 17.532 267 GLY B N 1
ATOM 5914 C CA . GLY B 1 267 ? -37.265 -76.827 -11.913 1 18.424 267 GLY B CA 1
ATOM 5915 C C . GLY B 1 267 ? -35.958 -76.239 -12.446 1 18.439 267 GLY B C 1
ATOM 5916 O O . GLY B 1 267 ? -34.882 -76.71 -12.036 1 18.96 267 GLY B O 1
ATOM 5917 N N . ARG B 1 268 ? -36.027 -75.248 -13.354 1 17.191 268 ARG B N 1
ATOM 5918 C CA . ARG B 1 268 ? -34.8 -74.686 -13.914 1 16.68 268 ARG B CA 1
ATOM 5919 C C . ARG B 1 268 ? -33.878 -74.216 -12.784 1 17.251 268 ARG B C 1
ATOM 5920 O O . ARG B 1 268 ? -32.642 -74.252 -12.978 1 18.503 268 ARG B O 1
ATOM 5928 N N . LEU B 1 269 ? -34.42 -73.691 -11.676 1 17.694 269 LEU B N 1
ATOM 5929 C CA . LEU B 1 269 ? -33.625 -73.25 -10.538 1 18.586 269 LEU B CA 1
ATOM 5930 C C . LEU B 1 269 ? -33.828 -74.178 -9.338 1 20.654 269 LEU B C 1
ATOM 5931 O O . LEU B 1 269 ? -33.493 -73.801 -8.217 1 21.532 269 LEU B O 1
ATOM 5936 N N . GLY B 1 270 ? -34.439 -75.351 -9.568 1 18.97 270 GLY B N 1
ATOM 5937 C CA . GLY B 1 270 ? -34.579 -76.314 -8.471 1 20.499 270 GLY B CA 1
ATOM 5938 C C . GLY B 1 270 ? -35.872 -76.208 -7.646 1 20.227 270 GLY B C 1
ATOM 5939 O O . GLY B 1 270 ? -36.001 -76.871 -6.607 1 21.918 270 GLY B O 1
ATOM 5940 N N . THR B 1 271 ? -36.811 -75.306 -8.028 1 20.332 271 THR B N 1
ATOM 5941 C CA . THR B 1 271 ? -38.123 -75.233 -7.395 1 20.529 271 THR B CA 1
ATOM 5942 C C . THR B 1 271 ? -39.198 -75.226 -8.479 1 18.436 271 THR B C 1
ATOM 5943 O O . THR B 1 271 ? -38.902 -74.909 -9.647 1 17.741 271 THR B O 1
ATOM 5947 N N . THR B 1 272 ? -40.472 -75.531 -8.1 1 19.331 272 THR B N 1
ATOM 5948 C CA . THR B 1 272 ? -41.523 -75.51 -9.122 1 17.379 272 THR B CA 1
ATOM 5949 C C . THR B 1 272 ? -41.76 -74.066 -9.602 1 16.815 272 THR B C 1
ATOM 5950 O O . THR B 1 272 ? -41.861 -73.803 -10.808 1 20 272 THR B O 1
ATOM 5954 N N . PHE B 1 273 ? -41.855 -73.164 -8.625 1 18.287 273 PHE B N 1
ATOM 5955 C CA . PHE B 1 273 ? -41.927 -71.741 -8.951 1 19.105 273 PHE B CA 1
ATOM 5956 C C . PHE B 1 273 ? -40.654 -71.076 -8.49 1 18.376 273 PHE B C 1
ATOM 5957 O O . PHE B 1 273 ? -40.273 -71.22 -7.331 1 18.789 273 PHE B O 1
ATOM 5965 N N . ALA B 1 274 ? -39.977 -70.359 -9.407 1 18.975 274 ALA B N 1
ATOM 5966 C CA . ALA B 1 274 ? -38.657 -69.827 -9.15 1 18.59 274 ALA B CA 1
ATOM 5967 C C . ALA B 1 274 ? -38.65 -68.698 -8.12 1 18.39 274 ALA B C 1
ATOM 5968 O O . ALA B 1 274 ? -37.627 -68.468 -7.458 1 19.196 274 ALA B O 1
ATOM 5970 N N . CYS B 1 275 ? -39.784 -67.975 -7.953 1 18.883 275 CYS B N 1
ATOM 5971 C CA . CYS B 1 275 ? -39.852 -67.006 -6.858 1 19.503 275 CYS B CA 1
ATOM 5972 C C . CYS B 1 275 ? -39.533 -67.62 -5.486 1 19.919 275 CYS B C 1
ATOM 5973 O O . CYS B 1 275 ? -38.905 -66.964 -4.641 1 20.949 275 CYS B O 1
ATOM 5976 N N . ASP B 1 276 ? -39.833 -68.925 -5.315 1 18.861 276 ASP B N 1
ATOM 5977 C CA . ASP B 1 276 ? -39.554 -69.561 -4.028 1 21.998 276 ASP B CA 1
ATOM 5978 C C . ASP B 1 276 ? -38.055 -69.765 -3.848 1 22.736 276 ASP B C 1
ATOM 5979 O O . ASP B 1 276 ? -37.598 -69.77 -2.703 1 24.684 276 ASP B O 1
ATOM 5984 N N . LYS B 1 277 ? -37.283 -69.877 -4.937 1 21.536 277 LYS B N 1
ATOM 5985 C CA . LYS B 1 277 ? -35.822 -69.998 -4.813 1 21.379 277 LYS B CA 1
ATOM 5986 C C . LYS B 1 277 ? -35.235 -68.744 -4.159 1 22.862 277 LYS B C 1
ATOM 5987 O O . LYS B 1 277 ? -34.18 -68.808 -3.511 1 23.861 277 LYS B O 1
ATOM 5993 N N . PHE B 1 278 ? -35.893 -67.582 -4.356 1 20.719 278 PHE B N 1
ATOM 5994 C CA . PHE B 1 278 ? -35.338 -66.31 -3.907 1 20.079 278 PHE B CA 1
ATOM 5995 C C . PHE B 1 278 ? -36.141 -65.716 -2.739 1 21.941 278 PHE B C 1
ATOM 5996 O O . PHE B 1 278 ? -35.894 -64.569 -2.367 1 26.389 278 PHE B O 1
ATOM 6004 N N . GLY B 1 279 ? -37.167 -66.424 -2.285 1 23.076 279 GLY B N 1
ATOM 6005 C CA . GLY B 1 279 ? -37.886 -66.031 -1.083 1 24.478 279 GLY B CA 1
ATOM 6006 C C . GLY B 1 279 ? -38.773 -64.799 -1.253 1 27.145 279 GLY B C 1
ATOM 6007 O O . GLY B 1 279 ? -38.933 -64.061 -0.302 1 30.179 279 GLY B O 1
ATOM 6008 N N . TYR B 1 280 ? -39.37 -64.572 -2.434 1 22.817 280 TYR B N 1
ATOM 6009 C CA . TYR B 1 280 ? -40.366 -63.513 -2.551 1 21.594 280 TYR B CA 1
ATOM 6010 C C . TYR B 1 280 ? -41.681 -64.09 -3.059 1 20.005 280 TYR B C 1
ATOM 6011 O O . TYR B 1 280 ? -41.746 -65.14 -3.711 1 20.864 280 TYR B O 1
ATOM 6020 N N . VAL B 1 281 ? -42.764 -63.392 -2.7 1 19.717 281 VAL B N 1
ATOM 6021 C CA . VAL B 1 281 ? -44.084 -63.791 -3.174 1 18.695 281 VAL B CA 1
ATOM 6022 C C . VAL B 1 281 ? -44.62 -62.704 -4.099 1 18.973 281 VAL B C 1
ATOM 6023 O O . VAL B 1 281 ? -44.908 -61.594 -3.638 1 20.526 281 VAL B O 1
ATOM 6027 N N . PRO B 1 282 ? -44.692 -62.944 -5.442 1 18.076 282 PRO B N 1
ATOM 6028 C CA . PRO B 1 282 ? -45.208 -61.939 -6.356 1 18.01 282 PRO B CA 1
ATOM 6029 C C . PRO B 1 282 ? -46.737 -61.912 -6.282 1 19.832 282 PRO B C 1
ATOM 6030 O O . PRO B 1 282 ? -47.356 -62.782 -5.657 1 20.478 282 PRO B O 1
ATOM 6034 N N . ASP B 1 283 ? -47.367 -60.945 -6.978 1 17.516 283 ASP B N 1
ATOM 6035 C CA . ASP B 1 283 ? -48.821 -60.914 -7.132 1 17.952 283 ASP B CA 1
ATOM 6036 C C . ASP B 1 283 ? -49.315 -61.847 -8.235 1 18.864 283 ASP B C 1
ATOM 6037 O O . ASP B 1 283 ? -50.461 -62.293 -8.226 1 17.665 283 ASP B O 1
ATOM 6042 N N . MET B 1 284 ? -48.476 -62.042 -9.268 1 16.749 284 MET B N 1
ATOM 6043 C CA . MET B 1 284 ? -48.747 -62.955 -10.369 1 17.069 284 MET B CA 1
ATOM 6044 C C . MET B 1 284 ? -47.453 -63.63 -10.83 1 17.417 284 MET B C 1
ATOM 6045 O O . MET B 1 284 ? -46.346 -63.084 -10.678 1 18.117 284 MET B O 1
ATOM 6050 N N . ILE B 1 285 ? -47.607 -64.858 -11.37 1 16.928 285 ILE B N 1
ATOM 6051 C CA . ILE B 1 285 ? -46.502 -65.55 -12.007 1 16.805 285 ILE B CA 1
ATOM 6052 C C . ILE B 1 285 ? -46.92 -65.811 -13.454 1 17.196 285 ILE B C 1
ATOM 6053 O O . ILE B 1 285 ? -48.022 -66.345 -13.685 1 17.037 285 ILE B O 1
ATOM 6058 N N . THR B 1 286 ? -46.051 -65.512 -14.425 1 15.794 286 THR B N 1
ATOM 6059 C CA . THR B 1 286 ? -46.247 -65.998 -15.792 1 16.131 286 THR B CA 1
ATOM 6060 C C . THR B 1 286 ? -45.315 -67.185 -16.047 1 17.348 286 THR B C 1
ATOM 6061 O O . THR B 1 286 ? -44.163 -67.186 -15.625 1 16.592 286 THR B O 1
ATOM 6065 N N . CYS B 1 287 ? -45.827 -68.201 -16.747 1 15.503 287 CYS B N 1
ATOM 6066 C CA . CYS B 1 287 ? -45.064 -69.44 -16.945 1 16.85 287 CYS B CA 1
ATOM 6067 C C . CYS B 1 287 ? -45.547 -70.098 -18.231 1 15.632 287 CYS B C 1
ATOM 6068 O O . CYS B 1 287 ? -46.628 -69.793 -18.729 1 17.949 287 CYS B O 1
ATOM 6071 N N . ALA B 1 288 ? -44.708 -71.004 -18.774 1 15.971 288 ALA B N 1
ATOM 6072 C CA . ALA B 1 288 ? -45.039 -71.723 -20.009 1 16.894 288 ALA B CA 1
ATOM 6073 C C . ALA B 1 288 ? -43.975 -72.816 -20.174 1 18.779 288 ALA B C 1
ATOM 6074 O O . ALA B 1 288 ? -43.747 -73.533 -19.205 1 18.294 288 ALA B O 1
ATOM 6076 N N . LYS B 1 289 ? -43.303 -72.861 -21.332 1 17.902 289 LYS B N 1
ATOM 6077 C CA . LYS B 1 289 ? -42.092 -73.702 -21.515 1 17.513 289 LYS B CA 1
ATOM 6078 C C . LYS B 1 289 ? -42.138 -75.047 -20.78 1 17.24 289 LYS B C 1
ATOM 6079 O O . LYS B 1 289 ? -42.838 -75.977 -21.258 1 18.632 289 LYS B O 1
ATOM 6085 N N . GLY B 1 290 ? -41.419 -75.139 -19.635 1 16.909 290 GLY B N 1
ATOM 6086 C CA . GLY B 1 290 ? -41.202 -76.426 -18.989 1 17.277 290 GLY B CA 1
ATOM 6087 C C . GLY B 1 290 ? -42.409 -77.051 -18.273 1 20.355 290 GLY B C 1
ATOM 6088 O O . GLY B 1 290 ? -42.282 -78.173 -17.765 1 19.337 290 GLY B O 1
ATOM 6089 N N . MET B 1 291 ? -43.595 -76.445 -18.305 1 18.939 291 MET B N 1
ATOM 6090 C CA . MET B 1 291 ? -44.737 -77.004 -17.601 1 18.65 291 MET B CA 1
ATOM 6091 C C . MET B 1 291 ? -45.019 -78.438 -18.093 1 19.557 291 MET B C 1
ATOM 6092 O O . MET B 1 291 ? -45.485 -79.286 -17.306 1 19.101 291 MET B O 1
ATOM 6097 N N . THR B 1 292 ? -44.793 -78.672 -19.393 1 16.972 292 THR B N 1
ATOM 6098 C CA . THR B 1 292 ? -44.952 -80.003 -19.999 1 16.416 292 THR B CA 1
ATOM 6099 C C . THR B 1 292 ? -43.602 -80.563 -20.441 1 17.936 292 THR B C 1
ATOM 6100 O O . THR B 1 292 ? -43.599 -81.501 -21.26 1 17.88 292 THR B O 1
ATOM 6104 N N . SER B 1 293 ? -42.479 -79.98 -19.976 1 17.021 293 SER B N 1
ATOM 6105 C CA . SER B 1 293 ? -41.18 -80.222 -20.637 1 16.593 293 SER B CA 1
ATOM 6106 C C . SER B 1 293 ? -41.269 -79.992 -22.14 1 17.907 293 SER B C 1
ATOM 6107 O O . SER B 1 293 ? -40.474 -80.523 -22.921 1 17.881 293 SER B O 1
ATOM 6110 N N . GLY B 1 294 ? -42.202 -79.09 -22.561 1 15.46 294 GLY B N 1
ATOM 6111 C CA . GLY B 1 294 ? -42.403 -78.766 -23.963 1 16.351 294 GLY B CA 1
ATOM 6112 C C . GLY B 1 294 ? -43.171 -79.818 -24.774 1 16.529 294 GLY B C 1
ATOM 6113 O O . GLY B 1 294 ? -43.251 -79.648 -25.984 1 17.651 294 GLY B O 1
ATOM 6114 N N . TYR B 1 295 ? -43.711 -80.879 -24.128 1 17.587 295 TYR B N 1
ATOM 6115 C CA . TYR B 1 295 ? -44.283 -81.952 -24.928 1 18.094 295 TYR B CA 1
ATOM 6116 C C . TYR B 1 295 ? -45.636 -81.577 -25.538 1 17.372 295 TYR B C 1
ATOM 6117 O O . TYR B 1 295 ? -45.994 -82.149 -26.56 1 18.165 295 TYR B O 1
ATOM 6126 N N . SER B 1 296 ? -46.305 -80.524 -25.006 1 16.865 296 SER B N 1
ATOM 6127 C CA . SER B 1 296 ? -47.564 -80.072 -25.609 1 16.386 296 SER B CA 1
ATOM 6128 C C . SER B 1 296 ? -47.759 -78.6 -25.205 1 16.16 296 SER B C 1
ATOM 6129 O O . SER B 1 296 ? -47.629 -78.294 -24.007 1 19.345 296 SER B O 1
ATOM 6132 N N . PRO B 1 297 ? -48.03 -77.66 -26.141 1 16.998 297 PRO B N 1
ATOM 6133 C CA . PRO B 1 297 ? -48.112 -76.233 -25.75 1 16.371 297 PRO B CA 1
ATOM 6134 C C . PRO B 1 297 ? -49.141 -75.915 -24.669 1 17.338 297 PRO B C 1
ATOM 6135 O O . PRO B 1 297 ? -50.343 -76.212 -24.819 1 17.297 297 PRO B O 1
ATOM 6139 N N . ILE B 1 298 ? -48.687 -75.238 -23.61 1 16.767 298 ILE B N 1
ATOM 6140 C CA . ILE B 1 298 ? -49.539 -74.696 -22.551 1 18.098 298 ILE B CA 1
ATOM 6141 C C . ILE B 1 298 ? -48.665 -73.782 -21.689 1 17.706 298 ILE B C 1
ATOM 6142 O O . ILE B 1 298 ? -47.466 -73.97 -21.526 1 17.945 298 ILE B O 1
ATOM 6147 N N . GLY B 1 299 ? -49.306 -72.744 -21.137 1 16.671 299 GLY B N 1
ATOM 6148 C CA . GLY B 1 299 ? -48.694 -71.935 -20.089 1 17.603 299 GLY B CA 1
ATOM 6149 C C . GLY B 1 299 ? -49.787 -71.356 -19.195 1 16.256 299 GLY B C 1
ATOM 6150 O O . GLY B 1 299 ? -50.929 -71.769 -19.279 1 17.186 299 GLY B O 1
ATOM 6151 N N . ALA B 1 300 ? -49.442 -70.386 -18.346 1 16.082 300 ALA B N 1
ATOM 6152 C CA . ALA B 1 300 ? -50.429 -69.838 -17.43 1 16.873 300 ALA B CA 1
ATOM 6153 C C . ALA B 1 300 ? -49.977 -68.504 -16.874 1 16.622 300 ALA B C 1
ATOM 6154 O O . ALA B 1 300 ? -48.767 -68.254 -16.731 1 16.05 300 ALA B O 1
ATOM 6156 N N . CYS B 1 301 ? -50.984 -67.712 -16.511 1 16.241 301 CYS B N 1
ATOM 6157 C CA . CYS B 1 301 ? -50.747 -66.626 -15.584 1 16.555 301 CYS B CA 1
ATOM 6158 C C . CYS B 1 301 ? -51.429 -67.059 -14.282 1 16.818 301 CYS B C 1
ATOM 6159 O O . CYS B 1 301 ? -52.635 -67.325 -14.292 1 17.38 301 CYS B O 1
ATOM 6162 N N . ILE B 1 302 ? -50.65 -67.159 -13.218 1 16.552 302 ILE B N 1
ATOM 6163 C CA . ILE B 1 302 ? -51.161 -67.597 -11.916 1 18.001 302 ILE B CA 1
ATOM 6164 C C . ILE B 1 302 ? -51.312 -66.349 -11.046 1 19.606 302 ILE B C 1
ATOM 6165 O O . ILE B 1 302 ? -50.39 -65.535 -10.949 1 19.738 302 ILE B O 1
ATOM 6170 N N . ILE B 1 303 ? -52.482 -66.204 -10.409 1 17.351 303 ILE B N 1
ATOM 6171 C CA . ILE B 1 303 ? -52.922 -64.877 -9.946 1 16.804 303 ILE B CA 1
ATOM 6172 C C . ILE B 1 303 ? -53.352 -64.975 -8.477 1 17.874 303 ILE B C 1
ATOM 6173 O O . ILE B 1 303 ? -54.015 -65.923 -8.079 1 18.596 303 ILE B O 1
ATOM 6178 N N . SER B 1 304 ? -52.968 -63.971 -7.703 1 18.177 304 SER B N 1
ATOM 6179 C CA A SER B 1 304 ? -53.304 -63.873 -6.295 0.6 19.382 304 SER B CA 1
ATOM 6180 C CA B SER B 1 304 ? -53.305 -63.927 -6.291 0.4 19.403 304 SER B CA 1
ATOM 6181 C C . SER B 1 304 ? -54.817 -63.813 -6.108 1 19.269 304 SER B C 1
ATOM 6182 O O . SER B 1 304 ? -55.53 -63.146 -6.879 1 19.515 304 SER B O 1
ATOM 6187 N N . ASP B 1 305 ? -55.317 -64.468 -5.055 1 18.848 305 ASP B N 1
ATOM 6188 C CA . ASP B 1 305 ? -56.755 -64.338 -4.762 1 20.057 305 ASP B CA 1
ATOM 6189 C C . ASP B 1 305 ? -57.15 -62.887 -4.481 1 19.264 305 ASP B C 1
ATOM 6190 O O . ASP B 1 305 ? -58.299 -62.515 -4.739 1 21.538 305 ASP B O 1
ATOM 6195 N N . ARG B 1 306 ? -56.23 -62.079 -3.942 1 19.567 306 ARG B N 1
ATOM 6196 C CA A ARG B 1 306 ? -56.502 -60.662 -3.714 0.5 20.328 306 ARG B CA 1
ATOM 6197 C CA B ARG B 1 306 ? -56.502 -60.664 -3.715 0.5 20.925 306 ARG B CA 1
ATOM 6198 C C . ARG B 1 306 ? -56.888 -59.97 -5.023 1 20.724 306 ARG B C 1
ATOM 6199 O O . ARG B 1 306 ? -57.803 -59.15 -5.054 1 22.047 306 ARG B O 1
ATOM 6214 N N . LEU B 1 307 ? -56.174 -60.274 -6.117 1 19.939 307 LEU B N 1
ATOM 6215 C CA . LEU B 1 307 ? -56.475 -59.68 -7.412 1 20.457 307 LEU B CA 1
ATOM 6216 C C . LEU B 1 307 ? -57.76 -60.235 -8.006 1 20.832 307 LEU B C 1
ATOM 6217 O O . LEU B 1 307 ? -58.469 -59.535 -8.7 1 21.127 307 LEU B O 1
ATOM 6222 N N . ALA B 1 308 ? -58.004 -61.534 -7.795 1 19.592 308 ALA B N 1
ATOM 6223 C CA . ALA B 1 308 ? -59.226 -62.145 -8.321 1 19.818 308 ALA B CA 1
ATOM 6224 C C . ALA B 1 308 ? -60.474 -61.601 -7.614 1 20.253 308 ALA B C 1
ATOM 6225 O O . ALA B 1 308 ? -61.538 -61.618 -8.208 1 20.722 308 ALA B O 1
ATOM 6227 N N . GLU B 1 309 ? -60.355 -61.154 -6.356 1 21.246 309 GLU B N 1
ATOM 6228 C CA A GLU B 1 309 ? -61.548 -60.839 -5.559 0.6 25.422 309 GLU B CA 1
ATOM 6229 C CA B GLU B 1 309 ? -61.534 -60.804 -5.545 0.4 24.369 309 GLU B CA 1
ATOM 6230 C C . GLU B 1 309 ? -62.575 -59.996 -6.329 1 24.153 309 GLU B C 1
ATOM 6231 O O . GLU B 1 309 ? -63.756 -60.371 -6.436 1 24.27 309 GLU B O 1
ATOM 6242 N N . PRO B 1 310 ? -62.239 -58.803 -6.886 1 23.899 310 PRO B N 1
ATOM 6243 C CA . PRO B 1 310 ? -63.248 -58 -7.566 1 22.756 310 PRO B CA 1
ATOM 6244 C C . PRO B 1 310 ? -63.89 -58.645 -8.778 1 22.434 310 PRO B C 1
ATOM 6245 O O . PRO B 1 310 ? -65.042 -58.395 -9.149 1 24.92 310 PRO B O 1
ATOM 6249 N N . PHE B 1 311 ? -63.111 -59.502 -9.443 1 22.304 311 PHE B N 1
ATOM 6250 C CA . PHE B 1 311 ? -63.635 -60.152 -10.62 1 20.936 311 PHE B CA 1
ATOM 6251 C C . PHE B 1 311 ? -64.588 -61.28 -10.241 1 22.407 311 PHE B C 1
ATOM 6252 O O . PHE B 1 311 ? -65.381 -61.649 -11.093 1 26.408 311 PHE B O 1
ATOM 6260 N N . TYR B 1 312 ? -64.524 -61.78 -9.002 1 24.077 312 TYR B N 1
ATOM 6261 C CA . TYR B 1 312 ? -65.339 -62.909 -8.567 1 25.106 312 TYR B CA 1
ATOM 6262 C C . TYR B 1 312 ? -66.631 -62.39 -7.909 1 32.717 312 TYR B C 1
ATOM 6263 O O . TYR B 1 312 ? -67.415 -63.175 -7.377 1 32.561 312 TYR B O 1
ATOM 6272 N N . GLN B 1 313 ? -66.85 -61.067 -7.94 1 32.682 313 GLN B N 1
ATOM 6273 C CA . GLN B 1 313 ? -68.058 -60.478 -7.358 1 34.659 313 GLN B CA 1
ATOM 6274 C C . GLN B 1 313 ? -69.031 -60.109 -8.476 1 33.834 313 GLN B C 1
ATOM 6275 O O . GLN B 1 313 ? -68.681 -59.435 -9.427 1 34.04 313 GLN B O 1
ATOM 6281 N N . GLY B 1 314 ? -70.284 -60.573 -8.363 1 31.083 314 GLY B N 1
ATOM 6282 C CA . GLY B 1 314 ? -71.358 -60.09 -9.202 1 31.534 314 GLY B CA 1
ATOM 6283 C C . GLY B 1 314 ? -71.11 -60.242 -10.691 1 37.101 314 GLY B C 1
ATOM 6284 O O . GLY B 1 314 ? -70.635 -61.264 -11.199 1 34.112 314 GLY B O 1
ATOM 6285 N N . ASP B 1 315 ? -71.459 -59.175 -11.401 1 28.136 315 ASP B N 1
ATOM 6286 C CA . ASP B 1 315 ? -71.516 -59.295 -12.825 1 27.556 315 ASP B CA 1
ATOM 6287 C C . ASP B 1 315 ? -70.224 -58.68 -13.346 1 31.642 315 ASP B C 1
ATOM 6288 O O . ASP B 1 315 ? -70.229 -57.598 -13.934 1 39.704 315 ASP B O 1
ATOM 6293 N N . ASN B 1 316 ? -69.113 -59.265 -12.949 1 25.724 316 ASN B N 1
ATOM 6294 C CA . ASN B 1 316 ? -67.823 -58.814 -13.464 1 21.799 316 ASN B CA 1
ATOM 6295 C C . ASN B 1 316 ? -67.15 -60.006 -14.122 1 22.648 316 ASN B C 1
ATOM 6296 O O . ASN B 1 316 ? -67.326 -61.168 -13.708 1 22.863 316 ASN B O 1
ATOM 6301 N N . THR B 1 317 ? -66.402 -59.682 -15.191 1 21.226 317 THR B N 1
ATOM 6302 C CA . THR B 1 317 ? -65.794 -60.727 -15.994 1 19.93 317 THR B CA 1
ATOM 6303 C C . THR B 1 317 ? -64.431 -60.201 -16.454 1 21.329 317 THR B C 1
ATOM 6304 O O . THR B 1 317 ? -64.364 -59.062 -16.945 1 20.08 317 THR B O 1
ATOM 6308 N N . PHE B 1 318 ? -63.397 -61.042 -16.31 1 19.102 318 PHE B N 1
ATOM 6309 C CA . PHE B 1 318 ? -62.1 -60.751 -16.946 1 20.262 318 PHE B CA 1
ATOM 6310 C C . PHE B 1 318 ? -62.28 -61.084 -18.416 1 20.686 318 PHE B C 1
ATOM 6311 O O . PHE B 1 318 ? -62.379 -62.254 -18.846 1 18.553 318 PHE B O 1
ATOM 6319 N N . LEU B 1 319 ? -62.37 -60.041 -19.231 1 26.644 319 LEU B N 1
ATOM 6320 C CA A LEU B 1 319 ? -62.719 -60.149 -20.622 0.6 23.928 319 LEU B CA 1
ATOM 6321 C CA B LEU B 1 319 ? -62.764 -60.258 -20.616 0.4 25.356 319 LEU B CA 1
ATOM 6322 C C . LEU B 1 319 ? -61.506 -60.569 -21.428 1 30.791 319 LEU B C 1
ATOM 6323 O O . LEU B 1 319 ? -60.944 -59.731 -22.147 1 33.194 319 LEU B O 1
ATOM 6332 N N . HIS B 1 320 ? -61.067 -61.819 -21.278 1 21.253 320 HIS B N 1
ATOM 6333 C CA . HIS B 1 320 ? -59.823 -62.216 -21.92 1 17.973 320 HIS B CA 1
ATOM 6334 C C . HIS B 1 320 ? -59.883 -63.732 -22.08 1 17.015 320 HIS B C 1
ATOM 6335 O O . HIS B 1 320 ? -60.616 -64.413 -21.315 1 17.649 320 HIS B O 1
ATOM 6342 N N . GLY B 1 321 ? -59.137 -64.223 -23.074 1 16.035 321 GLY B N 1
ATOM 6343 C CA . GLY B 1 321 ? -59.154 -65.676 -23.299 1 15.836 321 GLY B CA 1
ATOM 6344 C C . GLY B 1 321 ? -58.362 -66.045 -24.552 1 15.501 321 GLY B C 1
ATOM 6345 O O . GLY B 1 321 ? -57.991 -65.2 -25.398 1 17.177 321 GLY B O 1
ATOM 6346 N N . TYR B 1 322 ? -58.149 -67.354 -24.714 1 15.937 322 TYR B N 1
ATOM 6347 C CA . TYR B 1 322 ? -57.462 -67.944 -25.845 1 15.733 322 TYR B CA 1
ATOM 6348 C C . TYR B 1 322 ? -58.143 -69.277 -26.113 1 16.271 322 TYR B C 1
ATOM 6349 O O . TYR B 1 322 ? -58.364 -70.055 -25.168 1 17.584 322 TYR B O 1
ATOM 6358 N N . THR B 1 323 ? -58.504 -69.509 -27.378 1 15.806 323 THR B N 1
ATOM 6359 C CA . THR B 1 323 ? -59.1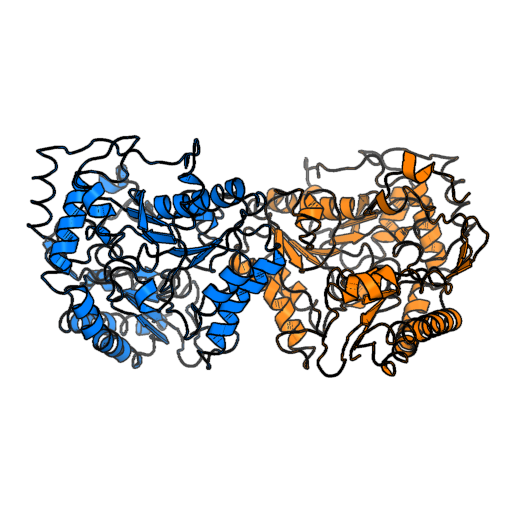46 -70.791 -27.728 1 15.752 323 THR B CA 1
ATOM 6360 C C . THR B 1 323 ? -58.454 -71.979 -27.085 1 17.294 323 THR B C 1
ATOM 6361 O O . THR B 1 323 ? -59.138 -72.844 -26.527 1 18.748 323 THR B O 1
ATOM 6365 N N . PHE B 1 324 ? -57.136 -72.066 -27.247 1 15.433 324 PHE B N 1
ATOM 6366 C CA . PHE B 1 324 ? -56.411 -73.284 -26.881 1 17.649 324 PHE B CA 1
ATOM 6367 C C . PHE B 1 324 ? -55.898 -73.248 -25.447 1 21.207 324 PHE B C 1
ATOM 6368 O O . PHE B 1 324 ? -55.2 -74.185 -25.013 1 21.295 324 PHE B O 1
ATOM 6376 N N . GLY B 1 325 ? -56.235 -72.202 -24.68 1 21.851 325 GLY B N 1
ATOM 6377 C CA . GLY B 1 325 ? -55.749 -72.194 -23.302 1 26.175 325 GLY B CA 1
ATOM 6378 C C . GLY B 1 325 ? -56.393 -73.319 -22.468 1 24.28 325 GLY B C 1
ATOM 6379 O O . GLY B 1 325 ? -57.571 -73.59 -22.542 1 21.622 325 GLY B O 1
ATOM 6380 N N . GLY B 1 326 ? -55.543 -74.041 -21.733 1 24.525 326 GLY B N 1
ATOM 6381 C CA . GLY B 1 326 ? -56.041 -75.092 -20.855 1 25.53 326 GLY B CA 1
ATOM 6382 C C . GLY B 1 326 ? -56.374 -76.375 -21.613 1 19.981 326 GLY B C 1
ATOM 6383 O O . GLY B 1 326 ? -57.115 -77.2 -21.104 1 20.456 326 GLY B O 1
ATOM 6384 N N . HIS B 1 327 ? -55.818 -76.499 -22.815 1 18.603 327 HIS B N 1
ATOM 6385 C CA . HIS B 1 327 ? -56.039 -77.595 -23.753 1 17.095 327 HIS B CA 1
ATOM 6386 C C . HIS B 1 327 ? -56.067 -78.93 -23.013 1 18.996 327 HIS B C 1
ATOM 6387 O O . HIS B 1 327 ? -55.188 -79.188 -22.22 1 17.769 327 HIS B O 1
ATOM 6394 N N . PRO B 1 328 ? -57.075 -79.816 -23.215 1 17.408 328 PRO B N 1
ATOM 6395 C CA . PRO B 1 328 ? -57.077 -81.103 -22.517 1 17.69 328 PRO B CA 1
ATOM 6396 C C . PRO B 1 328 ? -55.786 -81.919 -22.666 1 17.403 328 PRO B C 1
ATOM 6397 O O . PRO B 1 328 ? -55.319 -82.494 -21.689 1 18.28 328 PRO B O 1
ATOM 6401 N N . VAL B 1 329 ? -55.298 -82.056 -23.9 1 17.061 329 VAL B N 1
ATOM 6402 C CA . VAL B 1 329 ? -54.109 -82.894 -24.115 1 16.912 329 VAL B CA 1
ATOM 6403 C C . VAL B 1 329 ? -52.927 -82.238 -23.388 1 18.058 329 VAL B C 1
ATOM 6404 O O . VAL B 1 329 ? -52.192 -82.89 -22.637 1 18.428 329 VAL B O 1
ATOM 6408 N N . SER B 1 330 ? -52.77 -80.905 -23.556 1 17.345 330 SER B N 1
ATOM 6409 C CA . SER B 1 330 ? -51.625 -80.291 -22.901 1 17.235 330 SER B CA 1
ATOM 6410 C C . SER B 1 330 ? -51.734 -80.373 -21.382 1 17.425 330 SER B C 1
ATOM 6411 O O . SER B 1 330 ? -50.725 -80.525 -20.706 1 18.554 330 SER B O 1
ATOM 6414 N N . SER B 1 331 ? -52.955 -80.263 -20.852 1 16.962 331 SER B N 1
ATOM 6415 C CA . SER B 1 331 ? -53.154 -80.349 -19.411 1 16.549 331 SER B CA 1
ATOM 6416 C C . SER B 1 331 ? -52.765 -81.77 -18.937 1 16.004 331 SER B C 1
ATOM 6417 O O . SER B 1 331 ? -52.12 -81.91 -17.891 1 17.846 331 SER B O 1
ATOM 6420 N N . ALA B 1 332 ? -53.239 -82.793 -19.633 1 17.075 332 ALA B N 1
ATOM 6421 C CA . ALA B 1 332 ? -52.886 -84.179 -19.275 1 17.559 332 ALA B CA 1
ATOM 6422 C C . ALA B 1 332 ? -51.363 -84.378 -19.313 1 19.022 332 ALA B C 1
ATOM 6423 O O . ALA B 1 332 ? -50.803 -85.037 -18.414 1 18.877 332 ALA B O 1
ATOM 6425 N N . VAL B 1 333 ? -50.734 -83.839 -20.369 1 19.107 333 VAL B N 1
ATOM 6426 C CA . VAL B 1 333 ? -49.277 -83.977 -20.497 1 18.699 333 VAL B CA 1
ATOM 6427 C C . VAL B 1 333 ? -48.596 -83.25 -19.341 1 20.416 333 VAL B C 1
ATOM 6428 O O . VAL B 1 333 ? -47.598 -83.732 -18.769 1 18.322 333 VAL B O 1
ATOM 6432 N N . ALA B 1 334 ? -49.061 -82.028 -19.002 1 18.721 334 ALA B N 1
ATOM 6433 C CA . ALA B 1 334 ? -48.472 -81.313 -17.886 1 18.566 334 ALA B CA 1
ATOM 6434 C C . ALA B 1 334 ? -48.542 -82.116 -16.592 1 19.914 334 ALA B C 1
ATOM 6435 O O . ALA B 1 334 ? -47.602 -82.148 -15.803 1 20.104 334 ALA B O 1
ATOM 6437 N N . LEU B 1 335 ? -49.707 -82.723 -16.319 1 19.45 335 LEU B N 1
ATOM 6438 C CA . LEU B 1 335 ? -49.843 -83.496 -15.083 1 19.763 335 LEU B CA 1
ATOM 6439 C C . LEU B 1 335 ? -48.874 -84.686 -15.084 1 19.228 335 LEU B C 1
ATOM 6440 O O . LEU B 1 335 ? -48.276 -84.944 -14.029 1 20.666 335 LEU B O 1
ATOM 6445 N N . ALA B 1 336 ? -48.722 -85.335 -16.237 1 19.429 336 ALA B N 1
ATOM 6446 C CA . ALA B 1 336 ? -47.786 -86.462 -16.37 1 19.586 336 ALA B CA 1
ATOM 6447 C C . ALA B 1 336 ? -46.356 -85.955 -16.176 1 22.576 336 ALA B C 1
ATOM 6448 O O . ALA B 1 336 ? -45.529 -86.621 -15.52 1 21.161 336 ALA B O 1
ATOM 6450 N N . ASN B 1 337 ? -46.057 -84.742 -16.684 1 18.705 337 ASN B N 1
ATOM 6451 C CA . ASN B 1 337 ? -44.719 -84.203 -16.504 1 19.001 337 ASN B CA 1
ATOM 6452 C C . ASN B 1 337 ? -44.483 -83.921 -15.029 1 20.357 337 ASN B C 1
ATOM 6453 O O . ASN B 1 337 ? -43.387 -84.195 -14.515 1 21.122 337 ASN B O 1
ATOM 6458 N N . LEU B 1 338 ? -45.453 -83.324 -14.319 1 19.508 338 LEU B N 1
ATOM 6459 C CA . LEU B 1 338 ? -45.254 -83.047 -12.897 1 19.538 338 LEU B CA 1
ATOM 6460 C C . LEU B 1 338 ? -45.119 -84.37 -12.109 1 21.971 338 LEU B C 1
ATOM 6461 O O . LEU B 1 338 ? -44.404 -84.403 -11.111 1 23.202 338 LEU B O 1
ATOM 6466 N N . ASP B 1 339 ? -45.809 -85.42 -12.555 1 21.671 339 ASP B N 1
ATOM 6467 C CA . ASP B 1 339 ? -45.626 -86.74 -11.955 1 22.362 339 ASP B CA 1
ATOM 6468 C C . ASP B 1 339 ? -44.178 -87.22 -12.108 1 22.562 339 ASP B C 1
ATOM 6469 O O . ASP B 1 339 ? -43.635 -87.777 -11.149 1 24.606 339 ASP B O 1
ATOM 6474 N N . ILE B 1 340 ? -43.564 -87.043 -13.279 1 21.785 340 ILE B N 1
ATOM 6475 C CA . ILE B 1 340 ? -42.139 -87.368 -13.432 1 21.153 340 ILE B CA 1
ATOM 6476 C C . ILE B 1 340 ? -41.325 -86.564 -12.434 1 23.694 340 ILE B C 1
ATOM 6477 O O . ILE B 1 340 ? -40.398 -87.069 -11.803 1 21.933 340 ILE B O 1
ATOM 6482 N N . PHE B 1 341 ? -41.579 -85.24 -12.362 1 20.84 341 PHE B N 1
ATOM 6483 C CA . PHE B 1 341 ? -40.798 -84.435 -11.448 1 20.669 341 PHE B CA 1
ATOM 6484 C C . PHE B 1 341 ? -40.889 -84.974 -10.029 1 23.381 341 PHE B C 1
ATOM 6485 O O . PHE B 1 341 ? -39.87 -85.013 -9.32 1 23.202 341 PHE B O 1
ATOM 6493 N N . ASP B 1 342 ? -42.116 -85.301 -9.563 1 21.54 342 ASP B N 1
ATOM 6494 C CA . ASP B 1 342 ? -42.233 -85.793 -8.205 1 24.34 342 ASP B CA 1
ATOM 6495 C C . ASP B 1 342 ? -41.539 -87.159 -8.034 1 24.108 342 ASP B C 1
ATOM 6496 O O . ASP B 1 342 ? -40.823 -87.341 -7.038 1 27.265 342 ASP B O 1
ATOM 6501 N N . ARG B 1 343 ? -41.75 -88.091 -8.964 1 23.464 343 ARG B N 1
ATOM 6502 C CA A ARG B 1 343 ? -41.224 -89.44 -8.751 0.6 23.94 343 ARG B CA 1
ATOM 6503 C CA B ARG B 1 343 ? -41.225 -89.452 -8.84 0.4 24.978 343 ARG B CA 1
ATOM 6504 C C . ARG B 1 343 ? -39.695 -89.434 -8.851 1 27.281 343 ARG B C 1
ATOM 6505 O O . ARG B 1 343 ? -39.03 -90.135 -8.073 1 25.441 343 ARG B O 1
ATOM 6520 N N . GLU B 1 344 ? -39.131 -88.621 -9.745 1 23.382 344 GLU B N 1
ATOM 6521 C CA . GLU B 1 344 ? -37.677 -88.619 -9.947 1 24.429 344 GLU B CA 1
ATOM 6522 C C . GLU B 1 344 ? -36.971 -87.585 -9.077 1 24.582 344 GLU B C 1
ATOM 6523 O O . GLU B 1 344 ? -35.742 -87.505 -9.094 1 25.344 344 GLU B O 1
ATOM 6529 N N . GLY B 1 345 ? -37.744 -86.749 -8.365 1 23.17 345 GLY B N 1
ATOM 6530 C CA . GLY B 1 345 ? -37.192 -85.693 -7.508 1 22.1 345 GLY B CA 1
ATOM 6531 C C . GLY B 1 345 ? -36.307 -84.722 -8.306 1 23.518 345 GLY B C 1
ATOM 6532 O O . GLY B 1 345 ? -35.21 -84.373 -7.862 1 23.584 345 GLY B O 1
ATOM 6533 N N . LEU B 1 346 ? -36.798 -84.259 -9.476 1 22.133 346 LEU B N 1
ATOM 6534 C CA . LEU B 1 346 ? -35.971 -83.428 -10.356 1 21.965 346 LEU B CA 1
ATOM 6535 C C . LEU B 1 346 ? -35.63 -82.089 -9.706 1 21.234 346 LEU B C 1
ATOM 6536 O O . LEU B 1 346 ? -34.535 -81.593 -9.93 1 21.471 346 LEU B O 1
ATOM 6541 N N . ASN B 1 347 ? -36.552 -81.483 -8.959 1 22.418 347 ASN B N 1
ATOM 6542 C CA . ASN B 1 347 ? -36.252 -80.193 -8.333 1 22.505 347 ASN B CA 1
ATOM 6543 C C . ASN B 1 347 ? -35.072 -80.359 -7.368 1 21.998 347 ASN B C 1
ATOM 6544 O O . ASN B 1 347 ? -34.08 -79.62 -7.468 1 21.796 347 ASN B O 1
ATOM 6549 N N . GLN B 1 348 ? -35.142 -81.374 -6.468 1 21.887 348 GLN B N 1
ATOM 6550 C CA . GLN B 1 348 ? -34.076 -81.57 -5.496 1 24.038 348 GLN B CA 1
ATOM 6551 C C . GLN B 1 348 ? -32.783 -81.968 -6.215 1 21.532 348 GLN B C 1
ATOM 6552 O O . GLN B 1 348 ? -31.717 -81.574 -5.775 1 23.567 348 GLN B O 1
ATOM 6558 N N . HIS B 1 349 ? -32.88 -82.69 -7.347 1 20.874 349 HIS B N 1
ATOM 6559 C CA . HIS B 1 349 ? -31.691 -83.043 -8.108 1 21.651 349 HIS B CA 1
ATOM 6560 C C . HIS B 1 349 ? -30.971 -81.771 -8.55 1 21.288 349 HIS B C 1
ATOM 6561 O O . HIS B 1 349 ? -29.753 -81.683 -8.507 1 19.712 349 HIS B O 1
ATOM 6568 N N . VAL B 1 350 ? -31.734 -80.782 -9.023 1 20.652 350 VAL B N 1
ATOM 6569 C CA . VAL B 1 350 ? -31.118 -79.533 -9.44 1 21.071 350 VAL B CA 1
ATOM 6570 C C . VAL B 1 350 ? -30.486 -78.816 -8.244 1 21.482 350 VAL B C 1
ATOM 6571 O O . VAL B 1 350 ? -29.359 -78.317 -8.351 1 21.134 350 VAL B O 1
ATOM 6575 N N . LEU B 1 351 ? -31.195 -78.741 -7.104 1 22.22 351 LEU B N 1
ATOM 6576 C CA . LEU B 1 351 ? -30.613 -78.115 -5.931 1 21.219 351 LEU B CA 1
ATOM 6577 C C . LEU B 1 351 ? -29.315 -78.827 -5.516 1 22.192 351 LEU B C 1
ATOM 6578 O O . LEU B 1 351 ? -28.36 -78.191 -5.059 1 23.113 351 LEU B O 1
ATOM 6583 N N . ASP B 1 352 ? -29.319 -80.155 -5.633 1 22.629 352 ASP B N 1
ATOM 6584 C CA . ASP B 1 352 ? -28.18 -80.963 -5.19 1 21.948 352 ASP B CA 1
ATOM 6585 C C . ASP B 1 352 ? -26.998 -80.846 -6.141 1 23.921 352 ASP B C 1
ATOM 6586 O O . ASP B 1 352 ? -25.866 -81.124 -5.733 1 26.012 352 ASP B O 1
ATOM 6591 N N . ASN B 1 353 ? -27.246 -80.46 -7.403 1 21.218 353 ASN B N 1
ATOM 6592 C CA . ASN B 1 353 ? -26.2 -80.45 -8.42 1 21.37 353 ASN B CA 1
ATOM 6593 C C . ASN B 1 353 ? -25.818 -79.034 -8.902 1 19.764 353 ASN B C 1
ATOM 6594 O O . ASN B 1 353 ? -24.839 -78.901 -9.646 1 19.854 353 ASN B O 1
ATOM 6599 N N . GLU B 1 354 ? -26.556 -77.988 -8.481 1 19.215 354 GLU B N 1
ATOM 6600 C CA . GLU B 1 354 ? -26.269 -76.65 -9.013 1 20.106 354 GLU B CA 1
ATOM 6601 C C . GLU B 1 354 ? -24.856 -76.216 -8.638 1 20.837 354 GLU B C 1
ATOM 6602 O O . GLU B 1 354 ? -24.182 -75.585 -9.436 1 21.524 354 GLU B O 1
ATOM 6608 N N . GLY B 1 355 ? -24.408 -76.575 -7.432 1 20.968 355 GLY B N 1
ATOM 6609 C CA . GLY B 1 355 ? -23.085 -76.118 -7.012 1 20.518 355 GLY B CA 1
ATOM 6610 C C . GLY B 1 355 ? -21.972 -76.733 -7.873 1 21.846 355 GLY B C 1
ATOM 6611 O O . GLY B 1 355 ? -21.076 -76.025 -8.314 1 22.553 355 GLY B O 1
ATOM 6612 N N . THR B 1 356 ? -22.059 -78.042 -8.155 1 21.897 356 THR B N 1
ATOM 6613 C CA . THR B 1 356 ? -21.039 -78.675 -8.974 1 21.181 356 THR B CA 1
ATOM 6614 C C . THR B 1 356 ? -21.161 -78.264 -10.443 1 19.344 356 THR B C 1
ATOM 6615 O O . THR B 1 356 ? -20.165 -78.107 -11.102 1 20.555 356 THR B O 1
ATOM 6619 N N . PHE B 1 357 ? -22.388 -78.007 -10.951 1 20.766 357 PHE B N 1
ATOM 6620 C CA . PHE B 1 357 ? -22.464 -77.528 -12.325 1 18.045 357 PHE B CA 1
ATOM 6621 C C . PHE B 1 357 ? -21.75 -76.181 -12.416 1 18.596 357 PHE B C 1
ATOM 6622 O O . PHE B 1 357 ? -20.945 -75.986 -13.327 1 19.826 357 PHE B O 1
ATOM 6630 N N . PHE B 1 358 ? -22.067 -75.257 -11.499 1 19.727 358 PHE B N 1
ATOM 6631 C CA . PHE B 1 358 ? -21.416 -73.938 -11.551 1 19.418 358 PHE B CA 1
ATOM 6632 C C . PHE B 1 358 ? -19.886 -74.085 -11.41 1 19.121 358 PHE B C 1
ATOM 6633 O O . PHE B 1 358 ? -19.124 -73.481 -12.159 1 19.392 358 PHE B O 1
ATOM 6641 N N . ALA B 1 359 ? -19.456 -74.877 -10.431 1 19.958 359 ALA B N 1
ATOM 6642 C CA . ALA B 1 359 ? -18.005 -75.051 -10.198 1 21.893 359 ALA B CA 1
ATOM 6643 C C . ALA B 1 359 ? -17.301 -75.653 -11.419 1 19.714 359 ALA B C 1
ATOM 6644 O O . ALA B 1 359 ? -16.174 -75.259 -11.737 1 21.413 359 ALA B O 1
ATOM 6646 N N . THR B 1 360 ? -17.979 -76.604 -12.089 1 19.966 360 THR B N 1
ATOM 6647 C CA . THR B 1 360 ? -17.431 -77.237 -13.284 1 20.269 360 THR B CA 1
ATOM 6648 C C . THR B 1 360 ? -17.227 -76.182 -14.378 1 20.749 360 THR B C 1
ATOM 6649 O O . THR B 1 360 ? -16.18 -76.096 -15.008 1 19.476 360 THR B O 1
ATOM 6653 N N . LEU B 1 361 ? -18.249 -75.332 -14.6 1 20.097 361 LEU B N 1
ATOM 6654 C CA . LEU B 1 361 ? -18.095 -74.278 -15.596 1 19.144 361 LEU B CA 1
ATOM 6655 C C . LEU B 1 361 ? -17.041 -73.267 -15.157 1 18.599 361 LEU B C 1
ATOM 6656 O O . LEU B 1 361 ? -16.361 -72.717 -16.001 1 18.866 361 LEU B O 1
ATOM 6661 N N . GLN B 1 362 ? -16.929 -73.013 -13.846 1 19.039 362 GLN B N 1
ATOM 6662 C CA . GLN B 1 362 ? -15.944 -72.03 -13.427 1 18.817 362 GLN B CA 1
ATOM 6663 C C . GLN B 1 362 ? -14.507 -72.501 -13.687 1 21.16 362 GLN B C 1
ATOM 6664 O O . GLN B 1 362 ? -13.597 -71.681 -13.668 1 20.576 362 GLN B O 1
ATOM 6670 N N . LYS B 1 363 ? -14.3 -73.785 -13.975 1 20.066 363 LYS B N 1
ATOM 6671 C CA A LYS B 1 363 ? -12.967 -74.229 -14.392 0.6 19.971 363 LYS B CA 1
ATOM 6672 C CA B LYS B 1 363 ? -12.969 -74.221 -14.39 0.4 20.717 363 LYS B CA 1
ATOM 6673 C C . LYS B 1 363 ? -12.508 -73.442 -15.627 1 22.119 363 LYS B C 1
ATOM 6674 O O . LYS B 1 363 ? -11.31 -73.265 -15.833 1 22.135 363 LYS B O 1
ATOM 6685 N N . LEU B 1 364 ? -13.446 -72.964 -16.478 1 20.321 364 LEU B N 1
ATOM 6686 C CA . LEU B 1 364 ? -13.09 -72.241 -17.698 1 20.15 364 LEU B CA 1
ATOM 6687 C C . LEU B 1 364 ? -12.475 -70.873 -17.396 1 20.066 364 LEU B C 1
ATOM 6688 O O . LEU B 1 364 ? -12 -70.204 -18.305 1 20.67 364 LEU B O 1
ATOM 6693 N N . HIS B 1 365 ? -12.5 -70.414 -16.134 1 19.797 365 HIS B N 1
ATOM 6694 C CA . HIS B 1 365 ? -11.877 -69.136 -15.799 1 19.482 365 HIS B CA 1
ATOM 6695 C C . HIS B 1 365 ? -10.361 -69.173 -16.013 1 22.348 365 HIS B C 1
ATOM 6696 O O . HIS B 1 365 ? -9.749 -68.103 -16.001 1 23.2 365 HIS B O 1
ATOM 6703 N N . ASP B 1 366 ? -9.751 -70.363 -16.233 1 21.103 366 ASP B N 1
ATOM 6704 C CA . ASP B 1 366 ? -8.315 -70.283 -16.539 1 23.844 366 ASP B CA 1
ATOM 6705 C C . ASP B 1 366 ? -8.043 -69.984 -18.032 1 25.127 366 ASP B C 1
ATOM 6706 O O . ASP B 1 366 ? -6.882 -69.917 -18.464 1 25.056 366 ASP B O 1
ATOM 6711 N N . LEU B 1 367 ? -9.094 -69.753 -18.837 1 20.006 367 LEU B N 1
ATOM 6712 C CA . LEU B 1 367 ? -8.921 -69.419 -20.247 1 20.551 367 LEU B CA 1
ATOM 6713 C C . LEU B 1 367 ? -8.951 -67.901 -20.383 1 21.202 367 LEU B C 1
ATOM 6714 O O . LEU B 1 367 ? -9.803 -67.253 -19.752 1 21.649 367 LEU B O 1
ATOM 6719 N N . PRO B 1 368 ? -8.084 -67.305 -21.251 1 21.82 368 PRO B N 1
ATOM 6720 C CA . PRO B 1 368 ? -8.051 -65.853 -21.411 1 20.859 368 PRO B CA 1
ATOM 6721 C C . PRO B 1 368 ? -9.33 -65.238 -21.976 1 23.671 368 PRO B C 1
ATOM 6722 O O . PRO B 1 368 ? -9.616 -64.057 -21.698 1 22.078 368 PRO B O 1
ATOM 6726 N N . ILE B 1 369 ? -10.106 -66.008 -22.754 1 21.786 369 ILE B N 1
ATOM 6727 C CA . ILE B 1 369 ? -11.295 -65.428 -23.376 1 19.985 369 ILE B CA 1
ATOM 6728 C C . ILE B 1 369 ? -12.474 -65.368 -22.403 1 19.465 369 ILE B C 1
ATOM 6729 O O . ILE B 1 369 ? -13.502 -64.729 -22.735 1 19.788 369 ILE B O 1
ATOM 6734 N N . VAL B 1 370 ? -12.364 -66.029 -21.252 1 19.614 370 VAL B N 1
ATOM 6735 C CA . VAL B 1 370 ? -13.497 -66.085 -20.327 1 19.434 370 VAL B CA 1
ATOM 6736 C C . VAL B 1 370 ? -13.417 -64.938 -19.323 1 19.317 370 VAL B C 1
ATOM 6737 O O . VAL B 1 370 ? -12.456 -64.832 -18.555 1 21.174 370 VAL B O 1
ATOM 6741 N N . GLY B 1 371 ? -14.434 -64.066 -19.355 1 19.186 371 GLY B N 1
ATOM 6742 C CA . GLY B 1 371 ? -14.485 -62.94 -18.427 1 18.955 371 GLY B CA 1
ATOM 6743 C C . GLY B 1 371 ? -15.36 -63.235 -17.201 1 17.604 371 GLY B C 1
ATOM 6744 O O . GLY B 1 371 ? -15.049 -62.813 -16.087 1 20.475 371 GLY B O 1
ATOM 6745 N N . ASP B 1 372 ? -16.492 -63.949 -17.388 1 18.235 372 ASP B N 1
ATOM 6746 C CA . ASP B 1 372 ? -17.385 -64.198 -16.275 1 17.417 372 ASP B CA 1
ATOM 6747 C C . ASP B 1 372 ? -18.096 -65.534 -16.501 1 17.265 372 ASP B C 1
ATOM 6748 O O . ASP B 1 372 ? -18.314 -65.955 -17.656 1 18.975 372 ASP B O 1
ATOM 6753 N N . VAL B 1 373 ? -18.451 -66.175 -15.388 1 17.616 373 VAL B N 1
ATOM 6754 C CA . VAL B 1 373 ? -19.328 -67.347 -15.352 1 17.846 373 VAL B CA 1
ATOM 6755 C C . VAL B 1 373 ? -20.352 -67.042 -14.26 1 18.535 373 VAL B C 1
ATOM 6756 O O . VAL B 1 373 ? -19.954 -66.775 -13.11 1 18.72 373 VAL B O 1
ATOM 6760 N N . ARG B 1 374 ? -21.648 -67.039 -14.619 1 17.865 374 ARG B N 1
ATOM 6761 C CA . ARG B 1 374 ? -22.662 -66.541 -13.709 1 16.997 374 ARG B CA 1
ATOM 6762 C C . ARG B 1 374 ? -23.972 -67.303 -13.984 1 19.482 374 ARG B C 1
ATOM 6763 O O . ARG B 1 374 ? -24.203 -67.807 -15.095 1 20.556 374 ARG B O 1
ATOM 6771 N N . GLY B 1 375 ? -24.819 -67.377 -12.952 1 19.693 375 GLY B N 1
ATOM 6772 C CA . GLY B 1 375 ? -26.128 -68 -13.129 1 19.538 375 GLY B CA 1
ATOM 6773 C C . GLY B 1 375 ? -26.605 -68.623 -11.819 1 19.228 375 GLY B C 1
ATOM 6774 O O . GLY B 1 375 ? -26.144 -68.24 -10.74 1 19.719 375 GLY B O 1
ATOM 6775 N N . ASN B 1 376 ? -27.483 -69.641 -11.926 1 18.318 376 ASN B N 1
ATOM 6776 C CA . ASN B 1 376 ? -28.096 -70.21 -10.724 1 17.984 376 ASN B CA 1
ATOM 6777 C C . ASN B 1 376 ? -28.774 -71.502 -11.169 1 18.133 376 ASN B C 1
ATOM 6778 O O . ASN B 1 376 ? -29.137 -71.626 -12.348 1 17.863 376 ASN B O 1
ATOM 6783 N N . GLY B 1 377 ? -28.879 -72.505 -10.268 1 18.89 377 GLY B N 1
ATOM 6784 C CA . GLY B 1 377 ? -29.611 -73.711 -10.652 1 19.054 377 GLY B CA 1
ATOM 6785 C C . GLY B 1 377 ? -28.948 -74.433 -11.815 1 20.963 377 GLY B C 1
ATOM 6786 O O . GLY B 1 377 ? -27.739 -74.696 -11.744 1 19.323 377 GLY B O 1
ATOM 6787 N N . PHE B 1 378 ? -29.722 -74.699 -12.885 1 18.436 378 PHE B N 1
ATOM 6788 C CA . PHE B 1 378 ? -29.168 -75.265 -14.121 1 18.237 378 PHE B CA 1
ATOM 6789 C C . PHE B 1 378 ? -29.297 -74.224 -15.233 1 17.978 378 PHE B C 1
ATOM 6790 O O . PHE B 1 378 ? -29.653 -74.523 -16.384 1 16.824 378 PHE B O 1
ATOM 6798 N N . PHE B 1 379 ? -28.9 -72.987 -14.921 1 17.016 379 PHE B N 1
ATOM 6799 C CA . PHE B 1 379 ? -28.982 -71.903 -15.909 1 15.971 379 PHE B CA 1
ATOM 6800 C C . PHE B 1 379 ? -27.769 -70.978 -15.783 1 16.476 379 PHE B C 1
ATOM 6801 O O . PHE B 1 379 ? -27.646 -70.284 -14.77 1 17.889 379 PHE B O 1
ATOM 6809 N N . TYR B 1 380 ? -26.883 -71.007 -16.797 1 16.743 380 TYR B N 1
ATOM 6810 C CA . TYR B 1 380 ? -25.593 -70.323 -16.72 1 17.14 380 TYR B CA 1
ATOM 6811 C C . TYR B 1 380 ? -25.272 -69.546 -17.982 1 18.826 380 TYR B C 1
ATOM 6812 O O . TYR B 1 380 ? -25.589 -69.963 -19.112 1 17.375 380 TYR B O 1
ATOM 6821 N N . GLY B 1 381 ? -24.558 -68.435 -17.763 1 16.937 381 GLY B N 1
ATOM 6822 C CA . GLY B 1 381 ? -23.957 -67.671 -18.864 1 17.121 381 GLY B CA 1
ATOM 6823 C C . GLY B 1 381 ? -22.451 -67.513 -18.659 1 17.554 381 GLY B C 1
ATOM 6824 O O . GLY B 1 381 ? -21.973 -67.39 -17.516 1 18.876 381 GLY B O 1
ATOM 6825 N N . ILE B 1 382 ? -21.745 -67.614 -19.775 1 17.35 382 ILE B N 1
ATOM 6826 C CA . ILE B 1 382 ? -20.294 -67.428 -19.8 1 17.943 382 ILE B CA 1
ATOM 6827 C C . ILE B 1 382 ? -20.025 -66.225 -20.69 1 18.505 382 ILE B C 1
ATOM 6828 O O . ILE B 1 382 ? -20.289 -66.287 -21.887 1 18.857 382 ILE B O 1
ATOM 6833 N N . GLU B 1 383 ? -19.485 -65.136 -20.108 1 17.638 383 GLU B N 1
ATOM 6834 C CA . GLU B 1 383 ? -19.267 -63.94 -20.896 1 17.196 383 GLU B CA 1
ATOM 6835 C C . GLU B 1 383 ? -17.843 -63.97 -21.444 1 17.467 383 GLU B C 1
ATOM 6836 O O . GLU B 1 383 ? -16.899 -64.221 -20.687 1 19.349 383 GLU B O 1
ATOM 6842 N N . LEU B 1 384 ? -17.729 -63.715 -22.735 1 18.172 384 LEU B N 1
ATOM 6843 C CA . LEU B 1 384 ? -16.448 -63.705 -23.436 1 18.89 384 LEU B CA 1
ATOM 6844 C C . LEU B 1 384 ? -15.892 -62.292 -23.503 1 19.168 384 LEU B C 1
ATOM 6845 O O . LEU B 1 384 ? -16.632 -61.34 -23.719 1 22.382 384 LEU B O 1
ATOM 6850 N N . VAL B 1 385 ? -14.561 -62.19 -23.429 1 20.243 385 VAL B N 1
ATOM 6851 C CA . VAL B 1 385 ? -13.901 -60.883 -23.394 1 20.642 385 VAL B CA 1
ATOM 6852 C C . VAL B 1 385 ? -12.6 -60.959 -24.195 1 22.134 385 VAL B C 1
ATOM 6853 O O . VAL B 1 385 ? -12.056 -62.033 -24.401 1 22.861 385 VAL B O 1
ATOM 6857 N N . LYS B 1 386 ? -12.11 -59.79 -24.626 1 23.965 386 LYS B N 1
ATOM 6858 C CA . LYS B 1 386 ? -10.796 -59.618 -25.223 1 27.427 386 LYS B CA 1
ATOM 6859 C C . LYS B 1 386 ? -9.725 -59.517 -24.151 1 29.619 386 LYS B C 1
ATOM 6860 O O . LYS B 1 386 ? -8.57 -59.858 -24.406 1 34.239 386 LYS B O 1
ATOM 6866 N N . ASP B 1 387 ? -10.083 -59.048 -22.947 1 27.876 387 ASP B N 1
ATOM 6867 C CA . ASP B 1 387 ? -9.1 -58.899 -21.885 1 27.907 387 ASP B CA 1
ATOM 6868 C C . ASP B 1 387 ? -9.83 -58.929 -20.554 1 28.846 387 ASP B C 1
ATOM 6869 O O . ASP B 1 387 ? -10.595 -58.018 -20.273 1 28.854 387 ASP B O 1
ATOM 6874 N N . LYS B 1 388 ? -9.586 -59.952 -19.728 1 27.931 388 LYS B N 1
ATOM 6875 C CA . LYS B 1 388 ? -10.411 -60.127 -18.539 1 25.185 388 LYS B CA 1
ATOM 6876 C C . LYS B 1 388 ? -10.062 -59.097 -17.464 1 29.45 388 LYS B C 1
ATOM 6877 O O . LYS B 1 388 ? -10.875 -58.833 -16.566 1 30.647 388 LYS B O 1
ATOM 6883 N N . ALA B 1 389 ? -8.83 -58.568 -17.511 1 28.548 389 ALA B N 1
ATOM 6884 C CA . ALA B 1 389 ? -8.433 -57.655 -16.44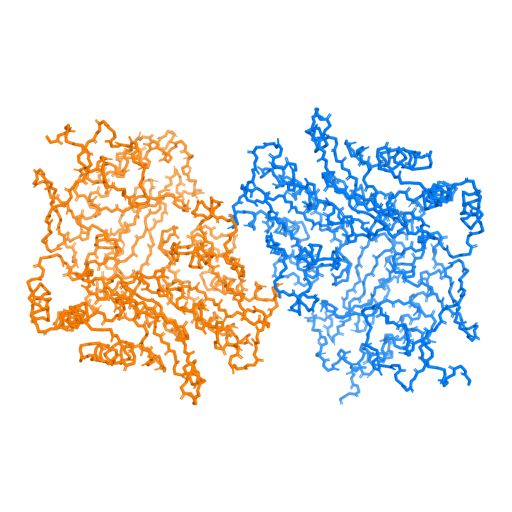7 1 31.357 389 ALA B CA 1
ATOM 6885 C C . ALA B 1 389 ? -9.178 -56.327 -16.57 1 32.909 389 ALA B C 1
ATOM 6886 O O . ALA B 1 389 ? -9.527 -55.724 -15.554 1 34.848 389 ALA B O 1
ATOM 6888 N N . THR B 1 390 ? -9.441 -55.892 -17.808 1 30.8 390 THR B N 1
ATOM 6889 C CA . THR B 1 390 ? -10.136 -54.633 -18.031 1 30.719 390 THR B CA 1
ATOM 6890 C C . THR B 1 390 ? -11.585 -54.873 -18.422 1 29.133 390 THR B C 1
ATOM 6891 O O . THR B 1 390 ? -12.296 -53.901 -18.651 1 34.001 390 THR B O 1
ATOM 6895 N N . LYS B 1 391 ? -11.982 -56.151 -18.576 1 28.508 391 LYS B N 1
ATOM 6896 C CA . LYS B 1 391 ? -13.309 -56.523 -19.067 1 25.998 391 LYS B CA 1
ATOM 6897 C C . LYS B 1 391 ? -13.543 -55.977 -20.477 1 26.874 391 LYS B C 1
ATOM 6898 O O . LYS B 1 391 ? -14.674 -55.726 -20.9 1 26.801 391 LYS B O 1
ATOM 6904 N N . GLU B 1 392 ? -12.472 -55.818 -21.266 1 28.928 392 GLU B N 1
ATOM 6905 C CA . GLU B 1 392 ? -12.678 -55.296 -22.611 1 28.218 392 GLU B CA 1
ATOM 6906 C C . GLU B 1 392 ? -13.497 -56.292 -23.442 1 27.909 392 GLU B C 1
ATOM 6907 O O . GLU B 1 392 ? -13.112 -57.444 -23.565 1 28.376 392 GLU B O 1
ATOM 6913 N N . THR B 1 393 ? -14.604 -55.835 -24.027 1 26.523 393 THR B N 1
ATOM 6914 C CA . THR B 1 393 ? -15.499 -56.683 -24.797 1 26.927 393 THR B CA 1
ATOM 6915 C C . THR B 1 393 ? -15.018 -56.778 -26.247 1 29.643 393 THR B C 1
ATOM 6916 O O . THR B 1 393 ? -14.026 -56.146 -26.646 1 28.476 393 THR B O 1
ATOM 6920 N N . PHE B 1 394 ? -15.71 -57.607 -27.037 1 25.928 394 PHE B N 1
ATOM 6921 C CA . PHE B 1 394 ? -15.379 -57.771 -28.457 1 24.306 394 PHE B CA 1
ATOM 6922 C C . PHE B 1 394 ? -15.802 -56.526 -29.221 1 25.057 394 PHE B C 1
ATOM 6923 O O . PHE B 1 394 ? -16.792 -55.894 -28.858 1 28.241 394 PHE B O 1
ATOM 6931 N N . THR B 1 395 ? -15.069 -56.197 -30.3 1 26.257 395 THR B N 1
ATOM 6932 C CA . THR B 1 395 ? -15.595 -55.229 -31.26 1 28.29 395 THR B CA 1
ATOM 6933 C C . THR B 1 395 ? -16.766 -55.839 -32.034 1 33.562 395 THR B C 1
ATOM 6934 O O . THR B 1 395 ? -16.996 -57.053 -31.995 1 27.354 395 THR B O 1
ATOM 6938 N N . GLU B 1 396 ? -17.53 -55.002 -32.737 1 28.256 396 GLU B N 1
ATOM 6939 C CA A GLU B 1 396 ? -18.607 -55.519 -33.555 0.5 30.977 396 GLU B CA 1
ATOM 6940 C CA B GLU B 1 396 ? -18.604 -55.469 -33.6 0.5 30.404 396 GLU B CA 1
ATOM 6941 C C . GLU B 1 396 ? -18.05 -56.483 -34.604 1 30.289 396 GLU B C 1
ATOM 6942 O O . GLU B 1 396 ? -18.684 -57.494 -34.916 1 28.58 396 GLU B O 1
ATOM 6953 N N . GLU B 1 397 ? -16.866 -56.181 -35.144 1 30.504 397 GLU B N 1
ATOM 6954 C CA . GLU B 1 397 ? -16.278 -57.028 -36.172 1 28.531 397 GLU B CA 1
ATOM 6955 C C . GLU B 1 397 ? -15.908 -58.381 -35.554 1 27.573 397 GLU B C 1
ATOM 6956 O O . GLU B 1 397 ? -16.123 -59.413 -36.206 1 28.608 397 GLU B O 1
ATOM 6962 N N . GLU B 1 398 ? -15.35 -58.357 -34.327 1 24.972 398 GLU B N 1
ATOM 6963 C CA . GLU B 1 398 ? -14.984 -59.587 -33.624 1 22.618 398 GLU B CA 1
ATOM 6964 C C . GLU B 1 398 ? -16.246 -60.384 -33.324 1 25.596 398 GLU B C 1
ATOM 6965 O O . GLU B 1 398 ? -16.233 -61.622 -33.4 1 23.358 398 GLU B O 1
ATOM 6971 N N . THR B 1 399 ? -17.324 -59.711 -32.919 1 23.972 399 THR B N 1
ATOM 6972 C CA . THR B 1 399 ? -18.568 -60.426 -32.663 1 24.342 399 THR B CA 1
ATOM 6973 C C . THR B 1 399 ? -19.058 -61.147 -33.919 1 26.485 399 THR B C 1
ATOM 6974 O O . THR B 1 399 ? -19.404 -62.336 -33.876 1 23.589 399 THR B O 1
ATOM 6978 N N . GLU B 1 400 ? -19.007 -60.469 -35.073 1 24.445 400 GLU B N 1
ATOM 6979 C CA . GLU B 1 400 ? -19.463 -61.106 -36.305 1 26.69 400 GLU B CA 1
ATOM 6980 C C . GLU B 1 400 ? -18.548 -62.288 -36.702 1 24.422 400 GLU B C 1
ATOM 6981 O O . GLU B 1 400 ? -19.04 -63.397 -36.982 1 25.22 400 GLU B O 1
ATOM 6987 N N . ARG B 1 401 ? -17.22 -62.061 -36.682 1 23.958 401 ARG B N 1
ATOM 6988 C CA . ARG B 1 401 ? -16.308 -63.072 -37.212 1 24.155 401 ARG B CA 1
ATOM 6989 C C . ARG B 1 401 ? -16.084 -64.192 -36.189 1 24.551 401 ARG B C 1
ATOM 6990 O O . ARG B 1 401 ? -16.07 -65.362 -36.573 1 25.079 401 ARG B O 1
ATOM 6998 N N . VAL B 1 402 ? -15.874 -63.845 -34.921 1 22 402 VAL B N 1
ATOM 6999 C CA . VAL B 1 402 ? -15.444 -64.83 -33.938 1 21.116 402 VAL B CA 1
ATOM 7000 C C . VAL B 1 402 ? -16.657 -65.41 -33.227 1 22.575 402 VAL B C 1
ATOM 7001 O O . VAL B 1 402 ? -16.714 -66.63 -33.053 1 21.427 402 VAL B O 1
ATOM 7005 N N . LEU B 1 403 ? -17.582 -64.565 -32.734 1 22.572 403 LEU B N 1
ATOM 7006 C CA . LEU B 1 403 ? -18.676 -65.138 -31.962 1 23.362 403 LEU B CA 1
ATOM 7007 C C . LEU B 1 403 ? -19.604 -65.891 -32.91 1 23.584 403 LEU B C 1
ATOM 7008 O O . LEU B 1 403 ? -19.883 -67.08 -32.696 1 25.602 403 LEU B O 1
ATOM 7013 N N . TYR B 1 404 ? -20.091 -65.246 -33.962 1 24.951 404 TYR B N 1
ATOM 7014 C CA . TYR B 1 404 ? -21.067 -65.923 -34.807 1 27.156 404 TYR B CA 1
ATOM 7015 C C . TYR B 1 404 ? -20.391 -66.764 -35.899 1 28.036 404 TYR B C 1
ATOM 7016 O O . TYR B 1 404 ? -20.696 -67.964 -36.043 1 30.685 404 TYR B O 1
ATOM 7025 N N . GLY B 1 405 ? -19.386 -66.207 -36.565 1 25.652 405 GLY B N 1
ATOM 7026 C CA . GLY B 1 405 ? -18.792 -66.886 -37.717 1 25.012 405 GLY B CA 1
ATOM 7027 C C . GLY B 1 405 ? -18.042 -68.155 -37.305 1 27.879 405 GLY B C 1
ATOM 7028 O O . GLY B 1 405 ? -18.084 -69.193 -37.997 1 31.774 405 GLY B O 1
ATOM 7029 N N . PHE B 1 406 ? -17.339 -68.072 -36.189 1 23.187 406 PHE B N 1
ATOM 7030 C CA . PHE B 1 406 ? -16.498 -69.188 -35.777 1 20.332 406 PHE B CA 1
ATOM 7031 C C . PHE B 1 406 ? -17.171 -69.94 -34.627 1 20.692 406 PHE B C 1
ATOM 7032 O O . PHE B 1 406 ? -17.467 -71.127 -34.753 1 20.111 406 PHE B O 1
ATOM 7040 N N . LEU B 1 407 ? -17.362 -69.28 -33.483 1 21.709 407 LEU B N 1
ATOM 7041 C CA A LEU B 1 407 ? -17.771 -69.965 -32.255 0.6 22.8 407 LEU B CA 1
ATOM 7042 C CA B LEU B 1 407 ? -17.765 -69.954 -32.25 0.4 22.978 407 LEU B CA 1
ATOM 7043 C C . LEU B 1 407 ? -19.116 -70.668 -32.362 1 23.269 407 LEU B C 1
ATOM 7044 O O . LEU B 1 407 ? -19.229 -71.833 -31.958 1 24.349 407 LEU B O 1
ATOM 7053 N N . SER B 1 408 ? -20.122 -69.989 -32.859 1 22.911 408 SER B N 1
ATOM 7054 C CA A SER B 1 408 ? -21.45 -70.597 -32.855 0.6 26.202 408 SER B CA 1
ATOM 7055 C CA B SER B 1 408 ? -21.477 -70.54 -32.947 0.4 25.536 408 SER B CA 1
ATOM 7056 C C . SER B 1 408 ? -21.443 -71.884 -33.677 1 24.862 408 SER B C 1
ATOM 7057 O O . SER B 1 408 ? -21.981 -72.905 -33.228 1 28.384 408 SER B O 1
ATOM 7062 N N . LYS B 1 409 ? -20.797 -71.864 -34.837 1 22.285 409 LYS B N 1
ATOM 7063 C CA . LYS B 1 409 ? -20.681 -73.05 -35.691 1 20.628 409 LYS B CA 1
ATOM 7064 C C . LYS B 1 409 ? -19.809 -74.111 -35.006 1 19.521 409 LYS B C 1
ATOM 7065 O O . LYS B 1 409 ? -20.181 -75.294 -35.014 1 19.215 409 LYS B O 1
ATOM 7071 N N . ALA B 1 410 ? -18.688 -73.69 -34.393 1 18.229 410 ALA B N 1
ATOM 7072 C CA . ALA B 1 410 ? -17.765 -74.666 -33.817 1 18.843 410 ALA B CA 1
ATOM 7073 C C . ALA B 1 410 ? -18.379 -75.372 -32.605 1 20.33 410 ALA B C 1
ATOM 7074 O O . ALA B 1 410 ? -18.159 -76.58 -32.397 1 19.465 410 ALA B O 1
ATOM 7076 N N . LEU B 1 411 ? -19.169 -74.666 -31.786 1 19.623 411 LEU B N 1
ATOM 7077 C CA . LEU B 1 411 ? -19.83 -75.335 -30.666 1 20.796 411 LEU B CA 1
ATOM 7078 C C . LEU B 1 411 ? -20.691 -76.496 -31.179 1 19.481 411 LEU B C 1
ATOM 7079 O O . LEU B 1 411 ? -20.589 -77.626 -30.686 1 17.366 411 LEU B O 1
ATOM 7084 N N . PHE B 1 412 ? -21.553 -76.196 -32.162 1 16.667 412 PHE B N 1
ATOM 7085 C CA . PHE B 1 412 ? -22.475 -77.207 -32.67 1 18.915 412 PHE B CA 1
ATOM 7086 C C . PHE B 1 412 ? -21.661 -78.344 -33.312 1 17.792 412 PHE B C 1
ATOM 7087 O O . PHE B 1 412 ? -21.933 -79.519 -33.034 1 18.346 412 PHE B O 1
ATOM 7095 N N . ASP B 1 413 ? -20.678 -78 -34.147 1 19.86 413 ASP B N 1
ATOM 7096 C CA A ASP B 1 413 ? -19.912 -79.014 -34.872 0.6 20.63 413 ASP B CA 1
ATOM 7097 C CA B ASP B 1 413 ? -19.892 -78.998 -34.859 0.4 21.379 413 ASP B CA 1
ATOM 7098 C C . ASP B 1 413 ? -19.133 -79.92 -33.904 1 22.749 413 ASP B C 1
ATOM 7099 O O . ASP B 1 413 ? -18.884 -81.103 -34.2 1 22.528 413 ASP B O 1
ATOM 7108 N N . ASN B 1 414 ? -18.759 -79.413 -32.743 1 19.514 414 ASN B N 1
ATOM 7109 C CA . ASN B 1 414 ? -18.08 -80.184 -31.709 1 20.747 414 ASN B CA 1
ATOM 7110 C C . ASN B 1 414 ? -19.051 -80.932 -30.782 1 19.964 414 ASN B C 1
ATOM 7111 O O . ASN B 1 414 ? -18.652 -81.515 -29.782 1 20.646 414 ASN B O 1
ATOM 7116 N N . GLY B 1 415 ? -20.359 -80.888 -31.098 1 18.003 415 GLY B N 1
ATOM 7117 C CA . GLY B 1 415 ? -21.301 -81.714 -30.365 1 18.999 415 GLY B CA 1
ATOM 7118 C C . GLY B 1 415 ? -22.102 -81.017 -29.255 1 17.525 415 GLY B C 1
ATOM 7119 O O . GLY B 1 415 ? -22.706 -81.708 -28.45 1 17.689 415 GLY B O 1
ATOM 7120 N N . LEU B 1 416 ? -22.128 -79.675 -29.235 1 17.085 416 LEU B N 1
ATOM 7121 C CA . LEU B 1 416 ? -22.867 -78.958 -28.177 1 17.963 416 LEU B CA 1
ATOM 7122 C C . LEU B 1 416 ? -23.822 -77.95 -28.809 1 16.808 416 LEU B C 1
ATOM 7123 O O . LEU B 1 416 ? -23.374 -76.962 -29.396 1 17.388 416 LEU B O 1
ATOM 7128 N N . TYR B 1 417 ? -25.124 -78.249 -28.69 1 18.09 417 TYR B N 1
ATOM 7129 C CA . TYR B 1 417 ? -26.145 -77.253 -29.037 1 17.247 417 TYR B CA 1
ATOM 7130 C C . TYR B 1 417 ? -26.328 -76.329 -27.822 1 15.786 417 TYR B C 1
ATOM 7131 O O . TYR B 1 417 ? -26.667 -76.786 -26.738 1 16.818 417 TYR B O 1
ATOM 7140 N N . CYS B 1 418 ? -26.087 -75.02 -28.008 1 17.197 418 CYS B N 1
ATOM 7141 C CA . CYS B 1 418 ? -26.306 -74.068 -26.922 1 17.264 418 CYS B CA 1
ATOM 7142 C C . CYS B 1 418 ? -26.491 -72.699 -27.589 1 18.803 418 CYS B C 1
ATOM 7143 O O . CYS B 1 418 ? -26.613 -72.618 -28.824 1 22.924 418 CYS B O 1
ATOM 7146 N N . ARG B 1 419 ? -26.537 -71.64 -26.781 1 19.44 419 ARG B N 1
ATOM 7147 C CA . ARG B 1 419 ? -26.808 -70.304 -27.293 1 21.77 419 ARG B CA 1
ATOM 7148 C C . ARG B 1 419 ? -25.513 -69.504 -27.263 1 23.992 419 ARG B C 1
ATOM 7149 O O . ARG B 1 419 ? -24.864 -69.429 -26.228 1 23.309 419 ARG B O 1
ATOM 7157 N N . ALA B 1 420 ? -25.157 -68.939 -28.412 1 24.89 420 ALA B N 1
ATOM 7158 C CA . ALA B 1 420 ? -24.169 -67.859 -28.44 1 24.914 420 ALA B CA 1
ATOM 7159 C C . ALA B 1 420 ? -24.917 -66.589 -28.868 1 28.616 420 ALA B C 1
ATOM 7160 O O . ALA B 1 420 ? -25.761 -66.551 -29.795 1 32.628 420 ALA B O 1
ATOM 7162 N N . ASP B 1 421 ? -24.675 -65.523 -28.12 1 26.642 421 ASP B N 1
ATOM 7163 C CA . ASP B 1 421 ? -25.571 -64.391 -28.274 1 32.983 421 ASP B CA 1
ATOM 7164 C C . ASP B 1 421 ? -24.812 -63.109 -27.965 1 26.904 421 ASP B C 1
ATOM 7165 O O . ASP B 1 421 ? -23.92 -63.121 -27.149 1 23.258 421 ASP B O 1
ATOM 7170 N N . ASP B 1 422 ? -25.277 -61.98 -28.519 1 28.125 422 ASP B N 1
ATOM 7171 C CA . ASP B 1 422 ? -24.795 -60.683 -28.073 1 31.284 422 ASP B CA 1
ATOM 7172 C C . ASP B 1 422 ? -25.954 -59.692 -27.912 1 31.671 422 ASP B C 1
ATOM 7173 O O . ASP B 1 422 ? -25.766 -58.52 -28.248 1 30.25 422 ASP B O 1
ATOM 7178 N N . ARG B 1 423 ? -27.072 -60.107 -27.279 1 35.081 423 ARG B N 1
ATOM 7179 C CA . ARG B 1 423 ? -28.144 -59.149 -26.994 1 37.751 423 ARG B CA 1
ATOM 7180 C C . ARG B 1 423 ? -27.638 -58.065 -26.047 1 37.416 423 ARG B C 1
ATOM 7181 O O . ARG B 1 423 ? -27.96 -56.871 -26.201 1 35.112 423 ARG B O 1
ATOM 7189 N N . GLY B 1 424 ? -26.834 -58.506 -25.065 1 34.37 424 GLY B N 1
ATOM 7190 C CA . GLY B 1 424 ? -26.042 -57.622 -24.229 1 32.43 424 GLY B CA 1
ATOM 7191 C C . GLY B 1 424 ? -24.599 -57.644 -24.73 1 34.08 424 GLY B C 1
ATOM 7192 O O . GLY B 1 424 ? -24.307 -57.072 -25.779 1 36.336 424 GLY B O 1
ATOM 7193 N N . ASP B 1 425 ? -23.722 -58.335 -23.994 1 25.622 425 ASP B N 1
ATOM 7194 C CA . ASP B 1 425 ? -22.343 -58.558 -24.424 1 25.581 425 ASP B CA 1
ATOM 7195 C C . ASP B 1 425 ? -22.226 -60.022 -24.889 1 22.043 425 ASP B C 1
ATOM 7196 O O . ASP B 1 425 ? -23.14 -60.797 -24.617 1 24.003 425 ASP B O 1
ATOM 7201 N N . PRO B 1 426 ? -21.149 -60.426 -25.594 1 20.617 426 PRO B N 1
ATOM 7202 C CA . PRO B 1 426 ? -20.988 -61.809 -26.082 1 22.18 426 PRO B CA 1
ATOM 7203 C C . PRO B 1 426 ? -21.002 -62.875 -24.975 1 21.86 426 PRO B C 1
ATOM 7204 O O . PRO B 1 426 ? -20.22 -62.775 -24.027 1 21.24 426 PRO B O 1
ATOM 7208 N N . VAL B 1 427 ? -22.012 -63.776 -25.004 1 17.596 427 VAL B N 1
ATOM 7209 C CA . VAL B 1 427 ? -22.209 -64.759 -23.943 1 18.045 427 VAL B CA 1
ATOM 7210 C C . VAL B 1 427 ? -22.56 -66.09 -24.58 1 19.665 427 VAL B C 1
ATOM 7211 O O . VAL B 1 427 ? -23.093 -66.116 -25.696 1 22.744 427 VAL B O 1
ATOM 7215 N N . ILE B 1 428 ? -22.1 -67.165 -23.948 1 17.859 428 ILE B N 1
ATOM 7216 C CA . ILE B 1 428 ? -22.619 -68.504 -24.227 1 18.925 428 ILE B CA 1
ATOM 7217 C C . ILE B 1 428 ? -23.534 -68.864 -23.077 1 17.559 428 ILE B C 1
ATOM 7218 O O . ILE B 1 428 ? -23.152 -68.718 -21.928 1 19.305 428 ILE B O 1
ATOM 7223 N N . GLN B 1 429 ? -24.759 -69.335 -23.383 1 16.852 429 GLN B N 1
ATOM 7224 C CA . GLN B 1 429 ? -25.728 -69.669 -22.349 1 17.877 429 GLN B CA 1
ATOM 7225 C C . GLN B 1 429 ? -26.064 -71.167 -22.39 1 18.399 429 GLN B C 1
ATOM 7226 O O . GLN B 1 429 ? -26.107 -71.748 -23.489 1 17.353 429 GLN B O 1
ATOM 7232 N N . LEU B 1 430 ? -26.282 -71.714 -21.178 1 17.501 430 LEU B N 1
ATOM 7233 C CA . LEU B 1 430 ? -26.548 -73.138 -20.984 1 16.443 430 LEU B CA 1
ATOM 7234 C C . LEU B 1 430 ? -27.776 -73.303 -20.123 1 17.275 430 LEU B C 1
ATOM 7235 O O . LEU B 1 430 ? -27.961 -72.625 -19.104 1 17.913 430 LEU B O 1
ATOM 7240 N N . ALA B 1 431 ? -28.637 -74.246 -20.527 1 17.615 431 ALA B N 1
ATOM 7241 C CA . ALA B 1 431 ? -29.806 -74.601 -19.72 1 16.399 431 ALA B CA 1
ATOM 7242 C C . ALA B 1 431 ? -30.223 -76.006 -20.126 1 19.024 431 ALA B C 1
ATOM 7243 O O . ALA B 1 431 ? -31.239 -76.236 -20.787 1 18.329 431 ALA B O 1
ATOM 7245 N N . PRO B 1 432 ? -29.398 -77.029 -19.777 1 18.259 432 PRO B N 1
ATOM 7246 C CA . PRO B 1 432 ? -29.644 -78.379 -20.266 1 18.157 432 PRO B CA 1
ATOM 7247 C C . PRO B 1 432 ? -30.847 -79.011 -19.563 1 17.529 432 PRO B C 1
ATOM 7248 O O . PRO B 1 432 ? -31.355 -78.526 -18.535 1 17.076 432 PRO B O 1
ATOM 7252 N N . PRO B 1 433 ? -31.31 -80.192 -20.006 1 17.93 433 PRO B N 1
ATOM 7253 C CA . PRO B 1 433 ? -32.382 -80.855 -19.282 1 17.543 433 PRO B CA 1
ATOM 7254 C C . PRO B 1 433 ? -32.02 -81.133 -17.823 1 18.493 433 PRO B C 1
ATOM 7255 O O . PRO B 1 433 ? -30.818 -81.267 -17.484 1 18.698 433 PRO B O 1
ATOM 7259 N N . LEU B 1 434 ? -33.051 -81.23 -16.974 1 17.096 434 LEU B N 1
ATOM 7260 C CA . LEU B 1 434 ? -32.809 -81.292 -15.553 1 16.233 434 LEU B CA 1
ATOM 7261 C C . LEU B 1 434 ? -32.318 -82.686 -15.135 1 17.244 434 LEU B C 1
ATOM 7262 O O . LEU B 1 434 ? -31.826 -82.808 -14.023 1 20.735 434 LEU B O 1
ATOM 7267 N N . ILE B 1 435 ? -32.391 -83.664 -16.03 1 16.859 435 ILE B N 1
ATOM 7268 C CA . ILE B 1 435 ? -31.803 -84.975 -15.775 1 19.157 435 ILE B CA 1
ATOM 7269 C C . ILE B 1 435 ? -30.291 -84.944 -15.975 1 22.112 435 ILE B C 1
ATOM 7270 O O . ILE B 1 435 ? -29.642 -85.974 -15.734 1 23.448 435 ILE B O 1
ATOM 7275 N N . SER B 1 436 ? -29.713 -83.821 -16.432 1 19.484 436 SER B N 1
ATOM 7276 C CA . SER B 1 436 ? -28.261 -83.725 -16.573 1 18.539 436 SER B CA 1
ATOM 7277 C C . SER B 1 436 ? -27.573 -83.982 -15.227 1 20.736 436 SER B C 1
ATOM 7278 O O . SER B 1 436 ? -28.102 -83.665 -14.159 1 20.948 436 SER B O 1
ATOM 7281 N N . ASP B 1 437 ? -26.363 -84.572 -15.318 1 19.994 437 ASP B N 1
ATOM 7282 C CA . ASP B 1 437 ? -25.621 -84.875 -14.106 1 22.188 437 ASP B CA 1
ATOM 7283 C C . ASP B 1 437 ? -24.158 -84.512 -14.347 1 20.835 437 ASP B C 1
ATOM 7284 O O . ASP B 1 437 ? -23.82 -83.842 -15.312 1 18.454 437 ASP B O 1
ATOM 7289 N N . GLN B 1 438 ? -23.256 -84.976 -13.445 1 21.62 438 GLN B N 1
ATOM 7290 C CA . GLN B 1 438 ? -21.868 -84.577 -13.563 1 20.685 438 GLN B CA 1
ATOM 7291 C C . GLN B 1 438 ? -21.264 -84.93 -14.919 1 20.512 438 GLN B C 1
ATOM 7292 O O . GLN B 1 438 ? -20.459 -84.163 -15.466 1 20.425 438 GLN B O 1
ATOM 7298 N N . SER B 1 439 ? -21.647 -86.094 -15.463 1 20.454 439 SER B N 1
ATOM 7299 C CA . SER B 1 439 ? -21.124 -86.44 -16.775 1 19.689 439 SER B CA 1
ATOM 7300 C C . SER B 1 439 ? -21.538 -85.408 -17.828 1 19.595 439 SER B C 1
ATOM 7301 O O . SER B 1 439 ? -20.759 -85.119 -18.725 1 19.375 439 SER B O 1
ATOM 7304 N N . THR B 1 440 ? -22.801 -84.942 -17.737 1 19.925 440 THR B N 1
ATOM 7305 C CA . THR B 1 440 ? -23.241 -83.888 -18.667 1 19.834 440 THR B CA 1
ATOM 7306 C C . THR B 1 440 ? -22.395 -82.627 -18.486 1 17.616 440 THR B C 1
ATOM 7307 O O . THR B 1 440 ? -21.941 -82.023 -19.474 1 17.864 440 THR B O 1
ATOM 7311 N N . PHE B 1 441 ? -22.18 -82.258 -17.235 1 17.277 441 PHE B N 1
ATOM 7312 C CA . PHE B 1 441 ? -21.467 -81.004 -16.984 1 18.195 441 PHE B CA 1
ATOM 7313 C C . PHE B 1 441 ? -20.037 -81.093 -17.499 1 19.577 441 PHE B C 1
ATOM 7314 O O . PHE B 1 441 ? -19.511 -80.139 -18.088 1 19.257 441 PHE B O 1
ATOM 7322 N N . ASP B 1 442 ? -19.412 -82.272 -17.282 1 19.767 442 ASP B N 1
ATOM 7323 C CA . ASP B 1 442 ? -18.053 -82.479 -17.773 1 17.576 442 ASP B CA 1
ATOM 7324 C C . ASP B 1 442 ? -18.018 -82.434 -19.293 1 17.72 442 ASP B C 1
ATOM 7325 O O . ASP B 1 442 ? -17.043 -81.927 -19.865 1 19.378 442 ASP B O 1
ATOM 7330 N N . GLU B 1 443 ? -19.05 -83.002 -19.951 1 18.24 443 GLU B N 1
ATOM 7331 C CA . GLU B 1 443 ? -19.05 -83.016 -21.404 1 18.898 443 GLU B CA 1
ATOM 7332 C C . GLU B 1 443 ? -19.123 -81.577 -21.932 1 18.582 443 GLU B C 1
ATOM 7333 O O . GLU B 1 443 ? -18.424 -81.206 -22.864 1 18.571 443 GLU B O 1
ATOM 7339 N N . ILE B 1 444 ? -20.025 -80.791 -21.322 1 19.1 444 ILE B N 1
ATOM 7340 C CA . ILE B 1 444 ? -20.15 -79.381 -21.677 1 20.412 444 ILE B CA 1
ATOM 7341 C C . ILE B 1 444 ? -18.82 -78.644 -21.486 1 19.401 444 ILE B C 1
ATOM 7342 O O . ILE B 1 444 ? -18.382 -77.936 -22.39 1 18.946 444 ILE B O 1
ATOM 7347 N N . GLU B 1 445 ? -18.198 -78.818 -20.313 1 18.116 445 GLU B N 1
ATOM 7348 C CA . GLU B 1 445 ? -16.987 -78.064 -20.031 1 19.684 445 GLU B CA 1
ATOM 7349 C C . GLU B 1 445 ? -15.909 -78.439 -21.035 1 19.702 445 GLU B C 1
ATOM 7350 O O . GLU B 1 445 ? -15.122 -77.584 -21.45 1 19.767 445 GLU B O 1
ATOM 7356 N N . GLY B 1 446 ? -15.837 -79.742 -21.394 1 19.825 446 GLY B N 1
ATOM 7357 C CA . GLY B 1 446 ? -14.757 -80.133 -22.285 1 20.505 446 GLY B CA 1
ATOM 7358 C C . GLY B 1 446 ? -14.895 -79.548 -23.687 1 19.638 446 GLY B C 1
ATOM 7359 O O . GLY B 1 446 ? -13.907 -79.138 -24.293 1 19.51 446 GLY B O 1
ATOM 7360 N N . ILE B 1 447 ? -16.135 -79.489 -24.22 1 18.317 447 ILE B N 1
ATOM 7361 C CA . ILE B 1 447 ? -16.354 -78.954 -25.553 1 18.694 447 ILE B CA 1
ATOM 7362 C C . ILE B 1 447 ? -16.115 -77.444 -25.503 1 18.819 447 ILE B C 1
ATOM 7363 O O . ILE B 1 447 ? -15.452 -76.9 -26.377 1 19.709 447 ILE B O 1
ATOM 7368 N N . LEU B 1 448 ? -16.597 -76.788 -24.437 1 18.111 448 LEU B N 1
ATOM 7369 C CA . LEU B 1 448 ? -16.373 -75.34 -24.33 1 19.402 448 LEU B CA 1
ATOM 7370 C C . LEU B 1 448 ? -14.866 -75.06 -24.266 1 18.041 448 LEU B C 1
ATOM 7371 O O . LEU B 1 448 ? -14.385 -74.141 -24.893 1 19.446 448 LEU B O 1
ATOM 7376 N N . ARG B 1 449 ? -14.12 -75.877 -23.522 1 18.322 449 ARG B N 1
ATOM 7377 C CA . ARG B 1 449 ? -12.689 -75.592 -23.399 1 18.629 449 ARG B CA 1
ATOM 7378 C C . ARG B 1 449 ? -11.98 -75.688 -24.747 1 19.363 449 ARG B C 1
ATOM 7379 O O . ARG B 1 449 ? -11.192 -74.812 -25.104 1 20.729 449 ARG B O 1
ATOM 7387 N N . THR B 1 450 ? -12.278 -76.743 -25.508 1 19.404 450 THR B N 1
ATOM 7388 C CA . THR B 1 450 ? -11.703 -76.899 -26.847 1 23.212 450 THR B CA 1
ATOM 7389 C C . THR B 1 450 ? -11.994 -75.667 -27.699 1 22.69 450 THR B C 1
ATOM 7390 O O . THR B 1 450 ? -11.09 -75.067 -28.306 1 22.26 450 THR B O 1
ATOM 7394 N N . VAL B 1 451 ? -13.296 -75.32 -27.816 1 21.625 451 VAL B N 1
ATOM 7395 C CA A VAL B 1 451 ? -13.707 -74.321 -28.785 0.6 20.893 451 VAL B CA 1
ATOM 7396 C CA B VAL B 1 451 ? -13.686 -74.32 -28.799 0.4 20.899 451 VAL B CA 1
ATOM 7397 C C . VAL B 1 451 ? -13.277 -72.919 -28.348 1 20.155 451 VAL B C 1
ATOM 7398 O O . VAL B 1 451 ? -12.931 -72.078 -29.187 1 21.491 451 VAL B O 1
ATOM 7405 N N . LEU B 1 452 ? -13.333 -72.639 -27.03 1 18.762 452 LEU B N 1
ATOM 7406 C CA . LEU B 1 452 ? -12.952 -71.323 -26.531 1 19.677 452 LEU B CA 1
ATOM 7407 C C . LEU B 1 452 ? -11.434 -71.127 -26.656 1 20.696 452 LEU B C 1
ATOM 7408 O O . LEU B 1 452 ? -10.987 -69.984 -26.801 1 21.412 452 LEU B O 1
ATOM 7413 N N . THR B 1 453 ? -10.649 -72.214 -26.54 1 19.976 453 THR B N 1
ATOM 7414 C CA . THR B 1 453 ? -9.217 -72.088 -26.779 1 19.399 453 THR B CA 1
ATOM 7415 C C . THR B 1 453 ? -8.955 -71.719 -28.245 1 23.397 453 THR B C 1
ATOM 7416 O O . THR B 1 453 ? -8.16 -70.825 -28.554 1 24.433 453 THR B O 1
ATOM 7420 N N . GLU B 1 454 ? -9.669 -72.374 -29.171 1 22.394 454 GLU B N 1
ATOM 7421 C CA A GLU B 1 454 ? -9.554 -72.073 -30.598 0.5 21.521 454 GLU B CA 1
ATOM 7422 C CA B GLU B 1 454 ? -9.517 -72.056 -30.585 0.5 22.954 454 GLU B CA 1
ATOM 7423 C C . GLU B 1 454 ? -10.017 -70.641 -30.876 1 23.008 454 GLU B C 1
ATOM 7424 O O . GLU B 1 454 ? -9.413 -69.928 -31.669 1 23.424 454 GLU B O 1
ATOM 7435 N N . ALA B 1 455 ? -11.107 -70.223 -30.215 1 20.713 455 ALA B N 1
ATOM 7436 C CA . ALA B 1 455 ? -11.654 -68.887 -30.473 1 21.884 455 ALA B CA 1
ATOM 7437 C C . ALA B 1 455 ? -10.653 -67.79 -30.121 1 22.649 455 ALA B C 1
ATOM 7438 O O . ALA B 1 455 ? -10.566 -66.785 -30.824 1 22.687 455 ALA B O 1
ATOM 7440 N N . TRP B 1 456 ? -9.881 -67.993 -29.048 1 20.666 456 TRP B N 1
ATOM 7441 C CA . TRP B 1 456 ? -8.894 -67.024 -28.605 1 22.222 456 TRP B CA 1
ATOM 7442 C C . TRP B 1 456 ? -7.86 -66.758 -29.708 1 25.596 456 TRP B C 1
ATOM 7443 O O . TRP B 1 456 ? -7.478 -65.596 -29.924 1 26.894 456 TRP B O 1
ATOM 7454 N N . THR B 1 457 ? -7.453 -67.826 -30.42 1 26.547 457 THR B N 1
ATOM 7455 C CA . THR B 1 457 ? -6.491 -67.681 -31.524 1 30.112 457 THR B CA 1
ATOM 7456 C C . THR B 1 457 ? -7.014 -66.792 -32.663 1 31.17 457 THR B C 1
ATOM 7457 O O . THR B 1 457 ? -6.217 -66.282 -33.453 1 30.993 457 THR B O 1
ATOM 7461 N N . LYS B 1 458 ? -8.329 -66.576 -32.768 1 26.443 458 LYS B N 1
ATOM 7462 C CA A LYS B 1 458 ? -8.879 -65.763 -33.851 0.6 29.981 458 LYS B CA 1
ATOM 7463 C CA B LYS B 1 458 ? -8.934 -65.772 -33.83 0.4 27.373 458 LYS B CA 1
ATOM 7464 C C . LYS B 1 458 ? -8.989 -64.291 -33.445 1 29.839 458 LYS B C 1
ATOM 7465 O O . LYS B 1 458 ? -9.34 -63.446 -34.262 1 31.535 458 LYS B O 1
ATOM 7476 N N . LEU B 1 459 ? -8.695 -63.974 -32.169 1 28.533 459 LEU B N 1
ATOM 7477 C CA . LEU B 1 459 ? -8.774 -62.585 -31.723 1 31.221 459 LEU B CA 1
ATOM 7478 C C . LEU B 1 459 ? -7.398 -61.93 -31.856 1 33.854 459 LEU B C 1
ATOM 7479 O O . LEU B 1 459 ? -6.398 -62.503 -31.421 1 39.264 459 LEU B O 1
ATOM 7484 N N . HIS B 1 460 ? -7.359 -60.697 -32.367 1 38.597 460 HIS B N 1
ATOM 7485 C CA . HIS B 1 460 ? -6.086 -60.05 -32.69 1 63.176 460 HIS B CA 1
ATOM 7486 C C . HIS B 1 460 ? -5.581 -59.155 -31.556 1 72.787 460 HIS B C 1
ATOM 7487 O O . HIS B 1 460 ? -6.313 -58.299 -31.065 1 64.394 460 HIS B O 1
ATOM 7494 N N . HIS B 1 461 ? -4.296 -59.336 -31.202 1 84.812 461 HIS B N 1
ATOM 7495 C CA . HIS B 1 461 ? -3.669 -58.815 -29.995 1 100.91 461 HIS B CA 1
ATOM 7496 C C . HIS B 1 461 ? -3.996 -59.744 -28.826 1 101.265 461 HIS B C 1
ATOM 7497 O O . HIS B 1 461 ? -3.21 -59.859 -27.891 1 115.606 461 HIS B O 1
ATOM 7504 N N . HIS B 1 462 ? -5.136 -60.442 -28.923 1 91.765 462 HIS B N 1
ATOM 7505 C CA . HIS B 1 462 ? -5.686 -61.213 -27.822 1 76.389 462 HIS B CA 1
ATOM 7506 C C . HIS B 1 462 ? -6.284 -62.524 -28.357 1 62.556 462 HIS B C 1
ATOM 7507 O O . HIS B 1 462 ? -5.552 -63.47 -28.785 1 46.615 462 HIS B O 1
#

B-factor: mean 24.22, std 12.81, range [12.14, 141.58]

Nearest PDB structures (foldseek):
  6io1-assembly1_B  TM=9.592E-01  e=2.502E-48  Thermomicrobium roseum DSM 5159
  3gju-assembly1_A-2  TM=9.461E-01  e=1.805E-44  Mesorhizobium japonicum MAFF 303099
  3fcr-assembly1_A-2  TM=9.342E-01  e=2.272E-42  Ruegeria sp. TM1040
  4e3q-assembly1_A  TM=9.276E-01  e=1.622E-42  Vibrio fluvialis
  3a8u-assembly1_X  TM=9.282E-01  e=1.040E-40  Pseudomonas putida

Radius of gyration: 32.24 Å; Cα contacts (8 Å, |Δi|>4): 1991; chains: 2; bounding box: 68×97×70 Å

InterPro domains:
  IPR005814 Aminotransferase class-III [PF00202] (35-451)
  IPR005814 Aminotransferase class-III [cd00610] (11-452)
  IPR015421 Pyridoxal phosphate-dependent transferase, major domain [G3DSA:3.40.640.10] (69-344)
  IPR015422 Pyridoxal phosphate-dependent transferase, small domain [G3DSA:3.90.1150.10] (19-451)
  IPR015424 Pyridoxal phosphate-dependent transferase [SSF53383] (15-454)
  IPR049704 Aminotransferases class-III pyridoxal-phosphate attachment site [PS00600] (257-294)

Sequence (909 aa):
SKDLSRRTAYDHLWMHFTRRMSSYESAPVPTIVRRGEEGTYIFDDQGRRYLDGLLAGLFVVQAGHGRTTEELAEEAASSKKQAQQDDLAFFPIWSSYAHPKKAVELAERRLAHHEAPGDLLNKVFFTTTGGGEAVETAWKLAKKQYFKLTGKPTKHKVIISRAVAYHGTPQGALSITGLPALLKAPFEPLVPGAHKVPNTNIYRAPLLFGDDDPEEAFGRWAADQIEQQILFEGPEETVAAVFLEPVQNAGGCCFPPPPGYFQQRVREICDQYDVLLVSDEVICAFGRLGTTFACDKFGYVPDMITCAKGMTSGYSPIGACIISSDRRLAEEPFYQGDNTFLLHGYTFGGHPVSSAVALANLDIFDRREGLNQHVLDNEGTFFATLQKLHDLPIVGDVRGNGFFYGIELVKDKATKETFTEEETEERRVLYGFLLSSKKALFDNGLYCRADDRGDPVIQLAPPLISDQSSTFDEIEGILRTVVLTEEAWTKLHHHKDLSRRTAYDHLWMHFTRRMSSYESAPVPTIVRRGEEGTYIFDDQGRRRYLDGLLAGLFVVQAGHGRTTEELAEEAASSKQAQQDDLAFFPIWSSYAHPKAVELAERLAHHEAPGDLNKVFFTTTGGGEAVETAWKLAKKQYFKLTGKPTKHKVISRAVAYHGTPQGALSITGLPALLKAPFEPLVPGAHKVPNTNIYRAPLFGDDDPEEAFGRWAADQIEQQILFEGPEETVAAVFLEPVQNAGGCCFPPPPGYFQQRVREICDQYDVLLVSDEVICAFGRLGTTFACDKFGYVPDMITCAKGMTSGYSPIGACIISSDRRLAEEPFYQGDNTFLLHGYTFGGHPVSSAVALANLDIFDRREGLNQHVLDNEGTFFATLQKKLHDLPIVGDVRGNGFFYGIELVKDKATKETFTEEEETERVLYGFLLSSKALFDDNGLYCRADDRGDPVIQLAPPLISDQSTFDEIEGILRTVVLTEEAWTKKLHHH

Solvent-accessible surface area: 36442 Å² total; per-residue (Å²): 116,127,88,126,55,56,95,30,73,87,150,104,209,36,164,146,45,176,38,73,44,41,103,96,42,58,24,86,60,80,88,111,18,88,25,14,50,11,20,6,61,107,40,128,129,12,1,1,0,0,0,27,88,7,25,16,0,0,0,42,59,33,79,70,1,60,108,21,26,70,148,21,47,149,106,67,40,75,86,39,57,136,119,145,71,7,106,66,4,84,87,0,26,126,54,0,15,150,47,8,19,63,57,0,61,62,28,46,8,0,34,23,12,16,44,0,1,30,0,0,6,84,6,0,56,50,16,0,109,63,52,61,86,79,52,8,36,8,0,1,0,5,6,32,0,67,6,9,64,58,110,5,0,7,3,0,0,3,10,32,87,43,16,22,95,116,39,101,31,48,74,12,16,17,6,4,11,25,5,22,57,25,76,21,107,32,76,34,150,63,55,109,30,2,0,125,34,0,0,40,21,0,34,43,14,0,88,28,14,7,39,128,2,1,0,0,0,0,0,10,1,0,1,7,0,3,0,0,7,42,21,13,66,42,0,2,78,28,0,44,95,0,1,94,116,30,45,2,1,0,0,0,7,0,25,20,1,2,2,0,0,0,1,28,16,0,0,0,66,49,40,61,7,69,4,11,0,0,0,0,4,49,1,0,2,0,38,71,13,104,5,0,0,0,0,8,5,43,111,0,7,101,22,17,143,83,79,146,56,73,32,148,37,27,45,82,119,4,0,35,0,17,2,0,6,0,0,18,18,0,4,82,1,11,86,153,69,31,6,38,102,49,0,60,101,26,39,47,52,0,65,52,6,0,68,119,0,70,108,16,53,0,0,12,25,6,20,15,30,0,0,0,4,0,0,0,0,0,55,53,79,93,96,79,87,50,11,77,160,75,16,11,99,69,0,0,80,50,36,0,42,134,9,5,47,87,64,16,1,56,17,58,18,15,56,81,34,37,5,0,0,0,0,0,0,0,0,54,0,63,66,82,11,0,69,58,0,19,32,24,0,70,64,0,0,71,75,0,69,71,97,4,91,146,171,176,92,156,66,46,96,28,73,88,150,106,209,36,163,147,44,188,38,64,56,41,103,98,42,66,27,87,58,80,88,118,16,89,25,17,49,10,23,17,66,111,55,109,122,6,1,1,0,0,0,27,88,8,26,15,0,0,0,41,56,48,102,64,1,51,111,22,26,46,142,18,47,153,106,70,40,74,86,39,58,135,120,143,69,7,106,66,5,85,86,0,26,125,49,0,15,155,59,9,19,61,57,1,61,61,28,46,9,0,35,25,12,16,44,0,1,30,0,0,6,84,7,0,56,38,16,0,109,62,50,60,77,79,51,0,37,9,0,1,0,6,6,31,1,70,6,9,63,57,109,6,0,7,3,0,0,3,11,31,90,35,17,19,94,114,40,102,31,46,74,12,15,17,6,2,11,24,5,23,58,27,76,21,105,36,73,40,137,59,56,109,32,2,0,123,33,0,0,39,21,0,35,42,11,0,87,28,13,6,34,106,1,1,0,0,0,0,0,9,1,1,1,6,0,2,0,0,8,42,20,13,65,44,0,3,79,29,0,43,96,0,0,93,117,28,44,3,0,0,0,0,7,0,26,20,2,2,3,0,0,0,2,26,19,0,0,0,66,49,38,61,7,68,2,11,0,0,0,0,4,50,1,0,2,0,39,72,13,104,5,0,0,0,0,8,4,43,112,0,8,102,23,16,145,86,80,147,56,83,34,132,36,26,45,82,118,3,0,36,0,17,2,0,4,1,0,7,11,0,11,60,0,13,96,154,78,31,6,37,98,48,0,61,99,26,39,48,52,0,63,54,5,0,66,123,0,71,107,17,57,0,0,12,25,6,19,15,32,0,0,0,4,0,0,0,0,0,20,39,82,94,98,79,76,49,12,67,158,96,8,15,119,78,0,0,79,46,45,0,42,135,9,4,45,58,65,12,1,56,16,59,12,13,55,78,34,38,5,0,0,0,0,0,0,0,0,53,0,65,65,78,11,0,67,55,0,21,32,23,0,69,64,0,0,69,70,0,55,104,81,7,128,175,48